Protein 3MPR (pdb70)

InterPro domains:
  IPR005135 Endonuclease/exonuclease/phosphatase [PF03372] (31-300)
  IPR036691 Endonuclease/exonuclease/phosphatase superfamily [G3DSA:3.60.10.10] (21-315)
  IPR036691 Endonuclease/exonuclease/phosphatase superfamily [SSF56219] (25-305)
  IPR050410 CCR4/nocturin mRNA turnover and transcription [PTHR12121] (25-309)

Organism: Bacteroides thetaiotaomicron (strain ATCC 29148 / DSM 2079 / JCM 5827 / CCUG 10774 / NCTC 10582 / VPI-5482 / E50) (NCBI:txid226186)

Foldseek 3Di:
DFDKDKAKEWEEAQAAADDVCVVVVLGLVVQVLVVLCVVVVVHQKYWYKHYQVVSQVCVVSHPQKDKDWAALQFRHRDHMTRIMIHGPVFKDFPDWDKFWLAPGGVGNDDHDPFDHIKMKIKTFIATPPRRQTAIEIEIEGQPDLVSLLSSLVVVLVVVVVCVPHDHKYKYKYQSNFFCVGPSVCSNPVVLQKDWLCPQEPEEADPAEWFAQFPLPDHDPGHRITIIIRQLKRWHYKHFDSDWDWDVVCVPIDTTGSHRTTMIMTMIMHDPVDRDDDD/DDWDKAKEKEEAQAAADPVCVVVVLGLVVQVLVVLCVVVVVHQKYWYWHYAQVSQVCVVSNVQKDWDWAALQFRHRDHITRIMIHGPQFKDFPDWDKFWLAPGGVGRDAHDPFDHIKMKIKTFIATPPPRATAMEIEIEGQPDLVSLQSSLVVVLVVVVVPCHKYKYWYQSNWFCVGPSVCSNPVVQQKAWLCPQEPEEADPAAWFAQFPLPDHDPGHRITMITRPQKRWHYKHFDSDWDWDVPCVDIDTTGSHRTTMIMTMIIHDD/DFDKDKAKEKEEAQAAADDVCVVVVLGLVVQVLVVLCVVVVVHQKYWYWHYALVSQVCVVSHPQKDKDWAALAFRHRDHITRIMIHGPLFKDFPDWDKFWLAPGGVGRDDHDPFDHIKMKIKTFIATPPRRQTAIEITIEGQGDLVSLLSSLVVVLVVVVVCVVDDHKYKYWYQSNFFCVGPSNCSNPVVLQKAWLCVQEPEEADPAEWFAQFPLPDHDPGHRITIIIGQLKRWHYKHFDSDWDWDVPVDIDTTGSHRTTMIMTMIMHDPVDRDDDD/DWDKAKEKEEAQAAADDVCVVVPLGLVVQVLVVLCVVVVVHQKYWYWHYQQVSQVCVVSNVQKDWDWAALQFRHRDHMTRIMMHGPLFKDFPDWDKFWLAPGGVGRDCHDPAPDIWMKIKTWIATPPPRATAMEIEIEGQPDPVSLQSSLVVVVVVVVVCVPPPHKYKYWYQSNFFCPDPSNCSNPVVQQKAWLCVQEPEEADPAEWFAQFPLPDHDPTHRITMIIHPQKRWHYKHFDSDWDWDADPCGDIDTTGSHRTTMIMIMIMRDPD

CATH classification: 3.60.10.10

Structure (mmCIF, N/CA/C/O backbone):
data_3MPR
#
_entry.id   3MPR
#
_cell.length_a   76.643
_cell.length_b   103.143
_cell.length_c   79.811
_cell.angle_alpha   90.00
_cell.angle_beta   103.39
_cell.angle_gamma   90.00
#
_symmetry.space_group_name_H-M   'P 1 21 1'
#
loop_
_entity.id
_entity.type
_entity.pdbx_description
1 polymer 'Putative endonuclease/exonuclease/phosphatase family protein'
2 non-polymer 'ACETIC ACID'
3 non-polymer 'BROMIDE ION'
4 non-polymer 'UNKNOWN LIGAND'
5 non-polymer DI(HYDROXYETHYL)ETHER
6 water water
#
loop_
_atom_site.group_PDB
_atom_site.id
_atom_site.type_symbol
_atom_site.label_atom_id
_atom_site.label_alt_id
_atom_site.label_comp_id
_atom_site.label_asym_id
_atom_site.label_entity_id
_atom_site.label_seq_id
_atom_site.pdbx_PDB_ins_code
_atom_site.Cartn_x
_atom_site.Cartn_y
_atom_site.Cartn_z
_atom_site.occupancy
_atom_site.B_iso_or_equiv
_atom_site.auth_seq_id
_atom_site.auth_comp_id
_atom_site.auth_asym_id
_atom_site.auth_atom_id
_atom_site.pdbx_PDB_model_num
ATOM 1 N N . SER A 1 1 ? 63.207 72.535 23.491 1.00 28.65 1 SER A N 1
ATOM 2 C CA . SER A 1 1 ? 62.515 71.398 24.089 1.00 32.86 1 SER A CA 1
ATOM 3 C C . SER A 1 1 ? 62.662 70.157 23.213 1.00 33.86 1 SER A C 1
ATOM 4 O O . SER A 1 1 ? 62.976 70.262 22.026 1.00 31.25 1 SER A O 1
ATOM 7 N N . TYR A 1 2 ? 62.426 68.987 23.804 1.00 32.31 2 TYR A N 1
ATOM 8 C CA . TYR A 1 2 ? 62.551 67.717 23.091 1.00 28.99 2 TYR A CA 1
ATOM 9 C C . TYR A 1 2 ? 61.192 67.040 22.900 1.00 35.03 2 TYR A C 1
ATOM 10 O O . TYR A 1 2 ? 60.595 66.530 23.854 1.00 31.97 2 TYR A O 1
ATOM 19 N N . GLN A 1 3 ? 60.711 67.040 21.660 1.00 36.54 3 GLN A N 1
ATOM 20 C CA . GLN A 1 3 ? 59.393 66.501 21.338 1.00 38.06 3 GLN A CA 1
ATOM 21 C C . GLN A 1 3 ? 59.404 64.980 21.226 1.00 32.42 3 GLN A C 1
ATOM 22 O O . GLN A 1 3 ? 60.379 64.402 20.731 1.00 27.05 3 GLN A O 1
ATOM 28 N N . PRO A 1 4 ? 58.307 64.329 21.659 1.00 27.61 4 PRO A N 1
ATOM 29 C CA . PRO A 1 4 ? 58.226 62.879 21.457 1.00 26.07 4 PRO A CA 1
ATOM 30 C C . PRO A 1 4 ? 58.113 62.598 19.965 1.00 19.29 4 PRO A C 1
ATOM 31 O O . PRO A 1 4 ? 57.665 63.457 19.203 1.00 21.23 4 PRO A O 1
ATOM 35 N N . THR A 1 5 ? 58.516 61.408 19.546 1.00 12.29 5 THR A N 1
ATOM 36 C CA . THR A 1 5 ? 58.523 61.099 18.125 1.00 12.19 5 THR A CA 1
ATOM 37 C C . THR A 1 5 ? 57.613 59.910 17.869 1.00 12.63 5 THR A C 1
ATOM 38 O O . THR A 1 5 ? 57.668 58.923 18.594 1.00 12.08 5 THR A O 1
ATOM 42 N N . SER A 1 6 ? 56.754 60.022 16.861 1.00 9.29 6 SER A N 1
ATOM 43 C CA . SER A 1 6 ? 55.953 58.874 16.418 1.00 11.71 6 SER A CA 1
ATOM 44 C C . SER A 1 6 ? 56.447 58.352 15.078 1.00 12.49 6 SER A C 1
ATOM 45 O O . SER A 1 6 ? 56.687 59.133 14.153 1.00 13.07 6 SER A O 1
ATOM 48 N N . LEU A 1 7 ? 56.613 57.034 14.980 1.00 11.91 7 LEU A N 1
ATOM 49 C CA . LEU A 1 7 ? 57.096 56.400 13.756 1.00 13.17 7 LEU A CA 1
ATOM 50 C C . LEU A 1 7 ? 56.196 55.235 13.346 1.00 9.95 7 LEU A C 1
ATOM 51 O O . LEU A 1 7 ? 55.796 54.437 14.185 1.00 11.89 7 LEU A O 1
ATOM 56 N N . THR A 1 8 ? 55.931 55.100 12.051 1.00 8.85 8 THR A N 1
ATOM 57 C CA . THR A 1 8 ? 55.313 53.876 11.558 1.00 7.71 8 THR A CA 1
ATOM 58 C C . THR A 1 8 ? 56.355 53.104 10.772 1.00 10.51 8 THR A C 1
ATOM 59 O O . THR A 1 8 ? 56.887 53.613 9.789 1.00 9.72 8 THR A O 1
ATOM 63 N N . VAL A 1 9 ? 56.652 51.888 11.209 1.00 7.90 9 VAL A N 1
ATOM 64 C CA . VAL A 1 9 ? 57.668 51.085 10.541 1.00 6.95 9 VAL A CA 1
ATOM 65 C C . VAL A 1 9 ? 57.043 49.780 10.073 1.00 7.74 9 VAL A C 1
ATOM 66 O O . VAL A 1 9 ? 55.948 49.424 10.509 1.00 8.36 9 VAL A O 1
ATOM 70 N N . ALA A 1 10 ? 57.719 49.107 9.149 1.00 4.35 10 ALA A N 1
ATOM 71 C CA . ALA A 1 10 ? 57.246 47.835 8.613 1.00 3.53 10 ALA A CA 1
ATOM 72 C C . ALA A 1 10 ? 58.408 46.939 8.211 1.00 10.63 10 ALA A C 1
ATOM 73 O O . ALA A 1 10 ? 59.539 47.399 8.013 1.00 8.24 10 ALA A O 1
ATOM 75 N N . SER A 1 11 ? 58.106 45.651 8.113 1.00 10.07 11 SER A N 1
ATOM 76 C CA . SER A 1 11 ? 59.013 44.664 7.558 1.00 9.50 11 SER A CA 1
ATOM 77 C C . SER A 1 11 ? 58.206 43.930 6.493 1.00 12.47 11 SER A C 1
ATOM 78 O O . SER A 1 11 ? 57.084 43.493 6.744 1.00 10.76 11 SER A O 1
ATOM 81 N N . TYR A 1 12 ? 58.751 43.812 5.294 1.00 6.30 12 TYR A N 1
ATOM 82 C CA . TYR A 1 12 ? 57.976 43.215 4.200 1.00 9.60 12 TYR A CA 1
ATOM 83 C C . TYR A 1 12 ? 58.900 42.491 3.247 1.00 8.64 12 TYR A C 1
ATOM 84 O O . TYR A 1 12 ? 59.709 43.124 2.563 1.00 11.52 12 TYR A O 1
ATOM 93 N N . ASN A 1 13 ? 58.778 41.168 3.196 1.00 7.72 13 ASN A N 1
ATOM 94 C CA . ASN A 1 13 ? 59.506 40.380 2.209 1.00 10.56 13 ASN A CA 1
ATOM 95 C C . ASN A 1 13 ? 58.758 40.448 0.877 1.00 10.98 13 ASN A C 1
ATOM 96 O O . ASN A 1 13 ? 57.649 39.935 0.758 1.00 8.57 13 ASN A O 1
ATOM 101 N N . LEU A 1 14 ? 59.368 41.086 -0.119 1.00 9.58 14 LEU A N 1
ATOM 102 C CA . LEU A 1 14 ? 58.674 41.416 -1.365 1.00 7.81 14 LEU A CA 1
ATOM 103 C C . LEU A 1 14 ? 58.737 40.285 -2.396 1.00 9.55 14 LEU A C 1
ATOM 104 O O . LEU A 1 14 ? 58.117 40.371 -3.461 1.00 11.32 14 LEU A O 1
ATOM 109 N N . ARG A 1 15 ? 59.490 39.237 -2.070 1.00 10.48 15 ARG A N 1
ATOM 110 C CA . ARG A 1 15 ? 59.637 38.060 -2.933 1.00 10.32 15 ARG A CA 1
ATOM 111 C C . ARG A 1 15 ? 60.461 38.339 -4.199 1.00 12.70 15 ARG A C 1
ATOM 112 O O . ARG A 1 15 ? 60.101 39.169 -5.039 1.00 10.66 15 ARG A O 1
ATOM 120 N N . ASN A 1 16 ? 61.583 37.645 -4.329 1.00 14.04 16 ASN A N 1
ATOM 121 C CA . ASN A 1 16 ? 62.450 37.873 -5.476 1.00 13.39 16 ASN A CA 1
ATOM 122 C C . ASN A 1 16 ? 61.705 37.610 -6.786 1.00 15.55 16 ASN A C 1
ATOM 123 O O . ASN A 1 16 ? 60.874 36.704 -6.875 1.00 15.20 16 ASN A O 1
ATOM 128 N N . ALA A 1 17 ? 62.003 38.413 -7.796 1.00 12.02 17 ALA A N 1
ATOM 129 C CA . ALA A 1 17 ? 61.375 38.245 -9.100 1.00 15.44 17 ALA A CA 1
ATOM 130 C C . ALA A 1 17 ? 61.951 37.025 -9.811 1.00 20.56 17 ALA A C 1
ATOM 131 O O . ALA A 1 17 ? 63.156 36.943 -10.032 1.00 22.60 17 ALA A O 1
ATOM 133 N N . ASN A 1 18 ? 61.084 36.074 -10.147 1.00 18.35 18 ASN A N 1
ATOM 134 C CA . ASN A 1 18 ? 61.496 34.849 -10.842 1.00 24.81 18 ASN A CA 1
ATOM 135 C C . ASN A 1 18 ? 60.407 34.310 -11.767 1.00 27.81 18 ASN A C 1
ATOM 136 O O . ASN A 1 18 ? 59.231 34.660 -11.630 1.00 16.47 18 ASN A O 1
ATOM 141 N N . GLY A 1 19 ? 60.806 33.435 -12.689 1.00 29.81 19 GLY A N 1
ATOM 142 C CA . GLY A 1 19 ? 59.905 32.892 -13.693 1.00 24.19 19 GLY A CA 1
ATOM 143 C C . GLY A 1 19 ? 58.840 31.931 -13.194 1.00 22.86 19 GLY A C 1
ATOM 144 O O . GLY A 1 19 ? 57.761 31.849 -13.781 1.00 27.06 19 GLY A O 1
ATOM 145 N N . SER A 1 20 ? 59.133 31.195 -12.126 1.00 23.21 20 SER A N 1
ATOM 146 C CA . SER A 1 20 ? 58.166 30.267 -11.540 1.00 25.50 20 SER A CA 1
ATOM 147 C C . SER A 1 20 ? 56.949 30.983 -10.959 1.00 23.98 20 SER A C 1
ATOM 148 O O . SER A 1 20 ? 55.814 30.545 -11.140 1.00 19.30 20 SER A O 1
ATOM 151 N N . ASP A 1 21 ? 57.184 32.071 -10.235 1.00 22.04 21 ASP A N 1
ATOM 152 C CA . ASP A 1 21 ? 56.071 32.851 -9.709 1.00 17.86 21 ASP A CA 1
ATOM 153 C C . ASP A 1 21 ? 55.263 33.459 -10.856 1.00 16.34 21 ASP A C 1
ATOM 154 O O . ASP A 1 21 ? 54.023 33.418 -10.852 1.00 18.87 21 ASP A O 1
ATOM 159 N N . SER A 1 22 ? 55.956 34.020 -11.840 1.00 16.99 22 SER A N 1
ATOM 160 C CA . SER A 1 22 ? 55.269 34.634 -12.977 1.00 21.46 22 SER A CA 1
ATOM 161 C C . SER A 1 22 ? 54.349 33.635 -13.675 1.00 24.15 22 SER A C 1
ATOM 162 O O . SER A 1 22 ? 53.215 33.964 -14.036 1.00 22.52 22 SER A O 1
ATOM 165 N N . ALA A 1 23 ? 54.833 32.412 -13.859 1.00 26.63 23 ALA A N 1
ATOM 166 C CA . ALA A 1 23 ? 54.031 31.386 -14.523 1.00 29.50 23 ALA A CA 1
ATOM 167 C C . ALA A 1 23 ? 52.801 31.029 -13.696 1.00 27.38 23 ALA A C 1
ATOM 168 O O . ALA A 1 23 ? 51.758 30.683 -14.252 1.00 27.89 23 ALA A O 1
ATOM 170 N N . ARG A 1 24 ? 52.924 31.119 -12.371 1.00 21.02 24 ARG A N 1
ATOM 171 C CA . ARG A 1 24 ? 51.808 30.818 -11.471 1.00 20.10 24 ARG A CA 1
ATOM 172 C C . ARG A 1 24 ? 50.795 31.959 -11.344 1.00 20.64 24 ARG A C 1
ATOM 173 O O . ARG A 1 24 ? 49.766 31.812 -10.683 1.00 19.62 24 ARG A O 1
ATOM 181 N N . GLY A 1 25 ? 51.089 33.091 -11.967 1.00 17.48 25 GLY A N 1
ATOM 182 C CA . GLY A 1 25 ? 50.212 34.246 -11.891 1.00 15.91 25 GLY A CA 1
ATOM 183 C C . GLY A 1 25 ? 50.552 35.155 -10.719 1.00 12.71 25 GLY A C 1
ATOM 184 O O . GLY A 1 25 ? 49.793 36.078 -10.406 1.00 15.01 25 GLY A O 1
ATOM 185 N N . ASP A 1 26 ? 51.693 34.899 -10.080 1.00 12.29 26 ASP A N 1
ATOM 186 C CA . ASP A 1 26 ? 52.182 35.737 -8.986 1.00 10.06 26 ASP A CA 1
ATOM 187 C C . ASP A 1 26 ? 53.416 36.507 -9.411 1.00 10.45 26 ASP A C 1
ATOM 188 O O . ASP A 1 26 ? 54.357 36.685 -8.621 1.00 12.48 26 ASP A O 1
ATOM 193 N N . GLY A 1 27 ? 53.421 36.967 -10.656 1.00 12.31 27 GLY A N 1
ATOM 194 C CA . GLY A 1 27 ? 54.586 37.645 -11.203 1.00 17.08 27 GLY A CA 1
ATOM 195 C C . GLY A 1 27 ? 54.858 39.002 -10.585 1.00 18.89 27 GLY A C 1
ATOM 196 O O . GLY A 1 27 ? 53.932 39.737 -10.243 1.00 13.14 27 GLY A O 1
ATOM 197 N N . TRP A 1 28 ? 56.139 39.332 -10.449 1.00 16.48 28 TRP A N 1
ATOM 198 C CA . TRP A 1 28 ? 56.558 40.620 -9.910 1.00 14.16 28 TRP A CA 1
ATOM 199 C C . TRP A 1 28 ? 55.835 41.789 -10.561 1.00 17.34 28 TRP A C 1
ATOM 200 O O . TRP A 1 28 ? 55.338 42.673 -9.867 1.00 12.28 28 TRP A O 1
ATOM 211 N N . GLY A 1 29 ? 55.765 41.797 -11.892 1.00 15.47 29 GLY A N 1
ATOM 212 C CA . GLY A 1 29 ? 55.216 42.939 -12.598 1.00 11.37 29 GLY A CA 1
ATOM 213 C C . GLY A 1 29 ? 53.763 43.219 -12.265 1.00 11.42 29 GLY A C 1
ATOM 214 O O . GLY A 1 29 ? 53.325 44.366 -12.254 1.00 16.27 29 GLY A O 1
ATOM 215 N N . GLN A 1 30 ? 53.020 42.160 -11.976 1.00 10.90 30 GLN A N 1
ATOM 216 C CA . GLN A 1 30 ? 51.625 42.269 -11.576 1.00 13.51 30 GLN A CA 1
ATOM 217 C C . GLN A 1 30 ? 51.484 42.656 -10.093 1.00 16.87 30 GLN A C 1
ATOM 218 O O . GLN A 1 30 ? 50.571 43.393 -9.718 1.00 16.94 30 GLN A O 1
ATOM 224 N N . ARG A 1 31 ? 52.411 42.179 -9.266 1.00 11.48 31 ARG A N 1
ATOM 225 C CA . ARG A 1 31 ? 52.305 42.292 -7.802 1.00 13.66 31 ARG A CA 1
ATOM 226 C C . ARG A 1 31 ? 52.760 43.628 -7.261 1.00 12.49 31 ARG A C 1
ATOM 227 O O . ARG A 1 31 ? 52.137 44.187 -6.362 1.00 10.68 31 ARG A O 1
ATOM 235 N N . TYR A 1 32 ? 53.887 44.120 -7.768 1.00 10.75 32 TYR A N 1
ATOM 236 C CA . TYR A 1 32 ? 54.547 45.245 -7.117 1.00 8.05 32 TYR A CA 1
ATOM 237 C C . TYR A 1 32 ? 53.761 46.559 -7.099 1.00 11.06 32 TYR A C 1
ATOM 238 O O . TYR A 1 32 ? 53.875 47.327 -6.149 1.00 11.75 32 TYR A O 1
ATOM 247 N N . PRO A 1 33 ? 52.940 46.816 -8.131 1.00 11.07 33 PRO A N 1
ATOM 248 C CA . PRO A 1 33 ? 52.145 48.039 -8.029 1.00 10.16 33 PRO A CA 1
ATOM 249 C C . PRO A 1 33 ? 51.201 47.988 -6.822 1.00 9.63 33 PRO A C 1
ATOM 250 O O . PRO A 1 33 ? 50.959 49.020 -6.204 1.00 9.14 33 PRO A O 1
ATOM 254 N N . VAL A 1 34 ? 50.700 46.804 -6.480 1.00 8.76 34 VAL A N 1
ATOM 255 C CA . VAL A 1 34 ? 49.854 46.638 -5.283 1.00 9.26 34 VAL A CA 1
ATOM 256 C C . VAL A 1 34 ? 50.672 46.806 -3.995 1.00 10.47 34 VAL A C 1
ATOM 257 O O . VAL A 1 34 ? 50.252 47.495 -3.057 1.00 12.02 34 VAL A O 1
ATOM 261 N N . ILE A 1 35 ? 51.841 46.172 -3.946 1.00 6.27 35 ILE A N 1
ATOM 262 C CA . ILE A 1 35 ? 52.775 46.385 -2.840 1.00 11.05 35 ILE A CA 1
ATOM 263 C C . ILE A 1 35 ? 53.006 47.883 -2.598 1.00 10.33 35 ILE A C 1
ATOM 264 O O . ILE A 1 35 ? 52.922 48.351 -1.465 1.00 11.51 35 ILE A O 1
ATOM 269 N N . ALA A 1 36 ? 53.283 48.638 -3.661 1.00 9.41 36 ALA A N 1
ATOM 270 C CA . ALA A 1 36 ? 53.539 50.074 -3.519 1.00 9.99 36 ALA A CA 1
ATOM 271 C C . ALA A 1 36 ? 52.314 50.804 -2.984 1.00 10.37 36 ALA A C 1
ATOM 272 O O . ALA A 1 36 ? 52.432 51.642 -2.095 1.00 8.44 36 ALA A O 1
ATOM 274 N N . GLN A 1 37 ? 51.137 50.486 -3.516 1.00 7.65 37 GLN A N 1
ATOM 275 C CA . GLN A 1 37 ? 49.903 51.040 -2.953 1.00 12.55 37 GLN A CA 1
ATOM 276 C C . GLN A 1 37 ? 49.743 50.759 -1.454 1.00 12.66 37 GLN A C 1
ATOM 277 O O . GLN A 1 37 ? 49.303 51.630 -0.707 1.00 8.12 37 GLN A O 1
ATOM 291 N N . VAL A 1 39 ? 52.131 50.271 0.825 1.00 9.14 39 VAL A N 1
ATOM 292 C CA . VAL A 1 39 ? 53.107 51.130 1.496 1.00 6.45 39 VAL A CA 1
ATOM 293 C C . VAL A 1 39 ? 52.568 52.552 1.645 1.00 7.81 39 VAL A C 1
ATOM 294 O O . VAL A 1 39 ? 52.699 53.187 2.697 1.00 10.43 39 VAL A O 1
ATOM 298 N N . GLN A 1 40 ? 51.954 53.053 0.585 1.00 5.75 40 GLN A N 1
ATOM 299 C CA . GLN A 1 40 ? 51.431 54.404 0.596 1.00 6.84 40 GLN A CA 1
ATOM 300 C C . GLN A 1 40 ? 50.192 54.501 1.464 1.00 9.38 40 GLN A C 1
ATOM 301 O O . GLN A 1 40 ? 50.106 55.364 2.339 1.00 10.65 40 GLN A O 1
ATOM 307 N N . TYR A 1 41 ? 49.241 53.597 1.239 1.00 7.06 41 TYR A N 1
ATOM 308 C CA . TYR A 1 41 ? 47.979 53.652 1.979 1.00 8.26 41 TYR A CA 1
ATOM 309 C C . TYR A 1 41 ? 48.167 53.436 3.475 1.00 7.97 41 TYR A C 1
ATOM 310 O O . TYR A 1 41 ? 47.494 54.068 4.298 1.00 9.00 41 TYR A O 1
ATOM 319 N N . HIS A 1 42 ? 49.079 52.536 3.826 1.00 6.18 42 HIS A N 1
ATOM 320 C CA . HIS A 1 42 ? 49.308 52.193 5.228 1.00 7.35 42 HIS A CA 1
ATOM 321 C C . HIS A 1 42 ? 50.406 53.033 5.880 1.00 9.67 42 HIS A C 1
ATOM 322 O O . HIS A 1 42 ? 50.827 52.754 6.996 1.00 12.28 42 HIS A O 1
ATOM 329 N N . ASP A 1 43 ? 50.839 54.074 5.180 1.00 9.67 43 ASP A N 1
ATOM 330 C CA . ASP A 1 43 ? 51.713 55.096 5.740 1.00 11.59 43 ASP A CA 1
ATOM 331 C C . ASP A 1 43 ? 53.014 54.557 6.348 1.00 11.99 43 ASP A C 1
ATOM 332 O O . ASP A 1 43 ? 53.347 54.896 7.489 1.00 12.30 43 ASP A O 1
ATOM 337 N N . PHE A 1 44 ? 53.752 53.728 5.616 1.00 8.14 44 PHE A N 1
ATOM 338 C CA . PHE A 1 44 ? 55.047 53.277 6.145 1.00 11.51 44 PHE A CA 1
ATOM 339 C C . PHE A 1 44 ? 56.048 54.456 6.091 1.00 13.72 44 PHE A C 1
ATOM 340 O O . PHE A 1 44 ? 56.359 54.961 5.011 1.00 12.32 44 PHE A O 1
ATOM 348 N N . ASP A 1 45 ? 56.550 54.901 7.239 1.00 8.82 45 ASP A N 1
ATOM 349 C CA . ASP A 1 45 ? 57.567 55.948 7.243 1.00 6.73 45 ASP A CA 1
ATOM 350 C C . ASP A 1 45 ? 58.908 55.387 6.793 1.00 8.08 45 ASP A C 1
ATOM 351 O O . ASP A 1 45 ? 59.660 56.022 6.061 1.00 7.87 45 ASP A O 1
ATOM 356 N N . ILE A 1 46 ? 59.205 54.193 7.281 1.00 8.69 46 ILE A N 1
ATOM 357 C CA . ILE A 1 46 ? 60.446 53.517 6.982 1.00 10.54 46 ILE A CA 1
ATOM 358 C C . ILE A 1 46 ? 60.214 52.023 7.100 1.00 8.72 46 ILE A C 1
ATOM 359 O O . ILE A 1 46 ? 59.562 51.564 8.029 1.00 8.02 46 ILE A O 1
ATOM 364 N N . PHE A 1 47 ? 60.715 51.256 6.142 1.00 11.35 47 PHE A N 1
ATOM 365 C CA . PHE A 1 47 ? 60.481 49.819 6.186 1.00 8.46 47 PHE A CA 1
ATOM 366 C C . PHE A 1 47 ? 61.641 49.016 5.618 1.00 8.27 47 PHE A C 1
ATOM 367 O O . PHE A 1 47 ? 62.309 49.468 4.704 1.00 10.88 47 PHE A O 1
ATOM 375 N N . GLY A 1 48 ? 61.867 47.840 6.199 1.00 7.74 48 GLY A N 1
ATOM 376 C CA . GLY A 1 48 ? 62.852 46.900 5.723 1.00 10.62 48 GLY A CA 1
ATOM 377 C C . GLY A 1 48 ? 62.187 45.980 4.725 1.00 11.56 48 GLY A C 1
ATOM 378 O O . GLY A 1 48 ? 61.044 45.551 4.917 1.00 9.77 48 GLY A O 1
ATOM 379 N N . THR A 1 49 ? 62.886 45.712 3.634 1.00 9.46 49 THR A N 1
ATOM 380 C CA . THR A 1 49 ? 62.415 44.761 2.637 1.00 8.49 49 THR A CA 1
ATOM 381 C C . THR A 1 49 ? 63.401 43.606 2.509 1.00 9.80 49 THR A C 1
ATOM 382 O O . THR A 1 49 ? 64.575 43.748 2.838 1.00 11.28 49 THR A O 1
ATOM 386 N N . GLN A 1 50 ? 62.934 42.467 2.015 1.00 6.89 50 GLN A N 1
ATOM 387 C CA . GLN A 1 50 ? 63.840 41.368 1.727 1.00 9.84 50 GLN A CA 1
ATOM 388 C C . GLN A 1 50 ? 63.582 40.813 0.324 1.00 12.87 50 GLN A C 1
ATOM 389 O O . GLN A 1 50 ? 62.489 40.975 -0.232 1.00 8.81 50 GLN A O 1
ATOM 395 N N . GLU A 1 51 ? 64.619 40.197 -0.236 1.00 9.51 51 GLU A N 1
ATOM 396 C CA . GLU A 1 51 ? 64.570 39.452 -1.500 1.00 14.02 51 GLU A CA 1
ATOM 397 C C . GLU A 1 51 ? 64.635 40.240 -2.802 1.00 14.39 51 GLU A C 1
ATOM 398 O O . GLU A 1 51 ? 64.621 39.643 -3.874 1.00 14.95 51 GLU A O 1
ATOM 404 N N . CYS A 1 52 ? 64.700 41.561 -2.740 1.00 11.06 52 CYS A N 1
ATOM 405 C CA . CYS A 1 52 ? 64.692 42.327 -3.985 1.00 11.70 52 CYS A CA 1
ATOM 406 C C . CYS A 1 52 ? 66.025 42.289 -4.727 1.00 12.33 52 CYS A C 1
ATOM 407 O O . CYS A 1 52 ? 67.068 42.561 -4.153 1.00 12.34 52 CYS A O 1
ATOM 410 N N . PHE A 1 53 ? 65.971 42.000 -6.018 1.00 10.97 53 PHE A N 1
ATOM 411 C CA . PHE A 1 53 ? 67.114 42.249 -6.872 1.00 11.89 53 PHE A CA 1
ATOM 412 C C . PHE A 1 53 ? 67.110 43.738 -7.181 1.00 12.20 53 PHE A C 1
ATOM 413 O O . PHE A 1 53 ? 66.116 44.419 -6.954 1.00 13.80 53 PHE A O 1
ATOM 421 N N . LEU A 1 54 ? 68.217 44.263 -7.689 1.00 9.55 54 LEU A N 1
ATOM 422 C CA . LEU A 1 54 ? 68.291 45.697 -7.916 1.00 10.48 54 LEU A CA 1
ATOM 423 C C . LEU A 1 54 ? 67.169 46.203 -8.825 1.00 11.97 54 LEU A C 1
ATOM 424 O O . LEU A 1 54 ? 66.637 47.284 -8.606 1.00 12.17 54 LEU A O 1
ATOM 429 N N . HIS A 1 55 ? 66.808 45.441 -9.853 1.00 12.77 55 HIS A N 1
ATOM 430 C CA . HIS A 1 55 ? 65.766 45.921 -10.751 1.00 13.67 55 HIS A CA 1
ATOM 431 C C . HIS A 1 55 ? 64.432 46.110 -10.025 1.00 13.61 55 HIS A C 1
ATOM 432 O O . HIS A 1 55 ? 63.697 47.055 -10.308 1.00 10.75 55 HIS A O 1
ATOM 439 N N . GLN A 1 56 ? 64.146 45.228 -9.071 1.00 12.54 56 GLN A N 1
ATOM 440 C CA . GLN A 1 56 ? 62.944 45.347 -8.250 1.00 9.15 56 GLN A CA 1
ATOM 441 C C . GLN A 1 56 ? 62.987 46.582 -7.343 1.00 6.98 56 GLN A C 1
ATOM 442 O O . GLN A 1 56 ? 61.961 47.221 -7.095 1.00 11.58 56 GLN A O 1
ATOM 448 N N . LEU A 1 57 ? 64.169 46.905 -6.823 1.00 10.47 57 LEU A N 1
ATOM 449 C CA . LEU A 1 57 ? 64.319 48.103 -5.996 1.00 6.85 57 LEU A CA 1
ATOM 450 C C . LEU A 1 57 ? 64.024 49.350 -6.817 1.00 13.04 57 LEU A C 1
ATOM 451 O O . LEU A 1 57 ? 63.375 50.283 -6.337 1.00 10.18 57 LEU A O 1
ATOM 456 N N . LYS A 1 58 ? 64.503 49.370 -8.063 1.00 12.41 58 LYS A N 1
ATOM 457 C CA . LYS A 1 58 ? 64.281 50.527 -8.932 1.00 9.56 58 LYS A CA 1
ATOM 458 C C . LYS A 1 58 ? 62.798 50.692 -9.272 1.00 8.60 58 LYS A C 1
ATOM 459 O O . LYS A 1 58 ? 62.280 51.803 -9.321 1.00 13.77 58 LYS A O 1
ATOM 465 N N . ASP A 1 59 ? 62.124 49.574 -9.506 1.00 10.35 59 ASP A N 1
ATOM 466 C CA . ASP A 1 59 ? 60.681 49.580 -9.735 1.00 10.80 59 ASP A CA 1
ATOM 467 C C . ASP A 1 59 ? 59.949 50.152 -8.531 1.00 14.17 59 ASP A C 1
ATOM 468 O O . ASP A 1 59 ? 59.016 50.951 -8.667 1.00 11.34 59 ASP A O 1
ATOM 481 N N . LYS A 1 61 ? 61.093 52.123 -6.064 1.00 9.54 61 LYS A N 1
ATOM 482 C CA . LYS A 1 61 ? 61.333 53.553 -5.914 1.00 7.43 61 LYS A CA 1
ATOM 483 C C . LYS A 1 61 ? 60.520 54.351 -6.949 1.00 10.79 61 LYS A C 1
ATOM 484 O O . LYS A 1 61 ? 59.924 55.375 -6.628 1.00 12.00 61 LYS A O 1
ATOM 490 N N . GLU A 1 62 ? 60.474 53.876 -8.187 1.00 11.23 62 GLU A N 1
ATOM 491 C CA . GLU A 1 62 ? 59.670 54.569 -9.189 1.00 10.38 62 GLU A CA 1
ATOM 492 C C . GLU A 1 62 ? 58.207 54.618 -8.745 1.00 9.68 62 GLU A C 1
ATOM 493 O O . GLU A 1 62 ? 57.530 55.626 -8.932 1.00 12.13 62 GLU A O 1
ATOM 499 N N . ALA A 1 63 ? 57.733 53.534 -8.136 1.00 13.16 63 ALA A N 1
ATOM 500 C CA . ALA A 1 63 ? 56.341 53.459 -7.694 1.00 12.82 63 ALA A CA 1
ATOM 501 C C . ALA A 1 63 ? 56.105 54.212 -6.396 1.00 14.78 63 ALA A C 1
ATOM 502 O O . ALA A 1 63 ? 54.959 54.353 -5.967 1.00 14.75 63 ALA A O 1
ATOM 504 N N . LEU A 1 64 ? 57.182 54.684 -5.766 1.00 11.65 64 LEU A N 1
ATOM 505 C CA . LEU A 1 64 ? 57.082 55.332 -4.457 1.00 11.80 64 LEU A CA 1
ATOM 506 C C . LEU A 1 64 ? 57.711 56.722 -4.433 1.00 16.93 64 LEU A C 1
ATOM 507 O O . LEU A 1 64 ? 58.760 56.916 -3.836 1.00 13.36 64 LEU A O 1
ATOM 512 N N . PRO A 1 65 ? 57.058 57.697 -5.086 1.00 18.97 65 PRO A N 1
ATOM 513 C CA . PRO A 1 65 ? 57.559 59.071 -5.073 1.00 21.38 65 PRO A CA 1
ATOM 514 C C . PRO A 1 65 ? 57.752 59.496 -3.642 1.00 17.45 65 PRO A C 1
ATOM 515 O O . PRO A 1 65 ? 56.860 59.266 -2.819 1.00 18.67 65 PRO A O 1
ATOM 519 N N . GLY A 1 66 ? 58.902 60.084 -3.339 1.00 15.01 66 GLY A N 1
ATOM 520 C CA . GLY A 1 66 ? 59.166 60.556 -1.995 1.00 18.01 66 GLY A CA 1
ATOM 521 C C . GLY A 1 66 ? 59.927 59.573 -1.122 1.00 14.68 66 GLY A C 1
ATOM 522 O O . GLY A 1 66 ? 60.289 59.913 -0.001 1.00 15.47 66 GLY A O 1
ATOM 523 N N . TYR A 1 67 ? 60.155 58.357 -1.622 1.00 10.56 67 TYR A N 1
ATOM 524 C CA . TYR A 1 67 ? 60.961 57.368 -0.905 1.00 10.98 67 TYR A CA 1
ATOM 525 C C . TYR A 1 67 ? 62.337 57.202 -1.539 1.00 14.31 67 TYR A C 1
ATOM 526 O O . TYR A 1 67 ? 62.478 57.311 -2.754 1.00 11.88 67 TYR A O 1
ATOM 535 N N . ASP A 1 68 ? 63.352 56.940 -0.719 1.00 9.21 68 ASP A N 1
ATOM 536 C CA . ASP A 1 68 ? 64.604 56.412 -1.256 1.00 11.21 68 ASP A CA 1
ATOM 537 C C . ASP A 1 68 ? 64.886 55.083 -0.574 1.00 14.11 68 ASP A C 1
ATOM 538 O O . ASP A 1 68 ? 64.153 54.684 0.332 1.00 10.92 68 ASP A O 1
ATOM 543 N N . TYR A 1 69 ? 65.940 54.397 -0.993 1.00 10.17 69 TYR A N 1
ATOM 544 C CA . TYR A 1 69 ? 66.349 53.186 -0.290 1.00 10.45 69 TYR A CA 1
ATOM 545 C C . TYR A 1 69 ? 67.858 53.149 -0.082 1.00 14.61 69 TYR A C 1
ATOM 546 O O . TYR A 1 69 ? 68.609 53.833 -0.776 1.00 14.56 69 TYR A O 1
ATOM 555 N N . ILE A 1 70 ? 68.289 52.342 0.879 1.00 13.16 70 ILE A N 1
ATOM 556 C CA . ILE A 1 70 ? 69.703 52.077 1.091 1.00 13.76 70 ILE A CA 1
ATOM 557 C C . ILE A 1 70 ? 69.870 50.576 1.206 1.00 14.70 70 ILE A C 1
ATOM 558 O O . ILE A 1 70 ? 68.905 49.867 1.492 1.00 9.55 70 ILE A O 1
ATOM 563 N N . GLY A 1 71 ? 71.085 50.088 0.967 1.00 10.16 71 GLY A N 1
ATOM 564 C CA . GLY A 1 71 ? 71.371 48.673 1.125 1.00 7.90 71 GLY A CA 1
ATOM 565 C C . GLY A 1 71 ? 71.949 48.088 -0.147 1.00 11.59 71 GLY A C 1
ATOM 566 O O . GLY A 1 71 ? 71.428 48.342 -1.231 1.00 16.09 71 GLY A O 1
ATOM 567 N N . VAL A 1 72 ? 73.014 47.301 -0.020 1.00 11.54 72 VAL A N 1
ATOM 568 C CA . VAL A 1 72 ? 73.699 46.754 -1.191 1.00 12.60 72 VAL A CA 1
ATOM 569 C C . VAL A 1 72 ? 73.372 45.288 -1.450 1.00 12.79 72 VAL A C 1
ATOM 570 O O . VAL A 1 72 ? 72.797 44.610 -0.604 1.00 12.80 72 VAL A O 1
ATOM 574 N N . GLY A 1 73 ? 73.746 44.805 -2.633 1.00 11.84 73 GLY A N 1
ATOM 575 C CA . GLY A 1 73 ? 73.511 43.423 -3.020 1.00 8.47 73 GLY A CA 1
ATOM 576 C C . GLY A 1 73 ? 74.318 42.454 -2.188 1.00 11.94 73 GLY A C 1
ATOM 577 O O . GLY A 1 73 ? 75.507 42.682 -1.941 1.00 15.69 73 GLY A O 1
ATOM 578 N N . ARG A 1 74 ? 73.689 41.363 -1.758 1.00 10.30 74 ARG A N 1
ATOM 579 C CA . ARG A 1 74 ? 74.355 40.431 -0.846 1.00 12.16 74 ARG A CA 1
ATOM 580 C C . ARG A 1 74 ? 75.410 39.544 -1.503 1.00 14.75 74 ARG A C 1
ATOM 581 O O . ARG A 1 74 ? 76.212 38.942 -0.804 1.00 15.25 74 ARG A O 1
ATOM 589 N N . ASP A 1 75 ? 75.399 39.445 -2.834 1.00 13.34 75 ASP A N 1
ATOM 590 C CA . ASP A 1 75 ? 76.350 38.573 -3.537 1.00 20.13 75 ASP A CA 1
ATOM 591 C C . ASP A 1 75 ? 77.750 39.175 -3.620 1.00 16.27 75 ASP A C 1
ATOM 592 O O . ASP A 1 75 ? 78.757 38.488 -3.406 1.00 17.82 75 ASP A O 1
ATOM 597 N N . ASP A 1 76 ? 77.822 40.456 -3.952 1.00 13.55 76 ASP A N 1
ATOM 598 C CA . ASP A 1 76 ? 79.122 41.087 -4.176 1.00 15.93 76 ASP A CA 1
ATOM 599 C C . ASP A 1 76 ? 79.249 42.443 -3.494 1.00 18.85 76 ASP A C 1
ATOM 600 O O . ASP A 1 76 ? 80.245 43.153 -3.672 1.00 17.01 76 ASP A O 1
ATOM 605 N N . GLY A 1 77 ? 78.235 42.811 -2.718 1.00 14.17 77 GLY A N 1
ATOM 606 C CA . GLY A 1 77 ? 78.270 44.070 -2.000 1.00 8.22 77 GLY A CA 1
ATOM 607 C C . GLY A 1 77 ? 78.069 45.269 -2.900 1.00 11.56 77 GLY A C 1
ATOM 608 O O . GLY A 1 77 ? 78.282 46.410 -2.490 1.00 16.92 77 GLY A O 1
ATOM 609 N N . LYS A 1 78 ? 77.638 45.010 -4.125 1.00 15.05 78 LYS A N 1
ATOM 610 C CA . LYS A 1 78 ? 77.369 46.076 -5.079 1.00 15.07 78 LYS A CA 1
ATOM 611 C C . LYS A 1 78 ? 75.955 45.925 -5.644 1.00 17.09 78 LYS A C 1
ATOM 612 O O . LYS A 1 78 ? 74.985 46.143 -4.926 1.00 16.78 78 LYS A O 1
ATOM 618 N N . ASP A 1 79 ? 75.842 45.529 -6.910 1.00 15.41 79 ASP A N 1
ATOM 619 C CA . ASP A 1 79 ? 74.533 45.387 -7.562 1.00 18.84 79 ASP A CA 1
ATOM 620 C C . ASP A 1 79 ? 74.016 43.951 -7.700 1.00 19.45 79 ASP A C 1
ATOM 621 O O . ASP A 1 79 ? 72.916 43.738 -8.217 1.00 20.63 79 ASP A O 1
ATOM 626 N N . LYS A 1 80 ? 74.795 42.964 -7.266 1.00 14.10 80 LYS A N 1
ATOM 627 C CA . LYS A 1 80 ? 74.418 41.573 -7.502 1.00 12.32 80 LYS A CA 1
ATOM 628 C C . LYS A 1 80 ? 73.742 40.892 -6.321 1.00 12.45 80 LYS A C 1
ATOM 629 O O . LYS A 1 80 ? 74.190 41.014 -5.188 1.00 16.35 80 LYS A O 1
ATOM 635 N N . GLY A 1 81 ? 72.674 40.155 -6.605 1.00 13.47 81 GLY A N 1
ATOM 636 C CA . GLY A 1 81 ? 72.007 39.345 -5.602 1.00 11.71 81 GLY A CA 1
ATOM 637 C C . GLY A 1 81 ? 70.829 40.036 -4.929 1.00 15.64 81 GLY A C 1
ATOM 638 O O . GLY A 1 81 ? 70.486 41.174 -5.252 1.00 15.79 81 GLY A O 1
ATOM 639 N N . GLU A 1 82 ? 70.209 39.339 -3.984 1.00 13.50 82 GLU A N 1
ATOM 640 C CA . GLU A 1 82 ? 69.094 39.910 -3.231 1.00 11.93 82 GLU A CA 1
ATOM 641 C C . GLU A 1 82 ? 69.604 40.959 -2.255 1.00 9.13 82 GLU A C 1
ATOM 642 O O . GLU A 1 82 ? 70.762 40.918 -1.850 1.00 11.51 82 GLU A O 1
ATOM 648 N N . HIS A 1 83 ? 68.733 41.897 -1.894 1.00 10.70 83 HIS A N 1
ATOM 649 C CA . HIS A 1 83 ? 69.070 42.954 -0.946 1.00 11.95 83 HIS A CA 1
ATOM 650 C C . HIS A 1 83 ? 68.245 42.807 0.325 1.00 14.55 83 HIS A C 1
ATOM 651 O O . HIS A 1 83 ? 67.177 42.169 0.330 1.00 11.22 83 HIS A O 1
ATOM 658 N N . SER A 1 84 ? 68.755 43.411 1.395 1.00 9.75 84 SER A N 1
ATOM 659 C CA . SER A 1 84 ? 67.969 43.714 2.583 1.00 8.72 84 SER A CA 1
ATOM 660 C C . SER A 1 84 ? 67.728 45.221 2.589 1.00 7.38 84 SER A C 1
ATOM 661 O O . SER A 1 84 ? 68.059 45.919 3.551 1.00 8.27 84 SER A O 1
ATOM 664 N N . ALA A 1 85 ? 67.161 45.733 1.502 1.00 8.50 85 ALA A N 1
ATOM 665 C CA . ALA A 1 85 ? 67.074 47.177 1.332 1.00 10.22 85 ALA A CA 1
ATOM 666 C C . ALA A 1 85 ? 66.091 47.828 2.301 1.00 10.76 85 ALA A C 1
ATOM 667 O O . ALA A 1 85 ? 65.023 47.281 2.561 1.00 12.03 85 ALA A O 1
ATOM 669 N N . ILE A 1 86 ? 66.458 49.001 2.813 1.00 8.01 86 ILE A N 1
ATOM 670 C CA . ILE A 1 86 ? 65.579 49.795 3.691 1.00 9.76 86 ILE A CA 1
ATOM 671 C C . ILE A 1 86 ? 65.048 51.000 2.916 1.00 10.22 86 ILE A C 1
ATOM 672 O O . ILE A 1 86 ? 65.831 51.753 2.332 1.00 12.59 86 ILE A O 1
ATOM 677 N N . PHE A 1 87 ? 63.722 51.154 2.874 1.00 5.39 87 PHE A N 1
ATOM 678 C CA . PHE A 1 87 ? 63.084 52.289 2.218 1.00 6.41 87 PHE A CA 1
ATOM 679 C C . PHE A 1 87 ? 62.643 53.287 3.276 1.00 10.75 87 PHE A C 1
ATOM 680 O O . PHE A 1 87 ? 62.234 52.893 4.367 1.00 9.48 87 PHE A O 1
ATOM 688 N N . TYR A 1 88 ? 62.707 54.580 2.961 1.00 7.44 88 TYR A N 1
ATOM 689 C CA . TYR A 1 88 ? 62.292 55.594 3.924 1.00 7.50 88 TYR A CA 1
ATOM 690 C C . TYR A 1 88 ? 61.792 56.836 3.204 1.00 9.67 88 TYR A C 1
ATOM 691 O O . TYR A 1 88 ? 62.141 57.069 2.047 1.00 10.32 88 TYR A O 1
ATOM 700 N N . ARG A 1 89 ? 60.950 57.619 3.878 1.00 9.58 89 ARG A N 1
ATOM 701 C CA . ARG A 1 89 ? 60.436 58.867 3.307 1.00 9.02 89 ARG A CA 1
ATOM 702 C C . ARG A 1 89 ? 61.501 59.938 3.407 1.00 12.71 89 ARG A C 1
ATOM 703 O O . ARG A 1 89 ? 61.938 60.268 4.504 1.00 9.68 89 ARG A O 1
ATOM 711 N N . THR A 1 90 ? 61.914 60.497 2.275 1.00 8.61 90 THR A N 1
ATOM 712 C CA . THR A 1 90 ? 63.019 61.450 2.318 1.00 12.91 90 THR A CA 1
ATOM 713 C C . THR A 1 90 ? 62.593 62.763 2.981 1.00 15.52 90 THR A C 1
ATOM 714 O O . THR A 1 90 ? 63.425 63.499 3.519 1.00 16.47 90 THR A O 1
ATOM 718 N N . ASP A 1 91 ? 61.300 63.062 2.946 1.00 14.42 91 ASP A N 1
ATOM 719 C CA . ASP A 1 91 ? 60.826 64.287 3.591 1.00 17.80 91 ASP A CA 1
ATOM 720 C C . ASP A 1 91 ? 60.768 64.166 5.111 1.00 18.81 91 ASP A C 1
ATOM 721 O O . ASP A 1 91 ? 60.586 65.171 5.801 1.00 16.92 91 ASP A O 1
ATOM 726 N N . LYS A 1 92 ? 60.947 62.949 5.635 1.00 14.27 92 LYS A N 1
ATOM 727 C CA . LYS A 1 92 ? 60.898 62.736 7.089 1.00 15.11 92 LYS A CA 1
ATOM 728 C C . LYS A 1 92 ? 62.238 62.478 7.791 1.00 13.63 92 LYS A C 1
ATOM 729 O O . LYS A 1 92 ? 62.393 62.819 8.959 1.00 11.31 92 LYS A O 1
ATOM 735 N N . PHE A 1 93 ? 63.202 61.885 7.087 1.00 10.37 93 PHE A N 1
ATOM 736 C CA . PHE A 1 93 ? 64.453 61.486 7.730 1.00 9.00 93 PHE A CA 1
ATOM 737 C C . PHE A 1 93 ? 65.655 61.932 6.928 1.00 11.37 93 PHE A C 1
ATOM 738 O O . PHE A 1 93 ? 65.620 61.923 5.693 1.00 13.16 93 PHE A O 1
ATOM 746 N N . ASP A 1 94 ? 66.720 62.302 7.633 1.00 9.93 94 ASP A N 1
ATOM 747 C CA . ASP A 1 94 ? 68.043 62.391 7.015 1.00 13.45 94 ASP A CA 1
ATOM 748 C C . ASP A 1 94 ? 68.834 61.151 7.397 1.00 15.09 94 ASP A C 1
ATOM 749 O O . ASP A 1 94 ? 68.605 60.567 8.459 1.00 11.22 94 ASP A O 1
ATOM 754 N N . ILE A 1 95 ? 69.774 60.753 6.543 1.00 9.80 95 ILE A N 1
ATOM 755 C CA . ILE A 1 95 ? 70.684 59.672 6.891 1.00 10.61 95 ILE A CA 1
ATOM 756 C C . ILE A 1 95 ? 71.947 60.260 7.474 1.00 14.52 95 ILE A C 1
ATOM 757 O O . ILE A 1 95 ? 72.597 61.091 6.845 1.00 16.62 95 ILE A O 1
ATOM 762 N N . VAL A 1 96 ? 72.277 59.854 8.691 1.00 14.72 96 VAL A N 1
ATOM 763 C CA . VAL A 1 96 ? 73.507 60.304 9.329 1.00 12.53 96 VAL A CA 1
ATOM 764 C C . VAL A 1 96 ? 74.630 59.414 8.838 1.00 17.37 96 VAL A C 1
ATOM 765 O O . VAL A 1 96 ? 75.709 59.887 8.492 1.00 13.79 96 VAL A O 1
ATOM 769 N N . GLU A 1 97 ? 74.347 58.117 8.784 1.00 13.67 97 GLU A N 1
ATOM 770 C CA . GLU A 1 97 ? 75.332 57.104 8.439 1.00 17.52 97 GLU A CA 1
ATOM 771 C C . GLU A 1 97 ? 74.558 55.895 7.930 1.00 14.87 97 GLU A C 1
ATOM 772 O O . GLU A 1 97 ? 73.428 55.662 8.354 1.00 11.20 97 GLU A O 1
ATOM 778 N N . LYS A 1 98 ? 75.154 55.125 7.027 1.00 11.06 98 LYS A N 1
ATOM 779 C CA . LYS A 1 98 ? 74.529 53.889 6.558 1.00 10.30 98 LYS A CA 1
ATOM 780 C C . LYS A 1 98 ? 75.602 52.852 6.249 1.00 14.30 98 LYS A C 1
ATOM 781 O O . LYS A 1 98 ? 76.747 53.202 5.968 1.00 13.32 98 LYS A O 1
ATOM 787 N N . GLY A 1 99 ? 75.233 51.579 6.277 1.00 11.27 99 GLY A N 1
ATOM 788 C CA . GLY A 1 99 ? 76.200 50.527 5.998 1.00 11.57 99 GLY A CA 1
ATOM 789 C C . GLY A 1 99 ? 75.565 49.166 5.801 1.00 13.16 99 GLY A C 1
ATOM 790 O O . GLY A 1 99 ? 74.338 49.029 5.779 1.00 9.76 99 GLY A O 1
ATOM 791 N N . ASP A 1 100 ? 76.411 48.154 5.657 1.00 10.92 100 ASP A N 1
ATOM 792 C CA . ASP A 1 100 ? 75.956 46.772 5.493 1.00 10.50 100 ASP A CA 1
ATOM 793 C C . ASP A 1 100 ? 77.035 45.884 6.078 1.00 12.04 100 ASP A C 1
ATOM 794 O O . ASP A 1 100 ? 78.221 46.215 6.005 1.00 11.51 100 ASP A O 1
ATOM 799 N N . PHE A 1 101 ? 76.631 44.762 6.649 1.00 10.54 101 PHE A N 1
ATOM 800 C CA . PHE A 1 101 ? 77.571 43.735 7.071 1.00 12.89 101 PHE A CA 1
ATOM 801 C C . PHE A 1 101 ? 76.983 42.358 6.771 1.00 16.03 101 PHE A C 1
ATOM 802 O O . PHE A 1 101 ? 75.760 42.174 6.827 1.00 16.32 101 PHE A O 1
ATOM 810 N N . TRP A 1 102 ? 77.842 41.399 6.433 1.00 9.48 102 TRP A N 1
ATOM 811 C CA . TRP A 1 102 ? 77.386 40.031 6.194 1.00 8.97 102 TRP A CA 1
ATOM 812 C C . TRP A 1 102 ? 77.280 39.273 7.505 1.00 12.89 102 TRP A C 1
ATOM 813 O O . TRP A 1 102 ? 78.014 39.547 8.445 1.00 14.80 102 TRP A O 1
ATOM 824 N N . LEU A 1 103 ? 76.332 38.347 7.573 1.00 10.58 103 LEU A N 1
ATOM 825 C CA . LEU A 1 103 ? 76.109 37.584 8.792 1.00 8.43 103 LEU A CA 1
ATOM 826 C C . LEU A 1 103 ? 77.059 36.391 8.775 1.00 13.28 103 LEU A C 1
ATOM 827 O O . LEU A 1 103 ? 76.688 35.284 8.389 1.00 13.60 103 LEU A O 1
ATOM 832 N N . SER A 1 104 ? 78.303 36.643 9.172 1.00 15.42 104 SER A N 1
ATOM 833 C CA . SER A 1 104 ? 79.343 35.625 9.126 1.00 11.89 104 SER A CA 1
ATOM 834 C C . SER A 1 104 ? 80.489 35.972 10.066 1.00 17.13 104 SER A C 1
ATOM 835 O O . SER A 1 104 ? 80.467 37.005 10.742 1.00 14.72 104 SER A O 1
ATOM 838 N N . GLU A 1 105 ? 81.492 35.095 10.103 1.00 15.18 105 GLU A N 1
ATOM 839 C CA . GLU A 1 105 ? 82.695 35.326 10.888 1.00 21.83 105 GLU A CA 1
ATOM 840 C C . GLU A 1 105 ? 83.513 36.475 10.312 1.00 19.26 105 GLU A C 1
ATOM 841 O O . GLU A 1 105 ? 84.390 37.015 10.984 1.00 16.41 105 GLU A O 1
ATOM 847 N N . THR A 1 106 ? 83.234 36.834 9.061 1.00 14.85 106 THR A N 1
ATOM 848 C CA . THR A 1 106 ? 83.922 37.937 8.391 1.00 16.61 106 THR A CA 1
ATOM 849 C C . THR A 1 106 ? 82.909 38.922 7.807 1.00 13.90 106 THR A C 1
ATOM 850 O O . THR A 1 106 ? 82.675 38.929 6.595 1.00 12.74 106 THR A O 1
ATOM 854 N N . PRO A 1 107 ? 82.300 39.760 8.672 1.00 14.43 107 PRO A N 1
ATOM 855 C CA . PRO A 1 107 ? 81.143 40.571 8.262 1.00 14.14 107 PRO A CA 1
ATOM 856 C C . PRO A 1 107 ? 81.437 41.632 7.207 1.00 15.59 107 PRO A C 1
ATOM 857 O O . PRO A 1 107 ? 80.491 42.117 6.594 1.00 17.82 107 PRO A O 1
ATOM 861 N N . ASP A 1 108 ? 82.706 41.977 6.980 1.00 14.68 108 ASP A N 1
ATOM 862 C CA . ASP A 1 108 ? 83.036 43.007 6.000 1.00 12.62 108 ASP A CA 1
ATOM 863 C C . ASP A 1 108 ? 83.141 42.497 4.566 1.00 13.20 108 ASP A C 1
ATOM 864 O O . ASP A 1 108 ? 83.293 43.287 3.636 1.00 18.28 108 ASP A O 1
ATOM 869 N N . VAL A 1 109 ? 83.068 41.188 4.371 1.00 18.40 109 VAL A N 1
ATOM 870 C CA . VAL A 1 109 ? 83.177 40.654 3.016 1.00 14.67 109 VAL A CA 1
ATOM 871 C C . VAL A 1 109 ? 82.004 39.738 2.691 1.00 12.78 109 VAL A C 1
ATOM 872 O O . VAL A 1 109 ? 81.488 39.058 3.569 1.00 13.23 109 VAL A O 1
ATOM 876 N N . PRO A 1 110 ? 81.567 39.736 1.424 1.00 14.13 110 PRO A N 1
ATOM 877 C CA . PRO A 1 110 ? 80.480 38.844 1.011 1.00 15.85 110 PRO A CA 1
ATOM 878 C C . PRO A 1 110 ? 80.916 37.414 1.277 1.00 21.40 110 PRO A C 1
ATOM 879 O O . PRO A 1 110 ? 81.870 36.937 0.664 1.00 25.89 110 PRO A O 1
ATOM 883 N N . SER A 1 111 ? 80.234 36.746 2.194 1.00 17.11 111 SER A N 1
ATOM 884 C CA . SER A 1 111 ? 80.663 35.439 2.666 1.00 20.09 111 SER A CA 1
ATOM 885 C C . SER A 1 111 ? 79.515 34.713 3.335 1.00 23.17 111 SER A C 1
ATOM 886 O O . SER A 1 111 ? 78.607 35.345 3.875 1.00 23.00 111 SER A O 1
ATOM 889 N N . LYS A 1 112 ? 79.564 33.383 3.302 1.00 22.43 112 LYS A N 1
ATOM 890 C CA . LYS A 1 112 ? 78.627 32.566 4.064 1.00 23.78 112 LYS A CA 1
ATOM 891 C C . LYS A 1 112 ? 79.114 32.513 5.498 1.00 23.16 112 LYS A C 1
ATOM 892 O O . LYS A 1 112 ? 80.317 32.546 5.755 1.00 22.77 112 LYS A O 1
ATOM 898 N N . GLY A 1 113 ? 78.189 32.415 6.439 1.00 13.47 113 GLY A N 1
ATOM 899 C CA . GLY A 1 113 ? 78.583 32.365 7.836 1.00 13.94 113 GLY A CA 1
ATOM 900 C C . GLY A 1 113 ? 78.319 31.015 8.468 1.00 19.32 113 GLY A C 1
ATOM 901 O O . GLY A 1 113 ? 77.296 30.382 8.193 1.00 19.78 113 GLY A O 1
ATOM 902 N N . TRP A 1 114 ? 79.244 30.576 9.318 1.00 16.93 114 TRP A N 1
ATOM 903 C CA . TRP A 1 114 ? 79.083 29.331 10.058 1.00 20.65 114 TRP A CA 1
ATOM 904 C C . TRP A 1 114 ? 78.514 28.221 9.165 1.00 20.23 114 TRP A C 1
ATOM 905 O O . TRP A 1 114 ? 79.140 27.853 8.177 1.00 21.95 114 TRP A O 1
ATOM 916 N N . ASP A 1 115 ? 77.328 27.715 9.487 1.00 22.71 115 ASP A N 1
ATOM 917 C CA . ASP A 1 115 ? 76.749 26.584 8.750 1.00 21.15 115 ASP A CA 1
ATOM 918 C C . ASP A 1 115 ? 75.686 26.971 7.705 1.00 21.90 115 ASP A C 1
ATOM 919 O O . ASP A 1 115 ? 74.897 26.128 7.254 1.00 20.68 115 ASP A O 1
ATOM 924 N N . ALA A 1 116 ? 75.676 28.236 7.303 1.00 19.61 116 ALA A N 1
ATOM 925 C CA . ALA A 1 116 ? 74.680 28.716 6.343 1.00 19.17 116 ALA A CA 1
ATOM 926 C C . ALA A 1 116 ? 75.010 28.259 4.916 1.00 21.67 116 ALA A C 1
ATOM 927 O O . ALA A 1 116 ? 76.163 27.958 4.615 1.00 20.51 116 ALA A O 1
ATOM 929 N N . VAL A 1 117 ? 74.005 28.208 4.043 1.00 20.84 117 VAL A N 1
ATOM 930 C CA . VAL A 1 117 ? 74.228 27.799 2.652 1.00 23.00 117 VAL A CA 1
ATOM 931 C C . VAL A 1 117 ? 74.367 28.975 1.684 1.00 26.59 117 VAL A C 1
ATOM 932 O O . VAL A 1 117 ? 74.991 28.847 0.627 1.00 29.80 117 VAL A O 1
ATOM 936 N N . LEU A 1 118 ? 73.787 30.120 2.036 1.00 19.70 118 LEU A N 1
ATOM 937 C CA . LEU A 1 118 ? 73.912 31.315 1.207 1.00 16.96 118 LEU A CA 1
ATOM 938 C C . LEU A 1 118 ? 74.487 32.486 2.003 1.00 16.10 118 LEU A C 1
ATOM 939 O O . LEU A 1 118 ? 74.308 32.556 3.217 1.00 15.65 118 LEU A O 1
ATOM 944 N N . PRO A 1 119 ? 75.185 33.410 1.325 1.00 17.13 119 PRO A N 1
ATOM 945 C CA . PRO A 1 119 ? 75.574 34.635 2.036 1.00 15.17 119 PRO A CA 1
ATOM 946 C C . PRO A 1 119 ? 74.324 35.409 2.412 1.00 13.89 119 PRO A C 1
ATOM 947 O O . PRO A 1 119 ? 73.330 35.368 1.690 1.00 15.18 119 PRO A O 1
ATOM 951 N N . ARG A 1 120 ? 74.370 36.093 3.543 1.00 11.88 120 ARG A N 1
ATOM 952 C CA . ARG A 1 120 ? 73.200 36.797 4.067 1.00 12.15 120 ARG A CA 1
ATOM 953 C C . ARG A 1 120 ? 73.678 38.150 4.553 1.00 11.37 120 ARG A C 1
ATOM 954 O O . ARG A 1 120 ? 74.717 38.249 5.202 1.00 15.01 120 ARG A O 1
ATOM 962 N N . ILE A 1 121 ? 72.931 39.195 4.235 1.00 13.84 121 ILE A N 1
ATOM 963 C CA . ILE A 1 121 ? 73.392 40.543 4.503 1.00 13.90 121 ILE A CA 1
ATOM 964 C C . ILE A 1 121 ? 72.423 41.270 5.427 1.00 15.91 121 ILE A C 1
ATOM 965 O O . ILE A 1 121 ? 71.208 41.069 5.355 1.00 14.03 121 ILE A O 1
ATOM 970 N N . CYS A 1 122 ? 72.979 42.077 6.324 1.00 12.55 122 CYS A N 1
ATOM 971 C CA . CYS A 1 122 ? 72.202 42.989 7.141 1.00 7.92 122 CYS A CA 1
ATOM 972 C C . CYS A 1 122 ? 72.578 44.400 6.714 1.00 10.97 122 CYS A C 1
ATOM 973 O O . CYS A 1 122 ? 73.761 44.755 6.701 1.00 9.67 122 CYS A O 1
ATOM 976 N N . SER A 1 123 ? 71.579 45.186 6.317 1.00 9.29 123 SER A N 1
ATOM 977 C CA . SER A 1 123 ? 71.794 46.577 5.957 1.00 7.13 123 SER A CA 1
ATOM 978 C C . SER A 1 123 ? 71.195 47.462 7.042 1.00 13.42 123 SER A C 1
ATOM 979 O O . SER A 1 123 ? 70.198 47.108 7.670 1.00 12.47 123 SER A O 1
ATOM 982 N N . TRP A 1 124 ? 71.795 48.624 7.258 1.00 11.07 124 TRP A N 1
ATOM 983 C CA . TRP A 1 124 ? 71.355 49.470 8.345 1.00 8.63 124 TRP A CA 1
ATOM 984 C C . TRP A 1 124 ? 71.535 50.927 7.987 1.00 10.55 124 TRP A C 1
ATOM 985 O O . TRP A 1 124 ? 72.297 51.281 7.073 1.00 11.12 124 TRP A O 1
ATOM 996 N N . GLY A 1 125 ? 70.812 51.772 8.704 1.00 9.99 125 GLY A N 1
ATOM 997 C CA . GLY A 1 125 ? 70.995 53.199 8.608 1.00 7.51 125 GLY A CA 1
ATOM 998 C C . GLY A 1 125 ? 70.851 53.801 9.989 1.00 10.13 125 GLY A C 1
ATOM 999 O O . GLY A 1 125 ? 70.040 53.344 10.790 1.00 12.24 125 GLY A O 1
ATOM 1000 N N . HIS A 1 126 ? 71.669 54.805 10.266 1.00 8.67 126 HIS A N 1
ATOM 1001 C CA . HIS A 1 126 ? 71.503 55.678 11.423 1.00 9.45 126 HIS A CA 1
ATOM 1002 C C . HIS A 1 126 ? 70.700 56.872 10.919 1.00 12.08 126 HIS A C 1
ATOM 1003 O O . HIS A 1 126 ? 71.205 57.675 10.132 1.00 13.07 126 HIS A O 1
ATOM 1010 N N . PHE A 1 127 ? 69.440 56.968 11.337 1.00 7.43 127 PHE A N 1
ATOM 1011 C CA . PHE A 1 127 ? 68.545 58.017 10.848 1.00 6.85 127 PHE A CA 1
ATOM 1012 C C . PHE A 1 127 ? 68.336 59.145 11.845 1.00 9.07 127 PHE A C 1
ATOM 1013 O O . PHE A 1 127 ? 68.471 58.946 13.048 1.00 12.94 127 PHE A O 1
ATOM 1021 N N . LYS A 1 128 ? 67.980 60.322 11.328 1.00 10.78 128 LYS A N 1
ATOM 1022 C CA . LYS A 1 128 ? 67.617 61.459 12.155 1.00 9.97 128 LYS A CA 1
ATOM 1023 C C . LYS A 1 128 ? 66.288 62.041 11.657 1.00 13.19 128 LYS A C 1
ATOM 1024 O O . LYS A 1 128 ? 66.161 62.403 10.489 1.00 13.35 128 LYS A O 1
ATOM 1030 N N . CYS A 1 129 ? 65.310 62.140 12.550 1.00 12.64 129 CYS A N 1
ATOM 1031 C CA . CYS A 1 129 ? 64.013 62.678 12.188 1.00 12.23 129 CYS A CA 1
ATOM 1032 C C . CYS A 1 129 ? 64.132 64.175 11.932 1.00 14.36 129 CYS A C 1
ATOM 1033 O O . CYS A 1 129 ? 64.664 64.921 12.762 1.00 12.93 129 CYS A O 1
ATOM 1036 N N . LYS A 1 130 ? 63.649 64.608 10.779 1.00 16.62 130 LYS A N 1
ATOM 1037 C CA . LYS A 1 130 ? 63.737 66.016 10.405 1.00 21.16 130 LYS A CA 1
ATOM 1038 C C . LYS A 1 130 ? 62.907 66.917 11.322 1.00 25.01 130 LYS A C 1
ATOM 1039 O O . LYS A 1 130 ? 63.287 68.060 11.577 1.00 26.38 130 LYS A O 1
ATOM 1045 N N . ASP A 1 131 ? 61.785 66.414 11.829 1.00 19.98 131 ASP A N 1
ATOM 1046 C CA . ASP A 1 131 ? 60.971 67.251 12.702 1.00 22.28 131 ASP A CA 1
ATOM 1047 C C . ASP A 1 131 ? 61.517 67.336 14.129 1.00 24.60 131 ASP A C 1
ATOM 1048 O O . ASP A 1 131 ? 61.764 68.429 14.632 1.00 31.29 131 ASP A O 1
ATOM 1053 N N . THR A 1 132 ? 61.745 66.197 14.771 1.00 14.61 132 THR A N 1
ATOM 1054 C CA . THR A 1 132 ? 62.084 66.214 16.192 1.00 17.20 132 THR A CA 1
ATOM 1055 C C . THR A 1 132 ? 63.576 66.116 16.462 1.00 15.75 132 THR A C 1
ATOM 1056 O O . THR A 1 132 ? 64.026 66.369 17.584 1.00 12.36 132 THR A O 1
ATOM 1060 N N . GLY A 1 133 ? 64.342 65.719 15.453 1.00 16.30 133 GLY A N 1
ATOM 1061 C CA . GLY A 1 133 ? 65.765 65.500 15.644 1.00 14.04 133 GLY A CA 1
ATOM 1062 C C . GLY A 1 133 ? 66.106 64.148 16.254 1.00 14.69 133 GLY A C 1
ATOM 1063 O O . GLY A 1 133 ? 67.286 63.825 16.447 1.00 10.73 133 GLY A O 1
ATOM 1064 N N . PHE A 1 134 ? 65.085 63.348 16.555 1.00 13.39 134 PHE A N 1
ATOM 1065 C CA . PHE A 1 134 ? 65.299 62.024 17.151 1.00 14.27 134 PHE A CA 1
ATOM 1066 C C . PHE A 1 134 ? 66.215 61.176 16.269 1.00 11.69 134 PHE A C 1
ATOM 1067 O O . PHE A 1 134 ? 65.963 61.028 15.071 1.00 9.91 134 PHE A O 1
ATOM 1075 N N . GLU A 1 135 ? 67.267 60.619 16.861 1.00 10.83 135 GLU A N 1
ATOM 1076 C CA . GLU A 1 135 ? 68.176 59.730 16.136 1.00 12.64 135 GLU A CA 1
ATOM 1077 C C . GLU A 1 135 ? 68.026 58.272 16.578 1.00 13.99 135 GLU A C 1
ATOM 1078 O O . GLU A 1 135 ? 67.864 57.991 17.759 1.00 12.59 135 GLU A O 1
ATOM 1084 N N . PHE A 1 136 ? 68.096 57.350 15.622 1.00 11.44 136 PHE A N 1
ATOM 1085 C CA . PHE A 1 136 ? 67.915 55.923 15.909 1.00 12.29 136 PHE A CA 1
ATOM 1086 C C . PHE A 1 136 ? 68.608 55.079 14.842 1.00 11.95 136 PHE A C 1
ATOM 1087 O O . PHE A 1 136 ? 68.917 55.571 13.756 1.00 11.03 136 PHE A O 1
ATOM 1095 N N . LEU A 1 137 ? 68.871 53.818 15.169 1.00 10.11 137 LEU A N 1
ATOM 1096 C CA . LEU A 1 137 ? 69.403 52.864 14.206 1.00 9.56 137 LEU A CA 1
ATOM 1097 C C . LEU A 1 137 ? 68.266 51.994 13.697 1.00 10.90 137 LEU A C 1
ATOM 1098 O O . LEU A 1 137 ? 67.382 51.610 14.457 1.00 8.62 137 LEU A O 1
ATOM 1103 N N . PHE A 1 138 ? 68.296 51.686 12.406 1.00 7.58 138 PHE A N 1
ATOM 1104 C CA . PHE A 1 138 ? 67.321 50.770 11.807 1.00 10.19 138 PHE A CA 1
ATOM 1105 C C . PHE A 1 138 ? 68.103 49.683 11.073 1.00 12.35 138 PHE A C 1
ATOM 1106 O O . PHE A 1 138 ? 68.853 49.989 10.150 1.00 12.40 138 PHE A O 1
ATOM 1114 N N . PHE A 1 139 ? 67.933 48.425 11.488 1.00 7.24 139 PHE A N 1
ATOM 1115 C CA . PHE A 1 139 ? 68.621 47.289 10.877 1.00 6.33 139 PHE A CA 1
ATOM 1116 C C . PHE A 1 139 ? 67.614 46.424 10.149 1.00 8.41 139 PHE A C 1
ATOM 1117 O O . PHE A 1 139 ? 66.482 46.306 10.601 1.00 10.35 139 PHE A O 1
ATOM 1125 N N . ASN A 1 140 ? 68.041 45.770 9.069 1.00 8.62 140 ASN A N 1
ATOM 1126 C CA . ASN A 1 140 ? 67.155 44.901 8.306 1.00 9.69 140 ASN A CA 1
ATOM 1127 C C . ASN A 1 140 ? 67.951 43.725 7.745 1.00 11.99 140 ASN A C 1
ATOM 1128 O O . ASN A 1 140 ? 69.067 43.909 7.275 1.00 11.59 140 ASN A O 1
ATOM 1133 N N . LEU A 1 141 ? 67.393 42.518 7.808 1.00 6.61 141 LEU A N 1
ATOM 1134 C CA . LEU A 1 141 ? 68.138 41.340 7.368 1.00 12.41 141 LEU A CA 1
ATOM 1135 C C . LEU A 1 141 ? 67.219 40.226 6.880 1.00 14.66 141 LEU A C 1
ATOM 1136 O O . LEU A 1 141 ? 65.997 40.312 6.984 1.00 11.62 141 LEU A O 1
ATOM 1141 N N . HIS A 1 142 ? 67.839 39.180 6.353 1.00 11.02 142 HIS A N 1
ATOM 1142 C CA . HIS A 1 142 ? 67.145 37.982 5.917 1.00 8.40 142 HIS A CA 1
ATOM 1143 C C . HIS A 1 142 ? 68.053 36.819 6.286 1.00 12.44 142 HIS A C 1
ATOM 1144 O O . HIS A 1 142 ? 69.142 36.681 5.732 1.00 13.45 142 HIS A O 1
ATOM 1159 N N . ASP A 1 144 ? 69.505 32.849 7.144 1.00 16.72 144 ASP A N 1
ATOM 1160 C CA . ASP A 1 144 ? 69.681 31.653 6.327 1.00 12.85 144 ASP A CA 1
ATOM 1161 C C . ASP A 1 144 ? 68.664 30.594 6.752 1.00 18.52 144 ASP A C 1
ATOM 1162 O O . ASP A 1 144 ? 68.326 30.495 7.929 1.00 16.34 144 ASP A O 1
ATOM 1167 N N . HIS A 1 145 ? 68.179 29.797 5.803 1.00 16.65 145 HIS A N 1
ATOM 1168 C CA . HIS A 1 145 ? 67.136 28.821 6.126 1.00 18.86 145 HIS A CA 1
ATOM 1169 C C . HIS A 1 145 ? 67.689 27.489 6.628 1.00 23.36 145 HIS A C 1
ATOM 1170 O O . HIS A 1 145 ? 66.986 26.744 7.303 1.00 23.94 145 HIS A O 1
ATOM 1177 N N . ILE A 1 146 ? 68.948 27.206 6.305 1.00 20.15 146 ILE A N 1
ATOM 1178 C CA . ILE A 1 146 ? 69.585 25.938 6.665 1.00 24.51 146 ILE A CA 1
ATOM 1179 C C . ILE A 1 146 ? 70.455 26.031 7.918 1.00 24.83 146 ILE A C 1
ATOM 1180 O O . ILE A 1 146 ? 70.401 25.156 8.782 1.00 19.34 146 ILE A O 1
ATOM 1185 N N . GLY A 1 147 ? 71.257 27.090 8.013 1.00 18.42 147 GLY A N 1
ATOM 1186 C CA . GLY A 1 147 ? 72.234 27.205 9.082 1.00 15.17 147 GLY A CA 1
ATOM 1187 C C . GLY A 1 147 ? 71.685 27.644 10.425 1.00 16.30 147 GLY A C 1
ATOM 1188 O O . GLY A 1 147 ? 71.518 28.835 10.677 1.00 18.27 147 GLY A O 1
ATOM 1189 N N . LYS A 1 148 ? 71.398 26.678 11.294 1.00 18.63 148 LYS A N 1
ATOM 1190 C CA . LYS A 1 148 ? 70.889 26.983 12.623 1.00 19.54 148 LYS A CA 1
ATOM 1191 C C . LYS A 1 148 ? 71.941 27.725 13.446 1.00 16.44 148 LYS A C 1
ATOM 1192 O O . LYS A 1 148 ? 71.655 28.736 14.090 1.00 15.92 148 LYS A O 1
ATOM 1198 N N . LYS A 1 149 ? 73.166 27.221 13.439 1.00 16.21 149 LYS A N 1
ATOM 1199 C CA . LYS A 1 149 ? 74.221 27.898 14.175 1.00 15.56 149 LYS A CA 1
ATOM 1200 C C . LYS A 1 149 ? 74.379 29.317 13.638 1.00 13.04 149 LYS A C 1
ATOM 1201 O O . LYS A 1 149 ? 74.551 30.267 14.402 1.00 18.76 149 LYS A O 1
ATOM 1207 N N . ALA A 1 150 ? 74.306 29.457 12.319 1.00 9.39 150 ALA A N 1
ATOM 1208 C CA . ALA A 1 150 ? 74.442 30.776 11.695 1.00 16.39 150 ALA A CA 1
ATOM 1209 C C . ALA A 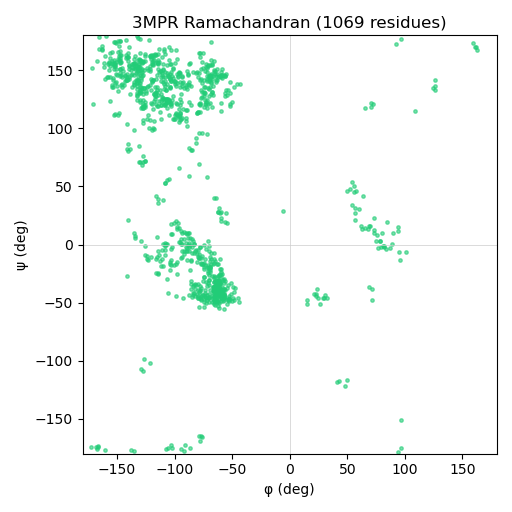1 150 ? 73.362 31.752 12.168 1.00 14.53 150 ALA A C 1
ATOM 1210 O O . ALA A 1 150 ? 73.651 32.910 12.438 1.00 14.67 150 ALA A O 1
ATOM 1212 N N . ARG A 1 151 ? 72.118 31.287 12.274 1.00 16.16 151 ARG A N 1
ATOM 1213 C CA . ARG A 1 151 ? 71.039 32.144 12.770 1.00 13.09 151 ARG A CA 1
ATOM 1214 C C . ARG A 1 151 ? 71.279 32.630 14.203 1.00 13.22 151 ARG A C 1
ATOM 1215 O O . ARG A 1 151 ? 71.074 33.807 14.514 1.00 15.74 151 ARG A O 1
ATOM 1223 N N . VAL A 1 152 ? 71.716 31.727 15.074 1.00 9.95 152 VAL A N 1
ATOM 1224 C CA . VAL A 1 152 ? 71.991 32.090 16.456 1.00 9.90 152 VAL A CA 1
ATOM 1225 C C . VAL A 1 152 ? 73.172 33.066 16.523 1.00 12.67 152 VAL A C 1
ATOM 1226 O O . VAL A 1 152 ? 73.093 34.123 17.159 1.00 16.25 152 VAL A O 1
ATOM 1230 N N . GLU A 1 153 ? 74.266 32.715 15.853 1.00 16.49 153 GLU A N 1
ATOM 1231 C CA . GLU A 1 153 ? 75.434 33.592 15.823 1.00 16.74 153 GLU A CA 1
ATOM 1232 C C . GLU A 1 153 ? 75.065 34.945 15.229 1.00 17.47 153 GLU A C 1
ATOM 1233 O O . GLU A 1 153 ? 75.525 35.993 15.697 1.00 17.10 153 GLU A O 1
ATOM 1239 N N . SER A 1 154 ? 74.238 34.924 14.192 1.00 14.62 154 SER A N 1
ATOM 1240 C CA . SER A 1 154 ? 73.807 36.166 13.560 1.00 9.29 154 SER A CA 1
ATOM 1241 C C . SER A 1 154 ? 73.117 37.080 14.567 1.00 9.58 154 SER A C 1
ATOM 1242 O O . SER A 1 154 ? 73.360 38.288 14.601 1.00 12.51 154 SER A O 1
ATOM 1245 N N . ALA A 1 155 ? 72.249 36.499 15.388 1.00 10.07 155 ALA A N 1
ATOM 1246 C CA . ALA A 1 155 ? 71.498 37.293 16.348 1.00 13.98 155 ALA A CA 1
ATOM 1247 C C . ALA A 1 155 ? 72.439 38.067 17.257 1.00 15.90 155 ALA A C 1
ATOM 1248 O O . ALA A 1 155 ? 72.231 39.260 17.521 1.00 13.17 155 ALA A O 1
ATOM 1250 N N . PHE A 1 156 ? 73.495 37.404 17.719 1.00 14.91 156 PHE A N 1
ATOM 1251 C CA . PHE A 1 156 ? 74.442 38.067 18.616 1.00 15.10 156 PHE A CA 1
ATOM 1252 C C . PHE A 1 156 ? 75.369 39.060 17.916 1.00 11.61 156 PHE A C 1
ATOM 1253 O O . PHE A 1 156 ? 75.747 40.070 18.494 1.00 11.31 156 PHE A O 1
ATOM 1261 N N . LEU A 1 157 ? 75.705 38.789 16.660 1.00 12.08 157 LEU A N 1
ATOM 1262 C CA . LEU A 1 157 ? 76.487 39.738 15.868 1.00 13.96 157 LEU A CA 1
ATOM 1263 C C . LEU A 1 157 ? 75.685 41.019 15.646 1.00 11.18 157 LEU A C 1
ATOM 1264 O O . LEU A 1 157 ? 76.208 42.129 15.730 1.00 9.15 157 LEU A O 1
ATOM 1269 N N . VAL A 1 158 ? 74.397 40.867 15.368 1.00 9.74 158 VAL A N 1
ATOM 1270 C CA . VAL A 1 158 ? 73.565 42.046 15.197 1.00 9.16 158 VAL A CA 1
ATOM 1271 C C . VAL A 1 158 ? 73.535 42.873 16.478 1.00 11.60 158 VAL A C 1
ATOM 1272 O O . VAL A 1 158 ? 73.678 44.095 16.441 1.00 11.34 158 VAL A O 1
ATOM 1276 N N . GLN A 1 159 ? 73.388 42.209 17.619 1.00 8.96 159 GLN A N 1
ATOM 1277 C CA . GLN A 1 159 ? 73.386 42.925 18.884 1.00 9.16 159 GLN A CA 1
ATOM 1278 C C . GLN A 1 159 ? 74.750 43.606 19.151 1.00 11.13 159 GLN A C 1
ATOM 1279 O O . GLN A 1 159 ? 74.805 44.688 19.703 1.00 10.78 159 GLN A O 1
ATOM 1285 N N . GLU A 1 160 ? 75.848 42.988 18.740 1.00 13.82 160 GLU A N 1
ATOM 1286 C CA . GLU A 1 160 ? 77.142 43.672 18.861 1.00 11.72 160 GLU A CA 1
ATOM 1287 C C . GLU A 1 160 ? 77.211 44.927 17.979 1.00 11.74 160 GLU A C 1
ATOM 1288 O O . GLU A 1 160 ? 77.696 45.972 18.411 1.00 14.00 160 GLU A O 1
ATOM 1294 N N . LYS A 1 161 ? 76.710 44.831 16.749 1.00 11.49 161 LYS A N 1
ATOM 1295 C CA . LYS A 1 161 ? 76.681 45.980 15.849 1.00 7.19 161 LYS A CA 1
ATOM 1296 C C . LYS A 1 161 ? 75.762 47.092 16.348 1.00 10.92 161 LYS A C 1
ATOM 1297 O O . LYS A 1 161 ? 76.021 48.268 16.109 1.00 10.47 161 LYS A O 1
ATOM 1316 N N . LYS A 1 163 ? 75.433 48.049 19.340 1.00 13.97 163 LYS A N 1
ATOM 1317 C CA . LYS A 1 163 ? 76.251 48.826 20.262 1.00 12.34 163 LYS A CA 1
ATOM 1318 C C . LYS A 1 163 ? 77.359 49.566 19.502 1.00 10.93 163 LYS A C 1
ATOM 1319 O O . LYS A 1 163 ? 77.558 50.763 19.694 1.00 14.73 163 LYS A O 1
ATOM 1325 N N . GLU A 1 164 ? 78.057 48.859 18.623 1.00 14.16 164 GLU A N 1
ATOM 1326 C CA . GLU A 1 164 ? 79.196 49.447 17.911 1.00 11.34 164 GLU A CA 1
ATOM 1327 C C . GLU A 1 164 ? 78.757 50.683 17.134 1.00 14.59 164 GLU A C 1
ATOM 1328 O O . GLU A 1 164 ? 79.423 51.724 17.171 1.00 11.56 164 GLU A O 1
ATOM 1334 N N . LEU A 1 165 ? 77.622 50.574 16.447 1.00 10.53 165 LEU A N 1
ATOM 1335 C CA . LEU A 1 165 ? 77.165 51.635 15.542 1.00 9.69 165 LEU A CA 1
ATOM 1336 C C . LEU A 1 165 ? 76.526 52.828 16.264 1.00 10.33 165 LEU A C 1
ATOM 1337 O O . LEU A 1 165 ? 76.141 53.808 15.639 1.00 15.40 165 LEU A O 1
ATOM 1342 N N . GLY A 1 166 ? 76.428 52.752 17.581 1.00 13.99 166 GLY A N 1
ATOM 1343 C CA . GLY A 1 166 ? 76.067 53.917 18.364 1.00 10.66 166 GLY A CA 1
ATOM 1344 C C . GLY A 1 166 ? 77.206 54.929 18.385 1.00 17.85 166 GLY A C 1
ATOM 1345 O O . GLY A 1 166 ? 76.999 56.098 18.697 1.00 17.86 166 GLY A O 1
ATOM 1346 N N . ARG A 1 167 ? 78.410 54.480 18.035 1.00 19.04 167 ARG A N 1
ATOM 1347 C CA . ARG A 1 167 ? 79.602 55.332 18.058 1.00 18.90 167 ARG A CA 1
ATOM 1348 C C . ARG A 1 167 ? 79.774 56.033 19.408 1.00 21.35 167 ARG A C 1
ATOM 1349 O O . ARG A 1 167 ? 80.004 57.237 19.470 1.00 25.69 167 ARG A O 1
ATOM 1357 N N . GLY A 1 168 ? 79.653 55.273 20.486 1.00 19.17 168 GLY A N 1
ATOM 1358 C CA . GLY A 1 168 ? 79.875 55.820 21.809 1.00 29.80 168 GLY A CA 1
ATOM 1359 C C . GLY A 1 168 ? 78.588 56.253 22.483 1.00 35.72 168 GLY A C 1
ATOM 1360 O O . GLY A 1 168 ? 78.570 56.503 23.687 1.00 41.07 168 GLY A O 1
ATOM 1361 N N . LYS A 1 169 ? 77.511 56.340 21.705 1.00 30.00 169 LYS A N 1
ATOM 1362 C CA . LYS A 1 169 ? 76.210 56.721 22.248 1.00 23.46 169 LYS A CA 1
ATOM 1363 C C . LYS A 1 169 ? 75.264 55.536 22.289 1.00 24.46 169 LYS A C 1
ATOM 1364 O O . LYS A 1 169 ? 75.471 54.524 21.621 1.00 25.43 169 LYS A O 1
ATOM 1370 N N . ASN A 1 170 ? 74.207 55.706 23.066 1.00 21.13 170 ASN A N 1
ATOM 1371 C CA . ASN A 1 170 ? 73.230 54.675 23.344 1.00 21.35 170 ASN A CA 1
ATOM 1372 C C . ASN A 1 170 ? 72.026 54.822 22.404 1.00 19.94 170 ASN A C 1
ATOM 1373 O O . ASN A 1 170 ? 70.923 55.129 22.848 1.00 22.91 170 ASN A O 1
ATOM 1378 N N . LEU A 1 171 ? 72.234 54.611 21.108 1.00 15.63 171 LEU A N 1
ATOM 1379 C CA . LEU A 1 171 ? 71.177 54.836 20.124 1.00 12.43 171 LEU A CA 1
ATOM 1380 C C . LEU A 1 171 ? 70.137 53.728 20.182 1.00 10.05 171 LEU A C 1
ATOM 1381 O O . LEU A 1 171 ? 70.491 52.552 20.169 1.00 15.43 171 LEU A O 1
ATOM 1386 N N . PRO A 1 172 ? 68.851 54.099 20.243 1.00 9.92 172 PRO A N 1
ATOM 1387 C CA . PRO A 1 172 ? 67.789 53.086 20.192 1.00 10.20 172 PRO A CA 1
ATOM 1388 C C . PRO A 1 172 ? 67.795 52.427 18.827 1.00 8.83 172 PRO A C 1
ATOM 1389 O O . PRO A 1 172 ? 68.167 53.073 17.851 1.00 12.08 172 PRO A O 1
ATOM 1393 N N . ALA A 1 173 ? 67.389 51.165 18.758 1.00 8.35 173 ALA A N 1
ATOM 1394 C CA . ALA A 1 173 ? 67.434 50.431 17.507 1.00 8.54 173 ALA A CA 1
ATOM 1395 C C . ALA A 1 173 ? 66.103 49.774 17.178 1.00 10.78 173 ALA A C 1
ATOM 1396 O O . ALA A 1 173 ? 65.327 49.417 18.066 1.00 8.90 173 ALA A O 1
ATOM 1398 N N . ILE A 1 174 ? 65.864 49.633 15.881 1.00 6.22 174 ILE A N 1
ATOM 1399 C CA . ILE A 1 174 ? 64.740 48.901 15.343 1.00 7.13 174 ILE A CA 1
ATOM 1400 C C . ILE A 1 174 ? 65.354 47.884 14.403 1.00 9.63 174 ILE A C 1
ATOM 1401 O O . ILE A 1 174 ? 66.204 48.238 13.594 1.00 11.79 174 ILE A O 1
ATOM 1406 N N . LEU A 1 175 ? 64.929 46.630 14.518 1.00 8.78 175 LEU A N 1
ATOM 1407 C CA . LEU A 1 175 ? 65.430 45.529 13.679 1.00 11.96 175 LEU A CA 1
ATOM 1408 C C . LEU A 1 175 ? 64.271 44.815 12.991 1.00 12.60 175 LEU A C 1
ATOM 1409 O O . LEU A 1 175 ? 63.393 44.281 13.675 1.00 11.32 175 LEU A O 1
ATOM 1414 N N . THR A 1 176 ? 64.251 44.830 11.651 1.00 7.82 176 THR A N 1
ATOM 1415 C CA . THR A 1 176 ? 63.220 44.132 10.874 1.00 10.99 176 THR A CA 1
ATOM 1416 C C . THR A 1 176 ? 63.863 43.002 10.098 1.00 12.34 176 THR A C 1
ATOM 1417 O O . THR A 1 176 ? 65.083 42.939 9.986 1.00 8.75 176 THR A O 1
ATOM 1421 N N . GLY A 1 177 ? 63.061 42.112 9.530 1.00 9.13 177 GLY A N 1
ATOM 1422 C CA . GLY A 1 177 ? 63.647 41.116 8.655 1.00 9.78 177 GLY A CA 1
ATOM 1423 C C . GLY A 1 177 ? 62.791 39.894 8.462 1.00 10.50 177 GLY A C 1
ATOM 1424 O O . GLY A 1 177 ? 61.745 39.749 9.092 1.00 8.34 177 GLY A O 1
ATOM 1425 N N . ASP A 1 178 ? 63.241 39.031 7.560 1.00 10.77 178 ASP A N 1
ATOM 1426 C CA . ASP A 1 178 ? 62.700 37.686 7.414 1.00 8.24 178 ASP A CA 1
ATOM 1427 C C . ASP A 1 178 ? 63.675 36.779 8.154 1.00 10.44 178 ASP A C 1
ATOM 1428 O O . ASP A 1 178 ? 64.825 36.612 7.738 1.00 12.54 178 ASP A O 1
ATOM 1433 N N . PHE A 1 179 ? 63.222 36.218 9.267 1.00 9.82 179 PHE A N 1
ATOM 1434 C CA . PHE A 1 179 ? 64.090 35.419 10.130 1.00 12.78 179 PHE A CA 1
ATOM 1435 C C . PHE A 1 179 ? 63.998 33.921 9.840 1.00 13.99 179 PHE A C 1
ATOM 1436 O O . PHE A 1 179 ? 64.659 33.114 10.495 1.00 11.99 179 PHE A O 1
ATOM 1444 N N . ASN A 1 180 ? 63.194 33.584 8.830 1.00 10.98 180 ASN A N 1
ATOM 1445 C CA . ASN A 1 180 ? 63.107 32.235 8.253 1.00 13.45 180 ASN A CA 1
ATOM 1446 C C . ASN A 1 180 ? 62.481 31.176 9.152 1.00 13.90 180 ASN A C 1
ATOM 1447 O O . ASN A 1 180 ? 61.757 30.317 8.663 1.00 16.49 180 ASN A O 1
ATOM 1452 N N . VAL A 1 181 ? 62.733 31.243 10.459 1.00 13.08 181 VAL A N 1
ATOM 1453 C CA . VAL A 1 181 ? 62.075 30.321 11.384 1.00 12.07 181 VAL A CA 1
ATOM 1454 C C . VAL A 1 181 ? 61.257 31.075 12.421 1.00 13.90 181 VAL A C 1
ATOM 1455 O O . VAL A 1 181 ? 61.498 32.250 12.673 1.00 13.07 181 VAL A O 1
ATOM 1459 N N . ASP A 1 182 ? 60.306 30.383 13.038 1.00 13.07 182 ASP A N 1
ATOM 1460 C CA . ASP A 1 182 ? 59.323 31.052 13.885 1.00 10.70 182 ASP A CA 1
ATOM 1461 C C . ASP A 1 182 ? 59.749 31.256 15.338 1.00 12.38 182 ASP A C 1
ATOM 1462 O O . ASP A 1 182 ? 60.890 30.961 15.726 1.00 12.70 182 ASP A O 1
ATOM 1467 N N . GLN A 1 183 ? 58.819 31.769 16.132 1.00 9.60 183 GLN A N 1
ATOM 1468 C CA . GLN A 1 183 ? 59.116 32.227 17.485 1.00 9.92 183 GLN A CA 1
ATOM 1469 C C . GLN A 1 183 ? 59.429 31.120 18.500 1.00 6.50 183 GLN A C 1
ATOM 1470 O O . GLN A 1 183 ? 59.815 31.425 19.620 1.00 11.92 183 GLN A O 1
ATOM 1476 N N . THR A 1 184 ? 59.292 29.856 18.116 1.00 10.09 184 THR A N 1
ATOM 1477 C CA . THR A 1 184 ? 59.695 28.768 19.022 1.00 9.77 184 THR A CA 1
ATOM 1478 C C . THR A 1 184 ? 61.210 28.532 19.033 1.00 14.71 184 THR A C 1
ATOM 1479 O O . THR A 1 184 ? 61.726 27.813 19.900 1.00 12.69 184 THR A O 1
ATOM 1483 N N . HIS A 1 185 ? 61.911 29.137 18.078 1.00 12.30 185 HIS A N 1
ATOM 1484 C CA . HIS A 1 185 ? 63.314 28.791 17.796 1.00 12.41 185 HIS A CA 1
ATOM 1485 C C . HIS A 1 185 ? 64.367 29.530 18.616 1.00 15.12 185 HIS A C 1
ATOM 1486 O O . HIS A 1 185 ? 64.143 30.632 19.095 1.00 12.36 185 HIS A O 1
ATOM 1493 N N . GLN A 1 186 ? 65.534 28.904 18.744 1.00 13.41 186 GLN A N 1
ATOM 1494 C CA . GLN A 1 186 ? 66.626 29.463 19.521 1.00 15.24 186 GLN A CA 1
ATOM 1495 C C . GLN A 1 186 ? 67.037 30.857 19.053 1.00 9.86 186 GLN A C 1
ATOM 1496 O O . GLN A 1 186 ? 67.340 31.712 19.874 1.00 11.64 186 GLN A O 1
ATOM 1502 N N . SER A 1 187 ? 67.043 31.090 17.741 1.00 11.86 187 SER A N 1
ATOM 1503 C CA . SER A 1 187 ? 67.470 32.387 17.216 1.00 11.10 187 SER A CA 1
ATOM 1504 C C . SER A 1 187 ? 66.466 33.505 17.498 1.00 15.14 187 SER A C 1
ATOM 1505 O O . SER A 1 187 ? 66.831 34.672 17.523 1.00 21.19 187 SER A O 1
ATOM 1508 N N . TYR A 1 188 ? 65.204 33.151 17.733 1.00 13.08 188 TYR A N 1
ATOM 1509 C CA . TYR A 1 188 ? 64.243 34.136 18.223 1.00 9.40 188 TYR A CA 1
ATOM 1510 C C . TYR A 1 188 ? 64.590 34.499 19.676 1.00 13.20 188 TYR A C 1
ATOM 1511 O O . TYR A 1 188 ? 64.700 35.685 20.042 1.00 13.26 188 TYR A O 1
ATOM 1520 N N . ASP A 1 189 ? 64.787 33.472 20.499 1.00 10.86 189 ASP A N 1
ATOM 1521 C CA . ASP A 1 189 ? 65.150 33.666 21.896 1.00 14.40 189 ASP A CA 1
ATOM 1522 C C . ASP A 1 189 ? 66.423 34.486 21.997 1.00 10.90 189 ASP A C 1
ATOM 1523 O O . ASP A 1 189 ? 66.604 35.243 22.943 1.00 12.83 189 ASP A O 1
ATOM 1528 N N . ALA A 1 190 ? 67.317 34.319 21.030 1.00 12.15 190 ALA A N 1
ATOM 1529 C CA . ALA A 1 190 ? 68.604 35.011 21.090 1.00 16.26 190 ALA A CA 1
ATOM 1530 C C . ALA A 1 190 ? 68.442 36.536 21.114 1.00 15.43 190 ALA A C 1
ATOM 1531 O O . ALA A 1 190 ? 69.224 37.243 21.762 1.00 10.42 190 ALA A O 1
ATOM 1533 N N . PHE A 1 191 ? 67.410 37.047 20.442 1.00 11.31 191 PHE A N 1
ATOM 1534 C CA . PHE A 1 191 ? 67.165 38.488 20.440 1.00 9.11 191 PHE A CA 1
ATOM 1535 C C . PHE A 1 191 ? 66.517 39.011 21.717 1.00 14.57 191 PHE A C 1
ATOM 1536 O O . PHE A 1 191 ? 66.809 40.131 22.150 1.00 12.78 191 PHE A O 1
ATOM 1544 N N . VAL A 1 192 ? 65.625 38.223 22.313 1.00 12.51 192 VAL A N 1
ATOM 1545 C CA . VAL A 1 192 ? 64.741 38.759 23.344 1.00 12.42 192 VAL A CA 1
ATOM 1546 C C . VAL A 1 192 ? 64.951 38.266 24.771 1.00 16.18 192 VAL A C 1
ATOM 1547 O O . VAL A 1 192 ? 64.462 38.897 25.709 1.00 16.45 192 VAL A O 1
ATOM 1551 N N . SER A 1 193 ? 65.632 37.136 24.939 1.00 18.13 193 SER A N 1
ATOM 1552 C CA . SER A 1 193 ? 65.681 36.475 26.246 1.00 18.95 193 SER A CA 1
ATOM 1553 C C . SER A 1 193 ? 66.335 37.304 27.342 1.00 19.06 193 SER A C 1
ATOM 1554 O O . SER A 1 193 ? 66.032 37.110 28.514 1.00 18.32 193 SER A O 1
ATOM 1557 N N . LYS A 1 194 ? 67.241 38.208 26.978 1.00 16.97 194 LYS A N 1
ATOM 1558 C CA . LYS A 1 194 ? 67.884 39.080 27.967 1.00 16.88 194 LYS A CA 1
ATOM 1559 C C . LYS A 1 194 ? 67.334 40.511 27.968 1.00 21.86 194 LYS A C 1
ATOM 1560 O O . LYS A 1 194 ? 67.888 41.398 28.614 1.00 19.91 194 LYS A O 1
ATOM 1566 N N . GLY A 1 195 ? 66.251 40.746 27.236 1.00 20.92 195 GLY A N 1
ATOM 1567 C CA . GLY A 1 195 ? 65.651 42.069 27.199 1.00 18.53 195 GLY A CA 1
ATOM 1568 C C . GLY A 1 195 ? 66.444 43.158 26.483 1.00 17.38 195 GLY A C 1
ATOM 1569 O O . GLY A 1 195 ? 66.150 44.346 26.656 1.00 16.34 195 GLY A O 1
ATOM 1570 N N . VAL A 1 196 ? 67.439 42.770 25.684 1.00 10.69 196 VAL A N 1
ATOM 1571 C CA . VAL A 1 196 ? 68.161 43.728 24.842 1.00 16.07 196 VAL A CA 1
ATOM 1572 C C . VAL A 1 196 ? 67.220 44.307 23.788 1.00 14.91 196 VAL A C 1
ATOM 1573 O O . VAL A 1 196 ? 67.276 45.503 23.487 1.00 13.05 196 VAL A O 1
ATOM 1577 N N . LEU A 1 197 ? 66.363 43.445 23.236 1.00 7.47 197 LEU A N 1
ATOM 1578 C CA . LEU A 1 197 ? 65.323 43.840 22.272 1.00 8.70 197 LEU A CA 1
ATOM 1579 C C . LEU A 1 197 ? 63.988 43.261 22.707 1.00 15.38 197 LEU A C 1
ATOM 1580 O O . LEU A 1 197 ? 63.950 42.273 23.437 1.00 11.75 197 LEU A O 1
ATOM 1585 N N . CYS A 1 198 ? 62.904 43.861 22.217 1.00 13.61 198 CYS A N 1
ATOM 1586 C CA . CYS A 1 198 ? 61.546 43.391 22.466 1.00 10.02 198 CYS A CA 1
ATOM 1587 C C . CYS A 1 198 ? 60.865 43.027 21.162 1.00 10.55 198 CYS A C 1
ATOM 1588 O O . CYS A 1 198 ? 61.029 43.724 20.167 1.00 10.34 198 CYS A O 1
ATOM 1591 N N . ASP A 1 199 ? 60.075 41.959 21.178 1.00 9.08 199 ASP A N 1
ATOM 1592 C CA . ASP A 1 199 ? 59.234 41.609 20.036 1.00 10.55 199 ASP A CA 1
ATOM 1593 C C . ASP A 1 199 ? 58.002 42.518 20.036 1.00 10.97 199 ASP A C 1
ATOM 1594 O O . ASP A 1 199 ? 57.240 42.516 20.999 1.00 9.12 199 ASP A O 1
ATOM 1599 N N . SER A 1 200 ? 57.801 43.297 18.976 1.00 6.31 200 SER A N 1
ATOM 1600 C CA A SER A 1 200 ? 56.636 44.181 18.861 0.50 7.35 200 SER A CA 1
ATOM 1601 C CA B SER A 1 200 ? 56.643 44.183 18.922 0.50 6.99 200 SER A CA 1
ATOM 1602 C C . SER A 1 200 ? 55.326 43.410 19.000 1.00 6.15 200 SER A C 1
ATOM 1603 O O . SER A 1 200 ? 54.329 43.943 19.466 1.00 9.20 200 SER A O 1
ATOM 1608 N N . TYR A 1 201 ? 55.320 42.163 18.539 1.00 6.63 201 TYR A N 1
ATOM 1609 C CA . TYR A 1 201 ? 54.119 41.331 18.678 1.00 10.62 201 TYR A CA 1
ATOM 1610 C C . TYR A 1 201 ? 53.741 41.186 20.144 1.00 14.07 201 TYR A C 1
ATOM 1611 O O . TYR A 1 201 ? 52.560 41.244 20.512 1.00 10.86 201 TYR A O 1
ATOM 1620 N N . GLU A 1 202 ? 54.754 41.002 20.986 1.00 9.47 202 GLU A N 1
ATOM 1621 C CA . GLU A 1 202 ? 54.512 40.762 22.405 1.00 10.05 202 GLU A CA 1
ATOM 1622 C C . GLU A 1 202 ? 54.296 42.054 23.180 1.00 13.57 202 GLU A C 1
ATOM 1623 O O . GLU A 1 202 ? 53.506 42.090 24.123 1.00 15.01 202 GLU A O 1
ATOM 1629 N N . LYS A 1 203 ? 54.992 43.118 22.797 1.00 10.12 203 LYS A N 1
ATOM 1630 C CA . LYS A 1 203 ? 54.976 44.324 23.625 1.00 15.20 203 LYS A CA 1
ATOM 1631 C C . LYS A 1 203 ? 53.938 45.385 23.232 1.00 17.22 203 LYS A C 1
ATOM 1632 O O . LYS A 1 203 ? 53.711 46.333 23.982 1.00 15.08 203 LYS A O 1
ATOM 1638 N N . CYS A 1 204 ? 53.323 45.239 22.062 1.00 11.33 204 CYS A N 1
ATOM 1639 C CA . CYS A 1 204 ? 52.361 46.229 21.594 1.00 8.86 204 CYS A CA 1
ATOM 1640 C C . CYS A 1 204 ? 51.214 46.418 22.599 1.00 13.55 204 CYS A C 1
ATOM 1641 O O . CYS A 1 204 ? 50.814 45.471 23.264 1.00 12.77 204 CYS A O 1
ATOM 1644 N N . ASP A 1 205 ? 50.698 47.642 22.700 1.00 6.39 205 ASP A N 1
ATOM 1645 C CA . ASP A 1 205 ? 49.431 47.882 23.398 1.00 11.56 205 ASP A CA 1
ATOM 1646 C C . ASP A 1 205 ? 48.273 47.218 22.673 1.00 12.47 205 ASP A C 1
ATOM 1647 O O . ASP A 1 205 ? 47.416 46.583 23.299 1.00 11.48 205 ASP A O 1
ATOM 1652 N N . TYR A 1 206 ? 48.247 47.389 21.355 1.00 6.60 206 TYR A N 1
ATOM 1653 C CA . TYR A 1 206 ? 47.162 46.888 20.523 1.00 8.39 206 TYR A CA 1
ATOM 1654 C C . TYR A 1 206 ? 47.672 45.908 19.453 1.00 9.24 206 TYR A C 1
ATOM 1655 O O . TYR A 1 206 ? 48.530 46.254 18.639 1.00 6.52 206 TYR A O 1
ATOM 1664 N N . ARG A 1 207 ? 47.140 44.688 19.466 1.00 6.31 207 ARG A N 1
ATOM 1665 C CA . ARG A 1 207 ? 47.552 43.658 18.519 1.00 8.19 207 ARG A CA 1
ATOM 1666 C C . ARG A 1 207 ? 46.436 43.312 17.531 1.00 8.11 207 ARG A C 1
ATOM 1667 O O . ARG A 1 207 ? 45.324 42.946 17.932 1.00 11.36 207 ARG A O 1
ATOM 1675 N N . TYR A 1 208 ? 46.747 43.446 16.243 1.00 4.46 208 TYR A N 1
ATOM 1676 C CA . TYR A 1 208 ? 45.849 43.092 15.146 1.00 6.81 208 TYR A CA 1
ATOM 1677 C C . TYR A 1 208 ? 46.546 42.014 14.320 1.00 7.36 208 TYR A C 1
ATOM 1678 O O . TYR A 1 208 ? 47.404 42.307 13.497 1.00 8.69 208 TYR A O 1
ATOM 1687 N N . ALA A 1 209 ? 46.186 40.759 14.553 1.00 4.71 209 ALA A N 1
ATOM 1688 C CA . ALA A 1 209 ? 46.948 39.653 13.985 1.00 12.72 209 ALA A CA 1
ATOM 1689 C C . ALA A 1 209 ? 46.024 38.535 13.533 1.00 8.88 209 ALA A C 1
ATOM 1690 O O . ALA A 1 209 ? 45.821 37.574 14.257 1.00 10.36 209 ALA A O 1
ATOM 1692 N N . LEU A 1 210 ? 45.468 38.683 12.334 1.00 7.10 210 LEU A N 1
ATOM 1693 C CA . LEU A 1 210 ? 44.505 37.727 11.804 1.00 7.81 210 LEU A CA 1
ATOM 1694 C C . LEU A 1 210 ? 45.217 36.579 11.138 1.00 9.09 210 LEU A C 1
ATOM 1695 O O . LEU A 1 210 ? 44.581 35.643 10.666 1.00 10.48 210 LEU A O 1
ATOM 1700 N N . ASN A 1 211 ? 46.545 36.658 11.106 1.00 7.71 211 ASN A N 1
ATOM 1701 C CA . ASN A 1 211 ? 47.355 35.611 10.512 1.00 10.80 211 ASN A CA 1
ATOM 1702 C C . ASN A 1 211 ? 48.798 35.755 10.989 1.00 10.85 211 ASN A C 1
ATOM 1703 O O . ASN A 1 211 ? 49.170 36.782 11.577 1.00 10.35 211 ASN A O 1
ATOM 1708 N N . GLY A 1 212 ? 49.594 34.721 10.742 1.00 10.65 212 GLY A N 1
ATOM 1709 C CA . GLY A 1 212 ? 51.039 34.807 10.872 1.00 7.33 212 GLY A CA 1
ATOM 1710 C C . GLY A 1 212 ? 51.594 35.505 9.645 1.00 10.05 212 GLY A C 1
ATOM 1711 O O . GLY A 1 212 ? 50.842 36.119 8.887 1.00 9.94 212 GLY A O 1
ATOM 1712 N N . THR A 1 213 ? 52.901 35.404 9.416 1.00 9.12 213 THR A N 1
ATOM 1713 C CA . THR A 1 213 ? 53.505 36.277 8.421 1.00 10.00 213 THR A CA 1
ATOM 1714 C C . THR A 1 213 ? 53.843 35.636 7.075 1.00 10.38 213 THR A C 1
ATOM 1715 O O . THR A 1 213 ? 53.955 36.343 6.079 1.00 12.09 213 THR A O 1
ATOM 1719 N N . PHE A 1 214 ? 53.996 34.316 7.027 1.00 9.91 214 PHE A N 1
ATOM 1720 C CA . PHE A 1 214 ? 54.204 33.646 5.736 1.00 7.72 214 PHE A CA 1
ATOM 1721 C C . PHE A 1 214 ? 52.885 33.122 5.166 1.00 11.79 214 PHE A C 1
ATOM 1722 O O . PHE A 1 214 ? 52.081 32.540 5.896 1.00 10.76 214 PHE A O 1
ATOM 1730 N N . ASN A 1 215 ? 52.653 33.327 3.867 1.00 10.16 215 ASN A N 1
ATOM 1731 C CA . ASN A 1 215 ? 51.450 32.792 3.240 1.00 8.70 215 ASN A CA 1
ATOM 1732 C C . ASN A 1 215 ? 51.701 31.871 2.027 1.00 10.64 215 ASN A C 1
ATOM 1733 O O . ASN A 1 215 ? 50.785 31.182 1.588 1.00 12.36 215 ASN A O 1
ATOM 1738 N N . ASN A 1 216 ? 52.924 31.863 1.488 1.00 8.98 216 ASN A N 1
ATOM 1739 C CA . ASN A 1 216 ? 53.242 30.988 0.361 1.00 9.71 216 ASN A CA 1
ATOM 1740 C C . ASN A 1 216 ? 52.371 31.268 -0.880 1.00 15.96 216 ASN A C 1
ATOM 1741 O O . ASN A 1 216 ? 52.081 30.369 -1.673 1.00 14.86 216 ASN A O 1
ATOM 1746 N N . PHE A 1 217 ? 51.959 32.520 -1.033 1.00 12.57 217 PHE A N 1
ATOM 1747 C CA . PHE A 1 217 ? 51.067 32.952 -2.109 1.00 10.90 217 PHE A CA 1
ATOM 1748 C C . PHE A 1 217 ? 49.699 32.281 -2.052 1.00 15.26 217 PHE A C 1
ATOM 1749 O O . PHE A 1 217 ? 48.934 32.353 -3.012 1.00 15.02 217 PHE A O 1
ATOM 1757 N N . ASP A 1 218 ? 49.402 31.634 -0.928 1.00 11.36 218 ASP A N 1
ATOM 1758 C CA . ASP A 1 218 ? 48.113 30.976 -0.744 1.00 13.78 218 ASP A CA 1
ATOM 1759 C C . ASP A 1 218 ? 47.153 31.890 0.019 1.00 13.18 218 ASP A C 1
ATOM 1760 O O . ASP A 1 218 ? 47.326 32.129 1.212 1.00 14.74 218 ASP A O 1
ATOM 1765 N N . PRO A 1 219 ? 46.120 32.397 -0.664 1.00 12.57 219 PRO A N 1
ATOM 1766 C CA . PRO A 1 219 ? 45.254 33.365 0.015 1.00 13.77 219 PRO A CA 1
ATOM 1767 C C . PRO A 1 219 ? 44.331 32.716 1.045 1.00 12.79 219 PRO A C 1
ATOM 1768 O O . PRO A 1 219 ? 43.592 33.426 1.714 1.00 14.01 219 PRO A O 1
ATOM 1772 N N . ASN A 1 220 ? 44.405 31.395 1.204 1.00 10.86 220 ASN A N 1
ATOM 1773 C CA . ASN A 1 220 ? 43.607 30.700 2.217 1.00 12.13 220 ASN A CA 1
ATOM 1774 C C . ASN A 1 220 ? 44.411 30.170 3.416 1.00 11.23 220 ASN A C 1
ATOM 1775 O O . ASN A 1 220 ? 43.841 29.543 4.303 1.00 13.68 220 ASN A O 1
ATOM 1780 N N . SER A 1 221 ? 45.721 30.414 3.436 1.00 11.15 221 SER A N 1
ATOM 1781 C CA . SER A 1 221 ? 46.582 29.818 4.448 1.00 10.43 221 SER A CA 1
ATOM 1782 C C . SER A 1 221 ? 46.353 30.418 5.824 1.00 12.48 221 SER A C 1
ATOM 1783 O O . SER A 1 221 ? 45.933 31.567 5.960 1.00 11.53 221 SER A O 1
ATOM 1786 N N . PHE A 1 222 ? 46.653 29.632 6.851 1.00 9.59 222 PHE A N 1
ATOM 1787 C CA . PHE A 1 222 ? 46.695 30.157 8.199 1.00 9.76 222 PHE A CA 1
ATOM 1788 C C . PHE A 1 222 ? 47.825 29.515 8.987 1.00 11.51 222 PHE A C 1
ATOM 1789 O O . PHE A 1 222 ? 48.084 28.319 8.851 1.00 11.19 222 PHE A O 1
ATOM 1797 N N . THR A 1 223 ? 48.480 30.317 9.817 1.00 12.10 223 THR A N 1
ATOM 1798 C CA . THR A 1 223 ? 49.464 29.806 10.773 1.00 12.23 223 THR A CA 1
ATOM 1799 C C . THR A 1 223 ? 49.606 30.772 11.931 1.00 9.51 223 THR A C 1
ATOM 1800 O O . THR A 1 223 ? 49.330 31.974 11.786 1.00 10.84 223 THR A O 1
ATOM 1804 N N . GLU A 1 224 ? 50.007 30.252 13.093 1.00 7.26 224 GLU A N 1
ATOM 1805 C CA . GLU A 1 224 ? 50.400 31.111 14.201 1.00 9.48 224 GLU A CA 1
ATOM 1806 C C . GLU A 1 224 ? 51.910 31.351 14.207 1.00 9.53 224 GLU A C 1
ATOM 1807 O O . GLU A 1 224 ? 52.429 32.042 15.084 1.00 12.94 224 GLU A O 1
ATOM 1813 N N . SER A 1 225 ? 52.621 30.772 13.247 1.00 11.26 225 SER A N 1
ATOM 1814 C CA . SER A 1 225 ? 54.061 31.033 13.138 1.00 11.69 225 SER A CA 1
ATOM 1815 C C . SER A 1 225 ? 54.293 32.455 12.639 1.00 12.12 225 SER A C 1
ATOM 1816 O O . SER A 1 225 ? 53.650 32.893 11.696 1.00 12.95 225 SER A O 1
ATOM 1819 N N . ARG A 1 226 ? 55.218 33.165 13.272 1.00 11.73 226 ARG A N 1
ATOM 1820 C CA . ARG A 1 226 ? 55.671 34.459 12.785 1.00 9.50 226 ARG A CA 1
ATOM 1821 C C . ARG A 1 226 ? 57.153 34.296 12.437 1.00 9.78 226 ARG A C 1
ATOM 1822 O O . ARG A 1 226 ? 57.962 33.895 13.286 1.00 9.99 226 ARG A O 1
ATOM 1830 N N . ILE A 1 227 ? 57.513 34.548 11.180 1.00 6.26 227 ILE A N 1
ATOM 1831 C CA . ILE A 1 227 ? 58.916 34.460 10.794 1.00 7.88 227 ILE A CA 1
ATOM 1832 C C . ILE A 1 227 ? 59.475 35.824 10.377 1.00 14.17 227 ILE A C 1
ATOM 1833 O O . ILE A 1 227 ? 60.692 35.999 10.215 1.00 12.42 227 ILE A O 1
ATOM 1838 N N . ASP A 1 228 ? 58.578 36.792 10.223 1.00 7.66 228 ASP A N 1
ATOM 1839 C CA . ASP A 1 228 ? 58.975 38.165 9.968 1.00 8.63 228 ASP A CA 1
ATOM 1840 C C . ASP A 1 228 ? 58.689 38.927 11.246 1.00 11.66 228 ASP A C 1
ATOM 1841 O O . ASP A 1 228 ? 57.566 38.893 11.740 1.00 12.61 228 ASP A O 1
ATOM 1846 N N . HIS A 1 229 ? 59.703 39.603 11.789 1.00 7.69 229 HIS A N 1
ATOM 1847 C CA . HIS A 1 229 ? 59.560 40.265 13.073 1.00 9.27 229 HIS A CA 1
ATOM 1848 C C . HIS A 1 229 ? 60.022 41.701 12.979 1.00 10.28 229 HIS A C 1
ATOM 1849 O O . HIS A 1 229 ? 60.816 42.062 12.100 1.00 9.54 229 HIS A O 1
ATOM 1856 N N . ILE A 1 230 ? 59.534 42.506 13.911 1.00 7.29 230 ILE A N 1
ATOM 1857 C CA . ILE A 1 230 ? 60.125 43.810 14.171 1.00 9.94 230 ILE A CA 1
ATOM 1858 C C . ILE A 1 230 ? 60.516 43.841 15.643 1.00 10.21 230 ILE A C 1
ATOM 1859 O O . ILE A 1 230 ? 59.655 43.815 16.515 1.00 9.22 230 ILE A O 1
ATOM 1864 N N . PHE A 1 231 ? 61.822 43.851 15.908 1.00 8.15 231 PHE A N 1
ATOM 1865 C CA . PHE A 1 231 ? 62.344 43.907 17.268 1.00 6.36 231 PHE A CA 1
ATOM 1866 C C . PHE A 1 231 ? 62.770 45.341 17.531 1.00 9.74 231 PHE A C 1
ATOM 1867 O O . PHE A 1 231 ? 63.295 46.008 16.627 1.00 11.77 231 PHE A O 1
ATOM 1875 N N . VAL A 1 232 ? 62.560 45.824 18.753 1.00 5.33 232 VAL A N 1
ATOM 1876 C CA . VAL A 1 232 ? 62.927 47.197 19.077 1.00 9.21 232 VAL A CA 1
ATOM 1877 C C . VAL A 1 232 ? 63.592 47.290 20.439 1.00 8.47 232 VAL A C 1
ATOM 1878 O O . VAL A 1 232 ? 63.361 46.458 21.307 1.00 9.67 232 VAL A O 1
ATOM 1882 N N . SER A 1 233 ? 64.406 48.316 20.636 1.00 11.32 233 SER A N 1
ATOM 1883 C CA . SER A 1 233 ? 64.956 48.555 21.969 1.00 9.87 233 SER A CA 1
ATOM 1884 C C . SER A 1 233 ? 63.803 48.786 22.951 1.00 11.47 233 SER A C 1
ATOM 1885 O O . SER A 1 233 ? 62.763 49.315 22.581 1.00 9.72 233 SER A O 1
ATOM 1888 N N . PRO A 1 234 ? 63.979 48.384 24.220 1.00 11.37 234 PRO A N 1
ATOM 1889 C CA . PRO A 1 234 ? 62.874 48.536 25.176 1.00 12.43 234 PRO A CA 1
ATOM 1890 C C . PRO A 1 234 ? 62.542 50.004 25.442 1.00 12.31 234 PRO A C 1
ATOM 1891 O O . PRO A 1 234 ? 61.495 50.291 26.015 1.00 13.15 234 PRO A O 1
ATOM 1895 N N . SER A 1 235 ? 63.408 50.920 25.017 1.00 10.15 235 SER A N 1
ATOM 1896 C CA . SER A 1 235 ? 63.145 52.348 25.189 1.00 11.86 235 SER A CA 1
ATOM 1897 C C . SER A 1 235 ? 62.016 52.856 24.288 1.00 11.02 235 SER A C 1
ATOM 1898 O O . SER A 1 235 ? 61.414 53.902 24.564 1.00 11.17 235 SER A O 1
ATOM 1901 N N . PHE A 1 236 ? 61.715 52.118 23.216 1.00 9.88 236 PHE A N 1
ATOM 1902 C CA . PHE A 1 236 ? 60.540 52.442 22.411 1.00 10.00 236 PHE A CA 1
ATOM 1903 C C . PHE A 1 236 ? 59.269 51.980 23.098 1.00 11.86 236 PHE A C 1
ATOM 1904 O O . PHE A 1 236 ? 59.230 50.912 23.702 1.00 15.21 236 PHE A O 1
ATOM 1912 N N . HIS A 1 237 ? 58.215 52.767 22.979 1.00 10.06 237 HIS A N 1
ATOM 1913 C CA . HIS A 1 237 ? 56.903 52.269 23.365 1.00 10.47 237 HIS A CA 1
ATOM 1914 C C . HIS A 1 237 ? 56.204 51.736 22.115 1.00 9.96 237 HIS A C 1
ATOM 1915 O O . HIS A 1 237 ? 56.079 52.449 21.120 1.00 9.68 237 HIS A O 1
ATOM 1922 N N . VAL A 1 238 ? 55.765 50.484 22.161 1.00 7.10 238 VAL A N 1
ATOM 1923 C CA . VAL A 1 238 ? 55.149 49.871 20.991 1.00 7.88 238 VAL A CA 1
ATOM 1924 C C . VAL A 1 238 ? 53.632 50.054 21.118 1.00 8.91 238 VAL A C 1
ATOM 1925 O O . VAL A 1 238 ? 52.998 49.433 21.967 1.00 10.59 238 VAL A O 1
ATOM 1929 N N . LYS A 1 239 ? 53.075 50.927 20.288 1.00 8.20 239 LYS A N 1
ATOM 1930 C CA . LYS A 1 239 ? 51.658 51.255 20.350 1.00 6.33 239 LYS A CA 1
ATOM 1931 C C . LYS A 1 239 ? 50.807 50.168 19.695 1.00 12.04 239 LYS A C 1
ATOM 1932 O O . LYS A 1 239 ? 49.794 49.736 20.252 1.00 8.98 239 LYS A O 1
ATOM 1938 N N . ARG A 1 240 ? 51.212 49.710 18.516 1.00 10.29 240 ARG A N 1
ATOM 1939 C CA . ARG A 1 240 ? 50.309 48.843 17.756 1.00 11.03 240 ARG A CA 1
ATOM 1940 C C . ARG A 1 240 ? 51.062 47.965 16.775 1.00 10.96 240 ARG A C 1
ATOM 1941 O O . ARG A 1 240 ? 52.065 48.377 16.207 1.00 8.08 240 ARG A O 1
ATOM 1949 N N . TYR A 1 241 ? 50.566 46.744 16.610 1.00 7.24 241 TYR A N 1
ATOM 1950 C CA . TYR A 1 241 ? 51.140 45.767 15.705 1.00 6.79 241 TYR A CA 1
ATOM 1951 C C . TYR A 1 241 ? 50.000 45.301 14.810 1.00 4.42 241 TYR A C 1
ATOM 1952 O O . TYR A 1 241 ? 48.891 45.027 15.287 1.00 6.25 241 TYR A O 1
ATOM 1961 N N . GLY A 1 242 ? 50.261 45.224 13.514 1.00 6.62 242 GLY A N 1
ATOM 1962 C CA . GLY A 1 242 ? 49.282 44.694 12.585 1.00 9.21 242 GLY A CA 1
ATOM 1963 C C . GLY A 1 242 ? 49.931 43.842 11.510 1.00 9.09 242 GLY A C 1
ATOM 1964 O O . GLY A 1 242 ? 51.025 44.136 11.041 1.00 7.61 242 GLY A O 1
ATOM 1965 N N . VAL A 1 243 ? 49.262 42.756 11.148 1.00 6.60 243 VAL A N 1
ATOM 1966 C CA . VAL A 1 243 ? 49.586 42.022 9.935 1.00 5.69 243 VAL A CA 1
ATOM 1967 C C . VAL A 1 243 ? 48.549 42.400 8.884 1.00 6.34 243 VAL A C 1
ATOM 1968 O O . VAL A 1 243 ? 47.340 42.256 9.104 1.00 11.67 243 VAL A O 1
ATOM 1972 N N . LEU A 1 244 ? 49.012 42.889 7.739 1.00 7.71 244 LEU A N 1
ATOM 1973 C CA . LEU A 1 244 ? 48.101 43.396 6.718 1.00 6.13 244 LEU A CA 1
ATOM 1974 C C . LEU A 1 244 ? 47.817 42.303 5.684 1.00 8.54 244 LEU A C 1
ATOM 1975 O O . LEU A 1 244 ? 48.700 41.887 4.936 1.00 9.90 244 LEU A O 1
ATOM 1980 N N . THR A 1 245 ? 46.570 41.850 5.656 1.00 6.40 245 THR A N 1
ATOM 1981 C CA . THR A 1 245 ? 46.160 40.709 4.840 1.00 5.95 245 THR A CA 1
ATOM 1982 C C . THR A 1 245 ? 45.554 41.120 3.494 1.00 11.68 245 THR A C 1
ATOM 1983 O O . THR A 1 245 ? 44.946 40.293 2.802 1.00 9.74 245 THR A O 1
ATOM 1987 N N . ASP A 1 246 ? 45.744 42.386 3.119 1.00 6.64 246 ASP A N 1
ATOM 1988 C CA . ASP A 1 246 ? 45.102 42.948 1.931 1.00 8.80 246 ASP A CA 1
ATOM 1989 C C . ASP A 1 246 ? 45.379 42.030 0.748 1.00 8.23 246 ASP A C 1
ATOM 1990 O O . ASP A 1 246 ? 46.493 41.519 0.611 1.00 7.97 246 ASP A O 1
ATOM 1995 N N . THR A 1 247 ? 44.378 41.817 -0.104 1.00 10.04 247 THR A N 1
ATOM 1996 C CA . THR A 1 247 ? 44.586 41.037 -1.327 1.00 7.28 247 THR A CA 1
ATOM 1997 C C . THR A 1 247 ? 44.034 41.743 -2.558 1.00 6.99 247 THR A C 1
ATOM 1998 O O . THR A 1 247 ? 43.049 42.491 -2.479 1.00 9.11 247 THR A O 1
ATOM 2002 N N . TYR A 1 248 ? 44.660 41.487 -3.700 1.00 7.44 248 TYR A N 1
ATOM 2003 C CA . TYR A 1 248 ? 44.137 41.963 -4.970 1.00 7.30 248 TYR A CA 1
ATOM 2004 C C . TYR A 1 248 ? 43.477 40.794 -5.709 1.00 6.85 248 TYR A C 1
ATOM 2005 O O . TYR A 1 248 ? 43.312 39.712 -5.137 1.00 11.43 248 TYR A O 1
ATOM 2014 N N . ARG A 1 249 ? 43.070 41.009 -6.956 1.00 8.41 249 ARG A N 1
ATOM 2015 C CA . ARG A 1 249 ? 42.373 39.956 -7.693 1.00 10.44 249 ARG A CA 1
ATOM 2016 C C . ARG A 1 249 ? 42.950 39.839 -9.083 1.00 11.31 249 ARG A C 1
ATOM 2017 O O . ARG A 1 249 ? 43.364 40.838 -9.669 1.00 10.40 249 ARG A O 1
ATOM 2025 N N . SER A 1 250 ? 42.942 38.623 -9.620 1.00 12.07 250 SER A N 1
ATOM 2026 C CA . SER A 1 250 ? 43.334 38.412 -11.007 1.00 14.56 250 SER A CA 1
ATOM 2027 C C . SER A 1 250 ? 42.288 37.554 -11.697 1.00 13.61 250 SER A C 1
ATOM 2028 O O . SER A 1 250 ? 41.504 36.867 -11.044 1.00 11.87 250 SER A O 1
ATOM 2031 N N . VAL A 1 251 ? 42.261 37.613 -13.022 1.00 14.62 251 VAL A N 1
ATOM 2032 C CA . VAL A 1 251 ? 41.350 36.772 -13.785 1.00 19.25 251 VAL A CA 1
ATOM 2033 C C . VAL A 1 251 ? 41.859 35.339 -13.793 1.00 20.38 251 VAL A C 1
ATOM 2034 O O . VAL A 1 251 ? 43.032 35.089 -14.070 1.00 20.03 251 VAL A O 1
ATOM 2038 N N . ARG A 1 252 ? 40.970 34.410 -13.460 1.00 19.98 252 ARG A N 1
ATOM 2039 C CA . ARG A 1 252 ? 41.273 32.983 -13.476 1.00 30.80 252 ARG A CA 1
ATOM 2040 C C . ARG A 1 252 ? 41.415 32.496 -14.911 1.00 36.21 252 ARG A C 1
ATOM 2041 O O . ARG A 1 252 ? 40.479 32.611 -15.702 1.00 31.28 252 ARG A O 1
ATOM 2049 N N . GLU A 1 253 ? 42.584 31.954 -15.239 1.00 48.95 253 GLU A N 1
ATOM 2050 C CA . GLU A 1 253 ? 42.829 31.405 -16.566 1.00 61.11 253 GLU A CA 1
ATOM 2051 C C . GLU A 1 253 ? 42.213 30.018 -16.696 1.00 62.79 253 GLU A C 1
ATOM 2052 O O . GLU A 1 253 ? 41.102 29.869 -17.204 1.00 64.81 253 GLU A O 1
ATOM 2058 N N . LYS A 1 270 ? 33.247 36.405 -16.245 1.00 49.71 270 LYS A N 1
ATOM 2059 C CA . LYS A 1 270 ? 34.630 36.430 -15.772 1.00 48.68 270 LYS A CA 1
ATOM 2060 C C . LYS A 1 270 ? 34.741 35.886 -14.353 1.00 39.55 270 LYS A C 1
ATOM 2061 O O . LYS A 1 270 ? 34.005 36.308 -13.461 1.00 43.17 270 LYS A O 1
ATOM 2067 N N . ALA A 1 271 ? 35.657 34.944 -14.147 1.00 27.17 271 ALA A N 1
ATOM 2068 C CA . ALA A 1 271 ? 35.917 34.428 -12.809 1.00 25.60 271 ALA A CA 1
ATOM 2069 C C . ALA A 1 271 ? 37.256 34.970 -12.324 1.00 23.26 271 ALA A C 1
ATOM 2070 O O . ALA A 1 271 ? 38.165 35.191 -13.126 1.00 20.55 271 ALA A O 1
ATOM 2072 N N . TYR A 1 272 ? 37.367 35.191 -11.015 1.00 20.80 272 TYR A N 1
ATOM 2073 C CA . TYR A 1 272 ? 38.551 35.814 -10.434 1.00 15.43 272 TYR A CA 1
ATOM 2074 C C . TYR A 1 272 ? 39.044 34.988 -9.267 1.00 16.88 272 TYR A C 1
ATOM 2075 O O . TYR A 1 272 ? 38.322 34.129 -8.770 1.00 15.07 272 TYR A O 1
ATOM 2084 N N . GLU A 1 273 ? 40.280 35.247 -8.837 1.00 11.74 273 GLU A N 1
ATOM 2085 C CA . GLU A 1 273 ? 40.809 34.620 -7.640 1.00 14.25 273 GLU A CA 1
ATOM 2086 C C . GLU A 1 273 ? 41.611 35.627 -6.827 1.00 10.16 273 GLU A C 1
ATOM 2087 O O . GLU A 1 273 ? 42.191 36.563 -7.375 1.00 11.12 273 GLU A O 1
ATOM 2093 N N . ALA A 1 274 ? 41.637 35.428 -5.519 1.00 10.98 274 ALA A N 1
ATOM 2094 C CA . ALA A 1 274 ? 42.431 36.285 -4.655 1.00 10.52 274 ALA A CA 1
ATOM 2095 C C . ALA A 1 274 ? 43.904 36.010 -4.890 1.00 12.84 274 ALA A C 1
ATOM 2096 O O . ALA A 1 274 ? 44.293 34.873 -5.153 1.00 14.36 274 ALA A O 1
ATOM 2098 N N . ARG A 1 275 ? 44.716 37.061 -4.798 1.00 9.60 275 ARG A N 1
ATOM 2099 C CA . ARG A 1 275 ? 46.167 36.958 -4.932 1.00 8.55 275 ARG A CA 1
ATOM 2100 C C . ARG A 1 275 ? 46.777 37.754 -3.793 1.00 10.10 275 ARG A C 1
ATOM 2101 O O . ARG A 1 275 ? 46.271 38.824 -3.459 1.00 8.66 275 ARG A O 1
ATOM 2109 N N . THR A 1 276 ? 47.864 37.260 -3.208 1.00 7.45 276 THR A N 1
ATOM 2110 C CA . THR A 1 276 ? 48.544 38.028 -2.172 1.00 8.63 276 THR A CA 1
ATOM 2111 C C . THR A 1 276 ? 49.644 38.855 -2.848 1.00 9.85 276 THR A C 1
ATOM 2112 O O . THR A 1 276 ? 50.294 38.377 -3.774 1.00 10.73 276 THR A O 1
ATOM 2116 N N . PRO A 1 277 ? 49.827 40.109 -2.412 1.00 10.78 277 PRO A N 1
ATOM 2117 C CA . PRO A 1 277 ? 50.814 40.994 -3.046 1.00 8.74 277 PRO A CA 1
ATOM 2118 C C . PRO A 1 277 ? 52.238 40.440 -2.928 1.00 10.31 277 PRO A C 1
ATOM 2119 O O . PRO A 1 277 ? 53.047 40.684 -3.811 1.00 11.13 277 PRO A O 1
ATOM 2123 N N . SER A 1 278 ? 52.531 39.710 -1.857 1.00 7.16 278 SER A N 1
ATOM 2124 C CA . SER A 1 278 ? 53.774 38.945 -1.788 1.00 12.17 278 SER A CA 1
ATOM 2125 C C . SER A 1 278 ? 53.495 37.627 -1.092 1.00 10.23 278 SER A C 1
ATOM 2126 O O . SER A 1 278 ? 52.384 37.398 -0.640 1.00 8.89 278 SER A O 1
ATOM 2129 N N . ASP A 1 279 ? 54.488 36.750 -1.008 1.00 13.41 279 ASP A N 1
ATOM 2130 C CA . ASP A 1 279 ? 54.255 35.492 -0.306 1.00 11.80 279 ASP A CA 1
ATOM 2131 C C . ASP A 1 279 ? 54.454 35.610 1.208 1.00 8.80 279 ASP A C 1
ATOM 2132 O O . ASP A 1 279 ? 54.324 34.626 1.945 1.00 8.91 279 ASP A O 1
ATOM 2137 N N . HIS A 1 280 ? 54.739 36.825 1.674 1.00 8.80 280 HIS A N 1
ATOM 2138 C CA . HIS A 1 280 ? 54.560 37.144 3.092 1.00 8.77 280 HIS A CA 1
ATOM 2139 C C . HIS A 1 280 ? 53.503 38.243 3.216 1.00 9.70 280 HIS A C 1
ATOM 2140 O O . HIS A 1 280 ? 53.187 38.933 2.239 1.00 7.85 280 HIS A O 1
ATOM 2147 N N . PHE A 1 281 ? 52.979 38.420 4.423 1.00 6.06 281 PHE A N 1
ATOM 2148 C CA . PHE A 1 281 ? 52.216 39.624 4.738 1.00 9.33 281 PHE A CA 1
ATOM 2149 C C . PHE A 1 281 ? 53.155 40.648 5.355 1.00 9.73 281 PHE A C 1
ATOM 2150 O O . PHE A 1 281 ? 54.042 40.275 6.104 1.00 8.81 281 PHE A O 1
ATOM 2158 N N . PRO A 1 282 ? 52.941 41.946 5.066 1.00 7.81 282 PRO A N 1
ATOM 2159 C CA . PRO A 1 282 ? 53.734 42.963 5.769 1.00 7.01 282 PRO A CA 1
ATOM 2160 C C . PRO A 1 282 ? 53.391 43.009 7.252 1.00 8.44 282 PRO A C 1
ATOM 2161 O O . PRO A 1 282 ? 52.249 42.792 7.641 1.00 7.54 282 PRO A O 1
ATOM 2165 N N . VAL A 1 283 ? 54.394 43.283 8.076 1.00 11.45 283 VAL A N 1
ATOM 2166 C CA . VAL A 1 283 ? 54.162 43.530 9.481 1.00 7.70 283 VAL A CA 1
ATOM 2167 C C . VAL A 1 283 ? 54.312 45.035 9.691 1.00 7.95 283 VAL A C 1
ATOM 2168 O O . VAL A 1 283 ? 55.339 45.607 9.343 1.00 7.41 283 VAL A O 1
ATOM 2172 N N . LYS A 1 284 ? 53.284 45.674 10.238 1.00 7.38 284 LYS A N 1
ATOM 2173 C CA . LYS A 1 284 ? 53.313 47.121 10.429 1.00 6.91 284 LYS A CA 1
ATOM 2174 C C . LYS A 1 284 ? 53.269 47.435 11.920 1.00 5.79 284 LYS A C 1
ATOM 2175 O O . LYS A 1 284 ? 52.384 46.959 12.634 1.00 7.02 284 LYS A O 1
ATOM 2181 N N . VAL A 1 285 ? 54.213 48.244 12.387 1.00 4.81 285 VAL A N 1
ATOM 2182 C CA . VAL A 1 285 ? 54.287 48.582 13.813 1.00 7.78 285 VAL A CA 1
ATOM 2183 C C . VAL A 1 285 ? 54.362 50.098 14.017 1.00 12.19 285 VAL A C 1
ATOM 2184 O O . VAL A 1 285 ? 55.097 50.792 13.313 1.00 9.42 285 VAL A O 1
ATOM 2188 N N . GLU A 1 286 ? 53.575 50.604 14.960 1.00 8.14 286 GLU A N 1
ATOM 2189 C CA . GLU A 1 286 ? 53.546 52.023 15.253 1.00 10.24 286 GLU A CA 1
ATOM 2190 C C . GLU A 1 286 ? 54.248 52.221 16.583 1.00 9.52 286 GLU A C 1
ATOM 2191 O O . GLU A 1 286 ? 53.907 51.579 17.575 1.00 8.72 286 GLU A O 1
ATOM 2197 N N . LEU A 1 287 ? 55.257 53.087 16.577 1.00 9.67 287 LEU A N 1
ATOM 2198 C CA . LEU A 1 287 ? 56.110 53.274 17.741 1.00 7.80 287 LEU A CA 1
ATOM 2199 C C . LEU A 1 287 ? 56.036 54.707 18.232 1.00 7.44 287 LEU A C 1
ATOM 2200 O O . LEU A 1 287 ? 55.742 55.617 17.460 1.00 9.59 287 LEU A O 1
ATOM 2205 N N . VAL A 1 288 ? 56.324 54.906 19.516 1.00 6.81 288 VAL A N 1
ATOM 2206 C CA . VAL A 1 288 ? 56.543 56.246 20.028 1.00 6.86 288 VAL A CA 1
ATOM 2207 C C . VAL A 1 288 ? 57.817 56.253 20.850 1.00 12.00 288 VAL A C 1
ATOM 2208 O O . VAL A 1 288 ? 58.104 55.293 21.583 1.00 11.15 288 VAL A O 1
ATOM 2212 N N . PHE A 1 289 ? 58.583 57.332 20.728 1.00 13.31 289 PHE A N 1
ATOM 2213 C CA . PHE A 1 289 ? 59.783 57.498 21.542 1.00 7.07 289 PHE A CA 1
ATOM 2214 C C . PHE A 1 289 ? 59.738 58.840 22.283 1.00 8.23 289 PHE A C 1
ATOM 2215 O O . PHE A 1 289 ? 59.614 59.900 21.670 1.00 13.81 289 PHE A O 1
ATOM 2223 N N . ASP A 1 290 ? 59.828 58.774 23.606 1.00 10.69 290 ASP A N 1
ATOM 2224 C CA . ASP A 1 290 ? 59.829 59.958 24.463 1.00 11.88 290 ASP A CA 1
ATOM 2225 C C . ASP A 1 290 ? 61.291 60.310 24.753 1.00 8.03 290 ASP A C 1
ATOM 2226 O O . ASP A 1 290 ? 61.963 59.604 25.491 1.00 11.81 290 ASP A O 1
ATOM 2231 N N . LEU A 1 291 ? 61.797 61.381 24.152 1.00 10.01 291 LEU A N 1
ATOM 2232 C CA . LEU A 1 291 ? 63.201 61.759 24.360 1.00 12.35 291 LEU A CA 1
ATOM 2233 C C . LEU A 1 291 ? 63.517 61.968 25.856 1.00 13.68 291 LEU A C 1
ATOM 2234 O O . LEU A 1 291 ? 64.531 61.478 26.367 1.00 14.81 291 LEU A O 1
ATOM 2239 N N . GLU A 1 292 ? 62.650 62.683 26.562 1.00 12.41 292 GLU A N 1
ATOM 2240 C CA . GLU A 1 292 ? 62.901 62.944 27.993 1.00 15.25 292 GLU A CA 1
ATOM 2241 C C . GLU A 1 292 ? 62.965 61.682 28.859 1.00 14.15 292 GLU A C 1
ATOM 2242 O O . GLU A 1 292 ? 63.936 61.476 29.588 1.00 15.66 292 GLU A O 1
ATOM 2248 N N . HIS A 1 293 ? 61.917 60.858 28.803 1.00 12.53 293 HIS A N 1
ATOM 2249 C CA . HIS A 1 293 ? 61.833 59.679 29.667 1.00 15.92 293 HIS A CA 1
ATOM 2250 C C . HIS A 1 293 ? 61.564 58.405 28.872 1.00 16.96 293 HIS A C 1
ATOM 2251 O O . HIS A 1 293 ? 60.440 58.174 28.433 1.00 14.34 293 HIS A O 1
ATOM 2258 N N . HIS A 1 294 ? 62.589 57.581 28.695 1.00 12.89 294 HIS A N 1
ATOM 2259 C CA . HIS A 1 294 ? 62.433 56.361 27.926 1.00 14.79 294 HIS A CA 1
ATOM 2260 C C . HIS A 1 294 ? 63.185 55.203 28.553 1.00 18.46 294 HIS A C 1
ATOM 2261 O O . HIS A 1 294 ? 63.488 54.229 27.886 1.00 22.17 294 HIS A O 1
ATOM 2268 N N . HIS A 1 295 ? 63.492 55.306 29.838 1.00 22.06 295 HIS A N 1
ATOM 2269 C CA . HIS A 1 295 ? 64.219 54.232 30.496 1.00 24.06 295 HIS A CA 1
ATOM 2270 C C . HIS A 1 295 ? 63.305 53.261 31.226 1.00 24.77 295 HIS A C 1
ATOM 2271 O O . HIS A 1 295 ? 62.238 53.626 31.724 1.00 23.80 295 HIS A O 1
ATOM 2278 N N . HIS A 1 296 ? 63.726 52.004 31.259 1.00 24.88 296 HIS A N 1
ATOM 2279 C CA . HIS A 1 296 ? 63.003 50.972 31.973 1.00 24.26 296 HIS A CA 1
ATOM 2280 C C . HIS A 1 296 ? 63.874 50.471 33.102 1.00 26.46 296 HIS A C 1
ATOM 2281 O O . HIS A 1 296 ? 65.072 50.250 32.920 1.00 29.52 296 HIS A O 1
ATOM 2288 N N . HIS A 1 297 ? 63.274 50.303 34.273 1.00 21.34 297 HIS A N 1
ATOM 2289 C CA . HIS A 1 297 ? 63.998 49.774 35.409 1.00 19.90 297 HIS A CA 1
ATOM 2290 C C . HIS A 1 297 ? 63.027 49.134 36.393 1.00 22.83 297 HIS A C 1
ATOM 2291 O O . HIS A 1 297 ? 62.089 49.779 36.842 1.00 21.93 297 HIS A O 1
ATOM 2298 N N . HIS A 1 298 ? 63.244 47.860 36.707 1.00 22.27 298 HIS A N 1
ATOM 2299 C CA . HIS A 1 298 ? 62.483 47.182 37.759 1.00 27.23 298 HIS A CA 1
ATOM 2300 C C . HIS A 1 298 ? 63.404 46.530 38.783 1.00 34.00 298 HIS A C 1
ATOM 2301 O O . HIS A 1 298 ? 64.578 46.283 38.499 1.00 38.32 298 HIS A O 1
ATOM 2308 N N . TYR B 1 2 ? 43.916 79.198 14.795 1.00 61.39 2 TYR B N 1
ATOM 2309 C CA . TYR B 1 2 ? 42.997 78.253 14.171 1.00 58.95 2 TYR B CA 1
ATOM 2310 C C . TYR B 1 2 ? 43.633 76.881 13.985 1.00 54.82 2 TYR B C 1
ATOM 2311 O O . TYR B 1 2 ? 44.847 76.766 13.808 1.00 50.54 2 TYR B O 1
ATOM 2320 N N . GLN B 1 3 ? 42.805 75.844 14.032 1.00 52.48 3 GLN B N 1
ATOM 2321 C CA . GLN B 1 3 ? 43.241 74.506 13.653 1.00 52.61 3 GLN B CA 1
ATOM 2322 C C . GLN B 1 3 ? 42.157 73.813 12.835 1.00 44.33 3 GLN B C 1
ATOM 2323 O O . GLN B 1 3 ? 40.992 73.787 13.232 1.00 41.59 3 GLN B O 1
ATOM 2329 N N . PRO B 1 4 ? 42.539 73.262 11.675 1.00 36.60 4 PRO B N 1
ATOM 2330 C CA . PRO B 1 4 ? 41.573 72.566 10.822 1.00 31.28 4 PRO B CA 1
ATOM 2331 C C . PRO B 1 4 ? 41.115 71.281 11.494 1.00 25.35 4 PRO B C 1
ATOM 2332 O O . PRO B 1 4 ? 41.649 70.913 12.547 1.00 28.17 4 PRO B O 1
ATOM 2336 N N . THR B 1 5 ? 40.144 70.598 10.899 1.00 20.46 5 THR B N 1
ATOM 2337 C CA . THR B 1 5 ? 39.632 69.377 11.503 1.00 12.59 5 THR B CA 1
ATOM 2338 C C . THR B 1 5 ? 39.888 68.178 10.604 1.00 16.23 5 THR B C 1
ATOM 2339 O O . THR B 1 5 ? 39.579 68.221 9.417 1.00 16.95 5 THR B O 1
ATOM 2343 N N . SER B 1 6 ? 40.454 67.112 11.172 1.00 16.06 6 SER B N 1
ATOM 2344 C CA . SER B 1 6 ? 40.624 65.866 10.427 1.00 16.95 6 SER B CA 1
ATOM 2345 C C . SER B 1 6 ? 39.681 64.809 10.966 1.00 15.41 6 SER B C 1
ATOM 2346 O O . SER B 1 6 ? 39.587 64.637 12.183 1.00 16.93 6 SER B O 1
ATOM 2349 N N . LEU B 1 7 ? 38.998 64.103 10.059 1.00 12.56 7 LEU B N 1
ATOM 2350 C CA . LEU B 1 7 ? 38.127 62.987 10.419 1.00 14.80 7 LEU B CA 1
ATOM 2351 C C . LEU B 1 7 ? 38.382 61.766 9.536 1.00 12.87 7 LEU B C 1
ATOM 2352 O O . LEU B 1 7 ? 38.540 61.879 8.324 1.00 15.48 7 LEU B O 1
ATOM 2357 N N . THR B 1 8 ? 38.384 60.590 10.146 1.00 12.10 8 THR B N 1
ATOM 2358 C CA . THR B 1 8 ? 38.313 59.357 9.378 1.00 9.15 8 THR B CA 1
ATOM 2359 C C . THR B 1 8 ? 36.910 58.815 9.511 1.00 10.81 8 THR B C 1
ATOM 2360 O O . THR B 1 8 ? 36.452 58.555 10.621 1.00 9.41 8 THR B O 1
ATOM 2364 N N . VAL B 1 9 ? 36.226 58.651 8.386 1.00 9.26 9 VAL B N 1
ATOM 2365 C CA . VAL B 1 9 ? 34.879 58.109 8.406 1.00 10.70 9 VAL B CA 1
ATOM 2366 C C . VAL B 1 9 ? 34.830 56.820 7.611 1.00 11.15 9 VAL B C 1
ATOM 2367 O O . VAL B 1 9 ? 35.732 56.517 6.826 1.00 9.37 9 VAL B O 1
ATOM 2371 N N . ALA B 1 10 ? 33.781 56.036 7.824 1.00 7.05 10 ALA B N 1
ATOM 2372 C CA . ALA B 1 10 ? 33.655 54.805 7.069 1.00 4.48 10 ALA B CA 1
ATOM 2373 C C . ALA B 1 10 ? 32.198 54.463 6.862 1.00 6.50 10 ALA B C 1
ATOM 2374 O O . ALA B 1 10 ? 31.321 55.023 7.520 1.00 10.35 10 ALA B O 1
ATOM 2376 N N . SER B 1 11 ? 31.954 53.539 5.941 1.00 5.65 11 SER B N 1
ATOM 2377 C CA . SER B 1 11 ? 30.625 52.961 5.742 1.00 8.30 11 SER B CA 1
ATOM 2378 C C . SER B 1 11 ? 30.833 51.464 5.673 1.00 11.26 11 SER B C 1
ATOM 2379 O O . SER B 1 11 ? 31.754 50.991 4.988 1.00 12.01 11 SER B O 1
ATOM 2382 N N . TYR B 1 12 ? 30.009 50.708 6.392 1.00 9.53 12 TYR B N 1
ATOM 2383 C CA . TYR B 1 12 ? 30.259 49.285 6.504 1.00 8.41 12 TYR B CA 1
ATOM 2384 C C . TYR B 1 12 ? 28.946 48.552 6.734 1.00 11.04 12 TYR B C 1
ATOM 2385 O O . TYR B 1 12 ? 28.316 48.702 7.780 1.00 9.57 12 TYR B O 1
ATOM 2394 N N . ASN B 1 13 ? 28.520 47.787 5.738 1.00 6.21 13 ASN B N 1
ATOM 2395 C CA . ASN B 1 13 ? 27.365 46.914 5.909 1.00 10.29 13 ASN B CA 1
ATOM 2396 C C . ASN B 1 13 ? 27.798 45.653 6.658 1.00 10.43 13 ASN B C 1
ATOM 2397 O O . ASN B 1 13 ? 28.563 44.856 6.139 1.00 8.63 13 ASN B O 1
ATOM 2402 N N . LEU B 1 14 ? 27.293 45.466 7.872 1.00 5.53 14 LEU B N 1
ATOM 2403 C CA . LEU B 1 14 ? 27.797 44.418 8.762 1.00 8.71 14 LEU B CA 1
ATOM 2404 C C . LEU B 1 14 ? 27.071 43.084 8.602 1.00 10.96 14 LEU B C 1
ATOM 2405 O O . LEU B 1 14 ? 27.453 42.081 9.216 1.00 11.83 14 LEU B O 1
ATOM 2410 N N . ARG B 1 15 ? 26.029 43.104 7.779 1.00 10.53 15 ARG B N 1
ATOM 2411 C CA . ARG B 1 15 ? 25.265 41.913 7.399 1.00 13.62 15 ARG B CA 1
ATOM 2412 C C . ARG B 1 15 ? 24.397 41.393 8.545 1.00 13.41 15 ARG B C 1
ATOM 2413 O O . ARG B 1 15 ? 24.896 41.048 9.609 1.00 9.37 15 ARG B O 1
ATOM 2421 N N . ASN B 1 16 ? 23.088 41.339 8.318 1.00 12.75 16 ASN B N 1
ATOM 2422 C CA . ASN B 1 16 ? 22.164 40.954 9.380 1.00 12.87 16 ASN B CA 1
ATOM 2423 C C . ASN B 1 16 ? 22.487 39.556 9.895 1.00 11.28 16 ASN B C 1
ATOM 2424 O O . ASN B 1 16 ? 22.904 38.689 9.133 1.00 14.59 16 ASN B O 1
ATOM 2429 N N . ALA B 1 17 ? 22.323 39.345 11.194 1.00 11.47 17 ALA B N 1
ATOM 2430 C CA . ALA B 1 17 ? 22.570 38.029 11.774 1.00 18.67 17 ALA B CA 1
ATOM 2431 C C . ALA B 1 17 ? 21.473 37.060 11.352 1.00 19.16 17 ALA B C 1
ATOM 2432 O O . ALA B 1 17 ? 20.291 37.316 11.581 1.00 20.42 17 ALA B O 1
ATOM 2434 N N . ASN B 1 18 ? 21.864 35.947 10.746 1.00 17.39 18 ASN B N 1
ATOM 2435 C CA . ASN B 1 18 ? 20.886 34.950 10.323 1.00 22.30 18 ASN B CA 1
ATOM 2436 C C . ASN B 1 18 ? 21.454 33.534 10.326 1.00 24.38 18 ASN B C 1
ATOM 2437 O O . ASN B 1 18 ? 22.673 33.329 10.239 1.00 18.77 18 ASN B O 1
ATOM 2442 N N . GLY B 1 19 ? 20.564 32.551 10.422 1.00 21.69 19 GLY B N 1
ATOM 2443 C CA . GLY B 1 19 ? 20.980 31.162 10.516 1.00 19.19 19 GLY B CA 1
ATOM 2444 C C . GLY B 1 19 ? 21.576 30.588 9.246 1.00 18.24 19 GLY B C 1
ATOM 2445 O O . GLY B 1 19 ? 22.366 29.648 9.314 1.00 21.91 19 GLY B O 1
ATOM 2446 N N . SER B 1 20 ? 21.209 31.135 8.089 1.00 14.61 20 SER B N 1
ATOM 2447 C CA . SER B 1 20 ? 21.812 30.691 6.834 1.00 21.01 20 SER B CA 1
ATOM 2448 C C . SER B 1 20 ? 23.311 31.010 6.790 1.00 22.30 20 SER B C 1
ATOM 2449 O O . SER B 1 20 ? 24.125 30.135 6.510 1.00 16.37 20 SER B O 1
ATOM 2452 N N . ASP B 1 21 ? 23.674 32.262 7.060 1.00 21.93 21 ASP B N 1
ATOM 2453 C CA . ASP B 1 21 ? 25.091 32.625 7.098 1.00 17.09 21 ASP B CA 1
ATOM 2454 C C . ASP B 1 21 ? 25.827 31.752 8.115 1.00 15.77 21 ASP B C 1
ATOM 2455 O O . ASP B 1 21 ? 26.911 31.233 7.838 1.00 18.61 21 ASP B O 1
ATOM 2460 N N . SER B 1 22 ? 25.242 31.598 9.300 1.00 15.50 22 SER B N 1
ATOM 2461 C CA . SER B 1 22 ? 25.886 30.816 10.348 1.00 15.60 22 SER B CA 1
ATOM 2462 C C . SER B 1 22 ? 26.182 29.387 9.883 1.00 21.30 22 SER B C 1
ATOM 2463 O O . SER B 1 22 ? 27.265 28.859 10.123 1.00 23.88 22 SER B O 1
ATOM 2466 N N . ALA B 1 23 ? 25.230 28.769 9.197 1.00 21.22 23 ALA B N 1
ATOM 2467 C CA . ALA B 1 23 ? 25.423 27.402 8.719 1.00 24.47 23 ALA B CA 1
ATOM 2468 C C . ALA B 1 23 ? 26.532 27.332 7.673 1.00 23.64 23 ALA B C 1
ATOM 2469 O O . ALA B 1 23 ? 27.244 26.332 7.585 1.00 19.91 23 ALA B O 1
ATOM 2471 N N . ARG B 1 24 ? 26.679 28.402 6.891 1.00 16.87 24 ARG B N 1
ATOM 2472 C CA . ARG B 1 24 ? 27.714 28.464 5.856 1.00 18.83 24 ARG B CA 1
ATOM 2473 C C . ARG B 1 24 ? 29.097 28.840 6.392 1.00 18.34 24 ARG B C 1
ATOM 2474 O O . ARG B 1 24 ? 30.073 28.850 5.646 1.00 18.86 24 ARG B O 1
ATOM 2482 N N . GLY B 1 25 ? 29.182 29.151 7.679 1.00 16.91 25 GLY B N 1
ATOM 2483 C CA . GLY B 1 25 ? 30.461 29.482 8.286 1.00 15.87 25 GLY B CA 1
ATOM 2484 C C . GLY B 1 25 ? 30.761 30.975 8.324 1.00 14.36 25 GLY B C 1
ATOM 2485 O O . GLY B 1 25 ? 31.890 31.384 8.617 1.00 14.99 25 GLY B O 1
ATOM 2486 N N . ASP B 1 26 ? 29.747 31.783 8.038 1.00 12.12 26 ASP B N 1
ATOM 2487 C CA . ASP B 1 26 ? 29.861 33.241 8.083 1.00 11.90 26 ASP B CA 1
ATOM 2488 C C . ASP B 1 26 ? 28.982 33.811 9.189 1.00 12.98 26 ASP B C 1
ATOM 2489 O O . ASP B 1 26 ? 28.374 34.876 9.039 1.00 13.06 26 ASP B O 1
ATOM 2494 N N . GLY B 1 27 ? 28.933 33.113 10.319 1.00 11.18 27 GLY B N 1
ATOM 2495 C CA . GLY B 1 27 ? 28.010 33.498 11.373 1.00 11.97 27 GLY B CA 1
ATOM 2496 C C . GLY B 1 27 ? 28.436 34.777 12.067 1.00 16.40 27 GLY B C 1
ATOM 2497 O O . GLY B 1 27 ? 29.628 35.009 12.269 1.00 14.04 27 GLY B O 1
ATOM 2498 N N . TRP B 1 28 ? 27.460 35.604 12.429 1.00 11.49 28 TRP B N 1
ATOM 2499 C CA . TRP B 1 28 ? 27.717 36.825 13.193 1.00 14.71 28 TRP B CA 1
ATOM 2500 C C . TRP B 1 28 ? 28.703 36.650 14.362 1.00 16.31 28 TRP B C 1
ATOM 2501 O O . TRP B 1 28 ? 29.647 37.422 14.502 1.00 17.05 28 TRP B O 1
ATOM 2512 N N . GLY B 1 29 ? 28.488 35.642 15.202 1.00 17.24 29 GLY B N 1
ATOM 2513 C CA . GLY B 1 29 ? 29.335 35.456 16.372 1.00 15.32 29 GLY B CA 1
ATOM 2514 C C . GLY B 1 29 ? 30.803 35.287 16.017 1.00 15.75 29 GLY B C 1
ATOM 2515 O O . GLY B 1 29 ? 31.694 35.666 16.777 1.00 15.35 29 GLY B O 1
ATOM 2516 N N . GLN B 1 30 ? 31.063 34.714 14.850 1.00 12.26 30 GLN B N 1
ATOM 2517 C CA . GLN B 1 30 ? 32.438 34.533 14.397 1.00 13.26 30 GLN B CA 1
ATOM 2518 C C . GLN B 1 30 ? 33.003 35.803 13.745 1.00 12.51 30 GLN B C 1
ATOM 2519 O O . GLN B 1 30 ? 34.197 36.097 13.868 1.00 14.14 30 GLN B O 1
ATOM 2525 N N . ARG B 1 31 ? 32.134 36.546 13.061 1.00 15.57 31 ARG B N 1
ATOM 2526 C CA . ARG B 1 31 ? 32.524 37.741 12.304 1.00 13.98 31 ARG B CA 1
ATOM 2527 C C . ARG B 1 31 ? 32.731 39.010 13.132 1.00 9.57 31 ARG B C 1
ATOM 2528 O O . ARG B 1 31 ? 33.697 39.748 12.914 1.00 10.25 31 ARG B O 1
ATOM 2536 N N . TYR B 1 32 ? 31.831 39.293 14.067 1.00 7.09 32 TYR B N 1
ATOM 2537 C CA . TYR B 1 32 ? 31.848 40.620 14.670 1.00 10.12 32 TYR B CA 1
ATOM 2538 C C . TYR B 1 32 ? 33.124 40.957 15.463 1.00 8.33 32 TYR B C 1
ATOM 2539 O O . TYR B 1 32 ? 33.520 42.113 15.497 1.00 12.53 32 TYR B O 1
ATOM 2548 N N . PRO B 1 33 ? 33.757 39.959 16.108 1.00 12.91 33 PRO B N 1
ATOM 2549 C CA . PRO B 1 33 ? 35.003 40.316 16.793 1.00 13.50 33 PRO B CA 1
ATOM 2550 C C . PRO B 1 33 ? 36.041 40.815 15.799 1.00 11.86 33 PRO B C 1
ATOM 2551 O O . PRO B 1 33 ? 36.854 41.667 16.150 1.00 9.95 33 PRO B O 1
ATOM 2555 N N . VAL B 1 34 ? 36.006 40.300 14.573 1.00 9.46 34 VAL B N 1
ATOM 2556 C CA . VAL B 1 34 ? 36.961 40.723 13.551 1.00 11.75 34 VAL B CA 1
ATOM 2557 C C . VAL B 1 34 ? 36.610 42.110 13.016 1.00 10.16 34 VAL B C 1
ATOM 2558 O O . VAL B 1 34 ? 37.481 42.958 12.850 1.00 8.02 34 VAL B O 1
ATOM 2562 N N . ILE B 1 35 ? 35.326 42.329 12.759 1.00 6.01 35 ILE B N 1
ATOM 2563 C CA . ILE B 1 35 ? 34.815 43.639 12.372 1.00 8.66 35 ILE B CA 1
ATOM 2564 C C . ILE B 1 35 ? 35.223 44.704 13.392 1.00 8.29 35 ILE B C 1
ATOM 2565 O O . ILE B 1 35 ? 35.701 45.772 13.031 1.00 10.96 35 ILE B O 1
ATOM 2570 N N . ALA B 1 36 ? 35.023 44.407 14.672 1.00 7.04 36 ALA B N 1
ATOM 2571 C CA . ALA B 1 36 ? 35.399 45.341 15.731 1.00 8.30 36 ALA B CA 1
ATOM 2572 C C . ALA B 1 36 ? 36.896 45.650 15.713 1.00 9.08 36 ALA B C 1
ATOM 2573 O O . ALA B 1 36 ? 37.307 46.793 15.928 1.00 9.43 36 ALA B O 1
ATOM 2575 N N . GLN B 1 37 ? 37.712 44.630 15.496 1.00 9.04 37 GLN B N 1
ATOM 2576 C CA . GLN B 1 37 ? 39.148 44.860 15.386 1.00 11.94 37 GLN B CA 1
ATOM 2577 C C . GLN B 1 37 ? 39.492 45.769 14.198 1.00 11.61 37 GLN B C 1
ATOM 2578 O O . GLN B 1 37 ? 40.356 46.634 14.305 1.00 8.81 37 GLN B O 1
ATOM 2592 N N . VAL B 1 39 ? 37.547 48.105 12.871 1.00 7.87 39 VAL B N 1
ATOM 2593 C CA . VAL B 1 39 ? 37.147 49.436 13.304 1.00 9.00 39 VAL B CA 1
ATOM 2594 C C . VAL B 1 39 ? 38.260 50.104 14.118 1.00 9.68 39 VAL B C 1
ATOM 2595 O O . VAL B 1 39 ? 38.612 51.273 13.897 1.00 8.89 39 VAL B O 1
ATOM 2599 N N . GLN B 1 40 ? 38.831 49.351 15.049 1.00 8.74 40 GLN B N 1
ATOM 2600 C CA . GLN B 1 40 ? 39.853 49.910 15.932 1.00 6.81 40 GLN B CA 1
ATOM 2601 C C . GLN B 1 40 ? 41.188 50.083 15.199 1.00 7.77 40 GLN B C 1
ATOM 2602 O O . GLN B 1 40 ? 41.818 51.127 15.299 1.00 9.51 40 GLN B O 1
ATOM 2608 N N . TYR B 1 41 ? 41.617 49.054 14.474 1.00 7.93 41 TYR B N 1
ATOM 2609 C CA . TYR B 1 41 ? 42.935 49.089 13.824 1.00 8.38 41 TYR B CA 1
ATOM 2610 C C . TYR B 1 41 ? 42.986 50.150 12.732 1.00 10.23 41 TYR B C 1
ATOM 2611 O O . TYR B 1 41 ? 44.021 50.805 12.501 1.00 7.74 41 TYR B O 1
ATOM 2620 N N . HIS B 1 42 ? 41.867 50.302 12.038 1.00 8.00 42 HIS B N 1
ATOM 2621 C CA . HIS B 1 42 ? 41.801 51.229 10.918 1.00 7.33 42 HIS B CA 1
ATOM 2622 C C . HIS B 1 42 ? 41.327 52.617 11.341 1.00 10.13 42 HIS B C 1
ATOM 2623 O O . HIS B 1 42 ? 41.151 53.492 10.508 1.00 8.66 42 HIS B O 1
ATOM 2630 N N . ASP B 1 43 ? 41.140 52.813 12.645 1.00 8.37 43 ASP B N 1
ATOM 2631 C CA . ASP B 1 43 ? 40.958 54.157 13.204 1.00 6.19 43 ASP B CA 1
ATOM 2632 C C . ASP B 1 43 ? 39.707 54.895 12.730 1.00 10.26 43 ASP B C 1
ATOM 2633 O O . ASP B 1 43 ? 39.763 56.100 12.467 1.00 11.70 43 ASP B O 1
ATOM 2638 N N . PHE B 1 44 ? 38.580 54.196 12.647 1.00 12.63 44 PHE B N 1
ATOM 2639 C CA . PHE B 1 44 ? 37.323 54.846 12.283 1.00 7.15 44 PHE B CA 1
ATOM 2640 C C . PHE B 1 44 ? 36.912 55.800 13.403 1.00 12.18 44 PHE B C 1
ATOM 2641 O O . PHE B 1 44 ? 36.664 55.360 14.524 1.00 12.47 44 PHE B O 1
ATOM 2649 N N . ASP B 1 45 ? 36.818 57.093 13.114 1.00 12.02 45 ASP B N 1
ATOM 2650 C CA . ASP B 1 45 ? 36.320 58.030 14.117 1.00 10.82 45 ASP B CA 1
ATOM 2651 C C . ASP B 1 45 ? 34.799 57.966 14.222 1.00 8.98 45 ASP B C 1
ATOM 2652 O O . ASP B 1 45 ? 34.225 58.048 15.304 1.00 9.08 45 ASP B O 1
ATOM 2657 N N . ILE B 1 46 ? 34.161 57.831 13.078 1.00 7.89 46 ILE B N 1
ATOM 2658 C CA . ILE B 1 46 ? 32.704 57.782 13.030 1.00 9.75 46 ILE B CA 1
ATOM 2659 C C . ILE B 1 46 ? 32.359 57.012 11.779 1.00 12.42 46 ILE B C 1
ATOM 2660 O O . ILE B 1 46 ? 32.974 57.220 10.732 1.00 13.26 46 ILE B O 1
ATOM 2665 N N . PHE B 1 47 ? 31.416 56.086 11.883 1.00 12.06 47 PHE B N 1
ATOM 2666 C CA . PHE B 1 47 ? 31.091 55.270 10.727 1.00 8.91 47 PHE B CA 1
ATOM 2667 C C . PHE B 1 47 ? 29.630 54.862 10.681 1.00 12.41 47 PHE B C 1
ATOM 2668 O O . PHE B 1 47 ? 29.019 54.624 11.717 1.00 11.30 47 PHE B O 1
ATOM 2676 N N . GLY B 1 48 ? 29.086 54.793 9.467 1.00 10.15 48 GLY B N 1
ATOM 2677 C CA . GLY B 1 48 ? 27.718 54.347 9.265 1.00 11.33 48 GLY B CA 1
ATOM 2678 C C . GLY B 1 48 ? 27.683 52.843 9.080 1.00 11.85 48 GLY B C 1
ATOM 2679 O O . GLY B 1 48 ? 28.507 52.287 8.343 1.00 10.50 48 GLY B O 1
ATOM 2680 N N . THR B 1 49 ? 26.758 52.174 9.762 1.00 9.62 49 THR B N 1
ATOM 2681 C CA . THR B 1 49 ? 26.570 50.739 9.568 1.00 6.76 49 THR B CA 1
ATOM 2682 C C . THR B 1 49 ? 25.207 50.435 8.947 1.00 11.27 49 THR B C 1
ATOM 2683 O O . THR B 1 49 ? 24.267 51.238 9.043 1.00 8.44 49 THR B O 1
ATOM 2687 N N . GLN B 1 50 ? 25.107 49.275 8.307 1.00 8.60 50 GLN B N 1
ATOM 2688 C CA . GLN B 1 50 ? 23.810 48.808 7.806 1.00 9.18 50 GLN B CA 1
ATOM 2689 C C . GLN B 1 50 ? 23.536 47.370 8.220 1.00 9.69 50 GLN B C 1
ATOM 2690 O O . GLN B 1 50 ? 24.471 46.596 8.473 1.00 11.88 50 GLN B O 1
ATOM 2696 N N . GLU B 1 51 ? 22.246 47.044 8.320 1.00 9.18 51 GLU B N 1
ATOM 2697 C CA . GLU B 1 51 ? 21.740 45.677 8.529 1.00 10.03 51 GLU B CA 1
ATOM 2698 C C . GLU B 1 51 ? 21.724 45.120 9.965 1.00 12.89 51 GLU B C 1
ATOM 2699 O O . GLU B 1 51 ? 21.270 43.995 10.182 1.00 15.79 51 GLU B O 1
ATOM 2705 N N . CYS B 1 52 ? 22.210 45.874 10.944 1.00 9.82 52 CYS B N 1
ATOM 2706 C CA . CYS B 1 52 ? 22.285 45.325 12.294 1.00 9.00 52 CYS B CA 1
ATOM 2707 C C . CYS B 1 52 ? 20.935 45.311 12.996 1.00 12.20 52 CYS B C 1
ATOM 2708 O O . CYS B 1 52 ? 20.226 46.323 13.002 1.00 12.17 52 CYS B O 1
ATOM 2711 N N . PHE B 1 53 ? 20.604 44.176 13.608 1.00 10.10 53 PHE B N 1
ATOM 2712 C CA . PHE B 1 53 ? 19.541 44.141 14.604 1.00 10.71 53 PHE B CA 1
ATOM 2713 C C . PHE B 1 53 ? 20.092 44.690 15.914 1.00 12.78 53 PHE B C 1
ATOM 2714 O O . PHE B 1 53 ? 21.308 44.818 16.088 1.00 10.81 53 PHE B O 1
ATOM 2722 N N . LEU B 1 54 ? 19.199 45.026 16.837 1.00 9.45 54 LEU B N 1
ATOM 2723 C CA . LEU B 1 54 ? 19.617 45.546 18.133 1.00 14.25 54 LEU B CA 1
ATOM 2724 C C . LEU B 1 54 ? 20.693 44.674 18.776 1.00 14.34 54 LEU B C 1
ATOM 2725 O O . LEU B 1 54 ? 21.695 45.185 19.278 1.00 16.50 54 LEU B O 1
ATOM 2730 N N . HIS B 1 55 ? 20.496 43.358 18.771 1.00 12.72 55 HIS B N 1
ATOM 2731 C CA . HIS B 1 55 ? 21.443 42.495 19.482 1.00 15.70 55 HIS B CA 1
ATOM 2732 C C . HIS B 1 55 ? 22.851 42.574 18.899 1.00 14.88 55 HIS B C 1
ATOM 2733 O O . HIS B 1 55 ? 23.846 42.513 19.637 1.00 13.64 55 HIS B O 1
ATOM 2740 N N . GLN B 1 56 ? 22.943 42.730 17.582 1.00 13.04 56 GLN B N 1
ATOM 2741 C CA . GLN B 1 56 ? 24.250 42.920 16.944 1.00 8.98 56 GLN B CA 1
ATOM 2742 C C . GLN B 1 56 ? 24.889 44.245 17.357 1.00 12.45 56 GLN B C 1
ATOM 2743 O O . GLN B 1 56 ? 26.109 44.341 17.490 1.00 12.06 56 GLN B O 1
ATOM 2749 N N . LEU B 1 57 ? 24.070 45.279 17.523 1.00 9.84 57 LEU B N 1
ATOM 2750 C CA . LEU B 1 57 ? 24.579 46.575 17.967 1.00 9.09 57 LEU B CA 1
ATOM 2751 C C . LEU B 1 57 ? 25.105 46.468 19.383 1.00 11.17 57 LEU B C 1
ATOM 2752 O O . LEU B 1 57 ? 26.125 47.063 19.713 1.00 10.61 57 LEU B O 1
ATOM 2757 N N . LYS B 1 58 ? 24.398 45.728 20.233 1.00 14.84 58 LYS B N 1
ATOM 2758 C CA . LYS B 1 58 ? 24.878 45.507 21.593 1.00 14.62 58 LYS B CA 1
ATOM 2759 C C . LYS B 1 58 ? 26.239 44.811 21.562 1.00 14.99 58 LYS B C 1
ATOM 2760 O O . LYS B 1 58 ? 27.168 45.217 22.270 1.00 17.30 58 LYS B O 1
ATOM 2766 N N . ASP B 1 59 ? 26.359 43.766 20.741 1.00 14.00 59 ASP B N 1
ATOM 2767 C CA . ASP B 1 59 ? 27.627 43.048 20.588 1.00 10.78 59 ASP B CA 1
ATOM 2768 C C . ASP B 1 59 ? 28.751 43.997 20.174 1.00 14.05 59 ASP B C 1
ATOM 2769 O O . ASP B 1 59 ? 29.877 43.912 20.684 1.00 11.29 59 ASP B O 1
ATOM 2782 N N . LYS B 1 61 ? 28.885 47.367 20.484 1.00 13.67 61 LYS B N 1
ATOM 2783 C CA . LYS B 1 61 ? 29.183 48.337 21.543 1.00 16.68 61 LYS B CA 1
ATOM 2784 C C . LYS B 1 61 ? 30.064 47.714 22.626 1.00 17.21 61 LYS B C 1
ATOM 2785 O O . LYS B 1 61 ? 30.959 48.364 23.162 1.00 17.02 61 LYS B O 1
ATOM 2791 N N . GLU B 1 62 ? 29.809 46.452 22.947 1.00 14.24 62 GLU B N 1
ATOM 2792 C CA . GLU B 1 62 ? 30.621 45.742 23.939 1.00 17.34 62 GLU B CA 1
ATOM 2793 C C . GLU B 1 62 ? 32.059 45.550 23.455 1.00 15.35 62 GLU B C 1
ATOM 2794 O O . GLU B 1 62 ? 33.011 45.647 24.236 1.00 12.32 62 GLU B O 1
ATOM 2800 N N . ALA B 1 63 ? 32.216 45.272 22.165 1.00 12.50 63 ALA B N 1
ATOM 2801 C CA . ALA B 1 63 ? 33.541 45.072 21.590 1.00 13.26 63 ALA B CA 1
ATOM 2802 C C . ALA B 1 63 ? 34.261 46.401 21.302 1.00 13.33 63 ALA B C 1
ATOM 2803 O O . ALA B 1 63 ? 35.454 46.414 20.976 1.00 12.71 63 ALA B O 1
ATOM 2805 N N . LEU B 1 64 ? 33.533 47.512 21.401 1.00 9.71 64 LEU B N 1
ATOM 2806 C CA . LEU B 1 64 ? 34.084 48.824 21.051 1.00 10.94 64 LEU B CA 1
ATOM 2807 C C . LEU B 1 64 ? 33.853 49.809 22.194 1.00 17.81 64 LEU B C 1
ATOM 2808 O O . LEU B 1 64 ? 33.074 50.754 22.068 1.00 14.67 64 LEU B O 1
ATOM 2813 N N . PRO B 1 65 ? 34.541 49.595 23.323 1.00 20.91 65 PRO B N 1
ATOM 2814 C CA . PRO B 1 65 ? 34.197 50.334 24.543 1.00 21.72 65 PRO B CA 1
ATOM 2815 C C . PRO B 1 65 ? 34.307 51.862 24.431 1.00 23.09 65 PRO B C 1
ATOM 2816 O O . PRO B 1 65 ? 33.643 52.565 25.196 1.00 30.05 65 PRO B O 1
ATOM 2820 N N . GLY B 1 66 ? 35.111 52.375 23.507 1.00 17.36 66 GLY B N 1
ATOM 2821 C CA . GLY B 1 66 ? 35.197 53.822 23.346 1.00 18.33 66 GLY B CA 1
ATOM 2822 C C . GLY B 1 66 ? 34.166 54.420 22.393 1.00 14.66 66 GLY B C 1
ATOM 2823 O O . GLY B 1 66 ? 34.245 55.605 22.040 1.00 15.78 66 GLY B O 1
ATOM 2824 N N . TYR B 1 67 ? 33.191 53.610 21.987 1.00 10.02 67 TYR B N 1
ATOM 2825 C CA . TYR B 1 67 ? 32.204 54.033 20.992 1.00 10.43 67 TYR B CA 1
ATOM 2826 C C . TYR B 1 67 ? 30.776 53.963 21.538 1.00 9.49 67 TYR B C 1
ATOM 2827 O O . TYR B 1 67 ? 30.467 53.178 22.427 1.00 12.71 67 TYR B O 1
ATOM 2836 N N . ASP B 1 68 ? 29.902 54.786 20.988 1.00 5.16 68 ASP B N 1
ATOM 2837 C CA . ASP B 1 68 ? 28.475 54.617 21.219 1.00 11.07 68 ASP B CA 1
ATOM 2838 C C . ASP B 1 68 ? 27.856 54.700 19.833 1.00 14.49 68 ASP B C 1
ATOM 2839 O O . ASP B 1 68 ? 28.571 54.910 18.851 1.00 10.33 68 ASP B O 1
ATOM 2844 N N . TYR B 1 69 ? 26.544 54.526 19.739 1.00 14.41 69 TYR B N 1
ATOM 2845 C CA . TYR B 1 69 ? 25.872 54.651 18.450 1.00 12.67 69 TYR B CA 1
ATOM 2846 C C . TYR B 1 69 ? 24.532 55.355 18.593 1.00 12.23 69 TYR B C 1
ATOM 2847 O O . TYR B 1 69 ? 23.970 55.441 19.693 1.00 10.22 69 TYR B O 1
ATOM 2856 N N . ILE B 1 70 ? 24.035 55.857 17.471 1.00 8.89 70 ILE B N 1
ATOM 2857 C CA . ILE B 1 70 ? 22.705 56.439 17.394 1.00 13.29 70 ILE B CA 1
ATOM 2858 C C . ILE B 1 70 ? 21.976 55.762 16.238 1.00 11.06 70 ILE B C 1
ATOM 2859 O O . ILE B 1 70 ? 22.616 55.240 15.332 1.00 13.14 70 ILE B O 1
ATOM 2864 N N . GLY B 1 71 ? 20.645 55.779 16.270 1.00 9.04 71 GLY B N 1
ATOM 2865 C CA . GLY B 1 71 ? 19.841 55.221 15.193 1.00 6.95 71 GLY B CA 1
ATOM 2866 C C . GLY B 1 71 ? 18.837 54.206 15.706 1.00 12.27 71 GLY B C 1
ATOM 2867 O O . GLY B 1 71 ? 19.170 53.358 16.531 1.00 15.53 71 GLY B O 1
ATOM 2868 N N . VAL B 1 72 ? 17.605 54.274 15.216 1.00 13.49 72 VAL B N 1
ATOM 2869 C CA . VAL B 1 72 ? 16.568 53.361 15.698 1.00 10.09 72 VAL B CA 1
ATOM 2870 C C . VAL B 1 72 ? 16.270 52.255 14.679 1.00 14.05 72 VAL B C 1
ATOM 2871 O O . VAL B 1 72 ? 16.722 52.319 13.538 1.00 11.26 72 VAL B O 1
ATOM 2875 N N . GLY B 1 73 ? 15.494 51.256 15.099 1.00 14.82 73 GLY B N 1
ATOM 2876 C CA . GLY B 1 73 ? 15.111 50.159 14.229 1.00 14.89 73 GLY B CA 1
ATOM 2877 C C . GLY B 1 73 ? 14.112 50.612 13.187 1.00 10.66 73 GLY B C 1
ATOM 2878 O O . GLY B 1 73 ? 13.208 51.410 13.482 1.00 13.70 73 GLY B O 1
ATOM 2879 N N . ARG B 1 74 ? 14.259 50.101 11.966 1.00 9.95 74 ARG B N 1
ATOM 2880 C CA . ARG B 1 74 ? 13.421 50.555 10.856 1.00 11.11 74 ARG B CA 1
ATOM 2881 C C . ARG B 1 74 ? 12.000 49.987 10.873 1.00 14.72 74 ARG B C 1
ATOM 2882 O O . ARG B 1 74 ? 11.132 50.511 10.182 1.00 16.74 74 ARG B O 1
ATOM 2890 N N . ASP B 1 75 ? 11.764 48.928 11.649 1.00 10.15 75 ASP B N 1
ATOM 2891 C CA . ASP B 1 75 ? 10.431 48.300 11.698 1.00 14.01 75 ASP B CA 1
ATOM 2892 C C . ASP B 1 75 ? 9.429 49.140 12.483 1.00 13.50 75 ASP B C 1
ATOM 2893 O O . ASP B 1 75 ? 8.315 49.385 12.021 1.00 15.17 75 ASP B O 1
ATOM 2898 N N . ASP B 1 76 ? 9.820 49.567 13.680 1.00 13.99 76 ASP B N 1
ATOM 2899 C CA . ASP B 1 76 ? 8.887 50.259 14.570 1.00 13.77 76 ASP B CA 1
ATOM 2900 C C . ASP B 1 76 ? 9.382 51.623 15.058 1.00 15.68 76 ASP B C 1
ATOM 2901 O O . ASP B 1 76 ? 8.679 52.327 15.775 1.00 14.58 76 ASP B O 1
ATOM 2906 N N . GLY B 1 77 ? 10.588 52.005 14.656 1.00 14.88 77 GLY B N 1
ATOM 2907 C CA . GLY B 1 77 ? 11.136 53.290 15.058 1.00 8.11 77 GLY B CA 1
ATOM 2908 C C . GLY B 1 77 ? 11.707 53.247 16.466 1.00 11.21 77 GLY B C 1
ATOM 2909 O O . GLY B 1 77 ? 12.051 54.273 17.040 1.00 13.38 77 GLY B O 1
ATOM 2910 N N . LYS B 1 78 ? 11.809 52.045 17.014 1.00 8.64 78 LYS B N 1
ATOM 2911 C CA . LYS B 1 78 ? 12.341 51.854 18.355 1.00 12.42 78 LYS B CA 1
ATOM 2912 C C . LYS B 1 78 ? 13.432 50.790 18.311 1.00 15.09 78 LYS B C 1
ATOM 2913 O O . LYS B 1 78 ? 14.516 51.046 17.785 1.00 14.64 78 LYS B O 1
ATOM 2919 N N . ASP B 1 79 ? 13.149 49.599 18.830 1.00 12.58 79 ASP B N 1
ATOM 2920 C CA . ASP B 1 79 ? 14.168 48.551 18.896 1.00 16.45 79 ASP B CA 1
ATOM 2921 C C . ASP B 1 79 ? 14.046 47.446 17.850 1.00 14.74 79 ASP B C 1
ATOM 2922 O O . ASP B 1 79 ? 14.900 46.576 17.802 1.00 16.41 79 ASP B O 1
ATOM 2927 N N . LYS B 1 80 ? 12.998 47.470 17.019 1.00 11.93 80 LYS B N 1
ATOM 2928 C CA . LYS B 1 80 ? 12.734 46.359 16.098 1.00 13.07 80 LYS B CA 1
ATOM 2929 C C . LYS B 1 80 ? 13.207 46.595 14.663 1.00 11.20 80 LYS B C 1
ATOM 2930 O O . LYS B 1 80 ? 13.037 47.688 14.112 1.00 14.29 80 LYS B O 1
ATOM 2936 N N . GLY B 1 81 ? 13.795 45.563 14.061 1.00 8.68 81 GLY B N 1
ATOM 2937 C CA . GLY B 1 81 ? 14.221 45.624 12.672 1.00 11.82 81 GLY B CA 1
ATOM 2938 C C . GLY B 1 81 ? 15.696 45.965 12.501 1.00 11.89 81 GLY B C 1
ATOM 2939 O O . GLY B 1 81 ? 16.410 46.211 13.476 1.00 11.55 81 GLY B O 1
ATOM 2940 N N . GLU B 1 82 ? 16.161 45.969 11.258 1.00 10.79 82 GLU B N 1
ATOM 2941 C CA . GLU B 1 82 ? 17.543 46.355 10.976 1.00 10.08 82 GLU B CA 1
ATOM 2942 C C . GLU B 1 82 ? 17.714 47.848 11.229 1.00 12.30 82 GLU B C 1
ATOM 2943 O O . GLU B 1 82 ? 16.750 48.607 11.144 1.00 10.48 82 GLU B O 1
ATOM 2949 N N . HIS B 1 83 ? 18.942 48.267 11.535 1.00 10.56 83 HIS B N 1
ATOM 2950 C CA . HIS B 1 83 ? 19.238 49.679 11.785 1.00 11.37 83 HIS B CA 1
ATOM 2951 C C . HIS B 1 83 ? 20.191 50.246 10.741 1.00 11.81 83 HIS B C 1
ATOM 2952 O O . HIS B 1 83 ? 20.959 49.507 10.135 1.00 12.87 83 HIS B O 1
ATOM 2959 N N . SER B 1 84 ? 20.157 51.567 10.581 1.00 12.70 84 SER B N 1
ATOM 2960 C CA . SER B 1 84 ? 21.234 52.306 9.922 1.00 9.92 84 SER B CA 1
ATOM 2961 C C . SER B 1 84 ? 22.036 53.039 11.009 1.00 8.46 84 SER B C 1
ATOM 2962 O O . SER B 1 84 ? 22.196 54.263 10.978 1.00 9.82 84 SER B O 1
ATOM 2965 N N . ALA B 1 85 ? 22.535 52.276 11.980 1.00 9.81 85 ALA B N 1
ATOM 2966 C CA . ALA B 1 85 ? 23.171 52.861 13.154 1.00 9.70 85 ALA B CA 1
ATOM 2967 C C . ALA B 1 85 ? 24.495 53.544 12.806 1.00 10.23 85 ALA B C 1
ATOM 2968 O O . ALA B 1 85 ? 25.269 53.043 11.995 1.00 11.64 85 ALA B O 1
ATOM 2970 N N . ILE B 1 86 ? 24.739 54.695 13.419 1.00 9.85 86 ILE B N 1
ATOM 2971 C CA . ILE B 1 86 ? 26.002 55.400 13.251 1.00 7.42 86 ILE B CA 1
ATOM 2972 C C . ILE B 1 86 ? 26.789 55.255 14.547 1.00 9.99 86 ILE B C 1
ATOM 2973 O O . ILE B 1 86 ? 26.295 55.620 15.618 1.00 11.22 86 ILE B O 1
ATOM 2978 N N . PHE B 1 87 ? 27.989 54.690 14.446 1.00 10.28 87 PHE B N 1
ATOM 2979 C CA . PHE B 1 87 ? 28.895 54.542 15.589 1.00 10.17 87 PHE B CA 1
ATOM 2980 C C . PHE B 1 87 ? 29.913 55.681 15.601 1.00 8.54 87 PHE B C 1
ATOM 2981 O O . PHE B 1 87 ? 30.370 56.114 14.550 1.00 8.77 87 PHE B O 1
ATOM 2989 N N . TYR B 1 88 ? 30.286 56.151 16.791 1.00 7.94 88 TYR B N 1
ATOM 2990 C CA . TYR B 1 88 ? 31.220 57.265 16.887 1.00 10.68 88 TYR B CA 1
ATOM 2991 C C . TYR B 1 88 ? 32.031 57.177 18.168 1.00 11.60 88 TYR B C 1
ATOM 2992 O O . TYR B 1 88 ? 31.551 56.644 19.178 1.00 11.68 88 TYR B O 1
ATOM 3001 N N . ARG B 1 89 ? 33.256 57.702 18.125 1.00 9.33 89 ARG B N 1
ATOM 3002 C CA . ARG B 1 89 ? 34.119 57.751 19.301 1.00 6.66 89 ARG B CA 1
ATOM 3003 C C . ARG B 1 89 ? 33.629 58.802 20.280 1.00 11.85 89 ARG B C 1
ATOM 3004 O O . ARG B 1 89 ? 33.576 59.993 19.950 1.00 13.19 89 ARG B O 1
ATOM 3012 N N . THR B 1 90 ? 33.317 58.367 21.495 1.00 13.66 90 THR B N 1
ATOM 3013 C CA . THR B 1 90 ? 32.713 59.248 22.488 1.00 14.72 90 THR B CA 1
ATOM 3014 C C . THR B 1 90 ? 33.721 60.273 23.005 1.00 16.21 90 THR B C 1
ATOM 3015 O O . THR B 1 90 ? 33.340 61.317 23.527 1.00 14.96 90 THR B O 1
ATOM 3019 N N . ASP B 1 91 ? 35.008 59.988 22.836 1.00 15.68 91 ASP B N 1
ATOM 3020 C CA . ASP B 1 91 ? 36.038 60.938 23.264 1.00 15.95 91 ASP B CA 1
ATOM 3021 C C . ASP B 1 91 ? 36.374 61.965 22.188 1.00 15.92 91 ASP B C 1
ATOM 3022 O O . ASP B 1 91 ? 37.189 62.858 22.402 1.00 18.25 91 ASP B O 1
ATOM 3027 N N . LYS B 1 92 ? 35.741 61.852 21.027 1.00 13.12 92 LYS B N 1
ATOM 3028 C CA . LYS B 1 92 ? 35.990 62.816 19.956 1.00 15.68 92 LYS B CA 1
ATOM 3029 C C . LYS B 1 92 ? 34.786 63.678 19.592 1.00 17.79 92 LYS B C 1
ATOM 3030 O O . LYS B 1 92 ? 34.949 64.761 19.041 1.00 23.38 92 LYS B O 1
ATOM 3036 N N . PHE B 1 93 ? 33.579 63.196 19.868 1.00 15.32 93 PHE B N 1
ATOM 3037 C CA . PHE B 1 93 ? 32.389 63.940 19.457 1.00 14.04 93 PHE B CA 1
ATOM 3038 C C . PHE B 1 93 ? 31.335 64.028 20.534 1.00 9.94 93 PHE B C 1
ATOM 3039 O O . PHE B 1 93 ? 31.140 63.091 21.316 1.00 18.37 93 PHE B O 1
ATOM 3047 N N . ASP B 1 94 ? 30.642 65.159 20.554 1.00 13.82 94 ASP B N 1
ATOM 3048 C CA . ASP B 1 94 ? 29.386 65.296 21.281 1.00 16.83 94 ASP B CA 1
ATOM 3049 C C . ASP B 1 94 ? 28.235 65.269 20.279 1.00 20.22 94 ASP B C 1
ATOM 3050 O O . ASP B 1 94 ? 28.374 65.745 19.156 1.00 16.31 94 ASP B O 1
ATOM 3055 N N . ILE B 1 95 ? 27.096 64.719 20.684 1.00 21.85 95 ILE B N 1
ATOM 3056 C CA . ILE B 1 95 ? 25.901 64.775 19.840 1.00 24.25 95 ILE B CA 1
ATOM 3057 C C . ILE B 1 95 ? 25.095 66.022 20.166 1.00 25.77 95 ILE B C 1
ATOM 3058 O O . ILE B 1 95 ? 24.600 66.176 21.289 1.00 23.71 95 ILE B O 1
ATOM 3063 N N . VAL B 1 96 ? 24.972 66.920 19.195 1.00 21.69 96 VAL B N 1
ATOM 3064 C CA . VAL B 1 96 ? 24.186 68.130 19.388 1.00 21.51 96 VAL B CA 1
ATOM 3065 C C . VAL B 1 96 ? 22.696 67.802 19.216 1.00 24.24 96 VAL B C 1
ATOM 3066 O O . VAL B 1 96 ? 21.851 68.210 20.024 1.00 20.79 96 VAL B O 1
ATOM 3070 N N . GLU B 1 97 ? 22.389 67.057 18.158 1.00 19.83 97 GLU B N 1
ATOM 3071 C CA . GLU B 1 97 ? 21.025 66.610 17.891 1.00 20.15 97 GLU B CA 1
ATOM 3072 C C . GLU B 1 97 ? 21.087 65.326 17.058 1.00 25.18 97 GLU B C 1
ATOM 3073 O O . GLU B 1 97 ? 22.098 65.054 16.413 1.00 23.44 97 GLU B O 1
ATOM 3079 N N . LYS B 1 98 ? 20.029 64.520 17.089 1.00 20.01 98 LYS B N 1
ATOM 3080 C CA . LYS B 1 98 ? 19.994 63.305 16.274 1.00 12.93 98 LYS B CA 1
ATOM 3081 C C . LYS B 1 98 ? 18.574 63.016 15.825 1.00 16.39 98 LYS B C 1
ATOM 3082 O O . LYS B 1 98 ? 17.618 63.557 16.383 1.00 15.26 98 LYS B O 1
ATOM 3088 N N . GLY B 1 99 ? 18.431 62.163 14.817 1.00 13.85 99 GLY B N 1
ATOM 3089 C CA . GLY B 1 99 ? 17.108 61.784 14.349 1.00 14.60 99 GLY B CA 1
ATOM 3090 C C . GLY B 1 99 ? 17.161 60.676 13.317 1.00 16.66 99 GLY B C 1
ATOM 3091 O O . GLY B 1 99 ? 18.227 60.107 13.039 1.00 14.66 99 GLY B O 1
ATOM 3092 N N . ASP B 1 100 ? 15.995 60.366 12.761 1.00 13.28 100 ASP B N 1
ATOM 3093 C CA . ASP B 1 100 ? 15.853 59.311 11.767 1.00 12.61 100 ASP B CA 1
ATOM 3094 C C . ASP B 1 100 ? 14.662 59.678 10.900 1.00 14.04 100 ASP B C 1
ATOM 3095 O O . ASP B 1 100 ? 13.733 60.332 11.353 1.00 13.75 100 ASP B O 1
ATOM 3100 N N . PHE B 1 101 ? 14.679 59.254 9.652 1.00 14.54 101 PHE B N 1
ATOM 3101 C CA . PHE B 1 101 ? 13.482 59.360 8.838 1.00 15.51 101 PHE B CA 1
ATOM 3102 C C . PHE B 1 101 ? 13.434 58.172 7.890 1.00 13.11 101 PHE B C 1
ATOM 3103 O O . PHE B 1 101 ? 14.473 57.618 7.533 1.00 14.55 101 PHE B O 1
ATOM 3111 N N . TRP B 1 102 ? 12.229 57.772 7.502 1.00 13.30 102 TRP B N 1
ATOM 3112 C CA . TRP B 1 102 ? 12.067 56.667 6.569 1.00 14.78 102 TRP B CA 1
ATOM 3113 C C . TRP B 1 102 ? 12.104 57.170 5.138 1.00 14.05 102 TRP B C 1
ATOM 3114 O O . TRP B 1 102 ? 11.685 58.285 4.853 1.00 17.07 102 TRP B O 1
ATOM 3125 N N . LEU B 1 103 ? 12.635 56.351 4.241 1.00 8.22 103 LEU B N 1
ATOM 3126 C CA . LEU B 1 103 ? 12.789 56.771 2.857 1.00 8.43 103 LEU B CA 1
ATOM 3127 C C . LEU B 1 103 ? 11.489 56.516 2.110 1.00 13.13 103 LEU B C 1
ATOM 3128 O O . LEU B 1 103 ? 11.334 55.501 1.434 1.00 12.99 103 LEU B O 1
ATOM 3133 N N . SER B 1 104 ? 10.543 57.437 2.257 1.00 16.44 104 SER B N 1
ATOM 3134 C CA . SER B 1 104 ? 9.211 57.234 1.707 1.00 15.16 104 SER B CA 1
ATOM 3135 C C . SER B 1 104 ? 8.462 58.551 1.557 1.00 16.01 104 SER B C 1
ATOM 3136 O O . SER B 1 104 ? 8.989 59.625 1.836 1.00 12.54 104 SER B O 1
ATOM 3139 N N . GLU B 1 105 ? 7.212 58.454 1.124 1.00 14.61 105 GLU B N 1
ATOM 3140 C CA . GLU B 1 105 ? 6.361 59.625 1.010 1.00 19.91 105 GLU B CA 1
ATOM 3141 C C . GLU B 1 105 ? 5.916 60.099 2.385 1.00 17.97 105 GLU B C 1
ATOM 3142 O O . GLU B 1 105 ? 5.366 61.196 2.521 1.00 15.96 105 GLU B O 1
ATOM 3148 N N . THR B 1 106 ? 6.132 59.259 3.397 1.00 13.48 106 THR B N 1
ATOM 3149 C CA . THR B 1 106 ? 5.784 59.603 4.779 1.00 16.62 106 THR B CA 1
ATOM 3150 C C . THR B 1 106 ? 6.970 59.401 5.718 1.00 17.09 106 THR B C 1
ATOM 3151 O O . THR B 1 106 ? 6.968 58.477 6.527 1.00 15.73 106 THR B O 1
ATOM 3155 N N . PRO B 1 107 ? 7.990 60.274 5.618 1.00 20.53 107 PRO B N 1
ATOM 3156 C CA . PRO B 1 107 ? 9.293 60.063 6.283 1.00 14.06 107 PRO B CA 1
ATOM 3157 C C . PRO B 1 107 ? 9.227 60.041 7.805 1.00 19.89 107 PRO B C 1
ATOM 3158 O O . PRO B 1 107 ? 10.167 59.562 8.441 1.00 16.74 107 PRO B O 1
ATOM 3162 N N . ASP B 1 108 ? 8.135 60.540 8.377 1.00 17.57 108 ASP B N 1
ATOM 3163 C CA . ASP B 1 108 ? 8.010 60.665 9.822 1.00 19.95 108 ASP B CA 1
ATOM 3164 C C . ASP B 1 108 ? 7.715 59.333 10.518 1.00 16.04 108 ASP B C 1
ATOM 3165 O O . ASP B 1 108 ? 7.869 59.220 11.731 1.00 16.43 108 ASP B O 1
ATOM 3170 N N . VAL B 1 109 ? 7.272 58.336 9.757 1.00 15.13 109 VAL B N 1
ATOM 3171 C CA . VAL B 1 109 ? 6.829 57.069 10.346 1.00 13.99 109 VAL B CA 1
ATOM 3172 C C . VAL B 1 109 ? 7.386 55.866 9.604 1.00 10.35 109 VAL B C 1
ATOM 3173 O O . VAL B 1 109 ? 7.620 55.924 8.390 1.00 15.46 109 VAL B O 1
ATOM 3177 N N . PRO B 1 110 ? 7.567 54.749 10.321 1.00 14.10 110 PRO B N 1
ATOM 3178 C CA . PRO B 1 110 ? 7.983 53.495 9.683 1.00 12.99 110 PRO B CA 1
ATOM 3179 C C . PRO B 1 110 ? 7.064 53.180 8.507 1.00 19.39 110 PRO B C 1
ATOM 3180 O O . PRO B 1 110 ? 5.862 53.044 8.685 1.00 18.26 110 PRO B O 1
ATOM 3184 N N . SER B 1 111 ? 7.628 53.070 7.312 1.00 14.15 111 SER B N 1
ATOM 3185 C CA . SER B 1 111 ? 6.815 52.962 6.116 1.00 14.54 111 SER B CA 1
ATOM 3186 C C . SER B 1 111 ? 7.684 52.535 4.950 1.00 18.30 111 SER B C 1
ATOM 3187 O O . SER B 1 111 ? 8.899 52.743 4.972 1.00 16.21 111 SER B O 1
ATOM 3190 N N . LYS B 1 112 ? 7.052 51.958 3.933 1.00 19.59 112 LYS B N 1
ATOM 3191 C CA . LYS B 1 112 ? 7.714 51.635 2.674 1.00 17.07 112 LYS B CA 1
ATOM 3192 C C . LYS B 1 112 ? 7.493 52.792 1.728 1.00 19.12 112 LYS B C 1
ATOM 3193 O O . LYS B 1 112 ? 6.438 53.412 1.759 1.00 16.91 112 LYS B O 1
ATOM 3199 N N . GLY B 1 113 ? 8.478 53.086 0.881 1.00 16.01 113 GLY B N 1
ATOM 3200 C CA . GLY B 1 113 ? 8.339 54.191 -0.048 1.00 17.72 113 GLY B CA 1
ATOM 3201 C C . GLY B 1 113 ? 8.168 53.756 -1.490 1.00 17.39 113 GLY B C 1
ATOM 3202 O O . GLY B 1 113 ? 8.818 52.820 -1.939 1.00 15.12 113 GLY B O 1
ATOM 3203 N N . TRP B 1 114 ? 7.270 54.424 -2.207 1.00 17.53 114 TRP B N 1
ATOM 3204 C CA . TRP B 1 114 ? 7.130 54.218 -3.646 1.00 17.19 114 TRP B CA 1
ATOM 3205 C C . TRP B 1 114 ? 7.071 52.741 -4.036 1.00 17.48 114 TRP B C 1
ATOM 3206 O O . TRP B 1 114 ? 6.209 51.999 -3.564 1.00 20.30 114 TRP B O 1
ATOM 3217 N N . ASP B 1 115 ? 7.991 52.301 -4.883 1.00 14.77 115 ASP B N 1
ATOM 3218 C CA . ASP B 1 115 ? 7.983 50.912 -5.336 1.00 16.79 115 ASP B CA 1
ATOM 3219 C C . ASP B 1 115 ? 8.934 50.012 -4.541 1.00 16.14 115 ASP B C 1
ATOM 3220 O O . ASP B 1 115 ? 9.289 48.921 -4.998 1.00 14.61 115 ASP B O 1
ATOM 3225 N N . ALA B 1 116 ? 9.330 50.459 -3.349 1.00 15.88 116 ALA B N 1
ATOM 3226 C CA . ALA B 1 116 ? 10.250 49.687 -2.504 1.00 16.17 116 ALA B CA 1
ATOM 3227 C C . ALA B 1 116 ? 9.531 48.512 -1.857 1.00 16.20 116 ALA B C 1
ATOM 3228 O O . ALA B 1 116 ? 8.332 48.580 -1.617 1.00 16.43 116 ALA B O 1
ATOM 3230 N N . VAL B 1 117 ? 10.259 47.437 -1.561 1.00 12.90 117 VAL B N 1
ATOM 3231 C CA . VAL B 1 117 ? 9.628 46.245 -1.008 1.00 15.65 117 VAL B CA 1
ATOM 3232 C C . VAL B 1 117 ? 9.761 46.141 0.507 1.00 16.42 117 VAL B C 1
ATOM 3233 O O . VAL B 1 117 ? 9.039 45.376 1.145 1.00 16.80 117 VAL B O 1
ATOM 3237 N N . LEU B 1 118 ? 10.684 46.905 1.079 1.00 16.74 118 LEU B N 1
ATOM 3238 C CA . LEU B 1 118 ? 10.898 46.902 2.525 1.00 11.66 118 LEU B CA 1
ATOM 3239 C C . LEU B 1 118 ? 11.054 48.327 3.023 1.00 16.12 118 LEU B C 1
ATOM 3240 O O . LEU B 1 118 ? 11.507 49.198 2.281 1.00 13.27 118 LEU B O 1
ATOM 3245 N N . PRO B 1 119 ? 10.689 48.575 4.287 1.00 15.67 119 PRO B N 1
ATOM 3246 C CA . PRO B 1 119 ? 10.899 49.912 4.848 1.00 11.24 119 PRO B CA 1
ATOM 3247 C C . PRO B 1 119 ? 12.399 50.177 4.900 1.00 13.78 119 PRO B C 1
ATOM 3248 O O . PRO B 1 119 ? 13.153 49.255 5.175 1.00 13.71 119 PRO B O 1
ATOM 3252 N N . ARG B 1 120 ? 12.816 51.400 4.607 1.00 11.85 120 ARG B N 1
ATOM 3253 C CA . ARG B 1 120 ? 14.232 51.758 4.612 1.00 9.86 120 ARG B CA 1
ATOM 3254 C C . ARG B 1 120 ? 14.381 53.015 5.434 1.00 12.38 120 ARG B C 1
ATOM 3255 O O . ARG B 1 120 ? 13.589 53.939 5.295 1.00 13.21 120 ARG B O 1
ATOM 3263 N N . ILE B 1 121 ? 15.392 53.044 6.295 1.00 11.68 121 ILE B N 1
ATOM 3264 C CA . ILE B 1 121 ? 15.573 54.146 7.220 1.00 10.70 121 ILE B CA 1
ATOM 3265 C C . ILE B 1 121 ? 16.910 54.847 7.017 1.00 15.04 121 ILE B C 1
ATOM 3266 O O . ILE B 1 121 ? 17.936 54.213 6.735 1.00 14.07 121 ILE B O 1
ATOM 3271 N N . CYS B 1 122 ? 16.873 56.167 7.130 1.00 10.78 122 CYS B N 1
ATOM 3272 C CA . CYS B 1 122 ? 18.076 56.972 7.195 1.00 12.24 122 CYS B CA 1
ATOM 3273 C C . CYS B 1 122 ? 18.195 57.559 8.605 1.00 16.25 122 CYS B C 1
ATOM 3274 O O . CYS B 1 122 ? 17.253 58.190 9.116 1.00 12.08 122 CYS B O 1
ATOM 3277 N N . SER B 1 123 ? 19.346 57.341 9.237 1.00 14.83 123 SER B N 1
ATOM 3278 C CA . SER B 1 123 ? 19.601 57.865 10.578 1.00 14.32 123 SER B CA 1
ATOM 3279 C C . SER B 1 123 ? 20.664 58.943 10.483 1.00 13.64 123 SER B C 1
ATOM 3280 O O . SER B 1 123 ? 21.547 58.863 9.632 1.00 15.87 123 SER B O 1
ATOM 3283 N N . TRP B 1 124 ? 20.590 59.955 11.341 1.00 10.21 124 TRP B N 1
ATOM 3284 C CA . TRP B 1 124 ? 21.515 61.078 11.220 1.00 11.08 124 TRP B CA 1
ATOM 3285 C C . TRP B 1 124 ? 21.860 61.681 12.569 1.00 14.44 124 TRP B C 1
ATOM 3286 O O . TRP B 1 124 ? 21.108 61.543 13.536 1.00 16.45 124 TRP B O 1
ATOM 3297 N N . GLY B 1 125 ? 23.003 62.359 12.616 1.00 13.76 125 GLY B N 1
ATOM 3298 C CA . GLY B 1 125 ? 23.436 63.066 13.801 1.00 9.84 125 GLY B CA 1
ATOM 3299 C C . GLY B 1 125 ? 24.062 64.400 13.439 1.00 15.36 125 GLY B C 1
ATOM 3300 O O . GLY B 1 125 ? 24.701 64.544 12.392 1.00 15.10 125 GLY B O 1
ATOM 3301 N N . HIS B 1 126 ? 23.826 65.387 14.297 1.00 13.24 126 HIS B N 1
ATOM 3302 C CA . HIS B 1 126 ? 24.503 66.676 14.246 1.00 14.05 126 HIS B CA 1
ATOM 3303 C C . HIS B 1 126 ? 25.585 66.558 15.309 1.00 13.07 126 HIS B C 1
ATOM 3304 O O . HIS B 1 126 ? 25.282 66.497 16.506 1.00 17.38 126 HIS B O 1
ATOM 3311 N N . PHE B 1 127 ? 26.837 66.448 14.861 1.00 15.80 127 PHE B N 1
ATOM 3312 C CA . PHE B 1 127 ? 27.966 66.160 15.751 1.00 15.34 127 PHE B CA 1
ATOM 3313 C C . PHE B 1 127 ? 28.826 67.399 15.956 1.00 13.91 127 PHE B C 1
ATOM 3314 O O . PHE B 1 127 ? 28.866 68.275 15.099 1.00 14.49 127 PHE B O 1
ATOM 3322 N N . LYS B 1 128 ? 29.523 67.454 17.090 1.00 13.51 128 LYS B N 1
ATOM 3323 C CA . LYS B 1 128 ? 30.451 68.544 17.367 1.00 16.03 128 LYS B CA 1
ATOM 3324 C C . LYS B 1 128 ? 31.778 67.949 17.802 1.00 14.01 128 LYS B C 1
ATOM 3325 O O . LYS B 1 128 ? 31.830 67.181 18.765 1.00 15.73 128 LYS B O 1
ATOM 3331 N N . CYS B 1 129 ? 32.843 68.285 17.084 1.00 13.25 129 CYS B N 1
ATOM 3332 C CA . CYS B 1 129 ? 34.171 67.749 17.401 1.00 13.09 129 CYS B CA 1
ATOM 3333 C C . CYS B 1 129 ? 34.692 68.339 18.705 1.00 16.97 129 CYS B C 1
ATOM 3334 O O . CYS B 1 129 ? 34.616 69.546 18.909 1.00 19.53 129 CYS B O 1
ATOM 3337 N N . LYS B 1 130 ? 35.232 67.496 19.580 1.00 20.78 130 LYS B N 1
ATOM 3338 C CA . LYS B 1 130 ? 35.720 67.966 20.874 1.00 22.80 130 LYS B CA 1
ATOM 3339 C C . LYS B 1 130 ? 37.028 68.764 20.777 1.00 25.70 130 LYS B C 1
ATOM 3340 O O . LYS B 1 130 ? 37.245 69.689 21.558 1.00 32.23 130 LYS B O 1
ATOM 3346 N N . ASP B 1 131 ? 37.885 68.429 19.818 1.00 19.83 131 ASP B N 1
ATOM 3347 C CA . ASP B 1 131 ? 39.156 69.144 19.677 1.00 28.37 131 ASP B CA 1
ATOM 3348 C C . ASP B 1 131 ? 39.007 70.566 19.115 1.00 30.59 131 ASP B C 1
ATOM 3349 O O . ASP B 1 131 ? 39.594 71.506 19.654 1.00 30.44 131 ASP B O 1
ATOM 3354 N N . THR B 1 132 ? 38.219 70.722 18.052 1.00 23.29 132 THR B N 1
ATOM 3355 C CA . THR B 1 132 ? 38.145 71.990 17.327 1.00 19.93 132 THR B CA 1
ATOM 3356 C C . THR B 1 132 ? 36.797 72.684 17.444 1.00 22.68 132 THR B C 1
ATOM 3357 O O . THR B 1 132 ? 36.667 73.844 17.069 1.00 22.58 132 THR B O 1
ATOM 3361 N N . GLY B 1 133 ? 35.786 71.966 17.914 1.00 21.44 133 GLY B N 1
ATOM 3362 C CA . GLY B 1 133 ? 34.438 72.504 17.946 1.00 21.06 133 GLY B CA 1
ATOM 3363 C C . GLY B 1 133 ? 33.719 72.474 16.608 1.00 20.33 133 GLY B C 1
ATOM 3364 O O . GLY B 1 133 ? 32.587 72.950 16.498 1.00 21.84 133 GLY B O 1
ATOM 3365 N N . PHE B 1 134 ? 34.364 71.915 15.588 1.00 15.72 134 PHE B N 1
ATOM 3366 C CA . PHE B 1 134 ? 33.750 71.761 14.268 1.00 16.24 134 PHE B CA 1
ATOM 3367 C C . PHE B 1 134 ? 32.431 70.990 14.374 1.00 17.90 134 PHE B C 1
ATOM 3368 O O . PHE B 1 134 ? 32.355 69.960 15.047 1.00 20.09 134 PHE B O 1
ATOM 3376 N N . GLU B 1 135 ? 31.390 71.501 13.727 1.00 15.79 135 GLU B N 1
ATOM 3377 C CA . GLU B 1 135 ? 30.092 70.825 13.725 1.00 15.27 135 GLU B CA 1
ATOM 3378 C C . GLU B 1 135 ? 29.734 70.393 12.312 1.00 15.20 135 GLU B C 1
ATOM 3379 O O . GLU B 1 135 ? 30.010 71.101 11.346 1.00 17.52 135 GLU B O 1
ATOM 3385 N N . PHE B 1 136 ? 29.119 69.222 12.196 1.00 15.05 136 PHE B N 1
ATOM 3386 C CA . PHE B 1 136 ? 28.776 68.683 10.893 1.00 10.75 136 PHE B CA 1
ATOM 3387 C C . PHE B 1 136 ? 27.625 67.703 11.034 1.00 12.18 136 PHE B C 1
ATOM 3388 O O . PHE B 1 136 ? 27.307 67.262 12.139 1.00 13.83 136 PHE B O 1
ATOM 3396 N N . LEU B 1 137 ? 27.002 67.373 9.909 1.00 16.13 137 LEU B N 1
ATOM 3397 C CA . LEU B 1 137 ? 25.952 66.371 9.891 1.00 16.95 137 LEU B CA 1
ATOM 3398 C C . LEU B 1 137 ? 26.486 65.067 9.324 1.00 17.21 137 LEU B C 1
ATOM 3399 O O . LEU B 1 137 ? 27.258 65.066 8.361 1.00 15.87 137 LEU B O 1
ATOM 3404 N N . PHE B 1 138 ? 26.057 63.959 9.915 1.00 14.61 138 PHE B N 1
ATOM 3405 C CA . PHE B 1 138 ? 26.409 62.636 9.419 1.00 16.16 138 PHE B CA 1
ATOM 3406 C C . PHE B 1 138 ? 25.108 61.877 9.197 1.00 15.33 138 PHE B C 1
ATOM 3407 O O . PHE B 1 138 ? 24.336 61.698 10.135 1.00 13.31 138 PHE B O 1
ATOM 3415 N N . PHE B 1 139 ? 24.875 61.464 7.954 1.00 11.77 139 PHE B N 1
ATOM 3416 C CA . PHE B 1 139 ? 23.683 60.715 7.547 1.00 8.72 139 PHE B CA 1
ATOM 3417 C C . PHE B 1 139 ? 24.089 59.313 7.138 1.00 10.80 139 PHE B C 1
ATOM 3418 O O . PHE B 1 139 ? 25.173 59.115 6.596 1.00 11.73 139 PHE B O 1
ATOM 3426 N N . ASN B 1 140 ? 23.217 58.339 7.350 1.00 11.38 140 ASN B N 1
ATOM 3427 C CA . ASN B 1 140 ? 23.568 56.967 7.006 1.00 8.44 140 ASN B CA 1
ATOM 3428 C C . ASN B 1 140 ? 22.317 56.198 6.622 1.00 9.96 140 ASN B C 1
ATOM 3429 O O . ASN B 1 140 ? 21.284 56.337 7.279 1.00 10.06 140 ASN B O 1
ATOM 3434 N N . LEU B 1 141 ? 22.380 55.409 5.555 1.00 8.40 141 LEU B N 1
ATOM 3435 C CA . LEU B 1 141 ? 21.165 54.726 5.105 1.00 12.82 141 LEU B CA 1
ATOM 3436 C C . LEU B 1 141 ? 21.427 53.413 4.393 1.00 11.46 141 LEU B C 1
ATOM 3437 O O . LEU B 1 141 ? 22.566 53.031 4.144 1.00 11.47 141 LEU B O 1
ATOM 3442 N N . HIS B 1 142 ? 20.343 52.721 4.076 1.00 9.02 142 HIS B N 1
ATOM 3443 C CA . HIS B 1 142 ? 20.412 51.504 3.292 1.00 11.43 142 HIS B CA 1
ATOM 3444 C C . HIS B 1 142 ? 19.215 51.534 2.344 1.00 13.82 142 HIS B C 1
ATOM 3445 O O . HIS B 1 142 ? 18.054 51.482 2.792 1.00 12.40 142 HIS B O 1
ATOM 3460 N N . ASP B 1 144 ? 16.615 50.578 -0.957 1.00 9.93 144 ASP B N 1
ATOM 3461 C CA . ASP B 1 144 ? 15.885 49.384 -1.358 1.00 11.11 144 ASP B CA 1
ATOM 3462 C C . ASP B 1 144 ? 16.519 48.705 -2.569 1.00 15.92 144 ASP B C 1
ATOM 3463 O O . ASP B 1 144 ? 17.052 49.368 -3.458 1.00 17.66 144 ASP B O 1
ATOM 3468 N N A HIS B 1 145 ? 16.460 47.376 -2.596 0.50 17.22 145 HIS B N 1
ATOM 3469 N N B HIS B 1 145 ? 16.454 47.379 -2.590 0.50 17.21 145 HIS B N 1
ATOM 3470 C CA A HIS B 1 145 ? 17.058 46.601 -3.682 0.50 19.93 145 HIS B CA 1
ATOM 3471 C CA B HIS B 1 145 ? 17.036 46.585 -3.663 0.50 19.99 145 HIS B CA 1
ATOM 3472 C C A HIS B 1 145 ? 16.140 46.474 -4.897 0.50 20.12 145 HIS B C 1
ATOM 3473 C C B HIS B 1 145 ? 16.144 46.586 -4.899 0.50 20.13 145 HIS B C 1
ATOM 3474 O O A HIS B 1 145 ? 16.611 46.279 -6.021 0.50 18.22 145 HIS B O 1
ATOM 3475 O O B HIS B 1 145 ? 16.633 46.581 -6.032 0.50 18.29 145 HIS B O 1
ATOM 3488 N N . ILE B 1 146 ? 14.834 46.596 -4.668 1.00 18.79 146 ILE B N 1
ATOM 3489 C CA . ILE B 1 146 ? 13.851 46.465 -5.745 1.00 19.48 146 ILE B CA 1
ATOM 3490 C C . ILE B 1 146 ? 13.346 47.791 -6.313 1.00 20.47 146 ILE B C 1
ATOM 3491 O O . ILE B 1 146 ? 13.233 47.941 -7.527 1.00 19.15 146 ILE B O 1
ATOM 3496 N N . GLY B 1 147 ? 13.024 48.743 -5.441 1.00 17.64 147 GLY B N 1
ATOM 3497 C CA . GLY B 1 147 ? 12.378 49.975 -5.866 1.00 15.56 147 GLY B CA 1
ATOM 3498 C C . GLY B 1 147 ? 13.263 51.005 -6.552 1.00 20.45 147 GLY B C 1
ATOM 3499 O O . GLY B 1 147 ? 13.912 51.816 -5.888 1.00 17.94 147 GLY B O 1
ATOM 3500 N N . LYS B 1 148 ? 13.281 50.997 -7.884 1.00 23.02 148 LYS B N 1
ATOM 3501 C CA . LYS B 1 148 ? 14.067 51.988 -8.622 1.00 21.27 148 LYS B CA 1
ATOM 3502 C C . LYS B 1 148 ? 13.565 53.399 -8.341 1.00 14.99 148 LYS B C 1
ATOM 3503 O O . LYS B 1 148 ? 14.340 54.285 -8.016 1.00 17.36 148 LYS B O 1
ATOM 3509 N N . LYS B 1 149 ? 12.259 53.616 -8.454 1.00 15.06 149 LYS B N 1
ATOM 3510 C CA . LYS B 1 149 ? 11.721 54.941 -8.182 1.00 13.02 149 LYS B CA 1
ATOM 3511 C C . LYS B 1 149 ? 11.989 55.344 -6.732 1.00 14.51 149 LYS B C 1
ATOM 3512 O O . LYS B 1 149 ? 12.320 56.492 -6.445 1.00 16.31 149 LYS B O 1
ATOM 3518 N N . ALA B 1 150 ? 11.843 54.386 -5.822 1.00 13.76 150 ALA B N 1
ATOM 3519 C CA . ALA B 1 150 ? 12.194 54.596 -4.418 1.00 15.86 150 ALA B CA 1
ATOM 3520 C C . ALA B 1 150 ? 13.644 55.102 -4.256 1.00 12.53 150 ALA B C 1
ATOM 3521 O O . ALA B 1 150 ? 13.903 56.067 -3.537 1.00 15.46 150 ALA B O 1
ATOM 3523 N N . ARG B 1 151 ? 14.590 54.460 -4.928 1.00 14.81 151 ARG B N 1
ATOM 3524 C CA . ARG B 1 151 ? 15.975 54.897 -4.804 1.00 13.27 151 ARG B CA 1
ATOM 3525 C C . ARG B 1 151 ? 16.166 56.336 -5.291 1.00 15.88 151 ARG B C 1
ATOM 3526 O O . ARG B 1 151 ? 16.806 57.155 -4.616 1.00 15.81 151 ARG B O 1
ATOM 3534 N N . VAL B 1 152 ? 15.618 56.643 -6.464 1.00 14.46 152 VAL B N 1
ATOM 3535 C CA . VAL B 1 152 ? 15.756 57.979 -7.018 1.00 15.57 152 VAL B CA 1
ATOM 3536 C C . VAL B 1 152 ? 15.077 59.006 -6.116 1.00 14.89 152 VAL B C 1
ATOM 3537 O O . VAL B 1 152 ? 15.691 60.007 -5.738 1.00 16.04 152 VAL B O 1
ATOM 3541 N N . GLU B 1 153 ? 13.826 58.744 -5.734 1.00 18.45 153 GLU B N 1
ATOM 3542 C CA . GLU B 1 153 ? 13.109 59.668 -4.860 1.00 16.05 153 GLU B CA 1
ATOM 3543 C C . GLU B 1 153 ? 13.830 59.819 -3.523 1.00 14.81 153 GLU B C 1
ATOM 3544 O O . GLU B 1 153 ? 13.866 60.906 -2.950 1.00 15.82 153 GLU B O 1
ATOM 3550 N N . SER B 1 154 ? 14.386 58.722 -3.017 1.00 15.93 154 SER B N 1
ATOM 3551 C CA . SER B 1 154 ? 15.052 58.756 -1.717 1.00 14.92 154 SER B CA 1
ATOM 3552 C C . SER B 1 154 ? 16.255 59.682 -1.768 1.00 15.76 154 SER B C 1
ATOM 3553 O O . SER B 1 154 ? 16.551 60.382 -0.798 1.00 14.40 154 SER B O 1
ATOM 3556 N N . ALA B 1 155 ? 16.943 59.686 -2.906 1.00 17.76 155 ALA B N 1
ATOM 3557 C CA . ALA B 1 155 ? 18.118 60.527 -3.074 1.00 17.96 155 ALA B CA 1
ATOM 3558 C C . ALA B 1 155 ? 17.744 61.982 -2.893 1.00 17.89 155 ALA B C 1
ATOM 3559 O O . ALA B 1 155 ? 18.468 62.752 -2.262 1.00 15.54 155 ALA B O 1
ATOM 3561 N N . PHE B 1 156 ? 16.601 62.367 -3.449 1.00 17.77 156 PHE B N 1
ATOM 3562 C CA . PHE B 1 156 ? 16.195 63.759 -3.361 1.00 19.24 156 PHE B CA 1
ATOM 3563 C C . PHE B 1 156 ? 15.647 64.084 -1.980 1.00 17.99 156 PHE B C 1
ATOM 3564 O O . PHE B 1 156 ? 15.910 65.156 -1.440 1.00 20.65 156 PHE B O 1
ATOM 3572 N N . LEU B 1 157 ? 14.914 63.143 -1.394 1.00 17.22 157 LEU B N 1
ATOM 3573 C CA . LEU B 1 157 ? 14.418 63.308 -0.031 1.00 13.98 157 LEU B CA 1
ATOM 3574 C C . LEU B 1 157 ? 15.587 63.518 0.934 1.00 16.27 157 LEU B C 1
ATOM 3575 O O . LEU B 1 157 ? 15.578 64.424 1.772 1.00 17.42 157 LEU B O 1
ATOM 3580 N N . VAL B 1 158 ? 16.605 62.674 0.807 1.00 16.29 158 VAL B N 1
ATOM 3581 C CA . VAL B 1 158 ? 17.790 62.817 1.636 1.00 17.90 158 VAL B CA 1
ATOM 3582 C C . VAL B 1 158 ? 18.400 64.208 1.474 1.00 16.56 158 VAL B C 1
ATOM 3583 O O . VAL B 1 158 ? 18.762 64.857 2.447 1.00 18.29 158 VAL B O 1
ATOM 3587 N N . GLN B 1 159 ? 18.509 64.674 0.239 1.00 19.39 159 GLN B N 1
ATOM 3588 C CA . GLN B 1 159 ? 19.083 65.991 0.005 1.00 17.71 159 GLN B CA 1
ATOM 3589 C C . GLN B 1 159 ? 18.205 67.077 0.591 1.00 23.68 159 GLN B C 1
ATOM 3590 O O . GLN B 1 159 ? 18.702 68.071 1.118 1.00 25.21 159 GLN B O 1
ATOM 3596 N N . GLU B 1 160 ? 16.895 66.873 0.517 1.00 22.91 160 GLU B N 1
ATOM 3597 C CA . GLU B 1 160 ? 15.963 67.801 1.138 1.00 22.12 160 GLU B CA 1
ATOM 3598 C C . GLU B 1 160 ? 16.214 67.886 2.639 1.00 17.25 160 GLU B C 1
ATOM 3599 O O . GLU B 1 160 ? 16.294 68.978 3.192 1.00 21.73 160 GLU B O 1
ATOM 3605 N N . LYS B 1 161 ? 16.332 66.732 3.299 1.00 16.23 161 LYS B N 1
ATOM 3606 C CA . LYS B 1 161 ? 16.559 66.693 4.738 1.00 18.78 161 LYS B CA 1
ATOM 3607 C C . LYS B 1 161 ? 17.878 67.372 5.120 1.00 21.73 161 LYS B C 1
ATOM 3608 O O . LYS B 1 161 ? 17.949 68.088 6.115 1.00 23.16 161 LYS B O 1
ATOM 3622 N N . LYS B 1 163 ? 19.252 69.864 3.600 1.00 30.66 163 LYS B N 1
ATOM 3623 C CA . LYS B 1 163 ? 18.999 71.301 3.521 1.00 32.28 163 LYS B CA 1
ATOM 3624 C C . LYS B 1 163 ? 18.279 71.778 4.769 1.00 33.20 163 LYS B C 1
ATOM 3625 O O . LYS B 1 163 ? 18.690 72.750 5.398 1.00 36.38 163 LYS B O 1
ATOM 3631 N N . GLU B 1 164 ? 17.190 71.095 5.113 1.00 26.27 164 GLU B N 1
ATOM 3632 C CA . GLU B 1 164 ? 16.400 71.453 6.284 1.00 30.27 164 GLU B CA 1
ATOM 3633 C C . GLU B 1 164 ? 17.261 71.452 7.545 1.00 34.14 164 GLU B C 1
ATOM 3634 O O . GLU B 1 164 ? 17.329 72.455 8.250 1.00 38.69 164 GLU B O 1
ATOM 3640 N N . LEU B 1 165 ? 17.917 70.327 7.823 1.00 35.53 165 LEU B N 1
ATOM 3641 C CA . LEU B 1 165 ? 18.743 70.187 9.026 1.00 37.21 165 LEU B CA 1
ATOM 3642 C C . LEU B 1 165 ? 20.009 71.032 8.955 1.00 42.25 165 LEU B C 1
ATOM 3643 O O . LEU B 1 165 ? 20.405 71.666 9.934 1.00 45.25 165 LEU B O 1
ATOM 3648 N N . GLY B 1 166 ? 20.645 71.034 7.791 1.00 46.08 166 GLY B N 1
ATOM 3649 C CA . GLY B 1 166 ? 21.891 71.756 7.605 1.00 48.60 166 GLY B CA 1
ATOM 3650 C C . GLY B 1 166 ? 21.716 73.261 7.635 1.00 46.05 166 GLY B C 1
ATOM 3651 O O . GLY B 1 166 ? 22.691 73.999 7.756 1.00 44.70 166 GLY B O 1
ATOM 3652 N N . ARG B 1 167 ? 20.470 73.713 7.528 1.00 45.52 167 ARG B N 1
ATOM 3653 C CA . ARG B 1 167 ? 20.162 75.140 7.519 1.00 48.76 167 ARG B CA 1
ATOM 3654 C C . ARG B 1 167 ? 20.359 75.757 8.901 1.00 50.00 167 ARG B C 1
ATOM 3655 O O . ARG B 1 167 ? 20.899 76.857 9.029 1.00 50.29 167 ARG B O 1
ATOM 3663 N N . LEU B 1 171 ? 26.172 73.654 8.348 1.00 26.46 171 LEU B N 1
ATOM 3664 C CA . LEU B 1 171 ? 26.770 72.364 8.672 1.00 30.09 171 LEU B CA 1
ATOM 3665 C C . LEU B 1 171 ? 27.131 71.580 7.412 1.00 27.60 171 LEU B C 1
ATOM 3666 O O . LEU B 1 171 ? 26.254 71.200 6.645 1.00 27.63 171 LEU B O 1
ATOM 3671 N N . PRO B 1 172 ? 28.432 71.347 7.194 1.00 22.87 172 PRO B N 1
ATOM 3672 C CA . PRO B 1 172 ? 28.887 70.424 6.148 1.00 16.34 172 PRO B CA 1
ATOM 3673 C C . PRO B 1 172 ? 28.303 69.040 6.410 1.00 15.90 172 PRO B C 1
ATOM 3674 O O . PRO B 1 172 ? 28.044 68.699 7.566 1.00 20.37 172 PRO B O 1
ATOM 3678 N N . ALA B 1 173 ? 28.092 68.248 5.366 1.00 14.51 173 ALA B N 1
ATOM 3679 C CA . ALA B 1 173 ? 27.459 66.950 5.553 1.00 13.32 173 ALA B CA 1
ATOM 3680 C C . ALA B 1 173 ? 28.265 65.807 4.971 1.00 15.45 173 ALA B C 1
ATOM 3681 O O . ALA B 1 173 ? 28.985 65.974 3.990 1.00 19.17 173 ALA B O 1
ATOM 3683 N N . ILE B 1 174 ? 28.119 64.646 5.597 1.00 13.41 174 ILE B N 1
ATOM 3684 C CA . ILE B 1 174 ? 28.709 63.401 5.136 1.00 11.75 174 ILE B CA 1
ATOM 3685 C C . ILE B 1 174 ? 27.573 62.411 5.047 1.00 12.07 174 ILE B C 1
ATOM 3686 O O . ILE B 1 174 ? 26.747 62.333 5.956 1.00 11.15 174 ILE B O 1
ATOM 3691 N N . LEU B 1 175 ? 27.513 61.661 3.958 1.00 10.48 175 LEU B N 1
ATOM 3692 C CA . LEU B 1 175 ? 26.450 60.673 3.807 1.00 12.23 175 LEU B CA 1
ATOM 3693 C C . LEU B 1 175 ? 27.064 59.327 3.463 1.00 12.77 175 LEU B C 1
ATOM 3694 O O . LEU B 1 175 ? 27.732 59.187 2.439 1.00 16.23 175 LEU B O 1
ATOM 3699 N N . THR B 1 176 ? 26.851 58.344 4.329 1.00 9.93 176 THR B N 1
ATOM 3700 C CA . THR B 1 176 ? 27.309 56.985 4.069 1.00 6.48 176 THR B CA 1
ATOM 3701 C C . THR B 1 176 ? 26.115 56.084 3.791 1.00 10.59 176 THR B C 1
ATOM 3702 O O . THR B 1 176 ? 24.957 56.461 4.032 1.00 12.06 176 THR B O 1
ATOM 3706 N N . GLY B 1 177 ? 26.374 54.897 3.267 1.00 8.23 177 GLY B N 1
ATOM 3707 C CA . GLY B 1 177 ? 25.303 53.929 3.148 1.00 9.60 177 GLY B CA 1
ATOM 3708 C C . GLY B 1 177 ? 25.576 52.820 2.166 1.00 10.22 177 GLY B C 1
ATOM 3709 O O . GLY B 1 177 ? 26.567 52.848 1.445 1.00 10.23 177 GLY B O 1
ATOM 3710 N N . ASP B 1 178 ? 24.701 51.821 2.192 1.00 9.43 178 ASP B N 1
ATOM 3711 C CA . ASP B 1 178 ? 24.625 50.796 1.166 1.00 10.17 178 ASP B CA 1
ATOM 3712 C C . ASP B 1 178 ? 23.498 51.246 0.251 1.00 11.05 178 ASP B C 1
ATOM 3713 O O . ASP B 1 178 ? 22.329 51.269 0.651 1.00 13.66 178 ASP B O 1
ATOM 3718 N N . PHE B 1 179 ? 23.849 51.631 -0.966 1.00 11.74 179 PHE B N 1
ATOM 3719 C CA . PHE B 1 179 ? 22.886 52.208 -1.898 1.00 15.20 179 PHE B CA 1
ATOM 3720 C C . PHE B 1 179 ? 22.335 51.156 -2.844 1.00 13.11 179 PHE B C 1
ATOM 3721 O O . PHE B 1 179 ? 21.539 51.458 -3.734 1.00 15.20 179 PHE B O 1
ATOM 3729 N N . ASN B 1 180 ? 22.791 49.926 -2.631 1.00 8.55 180 ASN B N 1
ATOM 3730 C CA . ASN B 1 180 ? 22.274 48.729 -3.271 1.00 13.92 180 ASN B CA 1
ATOM 3731 C C . ASN B 1 180 ? 22.589 48.547 -4.757 1.00 21.92 180 ASN B C 1
ATOM 3732 O O . ASN B 1 180 ? 22.852 47.427 -5.199 1.00 27.72 180 ASN B O 1
ATOM 3737 N N . VAL B 1 181 ? 22.560 49.635 -5.518 1.00 14.80 181 VAL B N 1
ATOM 3738 C CA . VAL B 1 181 ? 22.969 49.594 -6.921 1.00 16.93 181 VAL B CA 1
ATOM 3739 C C . VAL B 1 181 ? 24.213 50.438 -7.105 1.00 14.03 181 VAL B C 1
ATOM 3740 O O . VAL B 1 181 ? 24.540 51.248 -6.244 1.00 18.86 181 VAL B O 1
ATOM 3744 N N . ASP B 1 182 ? 24.902 50.263 -8.229 1.00 13.84 182 ASP B N 1
ATOM 3745 C CA . ASP B 1 182 ? 26.225 50.869 -8.393 1.00 12.47 182 ASP B CA 1
ATOM 3746 C C . ASP B 1 182 ? 26.225 52.214 -9.102 1.00 13.06 182 ASP B C 1
ATOM 3747 O O . ASP B 1 182 ? 25.167 52.754 -9.440 1.00 15.00 182 ASP B O 1
ATOM 3752 N N . GLN B 1 183 ? 27.427 52.735 -9.327 1.00 14.15 183 GLN B N 1
ATOM 3753 C CA . GLN B 1 183 ? 27.619 54.105 -9.796 1.00 16.32 183 GLN B CA 1
ATOM 3754 C C . GLN B 1 183 ? 27.074 54.358 -11.200 1.00 14.22 183 GLN B C 1
ATOM 3755 O O . GLN B 1 183 ? 27.058 55.499 -11.666 1.00 15.88 183 GLN B O 1
ATOM 3761 N N . THR B 1 184 ? 26.642 53.305 -11.875 1.00 11.69 184 THR B N 1
ATOM 3762 C CA . THR B 1 184 ? 26.136 53.475 -13.241 1.00 13.14 184 THR B CA 1
ATOM 3763 C C . THR B 1 184 ? 24.631 53.749 -13.268 1.00 19.52 184 THR B C 1
ATOM 3764 O O . THR B 1 184 ? 24.051 53.947 -14.334 1.00 17.95 184 THR B O 1
ATOM 3768 N N . HIS B 1 185 ? 24.004 53.757 -12.097 1.00 15.15 185 HIS B N 1
ATOM 3769 C CA . HIS B 1 185 ? 22.551 53.893 -12.014 1.00 18.41 185 HIS B CA 1
ATOM 3770 C C . HIS B 1 185 ? 22.085 55.320 -11.717 1.00 17.89 185 HIS B C 1
ATOM 3771 O O . HIS B 1 185 ? 22.836 56.138 -11.190 1.00 19.82 185 HIS B O 1
ATOM 3778 N N . GLN B 1 186 ? 20.821 55.596 -12.041 1.00 16.84 186 GLN B N 1
ATOM 3779 C CA . GLN B 1 186 ? 20.250 56.932 -11.912 1.00 16.50 186 GLN B CA 1
ATOM 3780 C C . GLN B 1 186 ? 20.239 57.493 -10.492 1.00 9.73 186 GLN B C 1
ATOM 3781 O O . GLN B 1 186 ? 20.386 58.697 -10.298 1.00 15.63 186 GLN B O 1
ATOM 3787 N N . SER B 1 187 ? 20.054 56.637 -9.495 1.00 12.70 187 SER B N 1
ATOM 3788 C CA . SER B 1 187 ? 20.016 57.117 -8.113 1.00 14.53 187 SER B CA 1
ATOM 3789 C C . SER B 1 187 ? 21.380 57.639 -7.652 1.00 17.49 187 SER B C 1
ATOM 3790 O O . SER B 1 187 ? 21.466 58.508 -6.783 1.00 20.94 187 SER B O 1
ATOM 3793 N N . TYR B 1 188 ? 22.449 57.123 -8.242 1.00 13.53 188 TYR B N 1
ATOM 3794 C CA . TYR B 1 188 ? 23.773 57.669 -7.990 1.00 14.36 188 TYR B CA 1
ATOM 3795 C C . TYR B 1 188 ? 23.861 59.081 -8.579 1.00 16.88 188 TYR B C 1
ATOM 3796 O O . TYR B 1 188 ? 24.266 60.026 -7.899 1.00 13.44 188 TYR B O 1
ATOM 3805 N N . ASP B 1 189 ? 23.463 59.222 -9.840 1.00 17.64 189 ASP B N 1
ATOM 3806 C CA . ASP B 1 189 ? 23.469 60.522 -10.509 1.00 16.84 189 ASP B CA 1
ATOM 3807 C C . ASP B 1 189 ? 22.691 61.563 -9.718 1.00 18.92 189 ASP B C 1
ATOM 3808 O O . ASP B 1 189 ? 23.068 62.734 -9.663 1.00 19.12 189 ASP B O 1
ATOM 3813 N N . ALA B 1 190 ? 21.594 61.130 -9.111 1.00 15.00 190 ALA B N 1
ATOM 3814 C CA . ALA B 1 190 ? 20.733 62.040 -8.375 1.00 16.60 190 ALA B CA 1
ATOM 3815 C C . ALA B 1 190 ? 21.473 62.687 -7.209 1.00 18.58 190 ALA B C 1
ATOM 3816 O O . ALA B 1 190 ? 21.136 63.798 -6.799 1.00 19.88 190 ALA B O 1
ATOM 3818 N N . PHE B 1 191 ? 22.489 62.003 -6.678 1.00 17.60 191 PHE B N 1
ATOM 3819 C CA . PHE B 1 191 ? 23.280 62.567 -5.583 1.00 17.46 191 PHE B CA 1
ATOM 3820 C C . PHE B 1 191 ? 24.333 63.589 -6.046 1.00 21.39 191 PHE B C 1
ATOM 3821 O O . PHE B 1 191 ? 24.552 64.606 -5.385 1.00 23.33 191 PHE B O 1
ATOM 3829 N N . VAL B 1 192 ? 24.977 63.324 -7.180 1.00 18.77 192 VAL B N 1
ATOM 3830 C CA . VAL B 1 192 ? 26.171 64.077 -7.562 1.00 20.99 192 VAL B CA 1
ATOM 3831 C C . VAL B 1 192 ? 26.034 65.030 -8.754 1.00 27.79 192 VAL B C 1
ATOM 3832 O O . VAL B 1 192 ? 26.860 65.916 -8.918 1.00 23.59 192 VAL B O 1
ATOM 3836 N N . SER B 1 193 ? 25.002 64.855 -9.579 1.00 31.04 193 SER B N 1
ATOM 3837 C CA . SER B 1 193 ? 24.912 65.592 -10.845 1.00 31.18 193 SER B CA 1
ATOM 3838 C C . SER B 1 193 ? 24.829 67.113 -10.688 1.00 35.14 193 SER B C 1
ATOM 3839 O O . SER B 1 193 ? 25.053 67.848 -11.647 1.00 37.82 193 SER B O 1
ATOM 3842 N N . LYS B 1 194 ? 24.514 67.588 -9.490 1.00 37.26 194 LYS B N 1
ATOM 3843 C CA . LYS B 1 194 ? 24.356 69.026 -9.288 1.00 42.25 194 LYS B CA 1
ATOM 3844 C C . LYS B 1 194 ? 25.383 69.632 -8.334 1.00 40.61 194 LYS B C 1
ATOM 3845 O O . LYS B 1 194 ? 25.290 70.805 -7.978 1.00 43.73 194 LYS B O 1
ATOM 3851 N N . GLY B 1 195 ? 26.357 68.833 -7.915 1.00 34.73 195 GLY B N 1
ATOM 3852 C CA . GLY B 1 195 ? 27.415 69.326 -7.052 1.00 30.25 195 GLY B CA 1
ATOM 3853 C C . GLY B 1 195 ? 27.071 69.485 -5.580 1.00 26.63 195 GLY B C 1
ATOM 3854 O O . GLY B 1 195 ? 27.901 69.958 -4.805 1.00 29.20 195 GLY B O 1
ATOM 3855 N N . VAL B 1 196 ? 25.859 69.097 -5.190 1.00 24.03 196 VAL B N 1
ATOM 3856 C CA . VAL B 1 196 ? 25.444 69.154 -3.790 1.00 23.86 196 VAL B CA 1
ATOM 3857 C C . VAL B 1 196 ? 26.311 68.236 -2.923 1.00 18.09 196 VAL B C 1
ATOM 3858 O O . VAL B 1 196 ? 26.683 68.574 -1.791 1.00 18.41 196 VAL B O 1
ATOM 3862 N N . LEU B 1 197 ? 26.617 67.064 -3.465 1.00 17.96 197 LEU B N 1
ATOM 3863 C CA . LEU B 1 197 ? 27.473 66.093 -2.792 1.00 19.33 197 LEU B CA 1
ATOM 3864 C C . LEU B 1 197 ? 28.520 65.576 -3.769 1.00 21.36 197 LEU B C 1
ATOM 3865 O O . LEU B 1 197 ? 28.294 65.566 -4.979 1.00 23.91 197 LEU B O 1
ATOM 3870 N N . CYS B 1 198 ? 29.661 65.142 -3.240 1.00 15.23 198 CYS B N 1
ATOM 3871 C CA . CYS B 1 198 ? 30.715 64.570 -4.062 1.00 14.09 198 CYS B CA 1
ATOM 3872 C C . CYS B 1 198 ? 31.008 63.132 -3.652 1.00 13.64 198 CYS B C 1
ATOM 3873 O O . CYS B 1 198 ? 31.034 62.811 -2.464 1.00 14.65 198 CYS B O 1
ATOM 3876 N N . ASP B 1 199 ? 31.241 62.272 -4.635 1.00 9.66 199 ASP B N 1
ATOM 3877 C CA . ASP B 1 199 ? 31.641 60.896 -4.355 1.00 13.55 199 ASP B CA 1
ATOM 3878 C C . ASP B 1 199 ? 33.113 60.854 -3.901 1.00 13.56 199 ASP B C 1
ATOM 3879 O O . ASP B 1 199 ? 33.996 61.239 -4.655 1.00 13.85 199 ASP B O 1
ATOM 3884 N N . SER B 1 200 ? 33.369 60.399 -2.671 1.00 12.89 200 SER B N 1
ATOM 3885 C CA . SER B 1 200 ? 34.742 60.274 -2.150 1.00 10.45 200 SER B CA 1
ATOM 3886 C C . SER B 1 200 ? 35.679 59.510 -3.086 1.00 11.38 200 SER B C 1
ATOM 3887 O O . SER B 1 200 ? 36.880 59.785 -3.136 1.00 12.88 200 SER B O 1
ATOM 3890 N N . TYR B 1 201 ? 35.135 58.529 -3.797 1.00 12.10 201 TYR B N 1
ATOM 3891 C CA . TYR B 1 201 ? 35.924 57.740 -4.746 1.00 11.51 201 TYR B CA 1
ATOM 3892 C C . TYR B 1 201 ? 36.542 58.604 -5.842 1.00 15.51 201 TYR B C 1
ATOM 3893 O O . TYR B 1 201 ? 37.687 58.377 -6.252 1.00 11.68 201 TYR B O 1
ATOM 3902 N N . GLU B 1 202 ? 35.778 59.591 -6.311 1.00 18.28 202 GLU B N 1
ATOM 3903 C CA . GLU B 1 202 ? 36.227 60.480 -7.386 1.00 17.56 202 GLU B CA 1
ATOM 3904 C C . GLU B 1 202 ? 37.047 61.653 -6.876 1.00 18.45 202 GLU B C 1
ATOM 3905 O O . GLU B 1 202 ? 38.022 62.053 -7.510 1.00 23.82 202 GLU B O 1
ATOM 3911 N N . LYS B 1 203 ? 36.658 62.196 -5.729 1.00 16.86 203 LYS B N 1
ATOM 3912 C CA . LYS B 1 203 ? 37.264 63.427 -5.226 1.00 19.34 203 LYS B CA 1
ATOM 3913 C C . LYS B 1 203 ? 38.548 63.219 -4.412 1.00 18.22 203 LYS B C 1
ATOM 3914 O O . LYS B 1 203 ? 39.276 64.163 -4.161 1.00 15.00 203 LYS B O 1
ATOM 3920 N N . CYS B 1 204 ? 38.844 61.988 -4.014 1.00 13.24 204 CYS B N 1
ATOM 3921 C CA . CYS B 1 204 ? 39.993 61.761 -3.133 1.00 9.41 204 CYS B CA 1
ATOM 3922 C C . CYS B 1 204 ? 41.334 62.127 -3.793 1.00 12.06 204 CYS B C 1
ATOM 3923 O O . CYS B 1 204 ? 41.509 61.940 -4.998 1.00 15.83 204 CYS B O 1
ATOM 3926 N N . ASP B 1 205 ? 42.271 62.647 -3.001 1.00 11.93 205 ASP B N 1
ATOM 3927 C CA . ASP B 1 205 ? 43.641 62.872 -3.474 1.00 11.79 205 ASP B CA 1
ATOM 3928 C C . ASP B 1 205 ? 44.310 61.535 -3.787 1.00 16.52 205 ASP B C 1
ATOM 3929 O O . ASP B 1 205 ? 45.058 61.408 -4.755 1.00 16.68 205 ASP B O 1
ATOM 3934 N N . TYR B 1 206 ? 44.061 60.541 -2.940 1.00 14.02 206 TYR B N 1
ATOM 3935 C CA . TYR B 1 206 ? 44.668 59.225 -3.119 1.00 8.69 206 TYR B CA 1
ATOM 3936 C C . TYR B 1 206 ? 43.608 58.127 -3.048 1.00 6.82 206 TYR B C 1
ATOM 3937 O O . TYR B 1 206 ? 42.801 58.099 -2.121 1.00 8.48 206 TYR B O 1
ATOM 3946 N N . ARG B 1 207 ? 43.628 57.218 -4.018 1.00 9.92 207 ARG B N 1
ATOM 3947 C CA . ARG B 1 207 ? 42.619 56.163 -4.112 1.00 11.39 207 ARG B CA 1
ATOM 3948 C C . ARG B 1 207 ? 43.266 54.791 -3.970 1.00 13.88 207 ARG B C 1
ATOM 3949 O O . ARG B 1 207 ? 44.179 54.453 -4.720 1.00 10.98 207 ARG B O 1
ATOM 3957 N N . TYR B 1 208 ? 42.794 54.016 -3.000 1.00 13.00 208 TYR B N 1
ATOM 3958 C CA . TYR B 1 208 ? 43.244 52.643 -2.804 1.00 10.16 208 TYR B CA 1
ATOM 3959 C C . TYR B 1 208 ? 42.026 51.750 -2.989 1.00 10.70 208 TYR B C 1
ATOM 3960 O O . TYR B 1 208 ? 41.194 51.620 -2.089 1.00 11.36 208 TYR B O 1
ATOM 3969 N N . ALA B 1 209 ? 41.896 51.158 -4.168 1.00 10.57 209 ALA B N 1
ATOM 3970 C CA . ALA B 1 209 ? 40.674 50.422 -4.487 1.00 10.05 209 ALA B CA 1
ATOM 3971 C C . ALA B 1 209 ? 40.979 49.123 -5.217 1.00 9.55 209 ALA B C 1
ATOM 3972 O O . ALA B 1 209 ? 40.925 49.064 -6.451 1.00 12.54 209 ALA B O 1
ATOM 3974 N N . LEU B 1 210 ? 41.323 48.087 -4.454 1.00 8.06 210 LEU B N 1
ATOM 3975 C CA . LEU B 1 210 ? 41.661 46.787 -5.036 1.00 9.06 210 LEU B CA 1
ATOM 3976 C C . LEU B 1 210 ? 40.421 45.944 -5.344 1.00 13.82 210 LEU B C 1
ATOM 3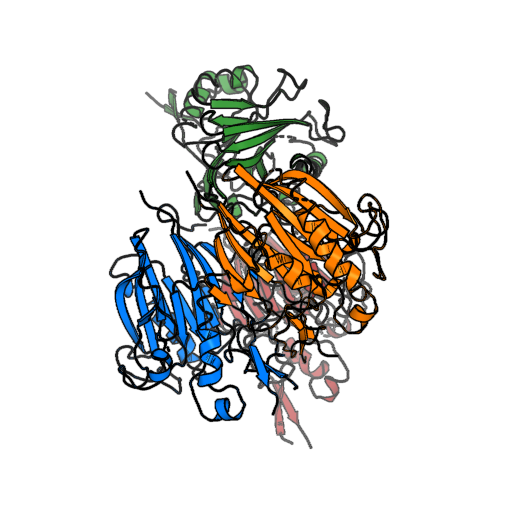977 O O . LEU B 1 210 ? 40.529 44.802 -5.803 1.00 11.46 210 LEU B O 1
ATOM 3982 N N . ASN B 1 211 ? 39.250 46.502 -5.061 1.00 10.75 211 ASN B N 1
ATOM 3983 C CA . ASN B 1 211 ? 37.995 45.821 -5.328 1.00 7.58 211 ASN B CA 1
ATOM 3984 C C . ASN B 1 211 ? 36.845 46.817 -5.231 1.00 8.80 211 ASN B C 1
ATOM 3985 O O . ASN B 1 211 ? 37.031 47.950 -4.762 1.00 11.87 211 ASN B O 1
ATOM 3990 N N . GLY B 1 212 ? 35.667 46.387 -5.683 1.00 10.16 212 GLY B N 1
ATOM 3991 C CA . GLY B 1 212 ? 34.426 47.103 -5.449 1.00 10.01 212 GLY B CA 1
ATOM 3992 C C . GLY B 1 212 ? 33.998 46.828 -4.017 1.00 11.56 212 GLY B C 1
ATOM 3993 O O . GLY B 1 212 ? 34.790 46.323 -3.224 1.00 11.51 212 GLY B O 1
ATOM 3994 N N . THR B 1 213 ? 32.752 47.122 -3.672 1.00 9.28 213 THR B N 1
ATOM 3995 C CA . THR B 1 213 ? 32.393 47.084 -2.260 1.00 10.88 213 THR B CA 1
ATOM 3996 C C . THR B 1 213 ? 31.605 45.852 -1.807 1.00 13.34 213 THR B C 1
ATOM 3997 O O . THR B 1 213 ? 31.550 45.563 -0.613 1.00 12.74 213 THR B O 1
ATOM 4001 N N . PHE B 1 214 ? 31.010 45.122 -2.744 1.00 10.15 214 PHE B N 1
ATOM 4002 C CA . PHE B 1 214 ? 30.205 43.954 -2.372 1.00 11.48 214 PHE B CA 1
ATOM 4003 C C . PHE B 1 214 ? 31.013 42.707 -2.685 1.00 11.59 214 PHE B C 1
ATOM 4004 O O . PHE B 1 214 ? 31.627 42.632 -3.749 1.00 11.04 214 PHE B O 1
ATOM 4012 N N . ASN B 1 215 ? 31.025 41.738 -1.768 1.00 8.23 215 ASN B N 1
ATOM 4013 C CA . ASN B 1 215 ? 31.785 40.502 -2.002 1.00 10.16 215 ASN B CA 1
ATOM 4014 C C . ASN B 1 215 ? 30.969 39.197 -1.896 1.00 10.94 215 ASN B C 1
ATOM 4015 O O . ASN B 1 215 ? 31.453 38.131 -2.255 1.00 12.54 215 ASN B O 1
ATOM 4020 N N . ASN B 1 216 ? 29.734 39.286 -1.408 1.00 13.38 216 ASN B N 1
ATOM 4021 C CA . ASN B 1 216 ? 28.872 38.103 -1.286 1.00 11.05 216 ASN B CA 1
ATOM 4022 C C . ASN B 1 216 ? 29.494 36.977 -0.453 1.00 16.38 216 ASN B C 1
ATOM 4023 O O . ASN B 1 216 ? 29.181 35.811 -0.664 1.00 17.21 216 ASN B O 1
ATOM 4028 N N . PHE B 1 217 ? 30.383 37.338 0.472 1.00 9.59 217 PHE B N 1
ATOM 4029 C CA . PHE B 1 217 ? 31.106 36.387 1.335 1.00 10.96 217 PHE B CA 1
ATOM 4030 C C . PHE B 1 217 ? 32.100 35.523 0.567 1.00 14.19 217 PHE B C 1
ATOM 4031 O O . PHE B 1 217 ? 32.609 34.532 1.094 1.00 14.68 217 PHE B O 1
ATOM 4039 N N . ASP B 1 218 ? 32.375 35.911 -0.676 1.00 13.48 218 ASP B N 1
ATOM 4040 C CA . ASP B 1 218 ? 33.338 35.216 -1.527 1.00 14.00 218 ASP B CA 1
ATOM 4041 C C . ASP B 1 218 ? 34.682 35.956 -1.500 1.00 13.40 218 ASP B C 1
ATOM 4042 O O . ASP B 1 218 ? 34.780 37.072 -2.002 1.00 12.80 218 ASP B O 1
ATOM 4047 N N . PRO B 1 219 ? 35.722 35.332 -0.916 1.00 13.18 219 PRO B N 1
ATOM 4048 C CA . PRO B 1 219 ? 37.058 35.943 -0.808 1.00 13.94 219 PRO B CA 1
ATOM 4049 C C . PRO B 1 219 ? 37.765 36.082 -2.156 1.00 10.52 219 PRO B C 1
ATOM 4050 O O . PRO B 1 219 ? 38.834 36.689 -2.210 1.00 11.40 219 PRO B O 1
ATOM 4054 N N . ASN B 1 220 ? 37.182 35.525 -3.212 1.00 11.20 220 ASN B N 1
ATOM 4055 C CA . ASN B 1 220 ? 37.793 35.576 -4.549 1.00 9.49 220 ASN B CA 1
ATOM 4056 C C . ASN B 1 220 ? 37.078 36.510 -5.523 1.00 10.41 220 ASN B C 1
ATOM 4057 O O . ASN B 1 220 ? 37.513 36.667 -6.664 1.00 15.15 220 ASN B O 1
ATOM 4062 N N . SER B 1 221 ? 35.991 37.134 -5.084 1.00 10.24 221 SER B N 1
ATOM 4063 C CA . SER B 1 221 ? 35.167 37.923 -5.993 1.00 8.33 221 SER B CA 1
ATOM 4064 C C . SER B 1 221 ? 35.870 39.196 -6.408 1.00 9.32 221 SER B C 1
ATOM 4065 O O . SER B 1 221 ? 36.724 39.707 -5.692 1.00 13.61 221 SER B O 1
ATOM 4068 N N . PHE B 1 222 ? 35.491 39.712 -7.572 1.00 10.61 222 PHE B N 1
ATOM 4069 C CA . PHE B 1 222 ? 35.940 41.024 -8.012 1.00 13.18 222 PHE B CA 1
ATOM 4070 C C . PHE B 1 222 ? 34.819 41.726 -8.757 1.00 17.31 222 PHE B C 1
ATOM 4071 O O . PHE B 1 222 ? 34.078 41.103 -9.514 1.00 12.98 222 PHE B O 1
ATOM 4079 N N . THR B 1 223 ? 34.687 43.023 -8.534 1.00 13.95 223 THR B N 1
ATOM 4080 C CA . THR B 1 223 ? 33.794 43.826 -9.357 1.00 14.66 223 THR B CA 1
ATOM 4081 C C . THR B 1 223 ? 34.277 45.262 -9.381 1.00 15.41 223 THR B C 1
ATOM 4082 O O . THR B 1 223 ? 34.981 45.707 -8.473 1.00 11.42 223 THR B O 1
ATOM 4086 N N . GLU B 1 224 ? 33.904 45.980 -10.433 1.00 15.47 224 GLU B N 1
ATOM 4087 C CA . GLU B 1 224 ? 34.147 47.411 -10.518 1.00 16.52 224 GLU B CA 1
ATOM 4088 C C . GLU B 1 224 ? 32.927 48.172 -10.013 1.00 12.21 224 GLU B C 1
ATOM 4089 O O . GLU B 1 224 ? 32.946 49.401 -9.913 1.00 13.30 224 GLU B O 1
ATOM 4095 N N . SER B 1 225 ? 31.858 47.441 -9.700 1.00 11.56 225 SER B N 1
ATOM 4096 C CA . SER B 1 225 ? 30.681 48.067 -9.102 1.00 11.78 225 SER B CA 1
ATOM 4097 C C . SER B 1 225 ? 30.986 48.526 -7.677 1.00 11.70 225 SER B C 1
ATOM 4098 O O . SER B 1 225 ? 31.585 47.793 -6.900 1.00 12.44 225 SER B O 1
ATOM 4101 N N . ARG B 1 226 ? 30.565 49.737 -7.344 1.00 7.21 226 ARG B N 1
ATOM 4102 C CA . ARG B 1 226 ? 30.604 50.205 -5.960 1.00 10.13 226 ARG B CA 1
ATOM 4103 C C . ARG B 1 226 ? 29.184 50.492 -5.540 1.00 11.83 226 ARG B C 1
ATOM 4104 O O . ARG B 1 226 ? 28.546 51.372 -6.112 1.00 13.36 226 ARG B O 1
ATOM 4112 N N . ILE B 1 227 ? 28.672 49.755 -4.557 1.00 10.14 227 ILE B N 1
ATOM 4113 C CA . ILE B 1 227 ? 27.303 49.985 -4.102 1.00 9.23 227 ILE B CA 1
ATOM 4114 C C . ILE B 1 227 ? 27.255 50.626 -2.724 1.00 12.60 227 ILE B C 1
ATOM 4115 O O . ILE B 1 227 ? 26.193 51.028 -2.261 1.00 11.64 227 ILE B O 1
ATOM 4120 N N . ASP B 1 228 ? 28.418 50.707 -2.080 1.00 7.41 228 ASP B N 1
ATOM 4121 C CA . ASP B 1 228 ? 28.575 51.414 -0.823 1.00 8.58 228 ASP B CA 1
ATOM 4122 C C . ASP B 1 228 ? 29.392 52.674 -1.071 1.00 11.49 228 ASP B C 1
ATOM 4123 O O . ASP B 1 228 ? 30.479 52.607 -1.630 1.00 12.09 228 ASP B O 1
ATOM 4128 N N . HIS B 1 229 ? 28.845 53.820 -0.675 1.00 9.29 229 HIS B N 1
ATOM 4129 C CA . HIS B 1 229 ? 29.460 55.108 -0.981 1.00 11.79 229 HIS B CA 1
ATOM 4130 C C . HIS B 1 229 ? 29.574 55.970 0.255 1.00 11.55 229 HIS B C 1
ATOM 4131 O O . HIS B 1 229 ? 28.845 55.806 1.227 1.00 7.31 229 HIS B O 1
ATOM 4138 N N . ILE B 1 230 ? 30.481 56.924 0.178 1.00 10.31 230 ILE B N 1
ATOM 4139 C CA . ILE B 1 230 ? 30.576 57.989 1.154 1.00 9.92 230 ILE B CA 1
ATOM 4140 C C . ILE B 1 230 ? 30.553 59.272 0.337 1.00 12.89 230 ILE B C 1
ATOM 4141 O O . ILE B 1 230 ? 31.509 59.589 -0.372 1.00 11.59 230 ILE B O 1
ATOM 4146 N N . PHE B 1 231 ? 29.430 59.977 0.407 1.00 9.34 231 PHE B N 1
ATOM 4147 C CA . PHE B 1 231 ? 29.254 61.239 -0.305 1.00 12.79 231 PHE B CA 1
ATOM 4148 C C . PHE B 1 231 ? 29.495 62.365 0.685 1.00 15.19 231 PHE B C 1
ATOM 4149 O O . PHE B 1 231 ? 29.071 62.273 1.842 1.00 12.81 231 PHE B O 1
ATOM 4157 N N . VAL B 1 232 ? 30.175 63.420 0.249 1.00 11.12 232 VAL B N 1
ATOM 4158 C CA . VAL B 1 232 ? 30.481 64.535 1.148 1.00 14.72 232 VAL B CA 1
ATOM 4159 C C . VAL B 1 232 ? 30.203 65.903 0.523 1.00 15.63 232 VAL B C 1
ATOM 4160 O O . VAL B 1 232 ? 30.286 66.059 -0.693 1.00 11.76 232 VAL B O 1
ATOM 4164 N N . SER B 1 233 ? 29.896 66.890 1.367 1.00 15.08 233 SER B N 1
ATOM 4165 C CA . SER B 1 233 ? 29.746 68.275 0.903 1.00 21.84 233 SER B CA 1
ATOM 4166 C C . SER B 1 233 ? 31.023 68.688 0.178 1.00 19.87 233 SER B C 1
ATOM 4167 O O . SER B 1 233 ? 32.109 68.263 0.560 1.00 18.17 233 SER B O 1
ATOM 4170 N N . PRO B 1 234 ? 30.901 69.534 -0.857 1.00 19.69 234 PRO B N 1
ATOM 4171 C CA . PRO B 1 234 ? 32.084 69.940 -1.624 1.00 19.24 234 PRO B CA 1
ATOM 4172 C C . PRO B 1 234 ? 33.099 70.665 -0.745 1.00 18.76 234 PRO B C 1
ATOM 4173 O O . PRO B 1 234 ? 34.282 70.731 -1.095 1.00 23.97 234 PRO B O 1
ATOM 4177 N N . SER B 1 235 ? 32.656 71.198 0.388 1.00 15.97 235 SER B N 1
ATOM 4178 C CA . SER B 1 235 ? 33.571 71.956 1.245 1.00 22.63 235 SER B CA 1
ATOM 4179 C C . SER B 1 235 ? 34.644 71.084 1.923 1.00 24.61 235 SER B C 1
ATOM 4180 O O . SER B 1 235 ? 35.689 71.587 2.366 1.00 19.11 235 SER B O 1
ATOM 4183 N N . PHE B 1 236 ? 34.394 69.779 1.992 1.00 16.12 236 PHE B N 1
ATOM 4184 C CA . PHE B 1 236 ? 35.377 68.851 2.534 1.00 17.36 236 PHE B CA 1
ATOM 4185 C C . PHE B 1 236 ? 36.531 68.610 1.567 1.00 19.77 236 PHE B C 1
ATOM 4186 O O . PHE B 1 236 ? 36.349 68.510 0.360 1.00 24.22 236 PHE B O 1
ATOM 4194 N N . HIS B 1 237 ? 37.726 68.507 2.120 1.00 18.89 237 HIS B N 1
ATOM 4195 C CA . HIS B 1 237 ? 38.887 68.074 1.364 1.00 17.50 237 HIS B CA 1
ATOM 4196 C C . HIS B 1 237 ? 38.966 66.563 1.573 1.00 15.27 237 HIS B C 1
ATOM 4197 O O . HIS B 1 237 ? 39.133 66.105 2.701 1.00 15.92 237 HIS B O 1
ATOM 4204 N N . VAL B 1 238 ? 38.817 65.792 0.501 1.00 14.04 238 VAL B N 1
ATOM 4205 C CA . VAL B 1 238 ? 38.931 64.331 0.588 1.00 9.45 238 VAL B CA 1
ATOM 4206 C C . VAL B 1 238 ? 40.386 63.876 0.384 1.00 8.26 238 VAL B C 1
ATOM 4207 O O . VAL B 1 238 ? 40.867 63.820 -0.740 1.00 14.29 238 VAL B O 1
ATOM 4211 N N . LYS B 1 239 ? 41.070 63.545 1.471 1.00 12.12 239 LYS B N 1
ATOM 4212 C CA . LYS B 1 239 ? 42.470 63.130 1.396 1.00 11.54 239 LYS B CA 1
ATOM 4213 C C . LYS B 1 239 ? 42.685 61.749 0.773 1.00 12.14 239 LYS B C 1
ATOM 4214 O O . LYS B 1 239 ? 43.564 61.569 -0.073 1.00 12.83 239 LYS B O 1
ATOM 4220 N N . ARG B 1 240 ? 41.900 60.766 1.194 1.00 9.19 240 ARG B N 1
ATOM 4221 C CA . ARG B 1 240 ? 42.206 59.398 0.793 1.00 8.91 240 ARG B CA 1
ATOM 4222 C C . ARG B 1 240 ? 40.971 58.529 0.917 1.00 10.82 240 ARG B C 1
ATOM 4223 O O . ARG B 1 240 ? 40.152 58.734 1.815 1.00 12.67 240 ARG B O 1
ATOM 4231 N N . TYR B 1 241 ? 40.843 57.590 -0.018 1.00 9.72 241 TYR B N 1
ATOM 4232 C CA . TYR B 1 241 ? 39.747 56.629 -0.073 1.00 6.34 241 TYR B CA 1
ATOM 4233 C C . TYR B 1 241 ? 40.373 55.244 -0.087 1.00 6.87 241 TYR B C 1
ATOM 4234 O O . TYR B 1 241 ? 41.332 55.005 -0.820 1.00 10.13 241 TYR B O 1
ATOM 4243 N N . GLY B 1 242 ? 39.826 54.329 0.703 1.00 8.21 242 GLY B N 1
ATOM 4244 C CA . GLY B 1 242 ? 40.272 52.957 0.665 1.00 6.61 242 GLY B CA 1
ATOM 4245 C C . GLY B 1 242 ? 39.127 51.961 0.815 1.00 8.33 242 GLY B C 1
ATOM 4246 O O . GLY B 1 242 ? 38.171 52.196 1.549 1.00 9.08 242 GLY B O 1
ATOM 4247 N N . VAL B 1 243 ? 39.233 50.844 0.105 1.00 9.57 243 VAL B N 1
ATOM 4248 C CA . VAL B 1 243 ? 38.370 49.698 0.340 1.00 6.02 243 VAL B CA 1
ATOM 4249 C C . VAL B 1 243 ? 39.235 48.674 1.082 1.00 7.72 243 VAL B C 1
ATOM 4250 O O . VAL B 1 243 ? 40.298 48.294 0.595 1.00 8.75 243 VAL B O 1
ATOM 4254 N N . LEU B 1 244 ? 38.800 48.245 2.264 1.00 7.38 244 LEU B N 1
ATOM 4255 C CA . LEU B 1 244 ? 39.653 47.408 3.114 1.00 7.79 244 LEU B CA 1
ATOM 4256 C C . LEU B 1 244 ? 39.315 45.935 2.881 1.00 9.73 244 LEU B C 1
ATOM 4257 O O . LEU B 1 244 ? 38.233 45.485 3.247 1.00 8.07 244 LEU B O 1
ATOM 4262 N N . THR B 1 245 ? 40.238 45.195 2.267 1.00 7.18 245 THR B N 1
ATOM 4263 C CA . THR B 1 245 ? 39.966 43.817 1.859 1.00 4.70 245 THR B CA 1
ATOM 4264 C C . THR B 1 245 ? 40.416 42.789 2.906 1.00 8.44 245 THR B C 1
ATOM 4265 O O . THR B 1 245 ? 40.449 41.587 2.615 1.00 8.00 245 THR B O 1
ATOM 4269 N N . ASP B 1 246 ? 40.763 43.249 4.111 1.00 8.58 246 ASP B N 1
ATOM 4270 C CA . ASP B 1 246 ? 41.221 42.344 5.168 1.00 10.58 246 ASP B CA 1
ATOM 4271 C C . ASP B 1 246 ? 40.358 41.088 5.243 1.00 8.51 246 ASP B C 1
ATOM 4272 O O . ASP B 1 246 ? 39.136 41.176 5.169 1.00 10.81 246 ASP B O 1
ATOM 4277 N N . THR B 1 247 ? 40.990 39.931 5.431 1.00 8.19 247 THR B N 1
ATOM 4278 C CA . THR B 1 247 ? 40.265 38.685 5.665 1.00 7.40 247 THR B CA 1
ATOM 4279 C C . THR B 1 247 ? 40.821 37.912 6.867 1.00 11.16 247 THR B C 1
ATOM 4280 O O . THR B 1 247 ? 42.020 37.983 7.173 1.00 9.78 247 THR B O 1
ATOM 4284 N N . TYR B 1 248 ? 39.941 37.183 7.546 1.00 9.82 248 TYR B N 1
ATOM 4285 C CA . TYR B 1 248 ? 40.352 36.244 8.596 1.00 9.12 248 TYR B CA 1
ATOM 4286 C C . TYR B 1 248 ? 40.309 34.803 8.060 1.00 7.14 248 TYR B C 1
ATOM 4287 O O . TYR B 1 248 ? 40.074 34.587 6.865 1.00 8.56 248 TYR B O 1
ATOM 4296 N N . ARG B 1 249 ? 40.558 33.818 8.914 1.00 9.98 249 ARG B N 1
ATOM 4297 C CA . ARG B 1 249 ? 40.579 32.430 8.448 1.00 9.23 249 ARG B CA 1
ATOM 4298 C C . ARG B 1 249 ? 39.712 31.568 9.342 1.00 10.41 249 ARG B C 1
ATOM 4299 O O . ARG B 1 249 ? 39.613 31.817 10.547 1.00 12.77 249 ARG B O 1
ATOM 4307 N N . SER B 1 250 ? 39.066 30.566 8.754 1.00 9.50 250 SER B N 1
ATOM 4308 C CA . SER B 1 250 ? 38.338 29.577 9.553 1.00 10.23 250 SER B CA 1
ATOM 4309 C C . SER B 1 250 ? 38.834 28.191 9.187 1.00 13.98 250 SER B C 1
ATOM 4310 O O . SER B 1 250 ? 39.402 27.985 8.112 1.00 16.21 250 SER B O 1
ATOM 4313 N N . VAL B 1 251 ? 38.638 27.245 10.097 1.00 14.35 251 VAL B N 1
ATOM 4314 C CA . VAL B 1 251 ? 38.983 25.864 9.830 1.00 18.21 251 VAL B CA 1
ATOM 4315 C C . VAL B 1 251 ? 38.054 25.319 8.766 1.00 22.90 251 VAL B C 1
ATOM 4316 O O . VAL B 1 251 ? 36.837 25.484 8.835 1.00 18.52 251 VAL B O 1
ATOM 4320 N N . ARG B 1 252 ? 38.633 24.681 7.763 1.00 27.16 252 ARG B N 1
ATOM 4321 C CA . ARG B 1 252 ? 37.842 24.133 6.679 1.00 34.77 252 ARG B CA 1
ATOM 4322 C C . ARG B 1 252 ? 37.207 22.802 7.087 1.00 41.94 252 ARG B C 1
ATOM 4323 O O . ARG B 1 252 ? 37.906 21.821 7.366 1.00 36.20 252 ARG B O 1
ATOM 4331 N N . GLU B 1 253 ? 35.879 22.816 7.163 1.00 53.46 253 GLU B N 1
ATOM 4332 C CA . GLU B 1 253 ? 35.038 21.622 7.225 1.00 66.76 253 GLU B CA 1
ATOM 4333 C C . GLU B 1 253 ? 35.803 20.317 7.055 1.00 66.85 253 GLU B C 1
ATOM 4334 O O . GLU B 1 253 ? 35.880 19.511 7.980 1.00 66.83 253 GLU B O 1
ATOM 4340 N N . LYS B 1 270 ? 45.544 21.485 10.454 1.00 38.89 270 LYS B N 1
ATOM 4341 C CA . LYS B 1 270 ? 44.211 21.606 9.875 1.00 33.24 270 LYS B CA 1
ATOM 4342 C C . LYS B 1 270 ? 44.290 22.340 8.547 1.00 28.81 270 LYS B C 1
ATOM 4343 O O . LYS B 1 270 ? 45.339 22.876 8.192 1.00 27.90 270 LYS B O 1
ATOM 4349 N N . ALA B 1 271 ? 43.185 22.351 7.807 1.00 27.34 271 ALA B N 1
ATOM 4350 C CA . ALA B 1 271 ? 43.114 23.081 6.544 1.00 26.31 271 ALA B CA 1
ATOM 4351 C C . ALA B 1 271 ? 42.225 24.302 6.735 1.00 22.04 271 ALA B C 1
ATOM 4352 O O . ALA B 1 271 ? 41.234 24.233 7.455 1.00 21.39 271 ALA B O 1
ATOM 4354 N N . TYR B 1 272 ? 42.565 25.413 6.087 1.00 16.07 272 TYR B N 1
ATOM 4355 C CA . TYR B 1 272 ? 41.863 26.662 6.357 1.00 16.28 272 TYR B CA 1
ATOM 4356 C C . TYR B 1 272 ? 41.315 27.293 5.098 1.00 13.75 272 TYR B C 1
ATOM 4357 O O . TYR B 1 272 ? 41.717 26.938 3.989 1.00 17.47 272 TYR B O 1
ATOM 4366 N N . GLU B 1 273 ? 40.400 28.241 5.278 1.00 13.12 273 GLU B N 1
ATOM 4367 C CA . GLU B 1 273 ? 39.937 29.062 4.168 1.00 15.20 273 GLU B CA 1
ATOM 4368 C C . GLU B 1 273 ? 39.764 30.514 4.588 1.00 12.48 273 GLU B C 1
ATOM 4369 O O . GLU B 1 273 ? 39.522 30.818 5.761 1.00 11.92 273 GLU B O 1
ATOM 4375 N N . ALA B 1 274 ? 39.895 31.401 3.614 1.00 10.32 274 ALA B N 1
ATOM 4376 C CA . ALA B 1 274 ? 39.689 32.825 3.827 1.00 13.50 274 ALA B CA 1
ATOM 4377 C C . ALA B 1 274 ? 38.216 33.109 4.071 1.00 14.43 274 ALA B C 1
ATOM 4378 O O . ALA B 1 274 ? 37.338 32.489 3.466 1.00 12.10 274 ALA B O 1
ATOM 4380 N N . ARG B 1 275 ? 37.957 34.051 4.967 1.00 9.61 275 ARG B N 1
ATOM 4381 C CA . ARG B 1 275 ? 36.602 34.502 5.252 1.00 10.40 275 ARG B CA 1
ATOM 4382 C C . ARG B 1 275 ? 36.585 36.023 5.236 1.00 11.87 275 ARG B C 1
ATOM 4383 O O . ARG B 1 275 ? 37.525 36.655 5.701 1.00 11.69 275 ARG B O 1
ATOM 4391 N N . THR B 1 276 ? 35.519 36.618 4.712 1.00 12.14 276 THR B N 1
ATOM 4392 C CA . THR B 1 276 ? 35.406 38.067 4.760 1.00 12.35 276 THR B CA 1
ATOM 4393 C C . THR B 1 276 ? 34.613 38.443 6.008 1.00 10.39 276 THR B C 1
ATOM 4394 O O . THR B 1 276 ? 33.653 37.765 6.364 1.00 9.98 276 THR B O 1
ATOM 4398 N N . PRO B 1 277 ? 35.046 39.494 6.704 1.00 7.54 277 PRO B N 1
ATOM 4399 C CA . PRO B 1 277 ? 34.363 39.853 7.954 1.00 10.04 277 PRO B CA 1
ATOM 4400 C C . PRO B 1 277 ? 32.898 40.207 7.733 1.00 8.34 277 PRO B C 1
ATOM 4401 O O . PRO B 1 277 ? 32.097 40.063 8.642 1.00 6.80 277 PRO B O 1
ATOM 4405 N N . SER B 1 278 ? 32.561 40.665 6.535 1.00 8.67 278 SER B N 1
ATOM 4406 C CA . SER B 1 278 ? 31.162 40.824 6.152 1.00 8.87 278 SER B CA 1
ATOM 4407 C C . SER B 1 278 ? 31.043 40.568 4.647 1.00 9.52 278 SER B C 1
ATOM 4408 O O . SER B 1 278 ? 32.056 40.357 3.963 1.00 10.02 278 SER B O 1
ATOM 4411 N N . ASP B 1 279 ? 29.822 40.566 4.121 1.00 7.34 279 ASP B N 1
ATOM 4412 C CA . ASP B 1 279 ? 29.668 40.371 2.680 1.00 9.88 279 ASP B CA 1
ATOM 4413 C C . ASP B 1 279 ? 29.802 41.666 1.886 1.00 10.35 279 ASP B C 1
ATOM 4414 O O . ASP B 1 279 ? 29.632 41.670 0.671 1.00 12.63 279 ASP B O 1
ATOM 4419 N N . HIS B 1 280 ? 30.130 42.755 2.582 1.00 13.11 280 HIS B N 1
ATOM 4420 C CA . HIS B 1 280 ? 30.654 43.955 1.933 1.00 12.40 280 HIS B CA 1
ATOM 4421 C C . HIS B 1 280 ? 32.050 44.225 2.486 1.00 12.16 280 HIS B C 1
ATOM 4422 O O . HIS B 1 280 ? 32.417 43.701 3.536 1.00 10.55 280 HIS B O 1
ATOM 4429 N N . PHE B 1 281 ? 32.834 45.033 1.779 1.00 8.92 281 PHE B N 1
ATOM 4430 C CA . PHE B 1 281 ? 34.077 45.554 2.356 1.00 4.46 281 PHE B CA 1
ATOM 4431 C C . PHE B 1 281 ? 33.768 46.936 2.910 1.00 10.63 281 PHE B C 1
ATOM 4432 O 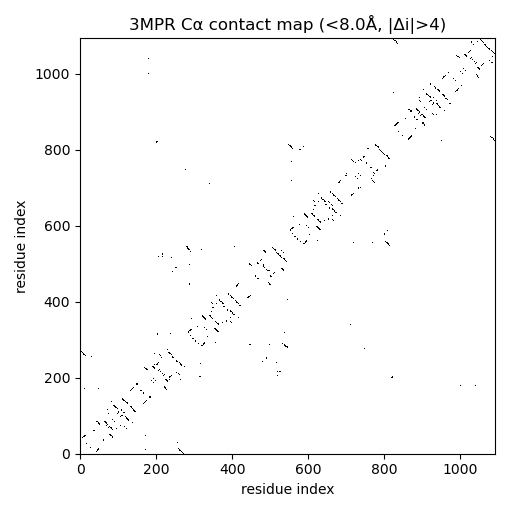O . PHE B 1 281 ? 32.903 47.644 2.364 1.00 12.14 281 PHE B O 1
ATOM 4440 N N . PRO B 1 282 ? 34.455 47.334 3.999 1.00 7.06 282 PRO B N 1
ATOM 4441 C CA . PRO B 1 282 ? 34.308 48.717 4.464 1.00 11.22 282 PRO B CA 1
ATOM 4442 C C . PRO B 1 282 ? 34.927 49.716 3.483 1.00 11.16 282 PRO B C 1
ATOM 4443 O O . PRO B 1 282 ? 35.946 49.433 2.839 1.00 11.74 282 PRO B O 1
ATOM 4447 N N . VAL B 1 283 ? 34.312 50.884 3.393 1.00 9.36 283 VAL B N 1
ATOM 4448 C CA . VAL B 1 283 ? 34.894 52.011 2.682 1.00 5.83 283 VAL B CA 1
ATOM 4449 C C . VAL B 1 283 ? 35.348 53.000 3.742 1.00 8.93 283 VAL B C 1
ATOM 4450 O O . VAL B 1 283 ? 34.549 53.426 4.583 1.00 7.99 283 VAL B O 1
ATOM 4454 N N . LYS B 1 284 ? 36.635 53.341 3.718 1.00 5.46 284 LYS B N 1
ATOM 4455 C CA . LYS B 1 284 ? 37.204 54.266 4.695 1.00 7.25 284 LYS B CA 1
ATOM 4456 C C . LYS B 1 284 ? 37.694 55.518 3.984 1.00 12.63 284 LYS B C 1
ATOM 4457 O O . LYS B 1 284 ? 38.401 55.441 2.976 1.00 7.00 284 LYS B O 1
ATOM 4463 N N . VAL B 1 285 ? 37.314 56.673 4.513 1.00 7.62 285 VAL B N 1
ATOM 4464 C CA . VAL B 1 285 ? 37.619 57.934 3.857 1.00 7.55 285 VAL B CA 1
ATOM 4465 C C . VAL B 1 285 ? 38.186 58.899 4.880 1.00 8.59 285 VAL B C 1
ATOM 4466 O O . VAL B 1 285 ? 37.621 59.070 5.959 1.00 13.56 285 VAL B O 1
ATOM 4470 N N . GLU B 1 286 ? 39.318 59.506 4.541 1.00 10.73 286 GLU B N 1
ATOM 4471 C CA . GLU B 1 286 ? 39.945 60.476 5.415 1.00 8.38 286 GLU B CA 1
ATOM 4472 C C . GLU B 1 286 ? 39.671 61.879 4.899 1.00 12.99 286 GLU B C 1
ATOM 4473 O O . GLU B 1 286 ? 39.990 62.213 3.746 1.00 16.71 286 GLU B O 1
ATOM 4479 N N . LEU B 1 287 ? 39.050 62.683 5.758 1.00 11.60 287 LEU B N 1
ATOM 4480 C CA . LEU B 1 287 ? 38.574 64.006 5.392 1.00 11.26 287 LEU B CA 1
ATOM 4481 C C . LEU B 1 287 ? 39.348 65.070 6.159 1.00 12.95 287 LEU B C 1
ATOM 4482 O O . LEU B 1 287 ? 39.816 64.830 7.279 1.00 10.03 287 LEU B O 1
ATOM 4487 N N . VAL B 1 288 ? 39.461 66.242 5.547 1.00 11.96 288 VAL B N 1
ATOM 4488 C CA . VAL B 1 288 ? 39.941 67.425 6.236 1.00 16.98 288 VAL B CA 1
ATOM 4489 C C . VAL B 1 288 ? 39.000 68.580 5.929 1.00 15.03 288 VAL B C 1
ATOM 4490 O O . VAL B 1 288 ? 38.574 68.753 4.791 1.00 18.59 288 VAL B O 1
ATOM 4494 N N . PHE B 1 289 ? 38.655 69.354 6.948 1.00 16.93 289 PHE B N 1
ATOM 4495 C CA . PHE B 1 289 ? 37.925 70.593 6.716 1.00 19.96 289 PHE B CA 1
ATOM 4496 C C . PHE B 1 289 ? 38.834 71.737 7.141 1.00 21.20 289 PHE B C 1
ATOM 4497 O O . PHE B 1 289 ? 39.255 71.804 8.292 1.00 23.02 289 PHE B O 1
ATOM 4505 N N . ASP B 1 290 ? 39.165 72.617 6.210 1.00 26.43 290 ASP B N 1
ATOM 4506 C CA . ASP B 1 290 ? 40.152 73.650 6.505 1.00 37.48 290 ASP B CA 1
ATOM 4507 C C . ASP B 1 290 ? 39.618 75.045 6.173 1.00 45.58 290 ASP B C 1
ATOM 4508 O O . ASP B 1 290 ? 39.186 75.303 5.049 1.00 45.52 290 ASP B O 1
ATOM 4513 N N . LEU B 1 291 ? 39.647 75.923 7.174 1.00 49.94 291 LEU B N 1
ATOM 4514 C CA . LEU B 1 291 ? 39.144 77.296 7.079 1.00 54.33 291 LEU B CA 1
ATOM 4515 C C . LEU B 1 291 ? 37.672 77.386 7.466 1.00 59.18 291 LEU B C 1
ATOM 4516 O O . LEU B 1 291 ? 37.304 78.148 8.361 1.00 61.27 291 LEU B O 1
ATOM 4521 N N . SER C 1 1 ? 43.446 68.901 16.369 1.00 26.29 1 SER C N 1
ATOM 4522 C CA . SER C 1 1 ? 44.084 67.630 16.707 1.00 30.04 1 SER C CA 1
ATOM 4523 C C . SER C 1 1 ? 43.985 67.343 18.209 1.00 28.60 1 SER C C 1
ATOM 4524 O O . SER C 1 1 ? 43.591 68.213 18.988 1.00 25.23 1 SER C O 1
ATOM 4527 N N . TYR C 1 2 ? 44.341 66.123 18.607 1.00 25.65 2 TYR C N 1
ATOM 4528 C CA . TYR C 1 2 ? 44.222 65.705 20.001 1.00 28.31 2 TYR C CA 1
ATOM 4529 C C . TYR C 1 2 ? 45.580 65.358 20.603 1.00 32.79 2 TYR C C 1
ATOM 4530 O O . TYR C 1 2 ? 46.138 64.301 20.313 1.00 27.89 2 TYR C O 1
ATOM 4539 N N . GLN C 1 3 ? 46.092 66.234 21.463 1.00 35.15 3 GLN C N 1
ATOM 4540 C CA . GLN C 1 3 ? 47.428 66.051 22.031 1.00 38.43 3 GLN C CA 1
ATOM 4541 C C . GLN C 1 3 ? 47.484 65.036 23.181 1.00 33.09 3 GLN C C 1
ATOM 4542 O O . GLN C 1 3 ? 46.526 64.906 23.945 1.00 30.89 3 GLN C O 1
ATOM 4548 N N . PRO C 1 4 ? 48.617 64.317 23.304 1.00 28.72 4 PRO C N 1
ATOM 4549 C CA . PRO C 1 4 ? 48.836 63.402 24.431 1.00 23.90 4 PRO C CA 1
ATOM 4550 C C . PRO C 1 4 ? 48.907 64.215 25.712 1.00 22.38 4 PRO C C 1
ATOM 4551 O O . PRO C 1 4 ? 49.343 65.362 25.671 1.00 20.06 4 PRO C O 1
ATOM 4555 N N . THR C 1 5 ? 48.486 63.635 26.828 1.00 18.20 5 THR C N 1
ATOM 4556 C CA . THR C 1 5 ? 48.464 64.364 28.083 1.00 16.71 5 THR C CA 1
ATOM 4557 C C . THR C 1 5 ? 49.417 63.706 29.064 1.00 14.42 5 THR C C 1
ATOM 4558 O O . THR C 1 5 ? 49.461 62.482 29.160 1.00 16.05 5 THR C O 1
ATOM 4562 N N . SER C 1 6 ? 50.202 64.518 29.767 1.00 16.01 6 SER C N 1
ATOM 4563 C CA . SER C 1 6 ? 51.099 64.001 30.804 1.00 17.42 6 SER C CA 1
ATOM 4564 C C . SER C 1 6 ? 50.608 64.484 32.150 1.00 16.12 6 SER C C 1
ATOM 4565 O O . SER C 1 6 ? 50.295 65.660 32.302 1.00 15.17 6 SER C O 1
ATOM 4568 N N . LEU C 1 7 ? 50.531 63.576 33.120 1.00 13.08 7 LEU C N 1
ATOM 4569 C CA . LEU C 1 7 ? 50.050 63.924 34.451 1.00 14.16 7 LEU C CA 1
ATOM 4570 C C . LEU C 1 7 ? 51.018 63.386 35.480 1.00 13.92 7 LEU C C 1
ATOM 4571 O O . LEU C 1 7 ? 51.507 62.266 35.342 1.00 14.04 7 LEU C O 1
ATOM 4576 N N . THR C 1 8 ? 51.279 64.188 36.507 1.00 13.00 8 THR C N 1
ATOM 4577 C CA . THR C 1 8 ? 51.953 63.704 37.704 1.00 10.06 8 THR C CA 1
ATOM 4578 C C . THR C 1 8 ? 50.917 63.620 38.810 1.00 12.18 8 THR C C 1
ATOM 4579 O O . THR C 1 8 ? 50.322 64.633 39.198 1.00 13.45 8 THR C O 1
ATOM 4583 N N . VAL C 1 9 ? 50.683 62.412 39.304 1.00 10.43 9 VAL C N 1
ATOM 4584 C CA . VAL C 1 9 ? 49.704 62.214 40.364 1.00 12.35 9 VAL C CA 1
ATOM 4585 C C . VAL C 1 9 ? 50.376 61.589 41.598 1.00 11.55 9 VAL C C 1
ATOM 4586 O O . VAL C 1 9 ? 51.474 61.028 41.516 1.00 13.00 9 VAL C O 1
ATOM 4590 N N . ALA C 1 10 ? 49.726 61.689 42.744 1.00 9.79 10 ALA C N 1
ATOM 4591 C CA . ALA C 1 10 ? 50.299 61.121 43.959 1.00 9.20 10 ALA C CA 1
ATOM 4592 C C . ALA C 1 10 ? 49.222 60.626 44.905 1.00 10.54 10 ALA C C 1
ATOM 4593 O O . ALA C 1 10 ? 48.053 60.990 44.776 1.00 10.41 10 ALA C O 1
ATOM 4595 N N . SER C 1 11 ? 49.637 59.795 45.860 1.00 10.44 11 SER C N 1
ATOM 4596 C CA . SER C 1 11 ? 48.775 59.389 46.963 1.00 10.01 11 SER C CA 1
ATOM 4597 C C . SER C 1 11 ? 49.574 59.613 48.229 1.00 8.69 11 SER C C 1
ATOM 4598 O O . SER C 1 11 ? 50.740 59.215 48.312 1.00 10.32 11 SER C O 1
ATOM 4601 N N . TYR C 1 12 ? 48.963 60.233 49.227 1.00 12.42 12 TYR C N 1
ATOM 4602 C CA . TYR C 1 12 ? 49.714 60.575 50.430 1.00 11.89 12 TYR C CA 1
ATOM 4603 C C . TYR C 1 12 ? 48.798 60.625 51.645 1.00 9.39 12 TYR C C 1
ATOM 4604 O O . TYR C 1 12 ? 47.925 61.495 51.737 1.00 10.54 12 TYR C O 1
ATOM 4613 N N . ASN C 1 13 ? 48.994 59.681 52.563 1.00 11.03 13 ASN C N 1
ATOM 4614 C CA . ASN C 1 13 ? 48.337 59.723 53.862 1.00 10.32 13 ASN C CA 1
ATOM 4615 C C . ASN C 1 13 ? 49.086 60.735 54.717 1.00 12.05 13 ASN C C 1
ATOM 4616 O O . ASN C 1 13 ? 50.254 60.527 55.045 1.00 10.54 13 ASN C O 1
ATOM 4621 N N . LEU C 1 14 ? 48.416 61.835 55.051 1.00 11.91 14 LEU C N 1
ATOM 4622 C CA . LEU C 1 14 ? 49.043 62.959 55.747 1.00 8.10 14 LEU C CA 1
ATOM 4623 C C . LEU C 1 14 ? 48.991 62.823 57.273 1.00 9.74 14 LEU C C 1
ATOM 4624 O O . LEU C 1 14 ? 49.490 63.694 58.001 1.00 13.86 14 LEU C O 1
ATOM 4629 N N . ARG C 1 15 ? 48.386 61.733 57.739 1.00 11.68 15 ARG C N 1
ATOM 4630 C CA . ARG C 1 15 ? 48.261 61.432 59.166 1.00 12.50 15 ARG C CA 1
ATOM 4631 C C . ARG C 1 15 ? 47.391 62.439 59.926 1.00 17.28 15 ARG C C 1
ATOM 4632 O O . ARG C 1 15 ? 47.721 63.624 60.009 1.00 14.02 15 ARG C O 1
ATOM 4640 N N . ASN C 1 16 ? 46.282 61.959 60.485 1.00 14.97 16 ASN C N 1
ATOM 4641 C CA . ASN C 1 16 ? 45.378 62.829 61.231 1.00 17.15 16 ASN C CA 1
ATOM 4642 C C . ASN C 1 16 ? 46.112 63.544 62.361 1.00 16.85 16 ASN C C 1
ATOM 4643 O O . ASN C 1 16 ? 47.023 62.983 62.972 1.00 18.49 16 ASN C O 1
ATOM 4648 N N . ALA C 1 17 ? 45.714 64.780 62.639 1.00 15.06 17 ALA C N 1
ATOM 4649 C CA . ALA C 1 17 ? 46.353 65.559 63.696 1.00 16.78 17 ALA C CA 1
ATOM 4650 C C . ALA C 1 17 ? 45.872 65.066 65.057 1.00 19.25 17 ALA C C 1
ATOM 4651 O O . ALA C 1 17 ? 44.669 64.965 65.296 1.00 17.74 17 ALA C O 1
ATOM 4653 N N . ASN C 1 18 ? 46.809 64.733 65.936 1.00 18.45 18 ASN C N 1
ATOM 4654 C CA . ASN C 1 18 ? 46.458 64.249 67.269 1.00 20.89 18 ASN C CA 1
ATOM 4655 C C . ASN C 1 18 ? 47.535 64.539 68.303 1.00 19.21 18 ASN C C 1
ATOM 4656 O O . ASN C 1 18 ? 48.720 64.670 67.972 1.00 16.45 18 ASN C O 1
ATOM 4661 N N . GLY C 1 19 ? 47.111 64.616 69.561 1.00 16.83 19 GLY C N 1
ATOM 4662 C CA . GLY C 1 19 ? 48.011 64.896 70.666 1.00 14.54 19 GLY C CA 1
ATOM 4663 C C . GLY C 1 19 ? 49.128 63.886 70.866 1.00 16.08 19 GLY C C 1
ATOM 4664 O O . GLY C 1 19 ? 50.215 64.248 71.303 1.00 20.17 19 GLY C O 1
ATOM 4665 N N . SER C 1 20 ? 48.880 62.615 70.560 1.00 15.75 20 SER C N 1
ATOM 4666 C CA . SER C 1 20 ? 49.895 61.595 70.797 1.00 15.20 20 SER C CA 1
ATOM 4667 C C . SER C 1 20 ? 51.099 61.776 69.872 1.00 16.69 20 SER C C 1
ATOM 4668 O O . SER C 1 20 ? 52.244 61.722 70.319 1.00 14.88 20 SER C O 1
ATOM 4671 N N . ASP C 1 21 ? 50.837 62.003 68.586 1.00 16.81 21 ASP C N 1
ATOM 4672 C CA . ASP C 1 21 ? 51.905 62.294 67.639 1.00 12.14 21 ASP C CA 1
ATOM 4673 C C . ASP C 1 21 ? 52.661 63.570 68.037 1.00 14.72 21 ASP C C 1
ATOM 4674 O O . ASP C 1 21 ? 53.894 63.617 67.988 1.00 14.44 21 ASP C O 1
ATOM 4679 N N . SER C 1 22 ? 51.928 64.609 68.429 1.00 17.42 22 SER C N 1
ATOM 4680 C CA . SER C 1 22 ? 52.578 65.864 68.809 1.00 18.02 22 SER C CA 1
ATOM 4681 C C . SER C 1 22 ? 53.512 65.669 70.001 1.00 21.09 22 SER C C 1
ATOM 4682 O O . SER C 1 22 ? 54.592 66.261 70.062 1.00 17.51 22 SER C O 1
ATOM 4685 N N . ALA C 1 23 ? 53.096 64.843 70.955 1.00 20.50 23 ALA C N 1
ATOM 4686 C CA . ALA C 1 23 ? 53.926 64.589 72.137 1.00 20.65 23 ALA C CA 1
ATOM 4687 C C . ALA C 1 23 ? 55.212 63.858 71.760 1.00 23.28 23 ALA C C 1
ATOM 4688 O O . ALA C 1 23 ? 56.224 63.974 72.452 1.00 22.51 23 ALA C O 1
ATOM 4690 N N . ARG C 1 24 ? 55.166 63.096 70.669 1.00 18.27 24 ARG C N 1
ATOM 4691 C CA . ARG C 1 24 ? 56.324 62.303 70.249 1.00 15.32 24 ARG C CA 1
ATOM 4692 C C . ARG C 1 24 ? 57.228 63.082 69.296 1.00 13.71 24 ARG C C 1
ATOM 4693 O O . ARG C 1 24 ? 58.235 62.562 68.818 1.00 16.45 24 ARG C O 1
ATOM 4701 N N . GLY C 1 25 ? 56.858 64.329 69.032 1.00 12.63 25 GLY C N 1
ATOM 4702 C CA . GLY C 1 25 ? 57.609 65.181 68.132 1.00 15.80 25 GLY C CA 1
ATOM 4703 C C . GLY C 1 25 ? 57.261 65.004 66.665 1.00 14.08 25 GLY C C 1
ATOM 4704 O O . GLY C 1 25 ? 58.048 65.374 65.800 1.00 13.00 25 GLY C O 1
ATOM 4705 N N . ASP C 1 26 ? 56.097 64.424 66.378 1.00 10.85 26 ASP C N 1
ATOM 4706 C CA . ASP C 1 26 ? 55.635 64.281 65.001 1.00 13.28 26 ASP C CA 1
ATOM 4707 C C . ASP C 1 26 ? 54.359 65.095 64.817 1.00 13.65 26 ASP C C 1
ATOM 4708 O O . ASP C 1 26 ? 53.401 64.645 64.188 1.00 12.87 26 ASP C O 1
ATOM 4713 N N . GLY C 1 27 ? 54.347 66.294 65.381 1.00 12.94 27 GLY C N 1
ATOM 4714 C CA . GLY C 1 27 ? 53.137 67.105 65.415 1.00 13.08 27 GLY C CA 1
ATOM 4715 C C . GLY C 1 27 ? 52.743 67.637 64.053 1.00 17.61 27 GLY C C 1
ATOM 4716 O O . GLY C 1 27 ? 53.605 67.966 63.240 1.00 15.09 27 GLY C O 1
ATOM 4717 N N . TRP C 1 28 ? 51.439 67.731 63.809 1.00 15.34 28 TRP C N 1
ATOM 4718 C CA . TRP C 1 28 ? 50.942 68.247 62.544 1.00 14.15 28 TRP C CA 1
ATOM 4719 C C . TRP C 1 28 ? 51.554 69.608 62.206 1.00 14.27 28 TRP C C 1
ATOM 4720 O O . TRP C 1 28 ? 52.016 69.818 61.092 1.00 13.92 28 TRP C O 1
ATOM 4731 N N . GLY C 1 29 ? 51.573 70.519 63.177 1.00 12.97 29 GLY C N 1
ATOM 4732 C CA . GLY C 1 29 ? 52.108 71.855 62.962 1.00 14.23 29 GLY C CA 1
ATOM 4733 C C . GLY C 1 29 ? 53.553 71.899 62.477 1.00 16.78 29 GLY C C 1
ATOM 4734 O O . GLY C 1 29 ? 53.950 72.836 61.779 1.00 20.69 29 GLY C O 1
ATOM 4735 N N . GLN C 1 30 ? 54.342 70.896 62.852 1.00 13.13 30 GLN C N 1
ATOM 4736 C CA . GLN C 1 30 ? 55.734 70.800 62.407 1.00 14.71 30 GLN C CA 1
ATOM 4737 C C . GLN C 1 30 ? 55.839 70.094 61.048 1.00 14.89 30 GLN C C 1
ATOM 4738 O O . GLN C 1 30 ? 56.699 70.421 60.244 1.00 16.40 30 GLN C O 1
ATOM 4744 N N . ARG C 1 31 ? 54.958 69.131 60.799 1.00 16.64 31 ARG C N 1
ATOM 4745 C CA . ARG C 1 31 ? 55.055 68.280 59.611 1.00 15.10 31 ARG C CA 1
ATOM 4746 C C . ARG C 1 31 ? 54.514 68.940 58.351 1.00 11.97 31 ARG C C 1
ATOM 4747 O O . ARG C 1 31 ? 55.113 68.825 57.280 1.00 11.91 31 ARG C O 1
ATOM 4755 N N . TYR C 1 32 ? 53.373 69.611 58.467 1.00 9.44 32 TYR C N 1
ATOM 4756 C CA . TYR C 1 32 ? 52.663 70.017 57.251 1.00 9.79 32 TYR C CA 1
ATOM 4757 C C . TYR C 1 32 ? 53.413 71.005 56.370 1.00 12.03 32 TYR C C 1
ATOM 4758 O O . TYR C 1 32 ? 53.282 70.945 55.160 1.00 13.38 32 TYR C O 1
ATOM 4767 N N . PRO C 1 33 ? 54.200 71.918 56.964 1.00 13.56 33 PRO C N 1
ATOM 4768 C CA . PRO C 1 33 ? 54.952 72.791 56.057 1.00 13.60 33 PRO C CA 1
ATOM 4769 C C . PRO C 1 33 ? 55.920 72.003 55.179 1.00 13.55 33 PRO C C 1
ATOM 4770 O O . PRO C 1 33 ? 56.166 72.385 54.035 1.00 14.07 33 PRO C O 1
ATOM 4774 N N . VAL C 1 34 ? 56.476 70.923 55.721 1.00 9.92 34 VAL C N 1
ATOM 4775 C CA . VAL C 1 34 ? 57.369 70.067 54.952 1.00 9.71 34 VAL C CA 1
ATOM 4776 C C . VAL C 1 34 ? 56.584 69.296 53.895 1.00 13.52 34 VAL C C 1
ATOM 4777 O O . VAL C 1 34 ? 57.002 69.199 52.737 1.00 10.75 34 VAL C O 1
ATOM 4781 N N . ILE C 1 35 ? 55.445 68.735 54.293 1.00 11.87 35 ILE C N 1
ATOM 4782 C CA . ILE C 1 35 ? 54.581 68.054 53.332 1.00 13.64 35 ILE C CA 1
ATOM 4783 C C . ILE C 1 35 ? 54.280 68.969 52.142 1.00 12.68 35 ILE C C 1
ATOM 4784 O O . ILE C 1 35 ? 54.385 68.555 50.994 1.00 12.11 35 ILE C O 1
ATOM 4789 N N . ALA C 1 36 ? 53.921 70.219 52.423 1.00 12.63 36 ALA C N 1
ATOM 4790 C CA . ALA C 1 36 ? 53.588 71.174 51.361 1.00 10.87 36 ALA C CA 1
ATOM 4791 C C . ALA C 1 36 ? 54.763 71.418 50.424 1.00 13.91 36 ALA C C 1
ATOM 4792 O O . ALA C 1 36 ? 54.605 71.503 49.202 1.00 13.23 36 ALA C O 1
ATOM 4794 N N . GLN C 1 37 ? 55.949 71.560 51.001 1.00 12.77 37 GLN C N 1
ATOM 4795 C CA . GLN C 1 37 ? 57.145 71.745 50.195 1.00 12.42 37 GLN C CA 1
ATOM 4796 C C . GLN C 1 37 ? 57.387 70.558 49.267 1.00 15.97 37 GLN C C 1
ATOM 4797 O O . GLN C 1 37 ? 57.812 70.739 48.128 1.00 13.28 37 GLN C O 1
ATOM 4811 N N . VAL C 1 39 ? 55.036 68.481 48.052 1.00 11.44 39 VAL C N 1
ATOM 4812 C CA . VAL C 1 39 ? 54.030 68.625 47.001 1.00 13.17 39 VAL C CA 1
ATOM 4813 C C . VAL C 1 39 ? 54.486 69.581 45.894 1.00 13.01 39 VAL C C 1
ATOM 4814 O O . VAL C 1 39 ? 54.312 69.306 44.707 1.00 13.32 39 VAL C O 1
ATOM 4818 N N . GLN C 1 40 ? 55.031 70.722 46.296 1.00 12.72 40 GLN C N 1
ATOM 4819 C CA . GLN C 1 40 ? 55.447 71.732 45.341 1.00 15.03 40 GLN C CA 1
ATOM 4820 C C . GLN C 1 40 ? 56.727 71.309 44.617 1.00 13.81 40 GLN C C 1
ATOM 4821 O O . GLN C 1 40 ? 56.822 71.428 43.398 1.00 13.42 40 GLN C O 1
ATOM 4827 N N . TYR C 1 41 ? 57.705 70.803 45.362 1.00 9.24 41 TYR C N 1
ATOM 4828 C CA . TYR C 1 41 ? 58.988 70.467 44.762 1.00 10.58 41 TYR C CA 1
ATOM 4829 C C . TYR C 1 41 ? 58.837 69.302 43.796 1.00 10.93 41 TYR C C 1
ATOM 4830 O O . TYR C 1 41 ? 59.456 69.273 42.731 1.00 11.35 41 TYR C O 1
ATOM 4839 N N . HIS C 1 42 ? 58.019 68.331 44.181 1.00 10.36 42 HIS C N 1
ATOM 4840 C CA . HIS C 1 42 ? 57.852 67.128 43.373 1.00 13.12 42 HIS C CA 1
ATOM 4841 C C . HIS C 1 42 ? 56.738 67.235 42.320 1.00 12.17 42 HIS C C 1
ATOM 4842 O O . HIS C 1 42 ? 56.393 66.250 41.674 1.00 12.97 42 HIS C O 1
ATOM 4849 N N . ASP C 1 43 ? 56.202 68.440 42.147 1.00 15.20 43 ASP C N 1
ATOM 4850 C CA . ASP C 1 43 ? 55.275 68.747 41.053 1.00 16.05 43 ASP C CA 1
ATOM 4851 C C . ASP C 1 43 ? 54.010 67.881 40.993 1.00 13.54 43 ASP C C 1
ATOM 4852 O O . ASP C 1 43 ? 53.641 67.410 39.921 1.00 12.05 43 ASP C O 1
ATOM 4857 N N . PHE C 1 44 ? 53.336 67.673 42.117 1.00 10.82 44 PHE C N 1
ATOM 4858 C CA . PHE C 1 44 ? 52.080 66.919 42.070 1.00 12.46 44 PHE C CA 1
ATOM 4859 C C . PHE C 1 44 ? 51.022 67.759 41.339 1.00 15.15 44 PHE C C 1
ATOM 4860 O O . PHE C 1 44 ? 50.709 68.871 41.767 1.00 17.31 44 PHE C O 1
ATOM 4868 N N . ASP C 1 45 ? 50.451 67.237 40.254 1.00 16.18 45 ASP C N 1
ATOM 4869 C CA . ASP C 1 45 ? 49.382 67.963 39.554 1.00 10.06 45 ASP C CA 1
ATOM 4870 C C . ASP C 1 45 ? 48.056 67.796 40.286 1.00 11.19 45 ASP C C 1
ATOM 4871 O O . ASP C 1 45 ? 47.254 68.720 40.381 1.00 13.82 45 ASP C O 1
ATOM 4876 N N . ILE C 1 46 ? 47.822 66.583 40.761 1.00 9.84 46 ILE C N 1
ATOM 4877 C CA . ILE C 1 46 ? 46.636 66.266 41.533 1.00 11.78 46 ILE C CA 1
ATOM 4878 C C . ILE C 1 46 ? 46.978 65.079 42.404 1.00 14.97 46 ILE C C 1
ATOM 4879 O O . ILE C 1 46 ? 47.665 64.156 41.967 1.00 14.91 46 ILE C O 1
ATOM 4884 N N . PHE C 1 47 ? 46.547 65.115 43.657 1.00 10.80 47 PHE C N 1
ATOM 4885 C CA . PHE C 1 47 ? 46.927 64.046 44.556 1.00 13.63 47 PHE C CA 1
ATOM 4886 C C . PHE C 1 47 ? 45.829 63.739 45.539 1.00 11.25 47 PHE C C 1
ATOM 4887 O O . PHE C 1 47 ? 45.097 64.625 45.950 1.00 13.61 47 PHE C O 1
ATOM 4895 N N . GLY C 1 48 ? 45.689 62.460 45.865 1.00 11.98 48 GLY C N 1
ATOM 4896 C CA . GLY C 1 48 ? 44.713 62.049 46.850 1.00 12.70 48 GLY C CA 1
ATOM 4897 C C . GLY C 1 48 ? 45.373 62.060 48.213 1.00 14.78 48 GLY C C 1
ATOM 4898 O O . GLY C 1 48 ? 46.516 61.596 48.361 1.00 11.34 48 GLY C O 1
ATOM 4899 N N . THR C 1 49 ? 44.672 62.604 49.205 1.00 9.81 49 THR C N 1
ATOM 4900 C CA . THR C 1 49 ? 45.166 62.579 50.576 1.00 10.58 49 THR C CA 1
ATOM 4901 C C . THR C 1 49 ? 44.254 61.737 51.456 1.00 14.21 49 THR C C 1
ATOM 4902 O O . THR C 1 49 ? 43.062 61.568 51.153 1.00 14.52 49 THR C O 1
ATOM 4906 N N . GLN C 1 50 ? 44.798 61.227 52.561 1.00 9.73 50 GLN C N 1
ATOM 4907 C CA . GLN C 1 50 ? 43.978 60.527 53.544 1.00 9.33 50 GLN C CA 1
ATOM 4908 C C . GLN C 1 50 ? 44.205 61.064 54.960 1.00 12.07 50 GLN C C 1
ATOM 4909 O O . GLN C 1 50 ? 45.275 61.572 55.271 1.00 13.50 50 GLN C O 1
ATOM 4915 N N . GLU C 1 51 ? 43.162 60.983 55.779 1.00 10.97 51 GLU C N 1
ATOM 4916 C CA . GLU C 1 51 ? 43.236 61.190 57.234 1.00 14.20 51 GLU C CA 1
ATOM 4917 C C . GLU C 1 51 ? 43.107 62.626 57.733 1.00 19.26 51 GLU C C 1
ATOM 4918 O O . GLU C 1 51 ? 43.070 62.849 58.943 1.00 20.87 51 GLU C O 1
ATOM 4924 N N . CYS C 1 52 ? 43.005 63.588 56.821 1.00 15.27 52 CYS C N 1
ATOM 4925 C CA . CYS C 1 52 ? 42.918 64.996 57.210 1.00 12.60 52 CYS C CA 1
ATOM 4926 C C . CYS C 1 52 ? 41.582 65.420 57.799 1.00 16.57 52 CYS C C 1
ATOM 4927 O O . CYS C 1 52 ? 40.534 65.177 57.207 1.00 18.77 52 CYS C O 1
ATOM 4930 N N . PHE C 1 53 ? 41.630 66.088 58.948 1.00 16.30 53 PHE C N 1
ATOM 4931 C CA . PHE C 1 53 ? 40.461 66.809 59.446 1.00 16.78 53 PHE C CA 1
ATOM 4932 C C . PHE C 1 53 ? 40.333 68.125 58.689 1.00 17.44 53 PHE C C 1
ATOM 4933 O O . PHE C 1 53 ? 41.288 68.590 58.083 1.00 13.73 53 PHE C O 1
ATOM 4941 N N . LEU C 1 54 ? 39.154 68.733 58.725 1.00 18.41 54 LEU C N 1
ATOM 4942 C CA . LEU C 1 54 ? 38.968 70.016 58.058 1.00 22.12 54 LEU C CA 1
ATOM 4943 C C . LEU C 1 54 ? 40.103 70.993 58.325 1.00 20.23 54 LEU C C 1
ATOM 4944 O O . LEU C 1 54 ? 40.594 71.637 57.405 1.00 18.40 54 LEU C O 1
ATOM 4949 N N . HIS C 1 55 ? 40.518 71.123 59.581 1.00 20.47 55 HIS C N 1
ATOM 4950 C CA . HIS C 1 55 ? 41.521 72.139 59.895 1.00 22.73 55 HIS C CA 1
ATOM 4951 C C . HIS C 1 55 ? 42.859 71.823 59.225 1.00 17.15 55 HIS C C 1
ATOM 4952 O O . HIS C 1 55 ? 43.624 72.731 58.887 1.00 16.25 55 HIS C O 1
ATOM 4959 N N . GLN C 1 56 ? 43.128 70.538 59.001 1.00 16.17 56 GLN C N 1
ATOM 4960 C CA . GLN C 1 56 ? 44.360 70.146 58.308 1.00 12.65 56 GLN C CA 1
ATOM 4961 C C . GLN C 1 56 ? 44.270 70.496 56.825 1.00 15.78 56 GLN C C 1
ATOM 4962 O O . GLN C 1 56 ? 45.257 70.873 56.197 1.00 16.40 56 GLN C O 1
ATOM 4968 N N . LEU C 1 57 ? 43.079 70.355 56.262 1.00 13.06 57 LEU C N 1
ATOM 4969 C CA . LEU C 1 57 ? 42.883 70.705 54.863 1.00 15.35 57 LEU C CA 1
ATOM 4970 C C . LEU C 1 57 ? 43.114 72.194 54.673 1.00 12.41 57 LEU C C 1
ATOM 4971 O O . LEU C 1 57 ? 43.698 72.627 53.680 1.00 17.33 57 LEU C O 1
ATOM 4976 N N . LYS C 1 58 ? 42.640 72.969 55.642 1.00 17.35 58 LYS C N 1
ATOM 4977 C CA . LYS C 1 58 ? 42.768 74.419 55.638 1.00 21.05 58 LYS C CA 1
ATOM 4978 C C . LYS C 1 58 ? 44.233 74.826 55.648 1.00 18.38 58 LYS C C 1
ATOM 4979 O O . LYS C 1 58 ? 44.660 75.667 54.865 1.00 19.32 58 LYS C O 1
ATOM 4985 N N . ASP C 1 59 ? 44.991 74.244 56.570 1.00 15.25 59 ASP C N 1
ATOM 4986 C CA . ASP C 1 59 ? 46.441 74.468 56.626 1.00 14.13 59 ASP C CA 1
ATOM 4987 C C . ASP C 1 59 ? 47.129 74.155 55.292 1.00 13.21 59 ASP C C 1
ATOM 4988 O O . ASP C 1 59 ? 47.988 74.910 54.828 1.00 16.29 59 ASP C O 1
ATOM 5001 N N . LYS C 1 61 ? 45.835 73.892 52.181 1.00 13.85 61 LYS C N 1
ATOM 5002 C CA . LYS C 1 61 ? 45.437 74.802 51.116 1.00 18.24 61 LYS C CA 1
ATOM 5003 C C . LYS C 1 61 ? 46.193 76.119 51.242 1.00 21.74 61 LYS C C 1
ATOM 5004 O O . LYS C 1 61 ? 46.724 76.636 50.258 1.00 19.73 61 LYS C O 1
ATOM 5010 N N . GLU C 1 62 ? 46.259 76.651 52.461 1.00 21.02 62 GLU C N 1
ATOM 5011 C CA . GLU C 1 62 ? 47.019 77.872 52.728 1.00 20.57 62 GLU C CA 1
ATOM 5012 C C . GLU C 1 62 ? 48.490 77.729 52.327 1.00 18.77 62 GLU C C 1
ATOM 5013 O O . GLU C 1 62 ? 49.101 78.666 51.808 1.00 16.82 62 GLU C O 1
ATOM 5019 N N . ALA C 1 63 ? 49.059 76.553 52.567 1.00 15.51 63 ALA C N 1
ATOM 5020 C CA . ALA C 1 63 ? 50.467 76.316 52.247 1.00 15.75 63 ALA C CA 1
ATOM 5021 C C . ALA C 1 63 ? 50.673 76.006 50.767 1.00 20.11 63 ALA C C 1
ATOM 5022 O O . ALA C 1 63 ? 51.808 75.925 50.296 1.00 19.07 63 ALA C O 1
ATOM 5024 N N . LEU C 1 64 ? 49.578 75.836 50.032 1.00 18.07 64 LEU C N 1
ATOM 5025 C CA . LEU C 1 64 ? 49.670 75.483 48.617 1.00 15.71 64 LEU C CA 1
ATOM 5026 C C . LEU C 1 64 ? 48.886 76.456 47.750 1.00 22.56 64 LEU C C 1
ATOM 5027 O O . LEU C 1 64 ? 47.838 76.103 47.202 1.00 22.62 64 LEU C O 1
ATOM 5032 N N . PRO C 1 65 ? 49.399 77.686 47.615 1.00 26.67 65 PRO C N 1
ATOM 5033 C CA . PRO C 1 65 ? 48.776 78.633 46.689 1.00 31.58 65 PRO C CA 1
ATOM 5034 C C . PRO C 1 65 ? 48.718 78.017 45.296 1.00 27.39 65 PRO C C 1
ATOM 5035 O O . PRO C 1 65 ? 49.715 77.475 44.819 1.00 25.00 65 PRO C O 1
ATOM 5039 N N . GLY C 1 66 ? 47.553 78.065 44.664 1.00 21.90 66 GLY C N 1
ATOM 5040 C CA . GLY C 1 66 ? 47.414 77.513 43.327 1.00 24.57 66 GLY C CA 1
ATOM 5041 C C . GLY C 1 66 ? 46.766 76.145 43.346 1.00 21.65 66 GLY C C 1
ATOM 5042 O O . GLY C 1 66 ? 46.475 75.573 42.295 1.00 24.09 66 GLY C O 1
ATOM 5043 N N . TYR C 1 67 ? 46.549 75.615 44.546 1.00 15.34 67 TYR C N 1
ATOM 5044 C CA . TYR C 1 67 ? 45.829 74.362 44.706 1.00 17.19 67 TYR C CA 1
ATOM 5045 C C . TYR C 1 67 ? 44.465 74.562 45.330 1.00 18.42 67 TYR C C 1
ATOM 5046 O O . TYR C 1 67 ? 44.270 75.467 46.134 1.00 20.75 67 TYR C O 1
ATOM 5055 N N . ASP C 1 68 ? 43.532 73.687 44.983 1.00 21.70 68 ASP C N 1
ATOM 5056 C CA . ASP C 1 68 ? 42.272 73.598 45.713 1.00 23.20 68 ASP C CA 1
ATOM 5057 C C . ASP C 1 68 ? 42.056 72.133 46.054 1.00 19.30 68 ASP C C 1
ATOM 5058 O O . ASP C 1 68 ? 42.858 71.284 45.662 1.00 17.57 68 ASP C O 1
ATOM 5063 N N . TYR C 1 69 ? 40.988 71.830 46.787 1.00 14.38 69 TYR C N 1
ATOM 5064 C CA . TYR C 1 69 ? 40.655 70.440 47.075 1.00 19.92 69 TYR C CA 1
ATOM 5065 C C . TYR C 1 69 ? 39.160 70.178 47.026 1.00 21.58 69 TYR C C 1
ATOM 5066 O O . TYR C 1 69 ? 38.351 71.095 47.164 1.00 19.73 69 TYR C O 1
ATOM 5075 N N . ILE C 1 70 ? 38.811 68.912 46.824 1.00 17.94 70 ILE C N 1
ATOM 5076 C CA . ILE C 1 70 ? 37.432 68.462 46.883 1.00 24.17 70 ILE C CA 1
ATOM 5077 C C . ILE C 1 70 ? 37.345 67.283 47.843 1.00 25.65 70 ILE C C 1
ATOM 5078 O O . ILE C 1 70 ? 38.345 66.600 48.097 1.00 21.29 70 ILE C O 1
ATOM 5083 N N . GLY C 1 71 ? 36.151 67.037 48.372 1.00 17.70 71 GLY C N 1
ATOM 5084 C CA . GLY C 1 71 ? 35.930 65.920 49.271 1.00 14.26 71 GLY C CA 1
ATOM 5085 C C . GLY C 1 71 ? 35.296 66.400 50.559 1.00 18.81 71 GLY C C 1
ATOM 5086 O O . GLY C 1 71 ? 35.641 67.476 51.056 1.00 21.35 71 GLY C O 1
ATOM 5087 N N . VAL C 1 72 ? 34.369 65.608 51.095 1.00 17.37 72 VAL C N 1
ATOM 5088 C CA . VAL C 1 72 ? 33.692 65.938 52.351 1.00 18.30 72 VAL C CA 1
ATOM 5089 C C . VAL C 1 72 ? 34.122 65.018 53.487 1.00 17.30 72 VAL C C 1
ATOM 5090 O O . VAL C 1 72 ? 34.752 63.981 53.263 1.00 17.70 72 VAL C O 1
ATOM 5094 N N . GLY C 1 73 ? 33.758 65.388 54.712 1.00 18.05 73 GLY C N 1
ATOM 5095 C CA . GLY C 1 73 ? 34.060 64.572 55.873 1.00 16.01 73 GLY C CA 1
ATOM 5096 C C . GLY C 1 73 ? 33.296 63.267 55.908 1.00 15.57 73 GLY C C 1
ATOM 5097 O O . GLY C 1 73 ? 32.133 63.199 55.509 1.00 19.76 73 GLY C O 1
ATOM 5098 N N . ARG C 1 74 ? 33.945 62.226 56.416 1.00 19.04 74 ARG C N 1
ATOM 5099 C CA . ARG C 1 74 ? 33.359 60.899 56.410 1.00 22.09 74 ARG C CA 1
ATOM 5100 C C . ARG C 1 74 ? 32.256 60.713 57.448 1.00 27.20 74 ARG C C 1
ATOM 5101 O O . ARG C 1 74 ? 31.447 59.792 57.332 1.00 23.60 74 ARG C O 1
ATOM 5109 N N . ASP C 1 75 ? 32.228 61.578 58.457 1.00 24.86 75 ASP C N 1
ATOM 5110 C CA . ASP C 1 75 ? 31.302 61.390 59.572 1.00 30.44 75 ASP C CA 1
ATOM 5111 C C . ASP C 1 75 ? 29.877 61.800 59.211 1.00 28.41 75 ASP C C 1
ATOM 5112 O O . ASP C 1 75 ? 28.932 61.061 59.477 1.00 31.65 75 ASP C O 1
ATOM 5117 N N . ASP C 1 76 ? 29.729 62.972 58.601 1.00 29.42 76 ASP C N 1
ATOM 5118 C CA . ASP C 1 76 ? 28.406 63.516 58.302 1.00 29.09 76 ASP C CA 1
ATOM 5119 C C . ASP C 1 76 ? 28.219 63.958 56.850 1.00 26.65 76 ASP C C 1
ATOM 5120 O O . ASP C 1 76 ? 27.174 64.499 56.492 1.00 21.46 76 ASP C O 1
ATOM 5125 N N . GLY C 1 77 ? 29.235 63.752 56.019 1.00 19.51 77 GLY C N 1
ATOM 5126 C CA . GLY C 1 77 ? 29.145 64.150 54.627 1.00 22.10 77 GLY C CA 1
ATOM 5127 C C . GLY C 1 77 ? 29.306 65.647 54.451 1.00 25.46 77 GLY C C 1
ATOM 5128 O O . GLY C 1 77 ? 29.118 66.183 53.359 1.00 26.11 77 GLY C O 1
ATOM 5129 N N . LYS C 1 78 ? 29.661 66.334 55.530 1.00 25.02 78 LYS C N 1
ATOM 5130 C CA . LYS C 1 78 ? 29.865 67.778 55.461 1.00 25.77 78 LYS C CA 1
ATOM 5131 C C . LYS C 1 78 ? 31.284 68.141 55.890 1.00 28.50 78 LYS C C 1
ATOM 5132 O O . LYS C 1 78 ? 32.227 67.980 55.117 1.00 31.06 78 LYS C O 1
ATOM 5138 N N . ASP C 1 79 ? 31.437 68.623 57.119 1.00 26.80 79 ASP C N 1
ATOM 5139 C CA . ASP C 1 79 ? 32.757 69.015 57.611 1.00 29.23 79 ASP C CA 1
ATOM 5140 C C . ASP C 1 79 ? 33.329 68.116 58.701 1.00 31.37 79 ASP C C 1
ATOM 5141 O O . ASP C 1 79 ? 34.466 68.313 59.125 1.00 34.83 79 ASP C O 1
ATOM 5146 N N . LYS C 1 80 ? 32.558 67.138 59.158 1.00 31.14 80 LYS C N 1
ATOM 5147 C CA . LYS C 1 80 ? 32.977 66.351 60.313 1.00 33.91 80 LYS C CA 1
ATOM 5148 C C . LYS C 1 80 ? 33.759 65.098 59.943 1.00 30.28 80 LYS C C 1
ATOM 5149 O O . LYS C 1 80 ? 33.367 64.353 59.048 1.00 31.32 80 LYS C O 1
ATOM 5155 N N . GLY C 1 81 ? 34.862 64.870 60.649 1.00 23.91 81 GLY C N 1
ATOM 5156 C CA . GLY C 1 81 ? 35.600 63.628 60.527 1.00 22.76 81 GLY C CA 1
ATOM 5157 C C . GLY C 1 81 ? 36.782 63.705 59.578 1.00 16.93 81 GLY C C 1
ATOM 5158 O O . GLY C 1 81 ? 37.124 64.771 59.066 1.00 17.93 81 GLY C O 1
ATOM 5159 N N . GLU C 1 82 ? 37.420 62.566 59.355 1.00 14.02 82 GLU C N 1
ATOM 5160 C CA . GLU C 1 82 ? 38.528 62.515 58.407 1.00 15.56 82 GLU C CA 1
ATOM 5161 C C . GLU C 1 82 ? 38.000 62.640 56.986 1.00 17.48 82 GLU C C 1
ATOM 5162 O O . GLU C 1 82 ? 36.853 62.274 56.716 1.00 16.72 82 GLU C O 1
ATOM 5168 N N . HIS C 1 83 ? 38.833 63.178 56.096 1.00 16.68 83 HIS C N 1
ATOM 5169 C CA . HIS C 1 83 ? 38.485 63.357 54.687 1.00 18.05 83 HIS C CA 1
ATOM 5170 C C . HIS C 1 83 ? 39.367 62.479 53.805 1.00 20.00 83 HIS C C 1
ATOM 5171 O O . HIS C 1 83 ? 40.481 62.125 54.191 1.00 18.48 83 HIS C O 1
ATOM 5178 N N . SER C 1 84 ? 38.864 62.145 52.617 1.00 16.66 84 SER C N 1
ATOM 5179 C CA . SER C 1 84 ? 39.674 61.559 51.553 1.00 19.84 84 SER C CA 1
ATOM 5180 C C . SER C 1 84 ? 39.855 62.607 50.453 1.00 17.54 84 SER C C 1
ATOM 5181 O O . SER C 1 84 ? 39.572 62.354 49.284 1.00 17.09 84 SER C O 1
ATOM 5184 N N . ALA C 1 85 ? 40.329 63.783 50.839 1.00 16.41 85 ALA C N 1
ATOM 5185 C CA . ALA C 1 85 ? 40.335 64.948 49.959 1.00 13.69 85 ALA C CA 1
ATOM 5186 C C . ALA C 1 85 ? 41.317 64.818 48.797 1.00 15.65 85 ALA C C 1
ATOM 5187 O O . ALA C 1 85 ? 42.407 64.280 48.947 1.00 17.18 85 ALA C O 1
ATOM 5189 N N . ILE C 1 86 ? 40.911 65.321 47.642 1.00 13.34 86 ILE C N 1
ATOM 5190 C CA . ILE C 1 86 ? 41.755 65.341 46.456 1.00 14.26 86 ILE C CA 1
ATOM 5191 C C . ILE C 1 86 ? 42.193 66.776 46.186 1.00 16.50 86 ILE C C 1
ATOM 5192 O O . ILE C 1 86 ? 41.356 67.667 46.016 1.00 18.77 86 ILE C O 1
ATOM 5197 N N . PHE C 1 87 ? 43.503 67.000 46.175 1.00 15.70 87 PHE C N 1
ATOM 5198 C CA . PHE C 1 87 ? 44.070 68.310 45.875 1.00 15.21 87 PHE C CA 1
ATOM 5199 C C . PHE C 1 87 ? 44.468 68.358 44.404 1.00 16.41 87 PHE C C 1
ATOM 5200 O O . PHE C 1 87 ? 44.894 67.360 43.839 1.00 14.99 87 PHE C O 1
ATOM 5208 N N . TYR C 1 88 ? 44.322 69.520 43.788 1.00 16.65 88 TYR C N 1
ATOM 5209 C CA . TYR C 1 88 ? 44.657 69.662 42.380 1.00 10.66 88 TYR C CA 1
ATOM 5210 C C . TYR C 1 88 ? 45.046 71.085 42.086 1.00 13.70 88 TYR C C 1
ATOM 5211 O O . TYR C 1 88 ? 44.621 72.008 42.773 1.00 17.49 88 TYR C O 1
ATOM 5220 N N . ARG C 1 89 ? 45.865 71.260 41.055 1.00 18.65 89 ARG C N 1
ATOM 5221 C CA . ARG C 1 89 ? 46.250 72.587 40.618 1.00 17.74 89 ARG C CA 1
ATOM 5222 C C . ARG C 1 89 ? 45.122 73.221 39.812 1.00 18.70 89 ARG C C 1
ATOM 5223 O O . ARG C 1 89 ? 44.689 72.672 38.799 1.00 18.16 89 ARG C O 1
ATOM 5231 N N . THR C 1 90 ? 44.650 74.375 40.269 1.00 20.46 90 THR C N 1
ATOM 5232 C CA . THR C 1 90 ? 43.495 75.024 39.649 1.00 25.45 90 THR C CA 1
ATOM 5233 C C . THR C 1 90 ? 43.789 75.576 38.263 1.00 24.76 90 THR C C 1
ATOM 5234 O O . THR C 1 90 ? 42.870 75.777 37.466 1.00 24.33 90 THR C O 1
ATOM 5238 N N . ASP C 1 91 ? 45.063 75.822 37.976 1.00 21.76 91 ASP C N 1
ATOM 5239 C CA . ASP C 1 91 ? 45.456 76.339 36.672 1.00 24.89 91 ASP C CA 1
ATOM 5240 C C . ASP C 1 91 ? 45.698 75.232 35.655 1.00 26.18 91 ASP C C 1
ATOM 5241 O O . ASP C 1 91 ? 46.050 75.507 34.513 1.00 28.11 91 ASP C O 1
ATOM 5246 N N . LYS C 1 92 ? 45.504 73.981 36.065 1.00 20.10 92 LYS C N 1
ATOM 5247 C CA . LYS C 1 92 ? 45.678 72.857 35.154 1.00 20.10 92 LYS C CA 1
ATOM 5248 C C . LYS C 1 92 ? 44.385 72.110 34.866 1.00 20.36 92 LYS C C 1
ATOM 5249 O O . LYS C 1 92 ? 44.254 71.482 33.812 1.00 21.38 92 LYS C O 1
ATOM 5255 N N . PHE C 1 93 ? 43.433 72.184 35.795 1.00 20.08 93 PHE C N 1
ATOM 5256 C CA . PHE C 1 93 ? 42.205 71.407 35.688 1.00 19.36 93 PHE C CA 1
ATOM 5257 C C . PHE C 1 93 ? 40.936 72.214 35.941 1.00 22.37 93 PHE C C 1
ATOM 5258 O O . PHE C 1 93 ? 40.926 73.165 36.724 1.00 24.37 93 PHE C O 1
ATOM 5266 N N . ASP C 1 94 ? 39.866 71.811 35.267 1.00 24.58 94 ASP C N 1
ATOM 5267 C CA . ASP C 1 94 ? 38.517 72.213 35.639 1.00 23.94 94 ASP C CA 1
ATOM 5268 C C . ASP C 1 94 ? 37.832 70.983 36.169 1.00 21.41 94 ASP C C 1
ATOM 5269 O O . ASP C 1 94 ? 38.147 69.860 35.764 1.00 25.87 94 ASP C O 1
ATOM 5274 N N . ILE C 1 95 ? 36.891 71.195 37.074 1.00 21.90 95 ILE C N 1
ATOM 5275 C CA . ILE C 1 95 ? 36.093 70.113 37.605 1.00 19.03 95 ILE C CA 1
ATOM 5276 C C . ILE C 1 95 ? 34.776 70.091 36.844 1.00 20.17 95 ILE C C 1
ATOM 5277 O O . ILE C 1 95 ? 34.042 71.077 36.821 1.00 21.74 95 ILE C O 1
ATOM 5282 N N . VAL C 1 96 ? 34.504 68.965 36.199 1.00 20.95 96 VAL C N 1
ATOM 5283 C CA . VAL C 1 96 ? 33.285 68.783 35.427 1.00 21.19 96 VAL C CA 1
ATOM 5284 C C . VAL C 1 96 ? 32.159 68.335 36.353 1.00 24.71 96 VAL C C 1
ATOM 5285 O O . VAL C 1 96 ? 31.039 68.837 36.280 1.00 22.91 96 VAL C O 1
ATOM 5289 N N . GLU C 1 97 ? 32.472 67.374 37.215 1.00 22.26 97 GLU C N 1
ATOM 5290 C CA . GLU C 1 97 ? 31.531 66.843 38.187 1.00 22.17 97 GLU C CA 1
ATOM 5291 C C . GLU C 1 97 ? 32.340 66.295 39.362 1.00 25.27 97 GLU C C 1
ATOM 5292 O O . GLU C 1 97 ? 33.512 65.956 39.206 1.00 22.50 97 GLU C O 1
ATOM 5298 N N . LYS C 1 98 ? 31.723 66.205 40.533 1.00 21.21 98 LYS C N 1
ATOM 5299 C CA . LYS C 1 98 ? 32.423 65.669 41.701 1.00 18.98 98 LYS C CA 1
ATOM 5300 C C . LYS C 1 98 ? 31.422 65.052 42.653 1.00 20.06 98 LYS C C 1
ATOM 5301 O O . LYS C 1 98 ? 30.235 65.376 42.600 1.00 14.81 98 LYS C O 1
ATOM 5307 N N . GLY C 1 99 ? 31.888 64.154 43.515 1.00 17.73 99 GLY C N 1
ATOM 5308 C CA . GLY C 1 99 ? 30.991 63.511 44.455 1.00 20.62 99 GLY C CA 1
ATOM 5309 C C . GLY C 1 99 ? 31.721 62.756 45.546 1.00 23.36 99 GLY C C 1
ATOM 5310 O O . GLY C 1 99 ? 32.945 62.791 45.633 1.00 17.73 99 GLY C O 1
ATOM 5311 N N . ASP C 1 100 ? 30.954 62.077 46.390 1.00 20.38 100 ASP C N 1
ATOM 5312 C CA . ASP C 1 100 ? 31.508 61.275 47.470 1.00 22.26 100 ASP C CA 1
ATOM 5313 C C . ASP C 1 100 ? 30.539 60.143 47.718 1.00 25.10 100 ASP C C 1
ATOM 5314 O O . ASP C 1 100 ? 29.331 60.311 47.561 1.00 24.38 100 ASP C O 1
ATOM 5319 N N . PHE C 1 101 ? 31.061 58.983 48.085 1.00 21.58 101 PHE C N 1
ATOM 5320 C CA . PHE C 1 101 ? 30.201 57.881 48.474 1.00 27.09 101 PHE C CA 1
ATOM 5321 C C . PHE C 1 101 ? 30.898 57.054 49.533 1.00 25.23 101 PHE C C 1
ATOM 5322 O O . PHE C 1 101 ? 32.130 57.006 49.581 1.00 21.78 101 PHE C O 1
ATOM 5330 N N . TRP C 1 102 ? 30.104 56.420 50.387 1.00 21.74 102 TRP C N 1
ATOM 5331 C CA . TRP C 1 102 ? 30.638 55.603 51.467 1.00 18.18 102 TRP C CA 1
ATOM 5332 C C . TRP C 1 102 ? 30.855 54.167 51.008 1.00 23.88 102 TRP C C 1
ATOM 5333 O O . TRP C 1 102 ? 30.106 53.641 50.178 1.00 23.40 102 TRP C O 1
ATOM 5344 N N . LEU C 1 103 ? 31.889 53.531 51.539 1.00 17.97 103 LEU C N 1
ATOM 5345 C CA . LEU C 1 103 ? 32.170 52.152 51.171 1.00 22.16 103 LEU C CA 1
ATOM 5346 C C . LEU C 1 103 ? 31.279 51.200 51.967 1.00 24.19 103 LEU C C 1
ATOM 5347 O O . LEU C 1 103 ? 31.653 50.717 53.033 1.00 19.57 103 LEU C O 1
ATOM 5352 N N . SER C 1 104 ? 30.083 50.944 51.442 1.00 24.58 104 SER C N 1
ATOM 5353 C CA . SER C 1 104 ? 29.093 50.154 52.168 1.00 24.78 104 SER C CA 1
ATOM 5354 C C . SER C 1 104 ? 27.939 49.711 51.272 1.00 26.27 104 SER C C 1
ATOM 5355 O O . SER C 1 104 ? 27.946 49.947 50.065 1.00 24.97 104 SER C O 1
ATOM 5358 N N . GLU C 1 105 ? 26.942 49.086 51.888 1.00 28.70 105 GLU C N 1
ATOM 5359 C CA . GLU C 1 105 ? 25.752 48.615 51.186 1.00 30.30 105 GLU C CA 1
ATOM 5360 C C . GLU C 1 105 ? 24.852 49.786 50.827 1.00 31.27 105 GLU C C 1
ATOM 5361 O O . GLU C 1 105 ? 23.956 49.665 49.996 1.00 37.20 105 GLU C O 1
ATOM 5367 N N . THR C 1 106 ? 25.095 50.922 51.466 1.00 26.59 106 THR C N 1
ATOM 5368 C CA . THR C 1 106 ? 24.287 52.115 51.244 1.00 27.07 106 THR C CA 1
ATOM 5369 C C . THR C 1 106 ? 25.198 53.312 50.982 1.00 24.52 106 THR C C 1
ATOM 5370 O O . THR C 1 106 ? 25.293 54.220 51.809 1.00 27.11 106 THR C O 1
ATOM 5374 N N . PRO C 1 107 ? 25.854 53.331 49.811 1.00 24.22 107 PRO C N 1
ATOM 5375 C CA . PRO C 1 107 ? 26.942 54.285 49.555 1.00 22.85 107 PRO C CA 1
ATOM 5376 C C . PRO C 1 107 ? 26.490 55.741 49.534 1.00 26.10 107 PRO C C 1
ATOM 5377 O O . PRO C 1 107 ? 27.335 56.628 49.590 1.00 24.76 107 PRO C O 1
ATOM 5381 N N . ASP C 1 108 ? 25.186 55.988 49.450 1.00 23.48 108 ASP C N 1
ATOM 5382 C CA . ASP C 1 108 ? 24.684 57.355 49.328 1.00 26.11 108 ASP C CA 1
ATOM 5383 C C . ASP C 1 108 ? 24.648 58.121 50.652 1.00 26.19 108 ASP C C 1
ATOM 5384 O O . ASP C 1 108 ? 24.429 59.334 50.668 1.00 28.08 108 ASP C O 1
ATOM 5389 N N . VAL C 1 109 ? 24.841 57.420 51.764 1.00 24.75 109 VAL C N 1
ATOM 5390 C CA . VAL C 1 109 ? 24.749 58.074 53.069 1.00 28.13 109 VAL C CA 1
ATOM 5391 C C . VAL C 1 109 ? 25.853 57.616 54.009 1.00 25.07 109 VAL C C 1
ATOM 5392 O O . VAL C 1 109 ? 26.313 56.479 53.915 1.00 29.86 109 VAL C O 1
ATOM 5396 N N . PRO C 1 110 ? 26.275 58.503 54.925 1.00 26.64 110 PRO C N 1
ATOM 5397 C CA . PRO C 1 110 ? 27.278 58.123 55.927 1.00 30.13 110 PRO C CA 1
ATOM 5398 C C . PRO C 1 110 ? 26.858 56.821 56.600 1.00 31.81 110 PRO C C 1
ATOM 5399 O O . PRO C 1 110 ? 25.769 56.770 57.158 1.00 34.40 110 PRO C O 1
ATOM 5403 N N . SER C 1 111 ? 27.697 55.792 56.542 1.00 29.15 111 SER C N 1
ATOM 5404 C CA . SER C 1 111 ? 27.313 54.469 57.023 1.00 26.84 111 SER C CA 1
ATOM 5405 C C . SER C 1 111 ? 28.498 53.507 57.042 1.00 33.36 111 SER C C 1
ATOM 5406 O O . SER C 1 111 ? 29.435 53.648 56.256 1.00 35.36 111 SER C O 1
ATOM 5409 N N . LYS C 1 112 ? 28.449 52.529 57.940 1.00 30.63 112 LYS C N 1
ATOM 5410 C CA . LYS C 1 112 ? 29.479 51.499 57.999 1.00 34.63 112 LYS C CA 1
ATOM 5411 C C . LYS C 1 112 ? 29.181 50.444 56.952 1.00 29.88 112 LYS C C 1
ATOM 5412 O O . LYS C 1 112 ? 28.023 50.174 56.659 1.00 34.45 112 LYS C O 1
ATOM 5418 N N . GLY C 1 113 ? 30.223 49.844 56.391 1.00 24.10 113 GLY C N 1
ATOM 5419 C CA . GLY C 1 113 ? 30.037 48.819 55.384 1.00 24.63 113 GLY C CA 1
ATOM 5420 C C . GLY C 1 113 ? 30.376 47.418 55.859 1.00 22.67 113 GLY C C 1
ATOM 5421 O O . GLY C 1 113 ? 31.392 47.199 56.519 1.00 22.37 113 GLY C O 1
ATOM 5422 N N . TRP C 1 114 ? 29.522 46.464 55.509 1.00 22.82 114 TRP C N 1
ATOM 5423 C CA . TRP C 1 114 ? 29.761 45.064 55.824 1.00 26.87 114 TRP C CA 1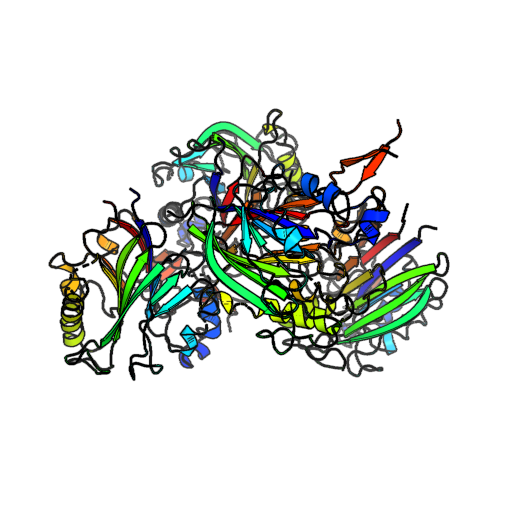
ATOM 5424 C C . TRP C 1 114 ? 30.320 44.903 57.229 1.00 25.94 114 TRP C C 1
ATOM 5425 O O . TRP C 1 114 ? 29.671 45.284 58.198 1.00 28.06 114 TRP C O 1
ATOM 5436 N N . ASP C 1 115 ? 31.529 44.367 57.342 1.00 24.40 115 ASP C N 1
ATOM 5437 C CA . ASP C 1 115 ? 32.115 44.103 58.648 1.00 24.04 115 ASP C CA 1
ATOM 5438 C C . ASP C 1 115 ? 33.099 45.187 59.110 1.00 23.93 115 ASP C C 1
ATOM 5439 O O . ASP C 1 115 ? 33.919 44.949 59.991 1.00 24.13 115 ASP C O 1
ATOM 5444 N N . ALA C 1 116 ? 33.008 46.379 58.529 1.00 22.86 116 ALA C N 1
ATOM 5445 C CA . ALA C 1 116 ? 33.938 47.458 58.874 1.00 25.43 116 ALA C CA 1
ATOM 5446 C C . ALA C 1 116 ? 33.566 48.096 60.210 1.00 27.19 116 ALA C C 1
ATOM 5447 O O . ALA C 1 116 ? 32.397 48.119 60.580 1.00 26.31 116 ALA C O 1
ATOM 5449 N N . VAL C 1 117 ? 34.549 48.626 60.931 1.00 25.35 117 VAL C N 1
ATOM 5450 C CA A VAL C 1 117 ? 34.279 49.245 62.229 0.50 24.39 117 VAL C CA 1
ATOM 5451 C CA B VAL C 1 117 ? 34.272 49.238 62.229 0.50 24.38 117 VAL C CA 1
ATOM 5452 C C . VAL C 1 117 ? 33.872 50.712 62.123 1.00 24.96 117 VAL C C 1
ATOM 5453 O O . VAL C 1 117 ? 33.141 51.217 62.963 1.00 25.27 117 VAL C O 1
ATOM 5460 N N . LEU C 1 118 ? 34.349 51.399 61.088 1.00 25.59 118 LEU C N 1
ATOM 5461 C CA . LEU C 1 118 ? 34.062 52.827 60.939 1.00 22.71 118 LEU C CA 1
ATOM 5462 C C . LEU C 1 118 ? 33.622 53.162 59.513 1.00 23.55 118 LEU C C 1
ATOM 5463 O O . LEU C 1 118 ? 33.994 52.463 58.576 1.00 19.73 118 LEU C O 1
ATOM 5468 N N . PRO C 1 119 ? 32.834 54.237 59.352 1.00 23.77 119 PRO C N 1
ATOM 5469 C CA . PRO C 1 119 ? 32.448 54.698 58.016 1.00 24.64 119 PRO C CA 1
ATOM 5470 C C . PRO C 1 119 ? 33.693 55.067 57.228 1.00 24.45 119 PRO C C 1
ATOM 5471 O O . PRO C 1 119 ? 34.648 55.576 57.815 1.00 24.79 119 PRO C O 1
ATOM 5475 N N . ARG C 1 120 ? 33.676 54.817 55.923 1.00 19.22 120 ARG C N 1
ATOM 5476 C CA . ARG C 1 120 ? 34.811 55.124 55.062 1.00 17.43 120 ARG C CA 1
ATOM 5477 C C . ARG C 1 120 ? 34.305 55.848 53.826 1.00 22.84 120 ARG C C 1
ATOM 5478 O O . ARG C 1 120 ? 33.373 55.379 53.174 1.00 16.50 120 ARG C O 1
ATOM 5486 N N . ILE C 1 121 ? 34.903 56.993 53.514 1.00 20.31 121 ILE C N 1
ATOM 5487 C CA . ILE C 1 121 ? 34.440 57.787 52.385 1.00 16.87 121 ILE C CA 1
ATOM 5488 C C . ILE C 1 121 ? 35.389 57.703 51.190 1.00 19.39 121 ILE C C 1
ATOM 5489 O O . ILE C 1 121 ? 36.612 57.708 51.344 1.00 20.57 121 ILE C O 1
ATOM 5494 N N . CYS C 1 122 ? 34.808 57.592 50.001 1.00 18.52 122 CYS C N 1
ATOM 5495 C CA . CYS C 1 122 ? 35.563 57.695 48.759 1.00 22.09 122 CYS C CA 1
ATOM 5496 C C . CYS C 1 122 ? 35.122 58.979 48.089 1.00 19.02 122 CYS C C 1
ATOM 5497 O O . CYS C 1 122 ? 33.938 59.166 47.806 1.00 17.23 122 CYS C O 1
ATOM 5500 N N . SER C 1 123 ? 36.068 59.885 47.870 1.00 16.68 123 SER C N 1
ATOM 5501 C CA . SER C 1 123 ? 35.767 61.134 47.192 1.00 19.59 123 SER C CA 1
ATOM 5502 C C . SER C 1 123 ? 36.273 61.015 45.765 1.00 19.05 123 SER C C 1
ATOM 5503 O O . SER C 1 123 ? 37.236 60.302 45.503 1.00 13.88 123 SER C O 1
ATOM 5506 N N . TRP C 1 124 ? 35.610 61.678 44.829 1.00 17.86 124 TRP C N 1
ATOM 5507 C CA . TRP C 1 124 ? 36.033 61.559 43.443 1.00 16.19 124 TRP C CA 1
ATOM 5508 C C . TRP C 1 124 ? 35.777 62.841 42.684 1.00 15.09 124 TRP C C 1
ATOM 5509 O O . TRP C 1 124 ? 34.967 63.676 43.089 1.00 16.66 124 TRP C O 1
ATOM 5520 N N . GLY C 1 125 ? 36.497 63.003 41.587 1.00 18.55 125 GLY C N 1
ATOM 5521 C CA . GLY C 1 125 ? 36.264 64.123 40.702 1.00 17.96 125 GLY C CA 1
ATOM 5522 C C . GLY C 1 125 ? 36.311 63.640 39.270 1.00 17.41 125 GLY C C 1
ATOM 5523 O O . GLY C 1 125 ? 37.038 62.699 38.938 1.00 16.73 125 GLY C O 1
ATOM 5524 N N . HIS C 1 126 ? 35.497 64.272 38.434 1.00 17.75 126 HIS C N 1
ATOM 5525 C CA . HIS C 1 126 ? 35.595 64.148 36.991 1.00 17.16 126 HIS C CA 1
ATOM 5526 C C . HIS C 1 126 ? 36.311 65.417 36.564 1.00 17.33 126 HIS C C 1
ATOM 5527 O O . HIS C 1 126 ? 35.743 66.511 36.644 1.00 16.62 126 HIS C O 1
ATOM 5534 N N . PHE C 1 127 ? 37.576 65.280 36.162 1.00 15.07 127 PHE C N 1
ATOM 5535 C CA . PHE C 1 127 ? 38.411 66.423 35.806 1.00 17.53 127 PHE C CA 1
ATOM 5536 C C . PHE C 1 127 ? 38.572 66.551 34.305 1.00 17.26 127 PHE C C 1
ATOM 5537 O O . PHE C 1 127 ? 38.459 65.566 33.576 1.00 15.78 127 PHE C O 1
ATOM 5545 N N . LYS C 1 128 ? 38.858 67.771 33.862 1.00 16.18 128 LYS C N 1
ATOM 5546 C CA . LYS C 1 128 ? 39.201 68.035 32.468 1.00 19.16 128 LYS C CA 1
ATOM 5547 C C . LYS C 1 128 ? 40.442 68.915 32.399 1.00 18.64 128 LYS C C 1
ATOM 5548 O O . LYS C 1 128 ? 40.488 70.001 32.980 1.00 17.39 128 LYS C O 1
ATOM 5554 N N . CYS C 1 129 ? 41.454 68.440 31.689 1.00 16.98 129 CYS C N 1
ATOM 5555 C CA . CYS C 1 129 ? 42.681 69.198 31.548 1.00 18.45 129 CYS C CA 1
ATOM 5556 C C . CYS C 1 129 ? 42.438 70.464 30.737 1.00 24.08 129 CYS C C 1
ATOM 5557 O O . CYS C 1 129 ? 41.870 70.409 29.643 1.00 22.87 129 CYS C O 1
ATOM 5560 N N . LYS C 1 130 ? 42.873 71.600 31.273 1.00 20.69 130 LYS C N 1
ATOM 5561 C CA . LYS C 1 130 ? 42.685 72.883 30.603 1.00 27.11 130 LYS C CA 1
ATOM 5562 C C . LYS C 1 130 ? 43.439 72.977 29.279 1.00 32.10 130 LYS C C 1
ATOM 5563 O O . LYS C 1 130 ? 42.942 73.566 28.319 1.00 37.77 130 LYS C O 1
ATOM 5569 N N . ASP C 1 131 ? 44.638 72.406 29.229 1.00 25.35 131 ASP C N 1
ATOM 5570 C CA . ASP C 1 131 ? 45.471 72.518 28.037 1.00 27.11 131 ASP C CA 1
ATOM 5571 C C . ASP C 1 131 ? 45.064 71.546 26.926 1.00 30.02 131 ASP C C 1
ATOM 5572 O O . ASP C 1 131 ? 44.934 71.950 25.775 1.00 36.74 131 ASP C O 1
ATOM 5577 N N . THR C 1 132 ? 44.832 70.278 27.259 1.00 26.19 132 THR C N 1
ATOM 5578 C CA . THR C 1 132 ? 44.539 69.284 26.222 1.00 23.54 132 THR C CA 1
ATOM 5579 C C . THR C 1 132 ? 43.068 68.889 26.113 1.00 23.75 132 THR C C 1
ATOM 5580 O O . THR C 1 132 ? 42.676 68.253 25.139 1.00 25.20 132 THR C O 1
ATOM 5584 N N . GLY C 1 133 ? 42.272 69.226 27.122 1.00 20.17 133 GLY C N 1
ATOM 5585 C CA . GLY C 1 133 ? 40.872 68.836 27.157 1.00 18.04 133 GLY C CA 1
ATOM 5586 C C . GLY C 1 133 ? 40.624 67.397 27.598 1.00 19.50 133 GLY C C 1
ATOM 5587 O O . GLY C 1 133 ? 39.480 66.974 27.707 1.00 18.28 133 GLY C O 1
ATOM 5588 N N . PHE C 1 134 ? 41.692 66.642 27.853 1.00 16.83 134 PHE C N 1
ATOM 5589 C CA . PHE C 1 134 ? 41.569 65.259 28.337 1.00 17.58 134 PHE C CA 1
ATOM 5590 C C . PHE C 1 134 ? 40.706 65.169 29.600 1.00 16.26 134 PHE C C 1
ATOM 5591 O O . PHE C 1 134 ? 40.948 65.890 30.562 1.00 17.72 134 PHE C O 1
ATOM 5599 N N . GLU C 1 135 ? 39.705 64.286 29.590 1.00 14.17 135 GLU C N 1
ATOM 5600 C CA . GLU C 1 135 ? 38.835 64.098 30.750 1.00 15.06 135 GLU C CA 1
ATOM 5601 C C . GLU C 1 135 ? 39.065 62.749 31.413 1.00 14.69 135 GLU C C 1
ATOM 5602 O O . GLU C 1 135 ? 39.235 61.732 30.744 1.00 16.92 135 GLU C O 1
ATOM 5608 N N . PHE C 1 136 ? 39.049 62.728 32.739 1.00 13.16 136 PHE C N 1
ATOM 5609 C CA . PHE C 1 136 ? 39.275 61.473 33.430 1.00 13.77 136 PHE C CA 1
ATOM 5610 C C . PHE C 1 136 ? 38.631 61.509 34.795 1.00 13.96 136 PHE C C 1
ATOM 5611 O O . PHE C 1 136 ? 38.247 62.572 35.287 1.00 16.24 136 PHE C O 1
ATOM 5619 N N . LEU C 1 137 ? 38.508 60.336 35.397 1.00 15.40 137 LEU C N 1
ATOM 5620 C CA . LEU C 1 137 ? 37.993 60.238 36.752 1.00 16.87 137 LEU C CA 1
ATOM 5621 C C . LEU C 1 137 ? 39.165 60.007 37.706 1.00 15.74 137 LEU C C 1
ATOM 5622 O O . LEU C 1 137 ? 40.113 59.271 37.382 1.00 14.27 137 LEU C O 1
ATOM 5627 N N . PHE C 1 138 ? 39.098 60.647 38.870 1.00 15.69 138 PHE C N 1
ATOM 5628 C CA . PHE C 1 138 ? 40.100 60.478 39.923 1.00 11.61 138 PHE C CA 1
ATOM 5629 C C . PHE C 1 138 ? 39.374 60.119 41.224 1.00 12.81 138 PHE C C 1
ATOM 5630 O O . PHE C 1 138 ? 38.572 60.901 41.725 1.00 14.71 138 PHE C O 1
ATOM 5638 N N . PHE C 1 139 ? 39.654 58.928 41.750 1.00 14.00 139 PHE C N 1
ATOM 5639 C CA . PHE C 1 139 ? 39.014 58.423 42.963 1.00 11.24 139 PHE C CA 1
ATOM 5640 C C . PHE C 1 139 ? 40.072 58.346 44.066 1.00 12.17 139 PHE C C 1
ATOM 5641 O O . PHE C 1 139 ? 41.251 58.088 43.783 1.00 12.77 139 PHE C O 1
ATOM 5649 N N . ASN C 1 140 ? 39.651 58.535 45.313 1.00 12.23 140 ASN C N 1
ATOM 5650 C CA . ASN C 1 140 ? 40.577 58.533 46.454 1.00 12.42 140 ASN C CA 1
ATOM 5651 C C . ASN C 1 140 ? 39.881 58.008 47.708 1.00 12.09 140 ASN C C 1
ATOM 5652 O O . ASN C 1 140 ? 38.775 58.432 48.018 1.00 13.22 140 ASN C O 1
ATOM 5657 N N . LEU C 1 141 ? 40.517 57.087 48.425 1.00 14.78 141 LEU C N 1
ATOM 5658 C CA . LEU C 1 141 ? 39.849 56.448 49.564 1.00 16.75 141 LEU C CA 1
ATOM 5659 C C . LEU C 1 141 ? 40.819 56.003 50.654 1.00 16.83 141 LEU C C 1
ATOM 5660 O O . LEU C 1 141 ? 42.041 56.102 50.499 1.00 12.53 141 LEU C O 1
ATOM 5665 N N . HIS C 1 142 ? 40.254 55.540 51.770 1.00 16.59 142 HIS C N 1
ATOM 5666 C CA . HIS C 1 142 ? 41.022 54.928 52.849 1.00 14.62 142 HIS C CA 1
ATOM 5667 C C . HIS C 1 142 ? 40.243 53.711 53.338 1.00 14.11 142 HIS C C 1
ATOM 5668 O O . HIS C 1 142 ? 39.133 53.847 53.852 1.00 20.42 142 HIS C O 1
ATOM 5688 N N . ASP C 1 144 ? 39.002 50.358 55.434 1.00 18.17 144 ASP C N 1
ATOM 5689 C CA . ASP C 1 144 ? 38.796 50.051 56.858 1.00 13.56 144 ASP C CA 1
ATOM 5690 C C . ASP C 1 144 ? 39.775 48.979 57.321 1.00 12.32 144 ASP C C 1
ATOM 5691 O O . ASP C 1 144 ? 39.946 47.955 56.659 1.00 16.67 144 ASP C O 1
ATOM 5696 N N . HIS C 1 145 ? 40.424 49.206 58.458 1.00 15.01 145 HIS C N 1
ATOM 5697 C CA . HIS C 1 145 ? 41.481 48.300 58.907 1.00 17.55 145 HIS C CA 1
ATOM 5698 C C . HIS C 1 145 ? 40.977 46.990 59.528 1.00 20.15 145 HIS C C 1
ATOM 5699 O O . HIS C 1 145 ? 41.747 46.055 59.734 1.00 21.72 145 HIS C O 1
ATOM 5706 N N . ILE C 1 146 ? 39.681 46.917 59.804 1.00 16.48 146 ILE C N 1
ATOM 5707 C CA . ILE C 1 146 ? 39.123 45.753 60.482 1.00 17.80 146 ILE C CA 1
ATOM 5708 C C . ILE C 1 146 ? 38.317 44.846 59.548 1.00 18.72 146 ILE C C 1
ATOM 5709 O O . ILE C 1 146 ? 38.418 43.623 59.617 1.00 21.42 146 ILE C O 1
ATOM 5714 N N . GLY C 1 147 ? 37.517 45.453 58.680 1.00 19.21 147 GLY C N 1
ATOM 5715 C CA . GLY C 1 147 ? 36.578 44.705 57.866 1.00 25.38 147 GLY C CA 1
ATOM 5716 C C . GLY C 1 147 ? 37.179 44.065 56.628 1.00 26.96 147 GLY C C 1
ATOM 5717 O O . GLY C 1 147 ? 37.238 44.681 55.567 1.00 21.44 147 GLY C O 1
ATOM 5718 N N . LYS C 1 148 ? 37.620 42.820 56.771 1.00 24.50 148 LYS C N 1
ATOM 5719 C CA . LYS C 1 148 ? 38.136 42.036 55.658 1.00 23.43 148 LYS C CA 1
ATOM 5720 C C . LYS C 1 148 ? 37.144 41.954 54.497 1.00 24.54 148 LYS C C 1
ATOM 5721 O O . LYS C 1 148 ? 37.493 42.221 53.347 1.00 21.38 148 LYS C O 1
ATOM 5727 N N . LYS C 1 149 ? 35.904 41.583 54.792 1.00 22.81 149 LYS C N 1
ATOM 5728 C CA . LYS C 1 149 ? 34.889 41.534 53.749 1.00 27.07 149 LYS C CA 1
ATOM 5729 C C . LYS C 1 149 ? 34.617 42.921 53.174 1.00 25.19 149 LYS C C 1
ATOM 5730 O O . LYS C 1 149 ? 34.422 43.068 51.968 1.00 23.42 149 LYS C O 1
ATOM 5736 N N . ALA C 1 150 ? 34.598 43.935 54.037 1.00 22.72 150 ALA C N 1
ATOM 5737 C CA . ALA C 1 150 ? 34.366 45.306 53.588 1.00 19.95 150 ALA C CA 1
ATOM 5738 C C . ALA C 1 150 ? 35.418 45.727 52.575 1.00 17.95 150 ALA C C 1
ATOM 5739 O O . ALA C 1 150 ? 35.110 46.406 51.602 1.00 21.18 150 ALA C O 1
ATOM 5741 N N . ARG C 1 151 ? 36.668 45.353 52.816 1.00 20.21 151 ARG C N 1
ATOM 5742 C CA . ARG C 1 151 ? 37.726 45.738 51.885 1.00 15.55 151 ARG C CA 1
ATOM 5743 C C . ARG C 1 151 ? 37.519 45.123 50.495 1.00 24.98 151 ARG C C 1
ATOM 5744 O O . ARG C 1 151 ? 37.612 45.823 49.480 1.00 25.92 151 ARG C O 1
ATOM 5752 N N . VAL C 1 152 ? 37.236 43.824 50.446 1.00 20.26 152 VAL C N 1
ATOM 5753 C CA . VAL C 1 152 ? 36.991 43.159 49.171 1.00 20.02 152 VAL C CA 1
ATOM 5754 C C . VAL C 1 152 ? 35.747 43.722 48.496 1.00 17.73 152 VAL C C 1
ATOM 5755 O O . VAL C 1 152 ? 35.772 44.060 47.315 1.00 24.38 152 VAL C O 1
ATOM 5759 N N . GLU C 1 153 ? 34.651 43.829 49.239 1.00 19.98 153 GLU C N 1
ATOM 5760 C CA . GLU C 1 153 ? 33.427 44.408 48.689 1.00 19.61 153 GLU C CA 1
ATOM 5761 C C . GLU C 1 153 ? 33.674 45.829 48.198 1.00 19.54 153 GLU C C 1
ATOM 5762 O O . GLU C 1 153 ? 33.140 46.247 47.161 1.00 20.24 153 GLU C O 1
ATOM 5768 N N . SER C 1 154 ? 34.471 46.578 48.953 1.00 18.03 154 SER C N 1
ATOM 5769 C CA . SER C 1 154 ? 34.774 47.963 48.599 1.00 20.40 154 SER C CA 1
ATOM 5770 C C . SER C 1 154 ? 35.529 48.060 47.269 1.00 17.16 154 SER C C 1
ATOM 5771 O O . SER C 1 154 ? 35.307 48.989 46.493 1.00 18.86 154 SER C O 1
ATOM 5774 N N . ALA C 1 155 ? 36.420 47.107 47.011 1.00 17.28 155 ALA C N 1
ATOM 5775 C CA . ALA C 1 155 ? 37.134 47.074 45.730 1.00 15.94 155 ALA C CA 1
ATOM 5776 C C . ALA C 1 155 ? 36.128 46.981 44.585 1.00 24.42 155 ALA C C 1
ATOM 5777 O O . ALA C 1 155 ? 36.187 47.747 43.618 1.00 18.59 155 ALA C O 1
ATOM 5779 N N . PHE C 1 156 ? 35.182 46.057 44.705 1.00 23.94 156 PHE C N 1
ATOM 5780 C CA . PHE C 1 156 ? 34.202 45.878 43.632 1.00 24.59 156 PHE C CA 1
ATOM 5781 C C . PHE C 1 156 ? 33.209 47.040 43.524 1.00 18.39 156 PHE C C 1
ATOM 5782 O O . PHE C 1 156 ? 32.756 47.386 42.431 1.00 24.10 156 PHE C O 1
ATOM 5790 N N . LEU C 1 157 ? 32.910 47.685 44.643 1.00 20.31 157 LEU C N 1
ATOM 5791 C CA . LEU C 1 157 ? 31.998 48.821 44.612 1.00 17.38 157 LEU C CA 1
ATOM 5792 C C . LEU C 1 157 ? 32.620 49.955 43.822 1.00 23.42 157 LEU C C 1
ATOM 5793 O O . LEU C 1 157 ? 31.973 50.573 42.974 1.00 25.20 157 LEU C O 1
ATOM 5798 N N . VAL C 1 158 ? 33.894 50.218 44.085 1.00 19.87 158 VAL C N 1
ATOM 5799 C CA . VAL C 1 158 ? 34.578 51.288 43.389 1.00 15.60 158 VAL C CA 1
ATOM 5800 C C . VAL C 1 158 ? 34.597 51.012 41.888 1.00 14.91 158 VAL C C 1
ATOM 5801 O O . VAL C 1 158 ? 34.379 51.910 41.086 1.00 19.56 158 VAL C O 1
ATOM 5805 N N . GLN C 1 159 ? 34.857 49.766 41.513 1.00 13.22 159 GLN C N 1
ATOM 5806 C CA . GLN C 1 159 ? 34.916 49.415 40.100 1.00 18.34 159 GLN C CA 1
ATOM 5807 C C . GLN C 1 159 ? 33.550 49.632 39.435 1.00 18.89 159 GLN C C 1
ATOM 5808 O O . GLN C 1 159 ? 33.474 50.039 38.280 1.00 20.90 159 GLN C O 1
ATOM 5814 N N . GLU C 1 160 ? 32.474 49.373 40.171 1.00 23.10 160 GLU C N 1
ATOM 5815 C CA . GLU C 1 160 ? 31.134 49.658 39.666 1.00 23.30 160 GLU C CA 1
ATOM 5816 C C . GLU C 1 160 ? 30.926 51.165 39.506 1.00 25.37 160 GLU C C 1
ATOM 5817 O O . GLU C 1 160 ? 30.375 51.618 38.510 1.00 23.61 160 GLU C O 1
ATOM 5823 N N . LYS C 1 161 ? 31.391 51.939 40.481 1.00 21.31 161 LYS C N 1
ATOM 5824 C CA . LYS C 1 161 ? 31.304 53.395 40.402 1.00 19.58 161 LYS C CA 1
ATOM 5825 C C . LYS C 1 161 ? 32.124 53.990 39.245 1.00 19.22 161 LYS C C 1
ATOM 5826 O O . LYS C 1 161 ? 31.750 55.011 38.664 1.00 21.92 161 LYS C O 1
ATOM 5840 N N . LYS C 1 163 ? 32.451 52.829 36.277 1.00 23.42 163 LYS C N 1
ATOM 5841 C CA . LYS C 1 163 ? 31.629 52.760 35.064 1.00 20.52 163 LYS C CA 1
ATOM 5842 C C . LYS C 1 163 ? 30.447 53.727 35.167 1.00 25.00 163 LYS C C 1
ATOM 5843 O O . LYS C 1 163 ? 30.207 54.552 34.275 1.00 20.76 163 LYS C O 1
ATOM 5849 N N . GLU C 1 164 ? 29.714 53.629 36.269 1.00 24.74 164 GLU C N 1
ATOM 5850 C CA . GLU C 1 164 ? 28.550 54.481 36.476 1.00 25.03 164 GLU C CA 1
ATOM 5851 C C . GLU C 1 164 ? 28.876 55.957 36.263 1.00 24.23 164 GLU C C 1
ATOM 5852 O O . GLU C 1 164 ? 28.101 56.700 35.652 1.00 23.30 164 GLU C O 1
ATOM 5858 N N . LEU C 1 165 ? 30.023 56.384 36.777 1.00 18.54 165 LEU C N 1
ATOM 5859 C CA . LEU C 1 165 ? 30.336 57.808 36.826 1.00 21.01 165 LEU C CA 1
ATOM 5860 C C . LEU C 1 165 ? 30.905 58.338 35.519 1.00 23.09 165 LEU C C 1
ATOM 5861 O O . LEU C 1 165 ? 31.089 59.546 35.358 1.00 28.11 165 LEU C O 1
ATOM 5866 N N . GLY C 1 166 ? 31.176 57.437 34.586 1.00 22.05 166 GLY C N 1
ATOM 5867 C CA . GLY C 1 166 ? 31.545 57.847 33.240 1.00 21.77 166 GLY C CA 1
ATOM 5868 C C . GLY C 1 166 ? 30.352 58.472 32.535 1.00 29.45 166 GLY C C 1
ATOM 5869 O O . GLY C 1 166 ? 30.486 59.060 31.462 1.00 32.86 166 GLY C O 1
ATOM 5870 N N . ARG C 1 167 ? 29.176 58.341 33.145 1.00 32.12 167 ARG C N 1
ATOM 5871 C CA . ARG C 1 167 ? 27.949 58.924 32.604 1.00 31.58 167 ARG C CA 1
ATOM 5872 C C . ARG C 1 167 ? 27.685 58.463 31.174 1.00 30.77 167 ARG C C 1
ATOM 5873 O O . ARG C 1 167 ? 27.349 59.270 30.308 1.00 27.13 167 ARG C O 1
ATOM 5881 N N . GLY C 1 168 ? 27.846 57.166 30.933 1.00 31.76 168 GLY C N 1
ATOM 5882 C CA . GLY C 1 168 ? 27.594 56.605 29.620 1.00 37.09 168 GLY C CA 1
ATOM 5883 C C . GLY C 1 168 ? 28.811 56.633 28.713 1.00 39.87 168 GLY C C 1
ATOM 5884 O O . GLY C 1 168 ? 28.746 56.202 27.562 1.00 42.03 168 GLY C O 1
ATOM 5885 N N . LYS C 1 169 ? 29.922 57.147 29.232 1.00 37.20 169 LYS C N 1
ATOM 5886 C CA . LYS C 1 169 ? 31.171 57.179 28.477 1.00 35.48 169 LYS C CA 1
ATOM 5887 C C . LYS C 1 169 ? 32.273 56.373 29.158 1.00 33.97 169 LYS C C 1
ATOM 5888 O O . LYS C 1 169 ? 32.215 56.088 30.360 1.00 34.22 169 LYS C O 1
ATOM 5894 N N . ASN C 1 170 ? 33.288 56.033 28.372 1.00 22.38 170 ASN C N 1
ATOM 5895 C CA . ASN C 1 170 ? 34.397 55.205 28.811 1.00 25.84 170 ASN C CA 1
ATOM 5896 C C . ASN C 1 170 ? 35.514 56.037 29.446 1.00 24.96 170 ASN C C 1
ATOM 5897 O O . ASN C 1 170 ? 36.645 56.019 28.965 1.00 20.62 170 ASN C O 1
ATOM 5902 N N . LEU C 1 171 ? 35.217 56.783 30.507 1.00 21.28 171 LEU C N 1
ATOM 5903 C CA . LEU C 1 171 ? 36.254 57.630 31.110 1.00 17.42 171 LEU C CA 1
ATOM 5904 C C . LEU C 1 171 ? 37.352 56.795 31.773 1.00 17.41 171 LEU C C 1
ATOM 5905 O O . LEU C 1 171 ? 37.063 55.903 32.564 1.00 17.73 171 LEU C O 1
ATOM 5910 N N . PRO C 1 172 ? 38.624 57.080 31.445 1.00 16.77 172 PRO C N 1
ATOM 5911 C CA . PRO C 1 172 ? 39.736 56.418 32.142 1.00 15.99 172 PRO C CA 1
ATOM 5912 C C . PRO C 1 172 ? 39.744 56.845 33.603 1.00 16.46 172 PRO C C 1
ATOM 5913 O O . PRO C 1 172 ? 39.366 57.981 33.913 1.00 13.42 172 PRO C O 1
ATOM 5917 N N . ALA C 1 173 ? 40.188 55.959 34.484 1.00 16.79 173 ALA C N 1
ATOM 5918 C CA . ALA C 1 173 ? 40.153 56.251 35.912 1.00 16.68 173 ALA C CA 1
ATOM 5919 C C . ALA C 1 173 ? 41.534 56.157 36.561 1.00 12.48 173 ALA C C 1
ATOM 5920 O O . ALA C 1 173 ? 42.407 55.404 36.111 1.00 10.97 173 ALA C O 1
ATOM 5922 N N . ILE C 1 174 ? 41.712 56.961 37.605 1.00 13.67 174 ILE C N 1
ATOM 5923 C CA . ILE C 1 174 ? 42.877 56.907 38.477 1.00 12.76 174 ILE C CA 1
ATOM 5924 C C . ILE C 1 174 ? 42.325 56.726 39.885 1.00 13.24 174 ILE C C 1
ATOM 5925 O O . ILE C 1 174 ? 41.410 57.448 40.289 1.00 13.13 174 ILE C O 1
ATOM 5930 N N . LEU C 1 175 ? 42.860 55.749 40.612 1.00 13.93 175 LEU C N 1
ATOM 5931 C CA . LEU C 1 175 ? 42.412 55.466 41.975 1.00 11.83 175 LEU C CA 1
ATOM 5932 C C . LEU C 1 175 ? 43.611 55.443 42.898 1.00 10.07 175 LEU C C 1
ATOM 5933 O O . LEU C 1 175 ? 44.517 54.631 42.717 1.00 15.32 175 LEU C O 1
ATOM 5938 N N . THR C 1 176 ? 43.604 56.342 43.880 1.00 13.53 176 THR C N 1
ATOM 5939 C CA . THR C 1 176 ? 44.671 56.461 44.862 1.00 12.07 176 THR C CA 1
ATOM 5940 C C . THR C 1 176 ? 44.082 56.137 46.229 1.00 15.13 176 THR C C 1
ATOM 5941 O O . THR C 1 176 ? 42.865 56.145 46.406 1.00 13.67 176 THR C O 1
ATOM 5945 N N . GLY C 1 177 ? 44.928 55.845 47.205 1.00 13.58 177 GLY C N 1
ATOM 5946 C CA . GLY C 1 177 ? 44.413 55.640 48.545 1.00 13.59 177 GLY C CA 1
ATOM 5947 C C . GLY C 1 177 ? 45.336 54.917 49.493 1.00 11.59 177 GLY C C 1
ATOM 5948 O O . GLY C 1 177 ? 46.372 54.397 49.094 1.00 10.23 177 GLY C O 1
ATOM 5949 N N . ASP C 1 178 ? 44.944 54.912 50.763 1.00 12.00 178 ASP C N 1
ATOM 5950 C CA . ASP C 1 178 ? 45.561 54.055 51.764 1.00 8.97 178 ASP C CA 1
ATOM 5951 C C . ASP C 1 178 ? 44.647 52.844 51.839 1.00 10.67 178 ASP C C 1
ATOM 5952 O O . ASP C 1 178 ? 43.513 52.949 52.314 1.00 13.90 178 ASP C O 1
ATOM 5957 N N . PHE C 1 179 ? 45.133 51.706 51.339 1.00 14.76 179 PHE C N 1
ATOM 5958 C CA . PHE C 1 179 ? 44.325 50.495 51.232 1.00 14.02 179 PHE C CA 1
ATOM 5959 C C . PHE C 1 179 ? 44.520 49.578 52.435 1.00 18.24 179 PHE C C 1
ATOM 5960 O O . PHE C 1 179 ? 43.997 48.465 52.478 1.00 16.25 179 PHE C O 1
ATOM 5968 N N . ASN C 1 180 ? 45.288 50.079 53.398 1.00 17.32 180 ASN C N 1
ATOM 5969 C CA . ASN C 1 180 ? 45.441 49.478 54.728 1.00 14.52 180 ASN C CA 1
ATOM 5970 C C . ASN C 1 180 ? 46.233 48.179 54.798 1.00 16.97 180 ASN C C 1
ATOM 5971 O O . ASN C 1 180 ? 47.098 48.030 55.659 1.00 12.24 180 ASN C O 1
ATOM 5976 N N . VAL C 1 181 ? 45.926 47.238 53.910 1.00 11.90 181 VAL C N 1
ATOM 5977 C CA . VAL C 1 181 ? 46.653 45.981 53.842 1.00 11.42 181 VAL C CA 1
ATOM 5978 C C . VAL C 1 181 ? 47.458 45.962 52.552 1.00 13.25 181 VAL C C 1
ATOM 5979 O O . VAL C 1 181 ? 47.186 46.735 51.632 1.00 17.77 181 VAL C O 1
ATOM 5983 N N . ASP C 1 182 ? 48.462 45.095 52.500 1.00 14.32 182 ASP C N 1
ATOM 5984 C CA . ASP C 1 182 ? 49.437 45.133 51.418 1.00 15.13 182 ASP C CA 1
ATOM 5985 C C . ASP C 1 182 ? 49.054 44.256 50.225 1.00 15.71 182 ASP C C 1
ATOM 5986 O O . ASP C 1 182 ? 47.952 43.694 50.182 1.00 14.17 182 ASP C O 1
ATOM 5991 N N . GLN C 1 183 ? 49.980 44.136 49.277 1.00 10.09 183 GLN C N 1
ATOM 5992 C CA . GLN C 1 183 ? 49.695 43.514 47.978 1.00 17.28 183 GLN C CA 1
ATOM 5993 C C . GLN C 1 183 ? 49.424 42.012 48.032 1.00 21.11 183 GLN C C 1
ATOM 5994 O O . GLN C 1 183 ? 48.970 41.437 47.050 1.00 19.11 183 GLN C O 1
ATOM 6000 N N . THR C 1 184 ? 49.713 41.377 49.163 1.00 19.21 184 THR C N 1
ATOM 6001 C CA . THR C 1 184 ? 49.527 39.936 49.265 1.00 15.64 184 THR C CA 1
ATOM 6002 C C . THR C 1 184 ? 48.112 39.592 49.719 1.00 19.13 184 THR C C 1
ATOM 6003 O O . THR C 1 184 ? 47.790 38.422 49.955 1.00 20.22 184 THR C O 1
ATOM 6007 N N . HIS C 1 185 ? 47.261 40.608 49.830 1.00 17.14 185 HIS C N 1
ATOM 6008 C CA . HIS C 1 185 ? 45.913 40.413 50.353 1.00 17.93 185 HIS C CA 1
ATOM 6009 C C . HIS C 1 185 ? 44.862 40.327 49.273 1.00 21.33 185 HIS C C 1
ATOM 6010 O O . HIS C 1 185 ? 45.036 40.856 48.180 1.00 20.79 185 HIS C O 1
ATOM 6017 N N . GLN C 1 186 ? 43.754 39.675 49.608 1.00 18.44 186 GLN C N 1
ATOM 6018 C CA . GLN C 1 186 ? 42.669 39.462 48.654 1.00 17.50 186 GLN C CA 1
ATOM 6019 C C . GLN C 1 186 ? 42.092 40.761 48.085 1.00 15.14 186 GLN C C 1
ATOM 6020 O O . GLN C 1 186 ? 41.721 40.815 46.907 1.00 18.92 186 GLN C O 1
ATOM 6026 N N . SER C 1 187 ? 42.013 41.807 48.904 1.00 16.32 187 SER C N 1
ATOM 6027 C CA A SER C 1 187 ? 41.472 43.090 48.451 0.50 17.47 187 SER C CA 1
ATOM 6028 C CA B SER C 1 187 ? 41.462 43.079 48.439 0.50 17.45 187 SER C CA 1
ATOM 6029 C C . SER C 1 187 ? 42.343 43.725 47.363 1.00 19.49 187 SER C C 1
ATOM 6030 O O . SER C 1 187 ? 41.876 44.552 46.574 1.00 23.32 187 SER C O 1
ATOM 6035 N N . TYR C 1 188 ? 43.615 43.342 47.317 1.00 15.06 188 TYR C N 1
ATOM 6036 C CA . TYR C 1 188 ? 44.494 43.813 46.245 1.00 19.13 188 TYR C CA 1
ATOM 6037 C C . TYR C 1 188 ? 44.129 43.069 44.963 1.00 20.85 188 TYR C C 1
ATOM 6038 O O . TYR C 1 188 ? 43.844 43.684 43.932 1.00 19.08 188 TYR C O 1
ATOM 6047 N N . ASP C 1 189 ? 44.125 41.740 45.039 1.00 18.02 189 ASP C N 1
ATOM 6048 C CA . ASP C 1 189 ? 43.726 40.910 43.910 1.00 19.13 189 ASP C CA 1
ATOM 6049 C C . ASP C 1 189 ? 42.413 41.402 43.299 1.00 16.56 189 ASP C C 1
ATOM 6050 O O . ASP C 1 189 ? 42.243 41.390 42.075 1.00 17.73 189 ASP C O 1
ATOM 6055 N N . ALA C 1 190 ? 41.497 41.851 44.147 1.00 20.50 190 ALA C N 1
ATOM 6056 C CA . ALA C 1 190 ? 40.188 42.314 43.691 1.00 20.30 190 ALA C CA 1
ATOM 6057 C C . ALA C 1 190 ? 40.264 43.469 42.693 1.00 21.84 190 ALA C C 1
ATOM 6058 O O . ALA C 1 190 ? 39.376 43.631 41.852 1.00 17.96 190 ALA C O 1
ATOM 6060 N N . PHE C 1 191 ? 41.303 44.292 42.795 1.00 21.98 191 PHE C N 1
ATOM 6061 C CA . PHE C 1 191 ? 41.418 45.423 41.881 1.00 15.23 191 PHE C CA 1
ATOM 6062 C C . PHE C 1 191 ? 42.065 44.991 40.567 1.00 13.60 191 PHE C C 1
ATOM 6063 O O . PHE C 1 191 ? 41.704 45.487 39.505 1.00 15.35 191 PHE C O 1
ATOM 6071 N N . VAL C 1 192 ? 43.019 44.065 40.637 1.00 16.32 192 VAL C N 1
ATOM 6072 C CA . VAL C 1 192 ? 43.908 43.842 39.493 1.00 17.35 192 VAL C CA 1
ATOM 6073 C C . VAL C 1 192 ? 43.840 42.465 38.824 1.00 23.93 192 VAL C C 1
ATOM 6074 O O . VAL C 1 192 ? 44.396 42.276 37.733 1.00 22.62 192 VAL C O 1
ATOM 6078 N N . SER C 1 193 ? 43.180 41.504 39.465 1.00 18.36 193 SER C N 1
ATOM 6079 C CA . SER C 1 193 ? 43.207 40.125 38.965 1.00 26.86 193 SER C CA 1
ATOM 6080 C C . SER C 1 193 ? 42.585 39.962 37.575 1.00 23.87 193 SER C C 1
ATOM 6081 O O . SER C 1 193 ? 42.999 39.084 36.814 1.00 23.05 193 SER C O 1
ATOM 6084 N N . LYS C 1 194 ? 41.593 40.796 37.261 1.00 24.02 194 LYS C N 1
ATOM 6085 C CA . LYS C 1 194 ? 40.868 40.717 35.988 1.00 28.40 194 LYS C CA 1
ATOM 6086 C C . LYS C 1 194 ? 41.293 41.781 34.975 1.00 29.07 194 LYS C C 1
ATOM 6087 O O . LYS C 1 194 ? 40.637 41.961 33.944 1.00 24.05 194 LYS C O 1
ATOM 6093 N N . GLY C 1 195 ? 42.366 42.505 35.281 1.00 26.72 195 GLY C N 1
ATOM 6094 C CA . GLY C 1 195 ? 42.870 43.521 34.377 1.00 24.71 195 GLY C CA 1
ATOM 6095 C C . GLY C 1 195 ? 41.981 44.743 34.228 1.00 23.62 195 GLY C C 1
ATOM 6096 O O . GLY C 1 195 ? 42.150 45.527 33.297 1.00 24.92 195 GLY C O 1
ATOM 6097 N N . VAL C 1 196 ? 41.031 44.927 35.136 1.00 15.86 196 VAL C N 1
ATOM 6098 C CA . VAL C 1 196 ? 40.189 46.117 35.074 1.00 15.82 196 VAL C CA 1
ATOM 6099 C C . VAL C 1 196 ? 40.983 47.374 35.470 1.00 16.32 196 VAL C C 1
ATOM 6100 O O . VAL C 1 196 ? 40.731 48.471 34.972 1.00 18.09 196 VAL C O 1
ATOM 6104 N N . LEU C 1 197 ? 41.926 47.191 36.382 1.00 15.19 197 LEU C N 1
ATOM 6105 C CA . LEU C 1 197 ? 42.833 48.250 36.821 1.00 18.13 197 LEU C CA 1
ATOM 6106 C C . LEU C 1 197 ? 44.234 47.676 36.860 1.00 20.04 197 LEU C C 1
ATOM 6107 O O . LEU C 1 197 ? 44.401 46.461 36.996 1.00 18.45 197 LEU C O 1
ATOM 6112 N N . CYS C 1 198 ? 45.241 48.545 36.745 1.00 15.36 198 CYS C N 1
ATOM 6113 C CA . CYS C 1 198 ? 46.635 48.130 36.852 1.00 15.29 198 CYS C CA 1
ATOM 6114 C C . CYS C 1 198 ? 47.302 48.830 38.028 1.00 14.06 198 CYS C C 1
ATOM 6115 O O . CYS C 1 198 ? 47.046 50.004 38.266 1.00 11.58 198 CYS C O 1
ATOM 6118 N N . ASP C 1 199 ? 48.167 48.106 38.732 1.00 11.64 199 ASP C N 1
ATOM 6119 C CA . ASP C 1 199 ? 48.968 48.673 39.816 1.00 11.73 199 ASP C CA 1
ATOM 6120 C C . ASP C 1 199 ? 50.145 49.431 39.194 1.00 12.71 199 ASP C C 1
ATOM 6121 O O . ASP C 1 199 ? 50.934 48.855 38.442 1.00 10.10 199 ASP C O 1
ATOM 6126 N N . SER C 1 200 ? 50.244 50.728 39.476 1.00 11.20 200 SER C N 1
ATOM 6127 C CA . SER C 1 200 ? 51.352 51.532 38.959 1.00 12.09 200 SER C CA 1
ATOM 6128 C C . SER C 1 200 ? 52.719 50.930 39.290 1.00 10.38 200 SER C C 1
ATOM 6129 O O . SER C 1 200 ? 53.655 51.035 38.499 1.00 12.27 200 SER C O 1
ATOM 6132 N N . TYR C 1 201 ? 52.836 50.300 40.454 1.00 10.06 201 TYR C N 1
ATOM 6133 C CA . TYR C 1 201 ? 54.107 49.683 40.847 1.00 13.41 201 TYR C CA 1
ATOM 6134 C C . TYR C 1 201 ? 54.533 48.621 39.841 1.00 12.16 201 TYR C C 1
ATOM 6135 O O . TYR C 1 201 ? 55.717 48.484 39.542 1.00 10.80 201 TYR C O 1
ATOM 6144 N N . GLU C 1 202 ? 53.562 47.853 39.351 1.00 15.21 202 GLU C N 1
ATOM 6145 C CA . GLU C 1 202 ? 53.839 46.755 38.417 1.00 16.31 202 GLU C CA 1
ATOM 6146 C C . GLU C 1 202 ? 53.973 47.243 36.976 1.00 14.35 202 GLU C C 1
ATOM 6147 O O . GLU C 1 202 ? 54.810 46.749 36.227 1.00 17.90 202 GLU C O 1
ATOM 6153 N N . LYS C 1 203 ? 53.148 48.215 36.600 1.00 17.03 203 LYS C N 1
ATOM 6154 C CA . LYS C 1 203 ? 53.044 48.637 35.209 1.00 17.58 203 LYS C CA 1
ATOM 6155 C C . LYS C 1 203 ? 54.060 49.678 34.780 1.00 17.18 203 LYS C C 1
ATOM 6156 O O . LYS C 1 203 ? 54.202 49.925 33.595 1.00 15.60 203 LYS C O 1
ATOM 6162 N N . CYS C 1 204 ? 54.738 50.319 35.728 1.00 11.42 204 CYS C N 1
ATOM 6163 C CA . CYS C 1 204 ? 55.612 51.436 35.369 1.00 8.16 204 CYS C CA 1
ATOM 6164 C C . CYS C 1 204 ? 56.757 50.987 34.460 1.00 11.56 204 CYS C C 1
ATOM 6165 O O . CYS C 1 204 ? 57.262 49.872 34.580 1.00 14.00 204 CYS C O 1
ATOM 6168 N N . ASP C 1 205 ? 57.165 51.866 33.554 1.00 10.31 205 ASP C N 1
ATOM 6169 C CA . ASP C 1 205 ? 58.407 51.653 32.825 1.00 10.82 205 ASP C CA 1
ATOM 6170 C C . ASP C 1 205 ? 59.563 51.732 33.808 1.00 13.66 205 ASP C C 1
ATOM 6171 O O . ASP C 1 205 ? 60.439 50.871 33.813 1.00 13.67 205 ASP C O 1
ATOM 6176 N N . TYR C 1 206 ? 59.558 52.775 34.639 1.00 11.73 206 TYR C N 1
ATOM 6177 C CA . TYR C 1 206 ? 60.672 53.034 35.558 1.00 10.39 206 TYR C CA 1
ATOM 6178 C C . TYR C 1 206 ? 60.195 53.019 37.011 1.00 6.08 206 TYR C C 1
ATOM 6179 O O . TYR C 1 206 ? 59.302 53.781 37.382 1.00 9.92 206 TYR C O 1
ATOM 6188 N N . ARG C 1 207 ? 60.780 52.129 37.812 1.00 9.87 207 ARG C N 1
ATOM 6189 C CA . ARG C 1 207 ? 60.424 51.975 39.219 1.00 10.58 207 ARG C CA 1
ATOM 6190 C C . ARG C 1 207 ? 61.536 52.481 40.137 1.00 9.55 207 ARG C C 1
ATOM 6191 O O . ARG C 1 207 ? 62.675 52.017 40.065 1.00 11.91 207 ARG C O 1
ATOM 6199 N N . TYR C 1 208 ? 61.189 53.429 41.004 1.00 10.89 208 TYR C N 1
ATOM 6200 C CA . TYR C 1 208 ? 62.116 53.946 42.012 1.00 9.13 208 TYR C CA 1
ATOM 6201 C C . TYR C 1 208 ? 61.489 53.646 43.367 1.00 10.58 208 TYR C C 1
ATOM 6202 O O . TYR C 1 208 ? 60.589 54.351 43.791 1.00 11.81 208 TYR C O 1
ATOM 6211 N N . ALA C 1 209 ? 61.941 52.583 44.030 1.00 9.97 209 ALA C N 1
ATOM 6212 C CA . ALA C 1 209 ? 61.259 52.138 45.250 1.00 12.18 209 ALA C CA 1
ATOM 6213 C C . ALA C 1 209 ? 62.239 51.685 46.317 1.00 16.41 209 ALA C C 1
ATOM 6214 O O . ALA C 1 209 ? 62.477 50.481 46.482 1.00 14.99 209 ALA C O 1
ATOM 6216 N N . LEU C 1 210 ? 62.811 52.653 47.036 1.00 10.58 210 LEU C N 1
ATOM 6217 C CA . LEU C 1 210 ? 63.787 52.350 48.086 1.00 11.61 210 LEU C CA 1
ATOM 6218 C C . LEU C 1 210 ? 63.114 51.866 49.371 1.00 12.71 210 LEU C C 1
ATOM 6219 O O . LEU C 1 210 ? 63.788 51.524 50.358 1.00 10.60 210 LEU C O 1
ATOM 6224 N N . ASN C 1 211 ? 61.783 51.835 49.360 1.00 10.96 211 ASN C N 1
ATOM 6225 C CA . ASN C 1 211 ? 61.035 51.368 50.520 1.00 10.42 211 ASN C CA 1
ATOM 6226 C C . ASN C 1 211 ? 59.604 51.028 50.135 1.00 14.55 211 ASN C C 1
ATOM 6227 O O . ASN C 1 211 ? 59.175 51.320 49.012 1.00 13.69 211 ASN C O 1
ATOM 6232 N N . GLY C 1 212 ? 58.879 50.411 51.065 1.00 10.88 212 GLY C N 1
ATOM 6233 C CA . GLY C 1 212 ? 57.431 50.287 50.974 1.00 11.02 212 GLY C CA 1
ATOM 6234 C C . GLY C 1 212 ? 56.806 51.610 51.368 1.00 12.47 212 GLY C C 1
ATOM 6235 O O . GLY C 1 212 ? 57.521 52.605 51.524 1.00 12.65 212 GLY C O 1
ATOM 6236 N N . THR C 1 213 ? 55.494 51.634 51.571 1.00 9.97 213 THR C N 1
ATOM 6237 C CA . THR C 1 213 ? 54.798 52.914 51.701 1.00 12.19 213 THR C CA 1
ATOM 6238 C C . THR C 1 213 ? 54.471 53.355 53.135 1.00 12.65 213 THR C C 1
ATOM 6239 O O . THR C 1 213 ? 54.207 54.534 53.370 1.00 11.47 213 THR C O 1
ATOM 6243 N N . PHE C 1 214 ? 54.499 52.427 54.089 1.00 9.99 214 PHE C N 1
ATOM 6244 C CA . PHE C 1 214 ? 54.245 52.792 55.489 1.00 10.31 214 PHE C CA 1
ATOM 6245 C C . PHE C 1 214 ? 55.541 52.835 56.296 1.00 10.47 214 PHE C C 1
ATOM 6246 O O . PHE C 1 214 ? 56.394 51.939 56.170 1.00 14.35 214 PHE C O 1
ATOM 6254 N N . ASN C 1 215 ? 55.706 53.875 57.120 1.00 11.95 215 ASN C N 1
ATOM 6255 C CA . ASN C 1 215 ? 56.927 53.979 57.925 1.00 11.58 215 ASN C CA 1
ATOM 6256 C C . ASN C 1 215 ? 56.713 54.090 59.437 1.00 13.94 215 ASN C C 1
ATOM 6257 O O . ASN C 1 215 ? 57.656 53.951 60.202 1.00 12.41 215 ASN C O 1
ATOM 6262 N N . ASN C 1 216 ? 55.479 54.337 59.862 1.00 11.38 216 ASN C N 1
ATOM 6263 C CA . ASN C 1 216 ? 55.164 54.434 61.294 1.00 12.33 216 ASN C CA 1
ATOM 6264 C C . ASN C 1 216 ? 55.999 55.492 62.030 1.00 16.90 216 ASN C C 1
ATOM 6265 O O . ASN C 1 216 ? 56.289 55.343 63.224 1.00 14.31 216 ASN C O 1
ATOM 6270 N N . PHE C 1 217 ? 56.365 56.556 61.308 1.00 8.59 217 PHE C N 1
ATOM 6271 C CA . PHE C 1 217 ? 57.184 57.647 61.824 1.00 11.22 217 PHE C CA 1
ATOM 6272 C C . PHE C 1 217 ? 58.602 57.223 62.188 1.00 13.24 217 PHE C C 1
ATOM 6273 O O . PHE C 1 217 ? 59.322 57.947 62.873 1.00 15.11 217 PHE C O 1
ATOM 6281 N N . ASP C 1 218 ? 58.991 56.041 61.727 1.00 11.35 218 ASP C N 1
ATOM 6282 C CA . ASP C 1 218 ? 60.319 55.506 61.990 1.00 14.33 218 ASP C CA 1
ATOM 6283 C C . ASP C 1 218 ? 61.206 55.724 60.759 1.00 12.02 218 ASP C C 1
ATOM 6284 O O . ASP C 1 218 ? 61.036 55.056 59.742 1.00 12.66 218 ASP C O 1
ATOM 6289 N N . PRO C 1 219 ? 62.165 56.661 60.848 1.00 10.42 219 PRO C N 1
ATOM 6290 C CA . PRO C 1 219 ? 63.035 56.983 59.705 1.00 11.76 219 PRO C CA 1
ATOM 6291 C C . PRO C 1 219 ? 64.034 55.866 59.366 1.00 14.53 219 PRO C C 1
ATOM 6292 O O . PRO C 1 219 ? 64.804 56.001 58.417 1.00 13.11 219 PRO C O 1
ATOM 6296 N N . ASN C 1 220 ? 64.026 54.782 60.138 1.00 13.87 220 ASN C N 1
ATOM 6297 C CA . ASN C 1 220 ? 64.895 53.638 59.867 1.00 14.29 220 ASN C CA 1
ATOM 6298 C C . ASN C 1 220 ? 64.133 52.409 59.374 1.00 12.22 220 ASN C C 1
ATOM 6299 O O . ASN C 1 220 ? 64.728 51.369 59.132 1.00 16.25 220 ASN C O 1
ATOM 6304 N N . SER C 1 221 ? 62.818 52.525 59.238 1.00 10.95 221 SER C N 1
ATOM 6305 C CA . SER C 1 221 ? 61.992 51.363 58.900 1.00 12.84 221 SER C CA 1
ATOM 6306 C C . SER C 1 221 ? 62.238 50.825 57.487 1.00 13.30 221 SER C C 1
ATOM 6307 O O . SER C 1 221 ? 62.666 51.553 56.598 1.00 12.19 221 SER C O 1
ATOM 6310 N N . PHE C 1 222 ? 61.966 49.538 57.292 1.00 9.57 222 PHE C N 1
ATOM 6311 C CA . PHE C 1 222 ? 61.928 48.971 55.952 1.00 11.07 222 PHE C CA 1
ATOM 6312 C C . PHE C 1 222 ? 60.868 47.891 55.854 1.00 16.88 222 PHE C C 1
ATOM 6313 O O . PHE C 1 222 ? 60.712 47.080 56.768 1.00 13.46 222 PHE C O 1
ATOM 6321 N N . THR C 1 223 ? 60.140 47.890 54.740 1.00 10.97 223 THR C N 1
ATOM 6322 C CA . THR C 1 223 ? 59.209 46.820 54.454 1.00 13.01 223 THR C CA 1
ATOM 6323 C C . THR C 1 223 ? 59.050 46.650 52.956 1.00 16.21 223 THR C C 1
ATOM 6324 O O . THR C 1 223 ? 59.260 47.592 52.190 1.00 15.05 223 THR C O 1
ATOM 6328 N N . GLU C 1 224 ? 58.687 45.442 52.539 1.00 14.65 224 GLU C N 1
ATOM 6329 C CA . GLU C 1 224 ? 58.330 45.207 51.144 1.00 14.44 224 GLU C CA 1
ATOM 6330 C C . GLU C 1 224 ? 56.835 45.389 50.936 1.00 15.82 224 GLU C C 1
ATOM 6331 O O . GLU C 1 224 ? 56.346 45.360 49.810 1.00 17.93 224 GLU C O 1
ATOM 6337 N N . SER C 1 225 ? 56.115 45.610 52.031 1.00 13.79 225 SER C N 1
ATOM 6338 C CA . SER C 1 225 ? 54.691 45.894 51.958 1.00 15.81 225 SER C CA 1
ATOM 6339 C C . SER C 1 225 ? 54.391 47.236 51.312 1.00 15.08 225 SER C C 1
ATOM 6340 O O . SER C 1 225 ? 54.977 48.263 51.661 1.00 14.79 225 SER C O 1
ATOM 6343 N N . ARG C 1 226 ? 53.476 47.219 50.356 1.00 8.68 226 ARG C N 1
ATOM 6344 C CA . ARG C 1 226 ? 52.906 48.442 49.838 1.00 8.83 226 ARG C CA 1
ATOM 6345 C C . ARG C 1 226 ? 51.451 48.453 50.272 1.00 11.18 226 ARG C C 1
ATOM 6346 O O . ARG C 1 226 ? 50.708 47.538 49.938 1.00 16.21 226 ARG C O 1
ATOM 6354 N N . ILE C 1 227 ? 51.042 49.459 51.041 1.00 13.36 227 ILE C N 1
ATOM 6355 C CA . ILE C 1 227 ? 49.632 49.577 51.416 1.00 11.20 227 ILE C CA 1
ATOM 6356 C C . ILE C 1 227 ? 48.997 50.813 50.796 1.00 13.02 227 ILE C C 1
ATOM 6357 O O . ILE C 1 227 ? 47.789 50.991 50.854 1.00 12.86 227 ILE C O 1
ATOM 6362 N N . ASP C 1 228 ? 49.819 51.663 50.191 1.00 11.86 228 ASP C N 1
ATOM 6363 C CA . ASP C 1 228 ? 49.308 52.827 49.474 1.00 12.30 228 ASP C CA 1
ATOM 6364 C C . ASP C 1 228 ? 49.549 52.583 47.986 1.00 6.28 228 ASP C C 1
ATOM 6365 O O . ASP C 1 228 ? 50.659 52.252 47.595 1.00 14.39 228 ASP C O 1
ATOM 6370 N N . HIS C 1 229 ? 48.501 52.692 47.180 1.00 10.27 229 HIS C N 1
ATOM 6371 C CA . HIS C 1 229 ? 48.596 52.341 45.765 1.00 13.30 229 HIS C CA 1
ATOM 6372 C C . HIS C 1 229 ? 48.033 53.435 44.901 1.00 14.05 229 HIS C C 1
ATOM 6373 O O . HIS C 1 229 ? 47.168 54.200 45.337 1.00 9.79 229 HIS C O 1
ATOM 6380 N N . ILE C 1 230 ? 48.507 53.475 43.656 1.00 9.18 230 ILE C N 1
ATOM 6381 C CA . ILE C 1 230 ? 47.845 54.229 42.605 1.00 9.67 230 ILE C CA 1
ATOM 6382 C C . ILE C 1 230 ? 47.491 53.237 41.498 1.00 10.07 230 ILE C C 1
ATOM 6383 O O . ILE C 1 230 ? 48.378 52.713 40.822 1.00 10.49 230 ILE C O 1
ATOM 6388 N N . PHE C 1 231 ? 46.199 52.930 41.384 1.00 12.97 231 PHE C N 1
ATOM 6389 C CA . PHE C 1 231 ? 45.679 51.999 40.383 1.00 14.00 231 PHE C CA 1
ATOM 6390 C C . PHE C 1 231 ? 45.155 52.827 39.215 1.00 12.80 231 PHE C C 1
ATOM 6391 O O . PHE C 1 231 ? 44.528 53.864 39.429 1.00 16.43 231 PHE C O 1
ATOM 6399 N N . VAL C 1 232 ? 45.406 52.390 37.984 1.00 11.06 232 VAL C N 1
ATOM 6400 C CA . VAL C 1 232 ? 44.932 53.155 36.838 1.00 8.59 232 VAL C CA 1
ATOM 6401 C C . VAL C 1 232 ? 44.288 52.265 35.775 1.00 7.73 232 VAL C C 1
ATOM 6402 O O . VAL C 1 232 ? 44.577 51.074 35.687 1.00 15.55 232 VAL C O 1
ATOM 6406 N N . SER C 1 233 ? 43.424 52.858 34.963 1.00 10.89 233 SER C N 1
ATOM 6407 C CA . SER C 1 233 ? 42.856 52.140 33.827 1.00 12.36 233 SER C CA 1
ATOM 6408 C C . SER C 1 233 ? 44.004 51.686 32.938 1.00 14.83 233 SER C C 1
ATOM 6409 O O . SER C 1 233 ? 45.005 52.383 32.827 1.00 15.16 233 SER C O 1
ATOM 6412 N N . PRO C 1 234 ? 43.862 50.518 32.292 1.00 18.21 234 PRO C N 1
ATOM 6413 C CA . PRO C 1 234 ? 44.913 50.003 31.410 1.00 18.00 234 PRO C CA 1
ATOM 6414 C C . PRO C 1 234 ? 45.206 50.940 30.241 1.00 19.33 234 PRO C C 1
ATOM 6415 O O . PRO C 1 234 ? 46.219 50.757 29.569 1.00 19.08 234 PRO C O 1
ATOM 6419 N N . SER C 1 235 ? 44.347 51.931 30.015 1.00 12.31 235 SER C N 1
ATOM 6420 C CA . SER C 1 235 ? 44.527 52.873 28.916 1.00 15.68 235 SER C CA 1
ATOM 6421 C C . SER C 1 235 ? 45.594 53.928 29.215 1.00 17.63 235 SER C C 1
ATOM 6422 O O . SER C 1 235 ? 46.072 54.608 28.313 1.00 15.82 235 SER C O 1
ATOM 6425 N N . PHE C 1 236 ? 45.949 54.075 30.485 1.00 14.97 236 PHE C N 1
ATOM 6426 C CA . PHE C 1 236 ? 47.057 54.941 30.859 1.00 15.91 236 PHE C CA 1
ATOM 6427 C C . PHE C 1 236 ? 48.364 54.239 30.587 1.00 15.96 236 PHE C C 1
ATOM 6428 O O . PHE C 1 236 ? 48.480 53.030 30.799 1.00 19.24 236 PHE C O 1
ATOM 6436 N N . HIS C 1 237 ? 49.352 54.995 30.117 1.00 14.08 237 HIS C N 1
ATOM 6437 C CA . HIS C 1 237 ? 50.718 54.504 30.083 1.00 13.40 237 HIS C CA 1
ATOM 6438 C C . HIS C 1 237 ? 51.417 54.994 31.359 1.00 13.49 237 HIS C C 1
ATOM 6439 O O . HIS C 1 237 ? 51.496 56.199 31.606 1.00 14.19 237 HIS C O 1
ATOM 6446 N N . VAL C 1 238 ? 51.898 54.068 32.177 1.00 11.18 238 VAL C N 1
ATOM 6447 C CA . VAL C 1 238 ? 52.560 54.451 33.427 1.00 11.49 238 VAL C CA 1
ATOM 6448 C C . VAL C 1 238 ? 54.052 54.637 33.179 1.00 10.73 238 VAL C C 1
ATOM 6449 O O . VAL C 1 238 ? 54.770 53.672 32.950 1.00 12.23 238 VAL C O 1
ATOM 6453 N N . LYS C 1 239 ? 54.518 55.878 33.203 1.00 10.25 239 LYS C N 1
ATOM 6454 C CA . LYS C 1 239 ? 55.924 56.152 32.896 1.00 7.45 239 LYS C CA 1
ATOM 6455 C C . LYS C 1 239 ? 56.850 55.813 34.051 1.00 10.24 239 LYS C C 1
ATOM 6456 O O . LYS C 1 239 ? 57.889 55.163 33.867 1.00 11.27 239 LYS C O 1
ATOM 6462 N N . ARG C 1 240 ? 56.485 56.259 35.250 1.00 9.87 240 ARG C N 1
ATOM 6463 C CA . ARG C 1 240 ? 57.412 56.166 36.369 1.00 10.65 240 ARG C CA 1
ATOM 6464 C C . ARG C 1 240 ? 56.681 56.096 37.697 1.00 9.42 240 ARG C C 1
ATOM 6465 O O . ARG C 1 240 ? 55.648 56.745 37.879 1.00 13.23 240 ARG C O 1
ATOM 6473 N N . TYR C 1 241 ? 57.214 55.273 38.598 1.00 8.82 241 TYR C N 1
ATOM 6474 C CA . TYR C 1 241 ? 56.710 55.119 39.961 1.00 11.41 241 TYR C CA 1
ATOM 6475 C C . TYR C 1 241 ? 57.837 55.461 40.918 1.00 7.24 241 TYR C C 1
ATOM 6476 O O . TYR C 1 241 ? 58.983 55.033 40.718 1.00 9.02 241 TYR C O 1
ATOM 6485 N N . GLY C 1 242 ? 57.515 56.213 41.965 1.00 8.35 242 GLY C N 1
ATOM 6486 C CA . GLY C 1 242 ? 58.504 56.568 42.961 1.00 8.10 242 GLY C CA 1
ATOM 6487 C C . GLY C 1 242 ? 57.914 56.659 44.356 1.00 10.05 242 GLY C C 1
ATOM 6488 O O . GLY C 1 242 ? 56.834 57.215 44.539 1.00 12.64 242 GLY C O 1
ATOM 6489 N N . VAL C 1 243 ? 58.621 56.085 45.331 1.00 9.65 243 VAL C N 1
ATOM 6490 C CA . VAL C 1 243 ? 58.322 56.296 46.752 1.00 8.78 243 VAL C CA 1
ATOM 6491 C C . VAL C 1 243 ? 59.306 57.372 47.257 1.00 9.35 243 VAL C C 1
ATOM 6492 O O . VAL C 1 243 ? 60.529 57.228 47.123 1.00 9.44 243 VAL C O 1
ATOM 6496 N N . LEU C 1 244 ? 58.776 58.470 47.782 1.00 8.09 244 LEU C N 1
ATOM 6497 C CA . LEU C 1 244 ? 59.603 59.631 48.105 1.00 6.72 244 LEU C CA 1
ATOM 6498 C C . LEU C 1 244 ? 59.986 59.577 49.578 1.00 6.28 244 LEU C C 1
ATOM 6499 O O . LEU C 1 244 ? 59.142 59.750 50.458 1.00 10.59 244 LEU C O 1
ATOM 6504 N N . THR C 1 245 ? 61.268 59.341 49.837 1.00 6.38 245 THR C N 1
ATOM 6505 C CA . THR C 1 245 ? 61.712 59.038 51.199 1.00 9.24 245 THR C CA 1
ATOM 6506 C C . THR C 1 245 ? 62.272 60.259 51.913 1.00 8.78 245 THR C C 1
ATOM 6507 O O . THR C 1 245 ? 62.939 60.127 52.939 1.00 8.68 245 THR C O 1
ATOM 6511 N N . ASP C 1 246 ? 61.994 61.433 51.356 1.00 9.96 246 ASP C N 1
ATOM 6512 C CA . ASP C 1 246 ? 62.478 62.701 51.893 1.00 7.97 246 ASP C CA 1
ATOM 6513 C C . ASP C 1 246 ? 62.228 62.801 53.398 1.00 7.95 246 ASP C C 1
ATOM 6514 O O . ASP C 1 246 ? 61.146 62.477 53.872 1.00 7.76 246 ASP C O 1
ATOM 6519 N N . THR C 1 247 ? 63.228 63.271 54.145 1.00 9.44 247 THR C N 1
ATOM 6520 C CA . THR C 1 247 ? 63.049 63.496 55.576 1.00 7.57 247 THR C CA 1
ATOM 6521 C C . THR C 1 247 ? 63.561 64.867 56.009 1.00 11.59 247 THR C C 1
ATOM 6522 O O . THR C 1 247 ? 64.481 65.428 55.400 1.00 8.13 247 THR C O 1
ATOM 6526 N N . TYR C 1 248 ? 62.959 65.398 57.069 1.00 10.30 248 TYR C N 1
ATOM 6527 C CA . TYR C 1 248 ? 63.435 66.633 57.678 1.00 10.17 248 TYR C CA 1
ATOM 6528 C C . TYR C 1 248 ? 64.094 66.299 59.015 1.00 12.00 248 TYR C C 1
ATOM 6529 O O . TYR C 1 248 ? 64.258 65.130 59.346 1.00 9.76 248 TYR C O 1
ATOM 6538 N N . ARG C 1 249 ? 64.512 67.316 59.759 1.00 10.70 249 ARG C N 1
ATOM 6539 C CA . ARG C 1 249 ? 65.236 67.071 61.000 1.00 7.88 249 ARG C CA 1
ATOM 6540 C C . ARG C 1 249 ? 64.577 67.865 62.112 1.00 12.15 249 ARG C C 1
ATOM 6541 O O . ARG C 1 249 ? 64.117 68.974 61.873 1.00 11.67 249 ARG C O 1
ATOM 6549 N N . SER C 1 250 ? 64.534 67.285 63.312 1.00 15.13 250 SER C N 1
ATOM 6550 C CA . SER C 1 250 ? 64.104 67.988 64.524 1.00 14.52 250 SER C CA 1
ATOM 6551 C C . SER C 1 250 ? 65.269 68.000 65.511 1.00 18.06 250 SER C C 1
ATOM 6552 O O . SER C 1 250 ? 66.146 67.135 65.460 1.00 12.23 250 SER C O 1
ATOM 6555 N N . VAL C 1 251 ? 65.285 68.987 66.401 1.00 22.65 251 VAL C N 1
ATOM 6556 C CA . VAL C 1 251 ? 66.355 69.110 67.380 1.00 24.21 251 VAL C CA 1
ATOM 6557 C C . VAL C 1 251 ? 66.037 68.263 68.600 1.00 25.97 251 VAL C C 1
ATOM 6558 O O . VAL C 1 251 ? 64.903 68.260 69.086 1.00 22.27 251 VAL C O 1
ATOM 6562 N N . ARG C 1 252 ? 67.038 67.544 69.095 1.00 31.16 252 ARG C N 1
ATOM 6563 C CA . ARG C 1 252 ? 66.851 66.695 70.267 1.00 40.93 252 ARG C CA 1
ATOM 6564 C C . ARG C 1 252 ? 66.476 67.540 71.480 1.00 36.24 252 ARG C C 1
ATOM 6565 O O . ARG C 1 252 ? 66.978 68.656 71.639 1.00 35.80 252 ARG C O 1
ATOM 6573 N N . LYS C 1 270 ? 74.114 71.267 68.210 1.00 70.08 270 LYS C N 1
ATOM 6574 C CA . LYS C 1 270 ? 73.368 70.369 69.083 1.00 66.31 270 LYS C CA 1
ATOM 6575 C C . LYS C 1 270 ? 73.303 68.965 68.497 1.00 54.23 270 LYS C C 1
ATOM 6576 O O . LYS C 1 270 ? 74.196 68.537 67.765 1.00 56.77 270 LYS C O 1
ATOM 6582 N N . ALA C 1 271 ? 72.233 68.257 68.835 1.00 38.69 271 ALA C N 1
ATOM 6583 C CA . ALA C 1 271 ? 71.965 66.942 68.275 1.00 30.09 271 ALA C CA 1
ATOM 6584 C C . ALA C 1 271 ? 70.615 66.959 67.568 1.00 21.73 271 ALA C C 1
ATOM 6585 O O . ALA C 1 271 ? 69.700 67.682 67.966 1.00 21.81 271 ALA C O 1
ATOM 6587 N N . TYR C 1 272 ? 70.495 66.151 66.527 1.00 16.39 272 TYR C N 1
ATOM 6588 C CA . TYR C 1 272 ? 69.301 66.169 65.681 1.00 16.39 272 TYR C CA 1
ATOM 6589 C C . TYR C 1 272 ? 68.832 64.758 65.394 1.00 15.32 272 TYR C C 1
ATOM 6590 O O . TYR C 1 272 ? 69.585 63.791 65.558 1.00 15.11 272 TYR C O 1
ATOM 6599 N N . GLU C 1 273 ? 67.584 64.632 64.962 1.00 14.81 273 GLU C N 1
ATOM 6600 C CA . GLU C 1 273 ? 67.095 63.327 64.556 1.00 17.19 273 GLU C CA 1
ATOM 6601 C C . GLU C 1 273 ? 66.236 63.434 63.304 1.00 15.25 273 GLU C C 1
ATOM 6602 O O . GLU C 1 273 ? 65.495 64.392 63.126 1.00 12.12 273 GLU C O 1
ATOM 6608 N N . ALA C 1 274 ? 66.366 62.448 62.426 1.00 8.98 274 ALA C N 1
ATOM 6609 C CA . ALA C 1 274 ? 65.566 62.395 61.221 1.00 7.95 274 ALA C CA 1
ATOM 6610 C C . ALA C 1 274 ? 64.069 62.244 61.565 1.00 11.38 274 ALA C C 1
ATOM 6611 O O . ALA C 1 274 ? 63.724 61.550 62.522 1.00 13.28 274 ALA C O 1
ATOM 6613 N N . ARG C 1 275 ? 63.198 62.914 60.801 1.00 8.95 275 ARG C N 1
ATOM 6614 C CA . ARG C 1 275 ? 61.748 62.840 60.969 1.00 9.77 275 ARG C CA 1
ATOM 6615 C C . ARG C 1 275 ? 61.094 62.614 59.611 1.00 11.41 275 ARG C C 1
ATOM 6616 O O . ARG C 1 275 ? 61.515 63.204 58.619 1.00 10.09 275 ARG C O 1
ATOM 6624 N N . THR C 1 276 ? 60.048 61.795 59.564 1.00 10.51 276 THR C N 1
ATOM 6625 C CA . THR C 1 276 ? 59.330 61.590 58.316 1.00 7.80 276 THR C CA 1
ATOM 6626 C C . THR C 1 276 ? 58.164 62.576 58.283 1.00 9.86 276 THR C C 1
ATOM 6627 O O . THR C 1 276 ? 57.500 62.793 59.287 1.00 11.71 276 THR C O 1
ATOM 6631 N N . PRO C 1 277 ? 57.948 63.221 57.138 1.00 11.93 277 PRO C N 1
ATOM 6632 C CA . PRO C 1 277 ? 56.879 64.222 57.034 1.00 7.05 277 PRO C CA 1
ATOM 6633 C C . PRO C 1 277 ? 55.503 63.629 57.339 1.00 11.46 277 PRO C C 1
ATOM 6634 O O . PRO C 1 277 ? 54.618 64.349 57.779 1.00 10.57 277 PRO C O 1
ATOM 6638 N N . SER C 1 278 ? 55.338 62.330 57.121 1.00 8.73 278 SER C N 1
ATOM 6639 C CA . SER C 1 278 ? 54.132 61.643 57.558 1.00 11.61 278 SER C CA 1
ATOM 6640 C C . SER C 1 278 ? 54.514 60.224 57.930 1.00 10.89 278 SER C C 1
ATOM 6641 O O . SER C 1 278 ? 55.665 59.829 57.746 1.00 11.86 278 SER C O 1
ATOM 6644 N N . ASP C 1 279 ? 53.568 59.451 58.459 1.00 11.81 279 ASP C N 1
ATOM 6645 C CA . ASP C 1 279 ? 53.879 58.066 58.799 1.00 9.46 279 ASP C CA 1
ATOM 6646 C C . ASP C 1 279 ? 53.688 57.102 57.629 1.00 13.49 279 ASP C C 1
ATOM 6647 O O . ASP C 1 279 ? 53.820 55.883 57.784 1.00 12.01 279 ASP C O 1
ATOM 6652 N N . HIS C 1 280 ? 53.381 57.671 56.466 1.00 11.38 280 HIS C N 1
ATOM 6653 C CA . HIS C 1 280 ? 53.522 56.992 55.175 1.00 10.40 280 HIS C CA 1
ATOM 6654 C C . HIS C 1 280 ? 54.495 57.807 54.304 1.00 13.66 280 HIS C C 1
ATOM 6655 O O . HIS C 1 280 ? 54.756 58.988 54.582 1.00 12.40 280 HIS C O 1
ATOM 6662 N N . PHE C 1 281 ? 55.020 57.188 53.247 1.00 10.37 281 PHE C N 1
ATOM 6663 C CA . PHE C 1 281 ? 55.725 57.934 52.208 1.00 11.00 281 PHE C CA 1
ATOM 6664 C C . PHE C 1 281 ? 54.735 58.215 51.088 1.00 13.50 281 PHE C C 1
ATOM 6665 O O . PHE C 1 281 ? 53.826 57.410 50.861 1.00 11.68 281 PHE C O 1
ATOM 6673 N N . PRO C 1 282 ? 54.896 59.355 50.394 1.00 11.73 282 PRO C N 1
ATOM 6674 C CA . PRO C 1 282 ? 54.059 59.613 49.222 1.00 11.51 282 PRO C CA 1
ATOM 6675 C C . PRO C 1 282 ? 54.429 58.667 48.090 1.00 9.68 282 PRO C C 1
ATOM 6676 O O . PRO C 1 282 ? 55.596 58.309 47.930 1.00 9.20 282 PRO C O 1
ATOM 6680 N N . VAL C 1 283 ? 53.431 58.269 47.311 1.00 12.31 283 VAL C N 1
ATOM 6681 C CA . VAL C 1 283 ? 53.667 57.522 46.086 1.00 8.30 283 VAL C CA 1
ATOM 6682 C C . VAL C 1 283 ? 53.401 58.503 44.949 1.00 9.05 283 VAL C C 1
ATOM 6683 O O . VAL C 1 283 ? 52.336 59.107 44.884 1.00 10.67 283 VAL C O 1
ATOM 6687 N N . LYS C 1 284 ? 54.396 58.700 44.095 1.00 6.97 284 LYS C N 1
ATOM 6688 C CA . LYS C 1 284 ? 54.265 59.609 42.967 1.00 6.99 284 LYS C CA 1
ATOM 6689 C C . LYS C 1 284 ? 54.343 58.812 41.675 1.00 7.62 284 LYS C C 1
ATOM 6690 O O . LYS C 1 284 ? 55.284 58.040 41.458 1.00 9.84 284 LYS C O 1
ATOM 6696 N N . VAL C 1 285 ? 53.362 59.034 40.809 1.00 9.65 285 VAL C N 1
ATOM 6697 C CA . VAL C 1 285 ? 53.267 58.311 39.548 1.00 8.47 285 VAL C CA 1
ATOM 6698 C C . VAL C 1 285 ? 53.109 59.295 38.399 1.00 11.54 285 VAL C C 1
ATOM 6699 O O . VAL C 1 285 ? 52.311 60.230 38.478 1.00 11.75 285 VAL C O 1
ATOM 6703 N N . GLU C 1 286 ? 53.916 59.094 37.362 1.00 9.47 286 GLU C N 1
ATOM 6704 C CA . GLU C 1 286 ? 53.876 59.915 36.161 1.00 11.24 286 GLU C CA 1
ATOM 6705 C C . GLU C 1 286 ? 53.220 59.106 35.054 1.00 10.93 286 GLU C C 1
ATOM 6706 O O . GLU C 1 286 ? 53.640 57.977 34.761 1.00 10.01 286 GLU C O 1
ATOM 6712 N N . LEU C 1 287 ? 52.170 59.685 34.481 1.00 10.18 287 LEU C N 1
ATOM 6713 C CA . LEU C 1 287 ? 51.297 58.996 33.531 1.00 10.26 287 LEU C CA 1
ATOM 6714 C C . LEU C 1 287 ? 51.282 59.746 32.224 1.00 8.79 287 LEU C C 1
ATOM 6715 O O . LEU C 1 287 ? 51.443 60.967 32.202 1.00 11.74 287 LEU C O 1
ATOM 6720 N N . VAL C 1 288 ? 51.061 59.023 31.131 1.00 12.36 288 VAL C N 1
ATOM 6721 C CA . VAL C 1 288 ? 50.759 59.667 29.856 1.00 11.70 288 VAL C CA 1
ATOM 6722 C C . VAL C 1 288 ? 49.497 59.035 29.269 1.00 10.04 288 VAL C C 1
ATOM 6723 O O . VAL C 1 288 ? 49.306 57.825 29.370 1.00 11.85 288 VAL C O 1
ATOM 6727 N N . PHE C 1 289 ? 48.653 59.854 28.653 1.00 11.07 289 PHE C N 1
ATOM 6728 C CA . PHE C 1 289 ? 47.452 59.344 27.995 1.00 12.39 289 PHE C CA 1
ATOM 6729 C C . PHE C 1 289 ? 47.396 59.846 26.559 1.00 13.53 289 PHE C C 1
ATOM 6730 O O . PHE C 1 289 ? 47.402 61.055 26.316 1.00 16.16 289 PHE C O 1
ATOM 6738 N N . ASP C 1 290 ? 47.370 58.916 25.608 1.00 11.60 290 ASP C N 1
ATOM 6739 C CA . ASP C 1 290 ? 47.288 59.283 24.192 1.00 9.34 290 ASP C CA 1
ATOM 6740 C C . ASP C 1 290 ? 45.830 59.229 23.755 1.00 12.36 290 ASP C C 1
ATOM 6741 O O . ASP C 1 290 ? 45.202 58.174 23.786 1.00 10.84 290 ASP C O 1
ATOM 6746 N N . LEU C 1 291 ? 45.284 60.375 23.369 1.00 12.22 291 LEU C N 1
ATOM 6747 C CA . LEU C 1 291 ? 43.869 60.418 23.033 1.00 12.15 291 LEU C CA 1
ATOM 6748 C C . LEU C 1 291 ? 43.584 59.553 21.808 1.00 16.67 291 LEU C C 1
ATOM 6749 O O . LEU C 1 291 ? 42.609 58.808 21.778 1.00 16.56 291 LEU C O 1
ATOM 6754 N N . GLU C 1 292 ? 44.448 59.640 20.803 1.00 15.82 292 GLU C N 1
ATOM 6755 C CA . GLU C 1 292 ? 44.201 58.926 19.553 1.00 14.75 292 GLU C CA 1
ATOM 6756 C C . GLU C 1 292 ? 44.221 57.421 19.752 1.00 17.29 292 GLU C C 1
ATOM 6757 O O . GLU C 1 292 ? 43.325 56.720 19.297 1.00 15.61 292 GLU C O 1
ATOM 6763 N N . HIS C 1 293 ? 45.246 56.930 20.446 1.00 12.51 293 HIS C N 1
ATOM 6764 C CA . HIS C 1 293 ? 45.474 55.500 20.564 1.00 10.41 293 HIS C CA 1
ATOM 6765 C C . HIS C 1 293 ? 45.812 55.085 21.994 1.00 15.48 293 HIS C C 1
ATOM 6766 O O . HIS C 1 293 ? 46.954 55.211 22.416 1.00 11.99 293 HIS C O 1
ATOM 6773 N N . HIS C 1 294 ? 44.822 54.589 22.728 1.00 13.71 294 HIS C N 1
ATOM 6774 C CA . HIS C 1 294 ? 45.027 54.189 24.117 1.00 14.28 294 HIS C CA 1
ATOM 6775 C C . HIS C 1 294 ? 44.388 52.847 24.423 1.00 18.63 294 HIS C C 1
ATOM 6776 O O . HIS C 1 294 ? 44.289 52.466 25.577 1.00 25.52 294 HIS C O 1
ATOM 6783 N N . HIS C 1 295 ? 43.929 52.134 23.402 1.00 20.26 295 HIS C N 1
ATOM 6784 C CA . HIS C 1 295 ? 43.260 50.859 23.651 1.00 26.57 295 HIS C CA 1
ATOM 6785 C C . HIS C 1 295 ? 44.268 49.721 23.720 1.00 25.51 295 HIS C C 1
ATOM 6786 O O . HIS C 1 295 ? 45.213 49.657 22.937 1.00 22.86 295 HIS C O 1
ATOM 6793 N N . HIS C 1 296 ? 44.074 48.835 24.685 1.00 24.61 296 HIS C N 1
ATOM 6794 C CA . HIS C 1 296 ? 44.899 47.649 24.798 1.00 27.98 296 HIS C CA 1
ATOM 6795 C C . HIS C 1 296 ? 44.079 46.479 24.311 1.00 29.07 296 HIS C C 1
ATOM 6796 O O . HIS C 1 296 ? 42.863 46.441 24.509 1.00 33.42 296 HIS C O 1
ATOM 6803 N N . HIS C 1 297 ? 44.737 45.533 23.656 1.00 18.91 297 HIS C N 1
ATOM 6804 C CA . HIS C 1 297 ? 44.038 44.373 23.131 1.00 20.93 297 HIS C CA 1
ATOM 6805 C C . HIS C 1 297 ? 45.032 43.335 22.636 1.00 19.95 297 HIS C C 1
ATOM 6806 O O . HIS C 1 297 ? 45.844 43.614 21.750 1.00 16.72 297 HIS C O 1
ATOM 6813 N N . HIS C 1 298 ? 44.964 42.136 23.210 1.00 15.88 298 HIS C N 1
ATOM 6814 C CA . HIS C 1 298 ? 45.850 41.048 22.814 1.00 21.33 298 HIS C CA 1
ATOM 6815 C C . HIS C 1 298 ? 45.065 39.801 22.424 1.00 31.39 298 HIS C C 1
ATOM 6816 O O . HIS C 1 298 ? 43.948 39.598 22.895 1.00 39.70 298 HIS C O 1
ATOM 6823 N N . GLN D 1 3 ? 71.935 25.854 56.030 1.00 59.07 3 GLN D N 1
ATOM 6824 C CA . GLN D 1 3 ? 70.922 26.898 56.148 1.00 58.00 3 GLN D CA 1
ATOM 6825 C C . GLN D 1 3 ? 70.205 27.182 54.822 1.00 45.85 3 GLN D C 1
ATOM 6826 O O . GLN D 1 3 ? 68.976 27.222 54.778 1.00 42.41 3 GLN D O 1
ATOM 6832 N N . PRO D 1 4 ? 70.967 27.400 53.739 1.00 37.43 4 PRO D N 1
ATOM 6833 C CA . PRO D 1 4 ? 70.264 27.457 52.455 1.00 34.10 4 PRO D CA 1
ATOM 6834 C C . PRO D 1 4 ? 69.736 26.069 52.113 1.00 29.26 4 PRO D C 1
ATOM 6835 O O . PRO D 1 4 ? 70.237 25.075 52.642 1.00 25.31 4 PRO D O 1
ATOM 6839 N N . THR D 1 5 ? 68.732 26.001 51.248 1.00 23.48 5 THR D N 1
ATOM 6840 C CA . THR D 1 5 ? 68.153 24.725 50.865 1.00 21.64 5 THR D CA 1
ATOM 6841 C C . THR D 1 5 ? 68.366 24.451 49.374 1.00 26.30 5 THR D C 1
ATOM 6842 O O . THR D 1 5 ? 68.089 25.313 48.543 1.00 20.71 5 THR D O 1
ATOM 6846 N N . SER D 1 6 ? 68.872 23.258 49.051 1.00 28.56 6 SER D N 1
ATOM 6847 C CA . SER D 1 6 ? 69.000 22.801 47.662 1.00 25.82 6 SER D CA 1
ATOM 6848 C C . SER D 1 6 ? 67.971 21.719 47.366 1.00 20.18 6 SER D C 1
ATOM 6849 O O . SER D 1 6 ? 67.824 20.787 48.153 1.00 15.44 6 SER D O 1
ATOM 6852 N N . LEU D 1 7 ? 67.269 21.836 46.238 1.00 18.97 7 LEU D N 1
ATOM 6853 C CA . LEU D 1 7 ? 66.324 20.808 45.807 1.00 19.95 7 LEU D CA 1
ATOM 6854 C C . LEU D 1 7 ? 66.485 20.506 44.327 1.00 13.30 7 LEU D C 1
ATOM 6855 O O . LEU D 1 7 ? 66.651 21.421 43.507 1.00 12.81 7 LEU D O 1
ATOM 6860 N N . THR D 1 8 ? 66.397 19.227 43.984 1.00 11.31 8 THR D N 1
ATOM 6861 C CA . THR D 1 8 ? 66.246 18.831 42.585 1.00 15.53 8 THR D CA 1
ATOM 6862 C C . THR D 1 8 ? 64.807 18.433 42.307 1.00 14.60 8 THR D C 1
ATOM 6863 O O . THR D 1 8 ? 64.279 17.486 42.917 1.00 10.09 8 THR D O 1
ATOM 6867 N N . VAL D 1 9 ? 64.166 19.149 41.393 1.00 12.68 9 VAL D N 1
ATOM 6868 C CA . VAL D 1 9 ? 62.766 18.864 41.078 1.00 12.46 9 VAL D CA 1
ATOM 6869 C C . VAL D 1 9 ? 62.663 18.451 39.624 1.00 12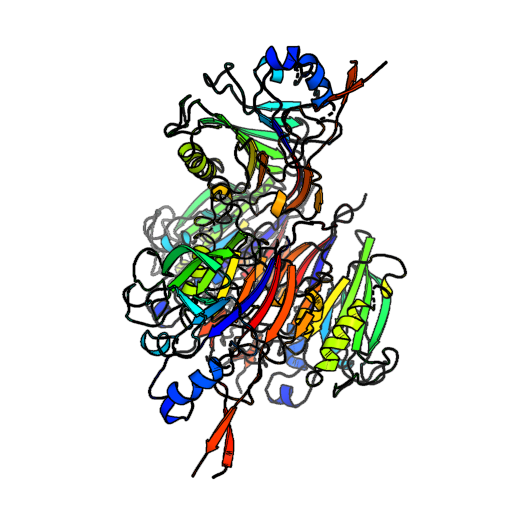.42 9 VAL D C 1
ATOM 6870 O O . VAL D 1 9 ? 63.567 18.739 38.836 1.00 7.79 9 VAL D O 1
ATOM 6874 N N . ALA D 1 10 ? 61.587 17.751 39.265 1.00 8.17 10 ALA D N 1
ATOM 6875 C CA . ALA D 1 10 ? 61.401 17.382 37.875 1.00 8.48 10 ALA D CA 1
ATOM 6876 C C . ALA D 1 10 ? 59.926 17.343 37.515 1.00 10.44 10 ALA D C 1
ATOM 6877 O O . ALA D 1 10 ? 59.069 17.367 38.384 1.00 10.02 10 ALA D O 1
ATOM 6879 N N . SER D 1 11 ? 59.659 17.297 36.215 1.00 10.08 11 SER D N 1
ATOM 6880 C CA . SER D 1 11 ? 58.317 17.083 35.698 1.00 9.16 11 SER D CA 1
ATOM 6881 C C . SER D 1 11 ? 58.450 15.980 34.646 1.00 8.65 11 SER D C 1
ATOM 6882 O O . SER D 1 11 ? 59.335 16.035 33.797 1.00 11.05 11 SER D O 1
ATOM 6885 N N . TYR D 1 12 ? 57.599 14.963 34.727 1.00 8.13 12 TYR D N 1
ATOM 6886 C CA . TYR D 1 12 ? 57.729 13.803 33.859 1.00 11.24 12 TYR D CA 1
ATOM 6887 C C . TYR D 1 12 ? 56.360 13.192 33.562 1.00 11.60 12 TYR D C 1
ATOM 6888 O O . TYR D 1 12 ? 55.711 12.634 34.447 1.00 10.06 12 TYR D O 1
ATOM 6897 N N . ASN D 1 13 ? 55.919 13.309 32.316 1.00 9.42 13 ASN D N 1
ATOM 6898 C CA . ASN D 1 13 ? 54.716 12.624 31.876 1.00 10.00 13 ASN D CA 1
ATOM 6899 C C . ASN D 1 13 ? 55.085 11.184 31.558 1.00 10.49 13 ASN D C 1
ATOM 6900 O O . ASN D 1 13 ? 55.833 10.935 30.610 1.00 11.49 13 ASN D O 1
ATOM 6905 N N . LEU D 1 14 ? 54.561 10.243 32.346 1.00 10.32 14 LEU D N 1
ATOM 6906 C CA . LEU D 1 14 ? 54.985 8.841 32.288 1.00 11.88 14 LEU D CA 1
ATOM 6907 C C . LEU D 1 14 ? 54.179 8.029 31.288 1.00 13.97 14 LEU D C 1
ATOM 6908 O O . LEU D 1 14 ? 54.475 6.859 31.057 1.00 11.74 14 LEU D O 1
ATOM 6913 N N . ARG D 1 15 ? 53.155 8.664 30.720 1.00 8.34 15 ARG D N 1
ATOM 6914 C CA . ARG D 1 15 ? 52.302 8.078 29.681 1.00 11.02 15 ARG D CA 1
ATOM 6915 C C . ARG D 1 15 ? 51.393 6.976 30.225 1.00 16.51 15 ARG D C 1
ATOM 6916 O O . ARG D 1 15 ? 51.867 5.993 30.784 1.00 14.47 15 ARG D O 1
ATOM 6924 N N . ASN D 1 16 ? 50.082 7.144 30.063 1.00 15.03 16 ASN D N 1
ATOM 6925 C CA . ASN D 1 16 ? 49.142 6.170 30.610 1.00 15.85 16 ASN D CA 1
ATOM 6926 C C . ASN D 1 16 ? 49.379 4.774 30.028 1.00 15.47 16 ASN D C 1
ATOM 6927 O O . ASN D 1 16 ? 49.768 4.631 28.876 1.00 15.74 16 ASN D O 1
ATOM 6932 N N . ALA D 1 17 ? 49.152 3.746 30.834 1.00 13.91 17 ALA D N 1
ATOM 6933 C CA . ALA D 1 17 ? 49.320 2.375 30.370 1.00 20.87 17 ALA D CA 1
ATOM 6934 C C . ALA D 1 17 ? 48.143 2.027 29.467 1.00 18.49 17 ALA D C 1
ATOM 6935 O O . ALA D 1 17 ? 46.996 2.226 29.846 1.00 21.08 17 ALA D O 1
ATOM 6937 N N . ASN D 1 18 ? 48.421 1.530 28.268 1.00 16.05 18 ASN D N 1
ATOM 6938 C CA . ASN D 1 18 ? 47.351 1.238 27.314 1.00 19.81 18 ASN D CA 1
ATOM 6939 C C . ASN D 1 18 ? 47.780 0.205 26.288 1.00 26.88 18 ASN D C 1
ATOM 6940 O O . ASN D 1 18 ? 48.977 0.029 26.030 1.00 22.62 18 ASN D O 1
ATOM 6945 N N . GLY D 1 19 ? 46.791 -0.462 25.695 1.00 22.69 19 GLY D N 1
ATOM 6946 C CA . GLY D 1 19 ? 47.040 -1.569 24.785 1.00 23.24 19 GLY D CA 1
ATOM 6947 C C . GLY D 1 19 ? 47.771 -1.221 23.503 1.00 22.08 19 GLY D C 1
ATOM 6948 O O . GLY D 1 19 ? 48.586 -2.008 23.025 1.00 24.02 19 GLY D O 1
ATOM 6949 N N . SER D 1 20 ? 47.476 -0.052 22.940 1.00 20.14 20 SER D N 1
ATOM 6950 C CA A SER D 1 20 ? 48.120 0.382 21.707 0.50 20.00 20 SER D CA 1
ATOM 6951 C CA B SER D 1 20 ? 48.115 0.395 21.711 0.50 19.98 20 SER D CA 1
ATOM 6952 C C . SER D 1 20 ? 49.625 0.568 21.888 1.00 25.07 20 SER D C 1
ATOM 6953 O O . SER D 1 20 ? 50.422 0.061 21.094 1.00 24.05 20 SER D O 1
ATOM 6958 N N . ASP D 1 21 ? 50.023 1.296 22.928 1.00 21.23 21 ASP D N 1
ATOM 6959 C CA . ASP D 1 21 ? 51.446 1.468 23.190 1.00 21.25 21 ASP D CA 1
ATOM 6960 C C . ASP D 1 21 ? 52.107 0.106 23.365 1.00 20.85 21 ASP D C 1
ATOM 6961 O O . ASP D 1 21 ? 53.195 -0.141 22.839 1.00 23.27 21 ASP D O 1
ATOM 6966 N N . SER D 1 22 ? 51.440 -0.779 24.097 1.00 19.23 22 SER D N 1
ATOM 6967 C CA . SER D 1 22 ? 51.968 -2.114 24.343 1.00 21.94 22 SER D CA 1
ATOM 6968 C C . SER D 1 22 ? 52.186 -2.884 23.048 1.00 26.62 22 SER D C 1
ATOM 6969 O O . SER D 1 22 ? 53.222 -3.535 22.874 1.00 27.60 22 SER D O 1
ATOM 6972 N N . ALA D 1 23 ? 51.216 -2.801 22.140 1.00 23.24 23 ALA D N 1
ATOM 6973 C CA . ALA D 1 23 ? 51.317 -3.491 20.857 1.00 24.26 23 ALA D CA 1
ATOM 6974 C C . ALA D 1 23 ? 52.458 -2.939 20.000 1.00 22.88 23 ALA D C 1
ATOM 6975 O O . ALA D 1 23 ? 53.030 -3.652 19.181 1.00 25.11 23 ALA D O 1
ATOM 6977 N N . ARG D 1 24 ? 52.791 -1.668 20.198 1.00 21.18 24 ARG D N 1
ATOM 6978 C CA . ARG D 1 24 ? 53.842 -1.028 19.419 1.00 22.69 24 ARG D CA 1
ATOM 6979 C C . ARG D 1 24 ? 55.225 -1.169 20.043 1.00 21.11 24 ARG D C 1
ATOM 6980 O O . ARG D 1 24 ? 56.211 -0.713 19.471 1.00 21.37 24 ARG D O 1
ATOM 6988 N N . GLY D 1 25 ? 55.299 -1.792 21.214 1.00 22.90 25 GLY D N 1
ATOM 6989 C CA . GLY D 1 25 ? 56.585 -2.066 21.833 1.00 20.97 25 GLY D CA 1
ATOM 6990 C C . GLY D 1 25 ? 57.011 -0.995 22.820 1.00 17.22 25 GLY D C 1
ATOM 6991 O O . GLY D 1 25 ? 58.175 -0.936 23.210 1.00 16.04 25 GLY D O 1
ATOM 6992 N N . ASP D 1 26 ? 56.060 -0.150 23.211 1.00 16.20 26 ASP D N 1
ATOM 6993 C CA . ASP D 1 26 ? 56.277 0.891 24.217 1.00 13.14 26 ASP D CA 1
ATOM 6994 C C . ASP D 1 26 ? 55.430 0.613 25.460 1.00 14.15 26 ASP D C 1
ATOM 6995 O O . ASP D 1 26 ? 54.934 1.538 26.111 1.00 13.11 26 ASP D O 1
ATOM 7000 N N . GLY D 1 27 ? 55.269 -0.665 25.789 1.00 14.18 27 GLY D N 1
ATOM 7001 C CA . GLY D 1 27 ? 54.433 -1.065 26.909 1.00 19.51 27 GLY D CA 1
ATOM 7002 C C . GLY D 1 27 ? 54.915 -0.555 28.259 1.00 19.08 27 GLY D C 1
ATOM 7003 O O . GLY D 1 27 ? 56.113 -0.482 28.513 1.00 19.24 27 GLY D O 1
ATOM 7004 N N . TRP D 1 28 ? 53.976 -0.209 29.130 1.00 16.66 28 TRP D N 1
ATOM 7005 C CA . TRP D 1 28 ? 54.310 0.230 30.488 1.00 17.17 28 TRP D CA 1
ATOM 7006 C C . TRP D 1 28 ? 55.221 -0.743 31.240 1.00 17.53 28 TRP D C 1
ATOM 7007 O O . TRP D 1 28 ? 56.183 -0.327 31.893 1.00 14.69 28 TRP D O 1
ATOM 7018 N N . GLY D 1 29 ? 54.904 -2.035 31.175 1.00 13.32 29 GLY D N 1
ATOM 7019 C CA . GLY D 1 29 ? 55.692 -3.035 31.874 1.00 13.00 29 GLY D CA 1
ATOM 7020 C C . GLY D 1 29 ? 57.157 -2.987 31.473 1.00 15.85 29 GLY D C 1
ATOM 7021 O O . GLY D 1 29 ? 58.043 -3.285 32.270 1.00 13.02 29 GLY D O 1
ATOM 7022 N N . GLN D 1 30 ? 57.415 -2.602 30.228 1.00 17.18 30 GLN D N 1
ATOM 7023 C CA . GLN D 1 30 ? 58.782 -2.531 29.721 1.00 14.41 30 GLN D CA 1
ATOM 7024 C C . GLN D 1 30 ? 59.448 -1.185 30.046 1.00 16.65 30 GLN D C 1
ATOM 7025 O O . GLN D 1 30 ? 60.669 -1.111 30.237 1.00 15.53 30 GLN D O 1
ATOM 7031 N N . ARG D 1 31 ? 58.641 -0.126 30.106 1.00 14.70 31 ARG D N 1
ATOM 7032 C CA . ARG D 1 31 ? 59.155 1.236 30.267 1.00 10.54 31 ARG D CA 1
ATOM 7033 C C . ARG D 1 31 ? 59.438 1.628 31.708 1.00 12.31 31 ARG D C 1
ATOM 7034 O O . ARG D 1 31 ? 60.420 2.303 31.987 1.00 14.32 31 ARG D O 1
ATOM 7042 N N . TYR D 1 32 ? 58.549 1.250 32.620 1.00 11.67 32 TYR D N 1
ATOM 7043 C CA . TYR D 1 32 ? 58.635 1.777 33.979 1.00 12.25 32 TYR D CA 1
ATOM 7044 C C . TYR D 1 32 ? 59.895 1.412 34.762 1.00 11.43 32 TYR D C 1
ATOM 7045 O O . TYR D 1 32 ? 60.379 2.221 35.551 1.00 13.52 32 TYR D O 1
ATOM 7054 N N . PRO D 1 33 ? 60.442 0.201 34.559 1.00 13.51 33 PRO D N 1
ATOM 7055 C CA . PRO D 1 33 ? 61.692 -0.028 35.291 1.00 12.67 33 PRO D CA 1
ATOM 7056 C C . PRO D 1 33 ? 62.781 0.951 34.851 1.00 12.44 33 PRO D C 1
ATOM 7057 O O . PRO D 1 33 ? 63.601 1.333 35.677 1.00 9.71 33 PRO D O 1
ATOM 7061 N N . VAL D 1 34 ? 62.764 1.376 33.590 1.00 9.96 34 VAL D N 1
ATOM 7062 C CA . VAL D 1 34 ? 63.775 2.322 33.096 1.00 9.67 34 VAL D CA 1
ATOM 7063 C C . VAL D 1 34 ? 63.499 3.717 33.642 1.00 12.75 34 VAL D C 1
ATOM 7064 O O . VAL D 1 34 ? 64.409 4.427 34.063 1.00 12.57 34 VAL D O 1
ATOM 7068 N N . ILE D 1 35 ? 62.230 4.111 33.623 1.00 9.63 35 ILE D N 1
ATOM 7069 C CA . ILE D 1 35 ? 61.823 5.355 34.252 1.00 10.96 35 ILE D CA 1
ATOM 7070 C C . ILE D 1 35 ? 62.300 5.427 35.711 1.00 11.93 35 ILE D C 1
ATOM 7071 O O . ILE D 1 35 ? 62.889 6.426 36.137 1.00 12.49 35 ILE D O 1
ATOM 7076 N N . ALA D 1 36 ? 62.059 4.361 36.467 1.00 9.74 36 ALA D N 1
ATOM 7077 C CA . ALA D 1 36 ? 62.417 4.344 37.879 1.00 11.47 36 ALA D CA 1
ATOM 7078 C C . ALA D 1 36 ? 63.923 4.530 38.036 1.00 13.45 36 ALA D C 1
ATOM 7079 O O . ALA D 1 36 ? 64.386 5.251 38.920 1.00 12.28 36 ALA D O 1
ATOM 7081 N N . GLN D 1 37 ? 64.694 3.873 37.175 1.00 10.67 37 GLN D N 1
ATOM 7082 C CA . GLN D 1 37 ? 66.145 4.032 37.200 1.00 11.98 37 GLN D CA 1
ATOM 7083 C C . GLN D 1 37 ? 66.577 5.473 36.913 1.00 12.31 37 GLN D C 1
ATOM 7084 O O . GLN D 1 37 ? 67.519 5.977 37.521 1.00 9.98 37 GLN D O 1
ATOM 7098 N N . VAL D 1 39 ? 64.795 8.215 37.579 1.00 10.24 39 VAL D N 1
ATOM 7099 C CA . VAL D 1 39 ? 64.481 8.967 38.787 1.00 12.15 39 VAL D CA 1
ATOM 7100 C C . VAL D 1 39 ? 65.610 8.831 39.811 1.00 12.16 39 VAL D C 1
ATOM 7101 O O . VAL D 1 39 ? 66.056 9.817 40.403 1.00 11.63 39 VAL D O 1
ATOM 7105 N N . GLN D 1 40 ? 66.086 7.608 40.006 1.00 7.07 40 GLN D N 1
ATOM 7106 C CA . GLN D 1 40 ? 67.164 7.380 40.969 1.00 10.49 40 GLN D CA 1
ATOM 7107 C C . GLN D 1 40 ? 68.499 7.928 40.461 1.00 11.96 40 GLN D C 1
ATOM 7108 O O . GLN D 1 40 ? 69.213 8.633 41.182 1.00 11.47 40 GLN D O 1
ATOM 7114 N N . TYR D 1 41 ? 68.835 7.617 39.216 1.00 8.80 41 TYR D N 1
ATOM 7115 C CA . TYR D 1 41 ? 70.160 7.990 38.723 1.00 9.74 41 TYR D CA 1
ATOM 7116 C C . TYR D 1 41 ? 70.297 9.500 38.636 1.00 9.47 41 TYR D C 1
ATOM 7117 O O . TYR D 1 41 ? 71.362 10.062 38.910 1.00 9.65 41 TYR D O 1
ATOM 7126 N N . HIS D 1 42 ? 69.213 10.163 38.256 1.00 6.34 42 HIS D N 1
ATOM 7127 C CA . HIS D 1 42 ? 69.270 11.599 38.044 1.00 9.00 42 HIS D CA 1
ATOM 7128 C C . HIS D 1 42 ? 68.854 12.350 39.308 1.00 8.56 42 HIS D C 1
ATOM 7129 O O . HIS D 1 42 ? 68.679 13.561 39.291 1.00 10.82 42 HIS D O 1
ATOM 7136 N N . ASP D 1 43 ? 68.720 11.604 40.407 1.00 13.16 43 ASP D N 1
ATOM 7137 C CA . ASP D 1 43 ? 68.520 12.185 41.732 1.00 9.25 43 ASP D CA 1
ATOM 7138 C C . ASP D 1 43 ? 67.350 13.167 41.834 1.00 10.19 43 ASP D C 1
ATOM 7139 O O . ASP D 1 43 ? 67.538 14.293 42.285 1.00 10.11 43 ASP D O 1
ATOM 7144 N N . PHE D 1 44 ? 66.152 12.752 41.436 1.00 8.43 44 PHE D N 1
ATOM 7145 C CA . PHE D 1 44 ? 64.975 13.593 41.634 1.00 7.33 44 PHE D CA 1
ATOM 7146 C C . PHE D 1 44 ? 64.604 13.580 43.127 1.00 12.00 44 PHE D C 1
ATOM 7147 O O . PHE D 1 44 ? 64.380 12.515 43.690 1.00 13.04 44 PHE D O 1
ATOM 7155 N N . ASP D 1 45 ? 64.523 14.739 43.767 1.00 9.15 45 ASP D N 1
ATOM 7156 C CA . ASP D 1 45 ? 64.088 14.778 45.179 1.00 7.19 45 ASP D CA 1
ATOM 7157 C C . ASP D 1 45 ? 62.565 14.752 45.253 1.00 6.77 45 ASP D C 1
ATOM 7158 O O . ASP D 1 45 ? 61.970 14.095 46.108 1.00 12.04 45 ASP D O 1
ATOM 7163 N N . ILE D 1 46 ? 61.946 15.508 44.363 1.00 11.60 46 ILE D N 1
ATOM 7164 C CA . ILE D 1 46 ? 60.494 15.578 44.289 1.00 10.71 46 ILE D CA 1
ATOM 7165 C C . ILE D 1 46 ? 60.121 15.893 42.855 1.00 9.84 46 ILE D C 1
ATOM 7166 O O . ILE D 1 46 ? 60.785 16.694 42.185 1.00 15.07 46 ILE D O 1
ATOM 7171 N N . PHE D 1 47 ? 59.082 15.240 42.355 1.00 8.98 47 PHE D N 1
ATOM 7172 C CA . PHE D 1 47 ? 58.737 15.444 40.962 1.00 11.20 47 PHE D CA 1
ATOM 7173 C C . PHE D 1 47 ? 57.270 15.203 40.683 1.00 8.56 47 PHE D C 1
ATOM 7174 O O . PHE D 1 47 ? 56.637 14.325 41.285 1.00 12.77 47 PHE D O 1
ATOM 7182 N N . GLY D 1 48 ? 56.722 16.015 39.785 1.00 12.14 48 GLY D N 1
ATOM 7183 C CA . GLY D 1 48 ? 55.350 15.846 39.360 1.00 11.26 48 GLY D CA 1
ATOM 7184 C C . GLY D 1 48 ? 55.302 14.877 38.200 1.00 13.40 48 GLY D C 1
ATOM 7185 O O . GLY D 1 48 ? 56.156 14.901 37.317 1.00 12.70 48 GLY D O 1
ATOM 7186 N N . THR D 1 49 ? 54.302 14.009 38.199 1.00 11.80 49 THR D N 1
ATOM 7187 C CA . THR D 1 49 ? 54.130 13.075 37.103 1.00 7.12 49 THR D CA 1
ATOM 7188 C C . THR D 1 49 ? 52.769 13.307 36.490 1.00 10.10 49 THR D C 1
ATOM 7189 O O . THR D 1 49 ? 51.888 13.902 37.122 1.00 13.60 49 THR D O 1
ATOM 7193 N N . GLN D 1 50 ? 52.588 12.832 35.265 1.00 8.06 50 GLN D N 1
ATOM 7194 C CA . GLN D 1 50 ? 51.277 12.884 34.634 1.00 10.76 50 GLN D CA 1
ATOM 7195 C C . GLN D 1 50 ? 50.948 11.560 33.963 1.00 12.76 50 GLN D C 1
ATOM 7196 O O . GLN D 1 50 ? 51.851 10.790 33.634 1.00 12.61 50 GLN D O 1
ATOM 7202 N N . GLU D 1 51 ? 49.649 11.298 33.819 1.00 10.04 51 GLU D N 1
ATOM 7203 C CA . GLU D 1 51 ? 49.097 10.161 33.061 1.00 9.31 51 GLU D CA 1
ATOM 7204 C C . GLU D 1 51 ? 49.005 8.806 33.768 1.00 13.72 51 GLU D C 1
ATOM 7205 O O . GLU D 1 51 ? 48.474 7.861 33.198 1.00 15.41 51 GLU D O 1
ATOM 7211 N N . CYS D 1 52 ? 49.501 8.703 34.997 1.00 14.54 52 CYS D N 1
ATOM 7212 C CA . CYS D 1 52 ? 49.504 7.403 35.672 1.00 15.04 52 CYS D CA 1
ATOM 7213 C C . CYS D 1 52 ? 48.137 6.994 36.219 1.00 15.32 52 CYS D C 1
ATOM 7214 O O . CYS D 1 52 ? 47.525 7.740 36.988 1.00 14.90 52 CYS D O 1
ATOM 7217 N N . PHE D 1 53 ? 47.679 5.805 35.839 1.00 14.78 53 PHE D N 1
ATOM 7218 C CA . PHE D 1 53 ? 46.582 5.163 36.565 1.00 13.54 53 PHE D CA 1
ATOM 7219 C C . PHE D 1 53 ? 47.138 4.613 37.875 1.00 16.06 53 PHE D C 1
ATOM 7220 O O . PHE D 1 53 ? 48.358 4.497 38.044 1.00 13.84 53 PHE D O 1
ATOM 7228 N N . LEU D 1 54 ? 46.249 4.274 38.804 1.00 12.77 54 LEU D N 1
ATOM 7229 C CA . LEU D 1 54 ? 46.671 3.772 40.110 1.00 11.41 54 LEU D CA 1
ATOM 7230 C C . LEU D 1 54 ? 47.643 2.594 40.007 1.00 10.66 54 LEU D C 1
ATOM 7231 O O . LEU D 1 54 ? 48.641 2.548 40.729 1.00 16.75 54 LEU D O 1
ATOM 7236 N N . HIS D 1 55 ? 47.365 1.636 39.127 1.00 14.25 55 HIS D N 1
ATOM 7237 C CA . HIS D 1 55 ? 48.247 0.469 39.064 1.00 17.17 55 HIS D CA 1
ATOM 7238 C C . HIS D 1 55 ? 49.659 0.885 38.671 1.00 17.00 55 HIS D C 1
ATOM 7239 O O . HIS D 1 55 ? 50.632 0.280 39.110 1.00 16.99 55 HIS D O 1
ATOM 7246 N N . GLN D 1 56 ? 49.769 1.937 37.867 1.00 15.38 56 GLN D N 1
ATOM 7247 C CA . GLN D 1 56 ? 51.080 2.455 37.463 1.00 15.36 56 GLN D CA 1
ATOM 7248 C C . GLN D 1 56 ? 51.806 3.098 38.635 1.00 18.52 56 GLN D C 1
ATOM 7249 O O . GLN D 1 56 ? 53.026 2.950 38.786 1.00 15.35 56 GLN D O 1
ATOM 7255 N N . LEU D 1 57 ? 51.053 3.814 39.465 1.00 14.42 57 LEU D N 1
ATOM 7256 C CA . LEU D 1 57 ? 51.624 4.454 40.645 1.00 12.86 57 LEU D CA 1
ATOM 7257 C C . LEU D 1 57 ? 52.154 3.404 41.615 1.00 17.85 57 LEU D C 1
ATOM 7258 O O . LEU D 1 57 ? 53.175 3.621 42.277 1.00 13.06 57 LEU D O 1
ATOM 7263 N N . LYS D 1 58 ? 51.458 2.272 41.711 1.00 17.37 58 LYS D N 1
ATOM 7264 C CA A LYS D 1 58 ? 51.898 1.190 42.584 0.50 21.32 58 LYS D CA 1
ATOM 7265 C CA B LYS D 1 58 ? 51.899 1.189 42.585 0.50 21.32 58 LYS D CA 1
ATOM 7266 C C . LYS D 1 58 ? 53.211 0.594 42.086 1.00 17.56 58 LYS D C 1
ATOM 7267 O O . LYS D 1 58 ? 54.115 0.324 42.873 1.00 16.02 58 LYS D O 1
ATOM 7278 N N . ASP D 1 59 ? 53.311 0.394 40.771 1.00 17.00 59 ASP D N 1
ATOM 7279 C CA . ASP D 1 59 ? 54.543 -0.129 40.187 1.00 17.11 59 ASP D CA 1
ATOM 7280 C C . ASP D 1 59 ? 55.700 0.809 40.486 1.00 13.08 59 ASP D C 1
ATOM 7281 O O . ASP D 1 59 ? 56.794 0.374 40.861 1.00 16.22 59 ASP D O 1
ATOM 7294 N N . LYS D 1 61 ? 55.941 3.066 43.001 1.00 13.89 61 LYS D N 1
ATOM 7295 C CA . LYS D 1 61 ? 56.318 3.010 44.416 1.00 13.93 61 LYS D CA 1
ATOM 7296 C C . LYS D 1 61 ? 57.182 1.793 44.678 1.00 19.57 61 LYS D C 1
ATOM 7297 O O . LYS D 1 61 ? 58.199 1.875 45.373 1.00 20.27 61 LYS D O 1
ATOM 7303 N N . GLU D 1 62 ? 56.773 0.657 44.123 1.00 18.55 62 GLU D N 1
ATOM 7304 C CA . GLU D 1 62 ? 57.503 -0.580 44.342 1.00 19.31 62 GLU D CA 1
ATOM 7305 C C . GLU D 1 62 ? 58.930 -0.454 43.825 1.00 18.03 62 GLU D C 1
ATOM 7306 O O . GLU D 1 62 ? 59.869 -0.976 44.428 1.00 15.51 62 GLU D O 1
ATOM 7312 N N . ALA D 1 63 ? 59.074 0.250 42.704 1.00 13.00 63 ALA D N 1
ATOM 7313 C CA . ALA D 1 63 ? 60.357 0.430 42.049 1.00 13.48 63 ALA D CA 1
ATOM 7314 C C . ALA D 1 63 ? 61.171 1.528 42.721 1.00 14.91 63 ALA D C 1
ATOM 7315 O O . ALA D 1 63 ? 62.363 1.638 42.487 1.00 13.75 63 ALA D O 1
ATOM 7317 N N . LEU D 1 64 ? 60.519 2.338 43.552 1.00 12.59 64 LEU D N 1
ATOM 7318 C CA . LEU D 1 64 ? 61.181 3.468 44.202 1.00 11.45 64 LEU D CA 1
ATOM 7319 C C . LEU D 1 64 ? 60.915 3.458 45.708 1.00 14.37 64 LEU D C 1
ATOM 7320 O O . LEU D 1 64 ? 60.183 4.309 46.219 1.00 15.69 64 LEU D O 1
ATOM 7325 N N . PRO D 1 65 ? 61.513 2.499 46.428 1.00 14.69 65 PRO D N 1
ATOM 7326 C CA . PRO D 1 65 ? 61.160 2.276 47.841 1.00 18.58 65 PRO D CA 1
ATOM 7327 C C . PRO D 1 65 ? 61.366 3.474 48.783 1.00 17.05 65 PRO D C 1
ATOM 7328 O O . PRO D 1 65 ? 60.700 3.542 49.818 1.00 23.76 65 PRO D O 1
ATOM 7332 N N . GLY D 1 66 ? 62.268 4.387 48.457 1.00 13.62 66 GLY D N 1
ATOM 7333 C CA . GLY D 1 66 ? 62.453 5.561 49.304 1.00 13.29 66 GLY D CA 1
ATOM 7334 C C . GLY D 1 66 ? 61.540 6.738 48.947 1.00 12.71 66 GLY D C 1
ATOM 7335 O O . GLY D 1 66 ? 61.718 7.840 49.452 1.00 15.23 66 GLY D O 1
ATOM 7336 N N . TYR D 1 67 ? 60.564 6.508 48.077 1.00 9.81 67 TYR D N 1
ATOM 7337 C CA . TYR D 1 67 ? 59.630 7.569 47.681 1.00 6.39 67 TYR D CA 1
ATOM 7338 C C . TYR D 1 67 ? 58.182 7.248 48.039 1.00 13.22 67 TYR D C 1
ATOM 7339 O O . TYR D 1 67 ? 57.801 6.085 48.114 1.00 12.94 67 TYR D O 1
ATOM 7348 N N . ASP D 1 68 ? 57.367 8.290 48.197 1.00 10.99 68 ASP D N 1
ATOM 7349 C CA . ASP D 1 68 ? 55.913 8.133 48.259 1.00 12.84 68 ASP D CA 1
ATOM 7350 C C . ASP D 1 68 ? 55.313 9.181 47.323 1.00 14.34 68 ASP D C 1
ATOM 7351 O O . ASP D 1 68 ? 56.047 9.953 46.713 1.00 12.67 68 ASP D O 1
ATOM 7356 N N . TYR D 1 69 ? 53.988 9.220 47.206 1.00 12.92 69 TYR D N 1
ATOM 7357 C CA . TYR D 1 69 ? 53.353 10.188 46.314 1.00 11.27 69 TYR D CA 1
ATOM 7358 C C . TYR D 1 69 ? 52.061 10.715 46.919 1.00 15.13 69 TYR D C 1
ATOM 7359 O O . TYR D 1 69 ? 51.495 10.096 47.825 1.00 13.43 69 TYR D O 1
ATOM 7368 N N . ILE D 1 70 ? 51.605 11.863 46.422 1.00 12.63 70 ILE D N 1
ATOM 7369 C CA . ILE D 1 70 ? 50.310 12.405 46.802 1.00 14.48 70 ILE D CA 1
ATOM 7370 C C . ILE D 1 70 ? 49.543 12.725 45.529 1.00 20.44 70 ILE D C 1
ATOM 7371 O O . ILE D 1 70 ? 50.147 12.912 44.471 1.00 15.81 70 ILE D O 1
ATOM 7376 N N . GLY D 1 71 ? 48.218 12.779 45.623 1.00 23.32 71 GLY D N 1
ATOM 7377 C CA . GLY D 1 71 ? 47.405 13.093 44.462 1.00 16.00 71 GLY D CA 1
ATOM 7378 C C . GLY D 1 71 ? 46.338 12.050 44.197 1.00 20.08 71 GLY D C 1
ATOM 7379 O O . GLY D 1 71 ? 46.607 10.843 44.200 1.00 17.16 71 GLY D O 1
ATOM 7380 N N . VAL D 1 72 ? 45.112 12.511 43.965 1.00 14.04 72 VAL D N 1
ATOM 7381 C CA . VAL D 1 72 ? 44.007 11.587 43.748 1.00 14.16 72 VAL D CA 1
ATOM 7382 C C . VAL D 1 72 ? 43.697 11.407 42.267 1.00 17.31 72 VAL D C 1
ATOM 7383 O O . VAL D 1 72 ? 44.178 12.170 41.429 1.00 20.12 72 VAL D O 1
ATOM 7387 N N . GLY D 1 73 ? 42.891 10.394 41.952 1.00 14.98 73 GLY D N 1
ATOM 7388 C CA . GLY D 1 73 ? 42.497 10.116 40.583 1.00 14.45 73 GLY D CA 1
ATOM 7389 C C . GLY D 1 73 ? 41.587 11.201 40.029 1.00 16.31 73 GLY D C 1
ATOM 7390 O O . GLY D 1 73 ? 40.709 11.682 40.729 1.00 19.85 73 GLY D O 1
ATOM 7391 N N . ARG D 1 74 ? 41.795 11.592 38.774 1.00 19.21 74 ARG D N 1
ATOM 7392 C CA . ARG D 1 74 ? 41.033 12.703 38.206 1.00 20.63 74 ARG D CA 1
ATOM 7393 C C . ARG D 1 74 ? 39.579 12.364 37.853 1.00 23.69 74 ARG D C 1
ATOM 7394 O O . ARG D 1 74 ? 38.749 13.269 37.750 1.00 24.05 74 ARG D O 1
ATOM 7402 N N . ASP D 1 75 ? 39.272 11.078 37.673 1.00 16.88 75 ASP D N 1
ATOM 7403 C CA . ASP D 1 75 ? 37.914 10.671 37.311 1.00 21.00 75 ASP D CA 1
ATOM 7404 C C . ASP D 1 75 ? 36.903 10.804 38.464 1.00 24.33 75 ASP D C 1
ATOM 7405 O O . ASP D 1 75 ? 35.787 11.275 38.254 1.00 22.52 75 ASP D O 1
ATOM 7410 N N . ASP D 1 76 ? 37.285 10.390 39.671 1.00 22.87 76 ASP D N 1
ATOM 7411 C CA . ASP D 1 76 ? 36.336 10.370 40.795 1.00 23.12 76 ASP D CA 1
ATOM 7412 C C . ASP D 1 76 ? 36.898 10.943 42.094 1.00 23.02 76 ASP D C 1
ATOM 7413 O O . ASP D 1 76 ? 36.260 10.866 43.151 1.00 22.41 76 ASP D O 1
ATOM 7418 N N . GLY D 1 77 ? 38.096 11.518 42.022 1.00 18.54 77 GLY D N 1
ATOM 7419 C CA . GLY D 1 77 ? 38.707 12.124 43.191 1.00 16.42 77 GLY D CA 1
ATOM 7420 C C . GLY D 1 77 ? 39.206 11.100 44.195 1.00 18.56 77 GLY D C 1
ATOM 7421 O O . GLY D 1 77 ? 39.595 11.454 45.309 1.00 15.36 77 GLY D O 1
ATOM 7422 N N . LYS D 1 78 ? 39.205 9.833 43.787 1.00 15.09 78 LYS D N 1
ATOM 7423 C CA . LYS D 1 78 ? 39.712 8.755 44.628 1.00 23.14 78 LYS D CA 1
ATOM 7424 C C . LYS D 1 78 ? 40.772 7.920 43.898 1.00 23.82 78 LYS D C 1
ATOM 7425 O O . LYS D 1 78 ? 41.930 8.332 43.811 1.00 21.46 78 LYS D O 1
ATOM 7431 N N . ASP D 1 79 ? 40.377 6.774 43.352 1.00 21.11 79 ASP D N 1
ATOM 7432 C CA . ASP D 1 79 ? 41.333 5.842 42.753 1.00 24.97 79 ASP D CA 1
ATOM 7433 C C . ASP D 1 79 ? 41.178 5.667 41.251 1.00 24.97 79 ASP D C 1
ATOM 7434 O O . ASP D 1 79 ? 41.972 4.960 40.629 1.00 26.82 79 ASP D O 1
ATOM 7439 N N . LYS D 1 80 ? 40.147 6.269 40.665 1.00 20.34 80 LYS D N 1
ATOM 7440 C CA . LYS D 1 80 ? 39.882 6.058 39.243 1.00 15.80 80 LYS D CA 1
ATOM 7441 C C . LYS D 1 80 ? 40.493 7.149 38.393 1.00 15.89 80 LYS D C 1
ATOM 7442 O O . LYS D 1 80 ? 40.438 8.321 38.753 1.00 17.87 80 LYS D O 1
ATOM 7448 N N . GLY D 1 81 ? 41.053 6.760 37.253 1.00 18.35 81 GLY D N 1
ATOM 7449 C CA . GLY D 1 81 ? 41.526 7.724 36.275 1.00 22.12 81 GLY D CA 1
ATOM 7450 C C . GLY D 1 81 ? 42.989 8.093 36.432 1.00 20.18 81 GLY D C 1
ATOM 7451 O O . GLY D 1 81 ? 43.639 7.692 37.390 1.00 21.77 81 GLY D O 1
ATOM 7452 N N . GLU D 1 82 ? 43.501 8.856 35.474 1.00 19.23 82 GLU D N 1
ATOM 7453 C CA . GLU D 1 82 ? 44.888 9.307 35.503 1.00 15.16 82 GLU D CA 1
ATOM 7454 C C . GLU D 1 82 ? 45.119 10.252 36.665 1.00 17.71 82 GLU D C 1
ATOM 7455 O O . GLU D 1 82 ? 44.180 10.870 37.165 1.00 15.16 82 GLU D O 1
ATOM 7461 N N . HIS D 1 83 ? 46.380 10.370 37.083 1.00 16.35 83 HIS D N 1
ATOM 7462 C CA . HIS D 1 83 ? 46.755 11.211 38.210 1.00 13.56 83 HIS D CA 1
ATOM 7463 C C . HIS D 1 83 ? 47.734 12.307 37.808 1.00 16.00 83 HIS D C 1
ATOM 7464 O O . HIS D 1 83 ? 48.464 12.185 36.818 1.00 14.71 83 HIS D O 1
ATOM 7471 N N . SER D 1 84 ? 47.752 13.369 38.602 1.00 11.22 84 SER D N 1
ATOM 7472 C CA . SER D 1 84 ? 48.836 14.340 38.579 1.00 13.92 84 SER D CA 1
ATOM 7473 C C . SER D 1 84 ? 49.632 14.137 39.868 1.00 9.23 84 SER D C 1
ATOM 7474 O O . SER D 1 84 ? 49.855 15.070 40.642 1.00 13.07 84 SER D O 1
ATOM 7477 N N . ALA D 1 85 ? 50.038 12.888 40.089 1.00 8.92 85 ALA D N 1
ATOM 7478 C CA . ALA D 1 85 ? 50.743 12.503 41.314 1.00 10.39 85 ALA D CA 1
ATOM 7479 C C . ALA D 1 85 ? 52.089 13.188 41.458 1.00 11.08 85 ALA D C 1
ATOM 7480 O O . ALA D 1 85 ? 52.839 13.320 40.498 1.00 13.42 85 ALA D O 1
ATOM 7482 N N . ILE D 1 86 ? 52.389 13.595 42.682 1.00 10.30 86 ILE D N 1
ATOM 7483 C CA . ILE D 1 86 ? 53.665 14.198 43.019 1.00 13.15 86 ILE D CA 1
ATOM 7484 C C . ILE D 1 86 ? 54.429 13.192 43.867 1.00 11.83 86 ILE D C 1
ATOM 7485 O O . ILE D 1 86 ? 53.941 12.781 44.909 1.00 13.18 86 ILE D O 1
ATOM 7490 N N . PHE D 1 87 ? 55.599 12.775 43.395 1.00 9.13 87 PHE D N 1
ATOM 7491 C CA . PHE D 1 87 ? 56.463 11.837 44.123 1.00 9.23 87 PHE D CA 1
ATOM 7492 C C . PHE D 1 87 ? 57.537 12.617 44.853 1.00 10.11 87 PHE D C 1
ATOM 7493 O O . PHE D 1 87 ? 57.992 13.645 44.363 1.00 15.13 87 PHE D O 1
ATOM 7501 N N . TYR D 1 88 ? 57.947 12.131 46.022 1.00 10.41 88 TYR D N 1
ATOM 7502 C CA . TYR D 1 88 ? 58.968 12.815 46.802 1.00 10.33 88 TYR D CA 1
ATOM 7503 C C . TYR D 1 88 ? 59.733 11.802 47.657 1.00 10.82 88 TYR D C 1
ATOM 7504 O O . TYR D 1 88 ? 59.205 10.740 47.993 1.00 9.56 88 TYR D O 1
ATOM 7513 N N . ARG D 1 89 ? 60.980 12.131 47.986 1.00 8.68 89 ARG D N 1
ATOM 7514 C CA . ARG D 1 89 ? 61.783 11.309 48.888 1.00 10.53 89 ARG D CA 1
ATOM 7515 C C . ARG D 1 89 ? 61.286 11.455 50.333 1.00 12.61 89 ARG D C 1
ATOM 7516 O O . ARG D 1 89 ? 61.247 12.555 50.883 1.00 13.62 89 ARG D O 1
ATOM 7524 N N . THR D 1 90 ? 60.914 10.339 50.943 1.00 12.09 90 THR D N 1
ATOM 7525 C CA . THR D 1 90 ? 60.323 10.380 52.281 1.00 13.02 90 THR D CA 1
ATOM 7526 C C . THR D 1 90 ? 61.363 10.680 53.356 1.00 14.26 90 THR D C 1
ATOM 7527 O O . THR D 1 90 ? 61.020 11.088 54.460 1.00 16.11 90 THR D O 1
ATOM 7531 N N . ASP D 1 91 ? 62.637 10.505 53.023 1.00 14.58 91 ASP D N 1
ATOM 7532 C CA . ASP D 1 91 ? 63.708 10.899 53.934 1.00 13.12 91 ASP D CA 1
ATOM 7533 C C . ASP D 1 91 ? 64.125 12.363 53.786 1.00 16.63 91 ASP D C 1
ATOM 7534 O O . ASP D 1 91 ? 65.006 12.842 54.501 1.00 16.35 91 ASP D O 1
ATOM 7539 N N . LYS D 1 92 ? 63.486 13.084 52.869 1.00 13.06 92 LYS D N 1
ATOM 7540 C CA . LYS D 1 92 ? 63.832 14.493 52.665 1.00 15.35 92 LYS D CA 1
ATOM 7541 C C . LYS D 1 92 ? 62.701 15.467 52.992 1.00 15.18 92 LYS D C 1
ATOM 7542 O O . LYS D 1 92 ? 62.958 16.633 53.293 1.00 17.20 92 LYS D O 1
ATOM 7548 N N . PHE D 1 93 ? 61.459 14.998 52.930 1.00 14.24 93 PHE D N 1
ATOM 7549 C CA . PHE D 1 93 ? 60.328 15.896 53.137 1.00 13.40 93 PHE D CA 1
ATOM 7550 C C . PHE D 1 93 ? 59.233 15.303 54.004 1.00 17.65 93 PHE D C 1
ATOM 7551 O O . PHE D 1 93 ? 58.945 14.104 53.926 1.00 14.98 93 PHE D O 1
ATOM 7559 N N . ASP D 1 94 ? 58.597 16.174 54.788 1.00 19.41 94 ASP D N 1
ATOM 7560 C CA . ASP D 1 94 ? 57.316 15.872 55.418 1.00 15.68 94 ASP D CA 1
ATOM 7561 C C . ASP D 1 94 ? 56.213 16.644 54.696 1.00 17.43 94 ASP D C 1
ATOM 7562 O O . ASP D 1 94 ? 56.433 17.764 54.237 1.00 18.65 94 ASP D O 1
ATOM 7567 N N . ILE D 1 95 ? 55.036 16.040 54.590 1.00 19.62 95 ILE D N 1
ATOM 7568 C CA . ILE D 1 95 ? 53.855 16.725 54.065 1.00 22.16 95 ILE D CA 1
ATOM 7569 C C . ILE D 1 95 ? 53.128 17.445 55.204 1.00 22.73 95 ILE D C 1
ATOM 7570 O O . ILE D 1 95 ? 52.752 16.819 56.193 1.00 22.58 95 ILE D O 1
ATOM 7575 N N . VAL D 1 96 ? 52.954 18.755 55.072 1.00 21.94 96 VAL D N 1
ATOM 7576 C CA . VAL D 1 96 ? 52.251 19.550 56.080 1.00 21.91 96 VAL D CA 1
ATOM 7577 C C . VAL D 1 96 ? 50.765 19.540 55.765 1.00 25.62 96 VAL D C 1
ATOM 7578 O O . VAL D 1 96 ? 49.928 19.385 56.647 1.00 25.66 96 VAL D O 1
ATOM 7582 N N . GLU D 1 97 ? 50.446 19.699 54.486 1.00 17.93 97 GLU D N 1
ATOM 7583 C CA . GLU D 1 97 ? 49.069 19.696 54.021 1.00 20.07 97 GLU D CA 1
ATOM 7584 C C . GLU D 1 97 ? 49.068 19.339 52.533 1.00 22.46 97 GLU D C 1
ATOM 7585 O O . GLU D 1 97 ? 50.077 19.537 51.855 1.00 20.01 97 GLU D O 1
ATOM 7591 N N . LYS D 1 98 ? 47.957 18.797 52.035 1.00 18.51 98 LYS D N 1
ATOM 7592 C CA . LYS D 1 98 ? 47.836 18.461 50.613 1.00 18.50 98 LYS D CA 1
ATOM 7593 C C . LYS D 1 98 ? 46.401 18.607 50.116 1.00 19.65 98 LYS D C 1
ATOM 7594 O O . LYS D 1 98 ? 45.461 18.568 50.906 1.00 18.64 98 LYS D O 1
ATOM 7600 N N . GLY D 1 99 ? 46.232 18.762 48.805 1.00 13.88 99 GLY D N 1
ATOM 7601 C CA . GLY D 1 99 ? 44.899 18.742 48.219 1.00 17.70 99 GLY D CA 1
ATOM 7602 C C . GLY D 1 99 ? 44.924 18.599 46.708 1.00 17.31 99 GLY D C 1
ATOM 7603 O O . GLY D 1 99 ? 45.989 18.392 46.110 1.00 15.67 99 GLY D O 1
ATOM 7604 N N . ASP D 1 100 ? 43.751 18.703 46.089 1.00 14.00 100 ASP D N 1
ATOM 7605 C CA . ASP D 1 100 ? 43.634 18.627 44.635 1.00 12.65 100 ASP D CA 1
ATOM 7606 C C . ASP D 1 100 ? 42.481 19.519 44.225 1.00 22.16 100 ASP D C 1
ATOM 7607 O O . ASP D 1 100 ? 41.575 19.774 45.019 1.00 20.41 100 ASP D O 1
ATOM 7612 N N . PHE D 1 101 ? 42.505 19.983 42.984 1.00 24.07 101 PHE D N 1
ATOM 7613 C CA . PHE D 1 101 ? 41.354 20.680 42.431 1.00 19.75 101 PHE D CA 1
ATOM 7614 C C . PHE D 1 101 ? 41.246 20.418 40.935 1.00 20.39 101 PHE D C 1
ATOM 7615 O O . PHE D 1 101 ? 42.250 20.139 40.260 1.00 17.17 101 PHE D O 1
ATOM 7623 N N . TRP D 1 102 ? 40.018 20.463 40.422 1.00 15.37 102 TRP D N 1
ATOM 7624 C CA . TRP D 1 102 ? 39.798 20.222 39.012 1.00 20.07 102 TRP D CA 1
ATOM 7625 C C . TRP D 1 102 ? 39.878 21.502 38.196 1.00 20.33 102 TRP D C 1
ATOM 7626 O O . TRP D 1 102 ? 39.587 22.598 38.684 1.00 19.23 102 TRP D O 1
ATOM 7637 N N . LEU D 1 103 ? 40.322 21.348 36.960 1.00 15.63 103 LEU D N 1
ATOM 7638 C CA . LEU D 1 103 ? 40.491 22.469 36.062 1.00 14.29 103 LEU D CA 1
ATOM 7639 C C . LEU D 1 103 ? 39.157 22.695 35.348 1.00 14.45 103 LEU D C 1
ATOM 7640 O O . LEU D 1 103 ? 38.943 22.230 34.229 1.00 21.27 103 LEU D O 1
ATOM 7645 N N . SER D 1 104 ? 38.262 23.412 36.021 1.00 14.19 104 SER D N 1
ATOM 7646 C CA . SER D 1 104 ? 36.912 23.614 35.530 1.00 17.36 104 SER D CA 1
ATOM 7647 C C . SER D 1 104 ? 36.200 24.730 36.280 1.00 20.71 104 SER D C 1
ATOM 7648 O O . SER D 1 104 ? 36.736 25.312 37.225 1.00 18.44 104 SER D O 1
ATOM 7651 N N . GLU D 1 105 ? 34.964 24.997 35.865 1.00 22.24 105 GLU D N 1
ATOM 7652 C CA . GLU D 1 105 ? 34.115 25.994 36.510 1.00 28.27 105 GLU D CA 1
ATOM 7653 C C . GLU D 1 105 ? 33.728 25.595 37.937 1.00 30.08 105 GLU D C 1
ATOM 7654 O O . GLU D 1 105 ? 33.276 26.430 38.720 1.00 28.33 105 GLU D O 1
ATOM 7660 N N . THR D 1 106 ? 33.898 24.316 38.266 1.00 24.43 106 THR D N 1
ATOM 7661 C CA . THR D 1 106 ? 33.652 23.821 39.620 1.00 22.21 106 THR D CA 1
ATOM 7662 C C . THR D 1 106 ? 34.843 22.993 40.071 1.00 23.72 106 THR D C 1
ATOM 7663 O O . THR D 1 106 ? 34.832 21.768 39.938 1.00 21.43 106 THR D O 1
ATOM 7667 N N . PRO D 1 107 ? 35.873 23.668 40.600 1.00 25.17 107 PRO D N 1
ATOM 7668 C CA . PRO D 1 107 ? 37.177 23.059 40.898 1.00 25.50 107 PRO D CA 1
ATOM 7669 C C . PRO D 1 107 ? 37.133 22.094 42.080 1.00 27.24 107 PRO D C 1
ATOM 7670 O O . PRO D 1 107 ? 38.025 21.262 42.215 1.00 24.09 107 PRO D O 1
ATOM 7674 N N . ASP D 1 108 ? 36.108 22.201 42.918 1.00 26.89 108 ASP D N 1
ATOM 7675 C CA . ASP D 1 108 ? 36.047 21.411 44.147 1.00 31.53 108 ASP D CA 1
ATOM 7676 C C . ASP D 1 108 ? 35.526 19.986 43.954 1.00 24.87 108 ASP D C 1
ATOM 7677 O O . ASP D 1 108 ? 35.525 19.202 44.894 1.00 27.11 108 ASP D O 1
ATOM 7682 N N . VAL D 1 109 ? 35.084 19.651 42.749 1.00 20.61 109 VAL D N 1
ATOM 7683 C CA . VAL D 1 109 ? 34.586 18.301 42.478 1.00 25.81 109 VAL D CA 1
ATOM 7684 C C . VAL D 1 109 ? 35.032 17.788 41.115 1.00 23.42 109 VAL D C 1
ATOM 7685 O O . VAL D 1 109 ? 35.303 18.572 40.214 1.00 24.51 109 VAL D O 1
ATOM 7689 N N . PRO D 1 110 ? 35.106 16.457 40.957 1.00 30.22 110 PRO D N 1
ATOM 7690 C CA . PRO D 1 110 ? 35.433 15.877 39.650 1.00 30.52 110 PRO D CA 1
ATOM 7691 C C . PRO D 1 110 ? 34.525 16.435 38.563 1.00 32.73 110 PRO D C 1
ATOM 7692 O O . PRO D 1 110 ? 33.310 16.254 38.625 1.00 32.94 110 PRO D O 1
ATOM 7696 N N . SER D 1 111 ? 35.114 17.100 37.575 1.00 33.88 111 SER D N 1
ATOM 7697 C CA . SER D 1 111 ? 34.340 17.754 36.526 1.00 32.07 111 SER D CA 1
ATOM 7698 C C . SER D 1 111 ? 35.210 18.041 35.311 1.00 33.18 111 SER D C 1
ATOM 7699 O O . SER D 1 111 ? 36.435 18.129 35.428 1.00 31.30 111 SER D O 1
ATOM 7702 N N . LYS D 1 112 ? 34.575 18.169 34.147 1.00 28.60 112 LYS D N 1
ATOM 7703 C CA . LYS D 1 112 ? 35.252 18.660 32.950 1.00 34.11 112 LYS D CA 1
ATOM 7704 C C . LYS D 1 112 ? 35.182 20.180 32.928 1.00 32.10 112 LYS D C 1
ATOM 7705 O O . LYS D 1 112 ? 34.282 20.771 33.525 1.00 30.13 112 LYS D O 1
ATOM 7711 N N . GLY D 1 113 ? 36.119 20.812 32.230 1.00 26.74 113 GLY D N 1
ATOM 7712 C CA . GLY D 1 113 ? 36.146 22.261 32.158 1.00 26.52 113 GLY D CA 1
ATOM 7713 C C . GLY D 1 113 ? 35.965 22.845 30.764 1.00 29.76 113 GLY D C 1
ATOM 7714 O O . GLY D 1 113 ? 36.640 22.454 29.811 1.00 29.08 113 GLY D O 1
ATOM 7715 N N . TRP D 1 114 ? 35.041 23.791 30.645 1.00 31.31 114 TRP D N 1
ATOM 7716 C CA . TRP D 1 114 ? 34.885 24.550 29.408 1.00 27.96 114 TRP D CA 1
ATOM 7717 C C . TRP D 1 114 ? 34.809 23.642 28.179 1.00 29.89 114 TRP D C 1
ATOM 7718 O O . TRP D 1 114 ? 33.875 22.845 28.060 1.00 35.98 114 TRP D O 1
ATOM 7729 N N . ASP D 1 115 ? 35.778 23.754 27.274 1.00 28.59 115 ASP D N 1
ATOM 7730 C CA . ASP D 1 115 ? 35.759 22.972 26.034 1.00 31.42 115 ASP D CA 1
ATOM 7731 C C . ASP D 1 115 ? 36.718 21.776 26.030 1.00 32.40 115 ASP D C 1
ATOM 7732 O O . ASP D 1 115 ? 37.043 21.239 24.968 1.00 30.18 115 ASP D O 1
ATOM 7737 N N . ALA D 1 116 ? 37.170 21.361 27.212 1.00 30.76 116 ALA D N 1
ATOM 7738 C CA . ALA D 1 116 ? 38.073 20.215 27.323 1.00 35.09 116 ALA D CA 1
ATOM 7739 C C . ALA D 1 116 ? 37.349 18.892 27.043 1.00 34.94 116 ALA D C 1
ATOM 7740 O O . ALA D 1 116 ? 36.159 18.753 27.332 1.00 27.01 116 ALA D O 1
ATOM 7742 N N . VAL D 1 117 ? 38.072 17.923 26.485 1.00 37.88 117 VAL D N 1
ATOM 7743 C CA . VAL D 1 117 ? 37.488 16.611 26.201 1.00 33.56 117 VAL D CA 1
ATOM 7744 C C . VAL D 1 117 ? 37.704 15.596 27.325 1.00 32.44 117 VAL D C 1
ATOM 7745 O O . VAL D 1 117 ? 37.106 14.520 27.307 1.00 35.84 117 VAL D O 1
ATOM 7749 N N . LEU D 1 118 ? 38.551 15.935 28.297 1.00 27.05 118 LEU D N 1
ATOM 7750 C CA . LEU D 1 118 ? 38.778 15.058 29.451 1.00 28.09 118 LEU D CA 1
ATOM 7751 C C . LEU D 1 118 ? 38.799 15.833 30.768 1.00 29.79 118 LEU D C 1
ATOM 7752 O O . LEU D 1 118 ? 39.095 17.027 30.783 1.00 29.59 118 LEU D O 1
ATOM 7757 N N . PRO D 1 119 ? 38.483 15.153 31.883 1.00 33.13 119 PRO D N 1
ATOM 7758 C CA . PRO D 1 119 ? 38.595 15.794 33.197 1.00 31.56 119 PRO D CA 1
ATOM 7759 C C . PRO D 1 119 ? 40.068 16.044 33.466 1.00 22.04 119 PRO D C 1
ATOM 7760 O O . PRO D 1 119 ? 40.878 15.210 33.083 1.00 21.98 119 PRO D O 1
ATOM 7764 N N . ARG D 1 120 ? 40.410 17.165 34.090 1.00 22.18 120 ARG D N 1
ATOM 7765 C CA . ARG D 1 120 ? 41.813 17.490 34.334 1.00 20.01 120 ARG D CA 1
ATOM 7766 C C . ARG D 1 120 ? 41.996 17.931 35.773 1.00 18.41 120 ARG D C 1
ATOM 7767 O O . ARG D 1 120 ? 41.151 18.646 36.333 1.00 16.91 120 ARG D O 1
ATOM 7775 N N . ILE D 1 121 ? 43.094 17.500 36.383 1.00 15.17 121 ILE D N 1
ATOM 7776 C CA . ILE D 1 121 ? 43.298 17.767 37.803 1.00 12.52 121 ILE D CA 1
ATOM 7777 C C . ILE D 1 121 ? 44.660 18.398 38.082 1.00 13.56 121 ILE D C 1
ATOM 7778 O O . ILE D 1 121 ? 45.632 18.144 37.370 1.00 16.59 121 ILE D O 1
ATOM 7783 N N . CYS D 1 122 ? 44.694 19.241 39.111 1.00 15.01 122 CYS D N 1
ATOM 7784 C CA . CYS D 1 122 ? 45.922 19.776 39.672 1.00 16.57 122 CYS D CA 1
ATOM 7785 C C . CYS D 1 122 ? 46.017 19.284 41.112 1.00 19.28 122 CYS D C 1
ATOM 7786 O O . CYS D 1 122 ? 45.079 19.463 41.901 1.00 17.55 122 CYS D O 1
ATOM 7789 N N . SER D 1 123 ? 47.134 18.639 41.432 1.00 13.97 123 SER D N 1
ATOM 7790 C CA . SER D 1 123 ? 47.423 18.190 42.792 1.00 14.64 123 SER D CA 1
ATOM 7791 C C . SER D 1 123 ? 48.557 19.016 43.379 1.00 13.67 123 SER D C 1
ATOM 7792 O O . SER D 1 123 ? 49.488 19.404 42.668 1.00 17.00 123 SER D O 1
ATOM 7795 N N . TRP D 1 124 ? 48.481 19.288 44.676 1.00 12.62 124 TRP D N 1
ATOM 7796 C CA . TRP D 1 124 ? 49.488 20.098 45.326 1.00 15.19 124 TRP D CA 1
ATOM 7797 C C . TRP D 1 124 ? 49.799 19.560 46.709 1.00 17.01 124 TRP D C 1
ATOM 7798 O O . TRP D 1 124 ? 49.021 18.799 47.293 1.00 18.36 124 TRP D O 1
ATOM 7809 N N . GLY D 1 125 ? 50.951 19.967 47.223 1.00 15.72 125 GLY D N 1
ATOM 7810 C CA . GLY D 1 125 ? 51.342 19.636 48.572 1.00 13.72 125 GLY D CA 1
ATOM 7811 C C . GLY D 1 125 ? 52.079 20.799 49.195 1.00 16.93 125 GLY D C 1
ATOM 7812 O O . GLY D 1 125 ? 52.775 21.557 48.518 1.00 14.46 125 GLY D O 1
ATOM 7813 N N . HIS D 1 126 ? 51.887 20.955 50.494 1.00 14.67 126 HIS D N 1
ATOM 7814 C CA . HIS D 1 126 ? 52.693 21.852 51.294 1.00 15.09 126 HIS D CA 1
ATOM 7815 C C . HIS D 1 126 ? 53.743 20.953 51.959 1.00 12.82 126 HIS D C 1
ATOM 7816 O O . HIS D 1 126 ? 53.403 20.079 52.760 1.00 19.39 126 HIS D O 1
ATOM 7823 N N . PHE D 1 127 ? 55.007 21.143 51.577 1.00 12.41 127 PHE D N 1
ATOM 7824 C CA . PHE D 1 127 ? 56.102 20.297 52.015 1.00 14.84 127 PHE D CA 1
ATOM 7825 C C . PHE D 1 127 ? 57.023 21.039 52.961 1.00 15.92 127 PHE D C 1
ATOM 7826 O O . PHE D 1 127 ? 57.123 22.262 52.918 1.00 19.11 127 PHE D O 1
ATOM 7834 N N . LYS D 1 128 ? 57.718 20.278 53.797 1.00 12.71 128 LYS D N 1
ATOM 7835 C CA . LYS D 1 128 ? 58.714 20.824 54.687 1.00 11.80 128 LYS D CA 1
ATOM 7836 C C . LYS D 1 128 ? 59.960 19.952 54.580 1.00 13.77 128 LYS D C 1
ATOM 7837 O O . LYS D 1 128 ? 59.876 18.730 54.702 1.00 16.05 128 LYS D O 1
ATOM 7843 N N . CYS D 1 129 ? 61.098 20.594 54.339 1.00 13.67 129 CYS D N 1
ATOM 7844 C CA . CYS D 1 129 ? 62.384 19.911 54.194 1.00 15.03 129 CYS D CA 1
ATOM 7845 C C . CYS D 1 129 ? 62.919 19.448 55.534 1.00 23.18 129 CYS D C 1
ATOM 7846 O O . CYS D 1 129 ? 62.909 20.205 56.507 1.00 21.24 129 CYS D O 1
ATOM 7849 N N . LYS D 1 130 ? 63.414 18.213 55.576 1.00 24.82 130 LYS D N 1
ATOM 7850 C CA . LYS D 1 130 ? 63.892 17.632 56.829 1.00 25.28 130 LYS D CA 1
ATOM 7851 C C . LYS D 1 130 ? 65.236 18.194 57.273 1.00 26.57 130 LYS D C 1
ATOM 7852 O O . LYS D 1 130 ? 65.516 18.246 58.463 1.00 33.81 130 LYS D O 1
ATOM 7858 N N . ASP D 1 131 ? 66.060 18.629 56.325 1.00 26.03 131 ASP D N 1
ATOM 7859 C CA . ASP D 1 131 ? 67.371 19.175 56.669 1.00 26.67 131 ASP D CA 1
ATOM 7860 C C . ASP D 1 131 ? 67.322 20.617 57.197 1.00 31.50 131 ASP D C 1
ATOM 7861 O O . ASP D 1 131 ? 68.029 20.959 58.146 1.00 31.73 131 ASP D O 1
ATOM 7866 N N . THR D 1 132 ? 66.486 21.456 56.599 1.00 26.34 132 THR D N 1
ATOM 7867 C CA . THR D 1 132 ? 66.524 22.885 56.897 1.00 26.16 132 THR D CA 1
ATOM 7868 C C . THR D 1 132 ? 65.211 23.440 57.455 1.00 24.96 132 THR D C 1
ATOM 7869 O O . THR D 1 132 ? 65.163 24.582 57.911 1.00 26.78 132 THR D O 1
ATOM 7873 N N . GLY D 1 133 ? 64.146 22.650 57.396 1.00 19.08 133 GLY D N 1
ATOM 7874 C CA . GLY D 1 133 ? 62.830 23.130 57.779 1.00 19.35 133 GLY D CA 1
ATOM 7875 C C . GLY D 1 133 ? 62.159 24.020 56.732 1.00 22.83 133 GLY D C 1
ATOM 7876 O O . GLY D 1 133 ? 61.017 24.445 56.922 1.00 20.62 133 GLY D O 1
ATOM 7877 N N . PHE D 1 134 ? 62.862 24.304 55.636 1.00 20.97 134 PHE D N 1
ATOM 7878 C CA . PHE D 1 134 ? 62.316 25.124 54.543 1.00 22.00 134 PHE D CA 1
ATOM 7879 C C . PHE D 1 134 ? 60.953 24.625 54.066 1.00 20.52 134 PHE D C 1
ATOM 7880 O O . PHE D 1 134 ? 60.782 23.436 53.795 1.00 19.09 134 PHE D O 1
ATOM 7888 N N . GLU D 1 135 ? 59.980 25.532 53.956 1.00 19.46 135 GLU D N 1
ATOM 7889 C CA . GLU D 1 135 ? 58.645 25.145 53.498 1.00 18.68 135 GLU D CA 1
ATOM 7890 C C . GLU D 1 135 ? 58.299 25.789 52.167 1.00 18.47 135 GLU D C 1
ATOM 7891 O O . GLU D 1 135 ? 58.692 26.926 51.878 1.00 18.94 135 GLU D O 1
ATOM 7897 N N . PHE D 1 136 ? 57.547 25.057 51.360 1.00 18.12 136 PHE D N 1
ATOM 7898 C CA . PHE D 1 136 ? 57.218 25.510 50.025 1.00 19.21 136 PHE D CA 1
ATOM 7899 C C . PHE D 1 136 ? 56.007 24.758 49.526 1.00 16.47 136 PHE D C 1
ATOM 7900 O O . PHE D 1 136 ? 55.654 23.714 50.068 1.00 20.79 136 PHE D O 1
ATOM 7908 N N . LEU D 1 137 ? 55.374 25.303 48.489 1.00 16.31 137 LEU D N 1
ATOM 7909 C CA . LEU D 1 137 ? 54.241 24.666 47.838 1.00 14.95 137 LEU D CA 1
ATOM 7910 C C . LEU D 1 137 ? 54.704 24.066 46.518 1.00 16.36 137 LEU D C 1
ATOM 7911 O O . LEU D 1 137 ? 55.534 24.645 45.830 1.00 21.00 137 LEU D O 1
ATOM 7916 N N . PHE D 1 138 ? 54.161 22.902 46.187 1.00 16.61 138 PHE D N 1
ATOM 7917 C CA . PHE D 1 138 ? 54.469 22.207 44.946 1.00 13.82 138 PHE D CA 1
ATOM 7918 C C . PHE D 1 138 ? 53.139 21.866 44.305 1.00 9.55 138 PHE D C 1
ATOM 7919 O O . PHE D 1 138 ? 52.326 21.150 44.899 1.00 12.95 138 PHE D O 1
ATOM 7927 N N . PHE D 1 139 ? 52.891 22.419 43.117 1.00 10.05 139 PHE D N 1
ATOM 7928 C CA . PHE D 1 139 ? 51.669 22.159 42.361 1.00 12.79 139 PHE D CA 1
ATOM 7929 C C . PHE D 1 139 ? 52.048 21.374 41.115 1.00 11.56 139 PHE D C 1
ATOM 7930 O O . PHE D 1 139 ? 53.092 21.621 40.523 1.00 11.20 139 PHE D O 1
ATOM 7938 N N . ASN D 1 140 ? 51.197 20.450 40.701 1.00 12.28 140 ASN D N 1
ATOM 7939 C CA . ASN D 1 140 ? 51.479 19.661 39.499 1.00 14.41 140 ASN D CA 1
ATOM 7940 C C . ASN D 1 140 ? 50.198 19.387 38.738 1.00 14.66 140 ASN D C 1
ATOM 7941 O O . ASN D 1 140 ? 49.173 19.066 39.340 1.00 15.88 140 ASN D O 1
ATOM 7946 N N . LEU D 1 141 ? 50.241 19.508 37.414 1.00 14.86 141 LEU D N 1
ATOM 7947 C CA . LEU D 1 141 ? 49.018 19.369 36.634 1.00 15.76 141 LEU D CA 1
ATOM 7948 C C . LEU D 1 141 ? 49.212 18.778 35.244 1.00 14.33 141 LEU D C 1
ATOM 7949 O O . LEU D 1 141 ? 50.333 18.623 34.745 1.00 13.19 141 LEU D O 1
ATOM 7954 N N . HIS D 1 142 ? 48.090 18.473 34.613 1.00 11.16 142 HIS D N 1
ATOM 7955 C CA . HIS D 1 142 ? 48.093 18.029 33.234 1.00 10.61 142 HIS D CA 1
ATOM 7956 C C . HIS D 1 142 ? 46.891 18.673 32.543 1.00 17.33 142 HIS D C 1
ATOM 7957 O O . HIS D 1 142 ? 45.752 18.310 32.811 1.00 17.11 142 HIS D O 1
ATOM 7972 N N . ASP D 1 144 ? 44.369 20.092 29.274 1.00 18.87 144 ASP D N 1
ATOM 7973 C CA . ASP D 1 144 ? 43.723 19.472 28.123 1.00 20.84 144 ASP D CA 1
ATOM 7974 C C . ASP D 1 144 ? 44.440 19.746 26.805 1.00 23.41 144 ASP D C 1
ATOM 7975 O O . ASP D 1 144 ? 44.950 20.845 26.575 1.00 21.90 144 ASP D O 1
ATOM 7980 N N . HIS D 1 145 ? 44.461 18.737 25.939 1.00 23.84 145 HIS D N 1
ATOM 7981 C CA A HIS D 1 145 ? 45.139 18.857 24.655 0.50 29.78 145 HIS D CA 1
ATOM 7982 C CA B HIS D 1 145 ? 45.132 18.837 24.649 0.50 29.81 145 HIS D CA 1
ATOM 7983 C C . HIS D 1 145 ? 44.248 19.510 23.597 1.00 32.47 145 HIS D C 1
ATOM 7984 O O . HIS D 1 145 ? 44.735 20.221 22.724 1.00 32.99 145 HIS D O 1
ATOM 7997 N N . ILE D 1 146 ? 42.942 19.287 23.689 1.00 34.90 146 ILE D N 1
ATOM 7998 C CA . ILE D 1 146 ? 42.017 19.841 22.703 1.00 34.89 146 ILE D CA 1
ATOM 7999 C C . ILE D 1 146 ? 41.425 21.201 23.085 1.00 30.99 146 ILE D C 1
ATOM 8000 O O . ILE D 1 146 ? 41.371 22.112 22.260 1.00 35.94 146 ILE D O 1
ATOM 8005 N N . GLY D 1 147 ? 40.974 21.333 24.326 1.00 25.78 147 GLY D N 1
ATOM 8006 C CA . GLY D 1 147 ? 40.249 22.515 24.749 1.00 23.80 147 GLY D CA 1
ATOM 8007 C C . GLY D 1 147 ? 41.116 23.747 24.877 1.00 29.98 147 GLY D C 1
ATOM 8008 O O . GLY D 1 147 ? 41.735 23.972 25.917 1.00 30.78 147 GLY D O 1
ATOM 8009 N N . LYS D 1 148 ? 41.159 24.556 23.822 1.00 29.67 148 LYS D N 1
ATOM 8010 C CA . LYS D 1 148 ? 41.966 25.769 23.838 1.00 29.33 148 LYS D CA 1
ATOM 8011 C C . LYS D 1 148 ? 41.455 26.758 24.879 1.00 24.14 148 LYS D C 1
ATOM 8012 O O . LYS D 1 148 ? 42.234 27.416 25.560 1.00 23.47 148 LYS D O 1
ATOM 8018 N N . LYS D 1 149 ? 40.139 26.863 25.008 1.00 26.73 149 LYS D N 1
ATOM 8019 C CA . LYS D 1 149 ? 39.549 27.773 25.981 1.00 28.22 149 LYS D CA 1
ATOM 8020 C C . LYS D 1 149 ? 39.797 27.253 27.395 1.00 22.25 149 LYS D C 1
ATOM 8021 O O . LYS D 1 149 ? 40.000 28.026 28.334 1.00 24.43 149 LYS D O 1
ATOM 8027 N N . ALA D 1 150 ? 39.782 25.934 27.539 1.00 21.28 150 ALA D N 1
ATOM 8028 C CA . ALA D 1 150 ? 40.003 25.314 28.838 1.00 22.80 150 ALA D CA 1
ATOM 8029 C C . ALA D 1 150 ? 41.402 25.622 29.358 1.00 21.26 150 ALA D C 1
ATOM 8030 O O . ALA D 1 150 ? 41.602 25.795 30.558 1.00 21.41 150 ALA D O 1
ATOM 8032 N N . ARG D 1 151 ? 42.370 25.698 28.448 1.00 18.57 151 ARG D N 1
ATOM 8033 C CA . ARG D 1 151 ? 43.742 26.002 28.841 1.00 22.06 151 ARG D CA 1
ATOM 8034 C C . ARG D 1 151 ? 43.892 27.425 29.364 1.00 22.65 151 ARG D C 1
ATOM 8035 O O . ARG D 1 151 ? 44.560 27.663 30.372 1.00 21.06 151 ARG D O 1
ATOM 8043 N N . VAL D 1 152 ? 43.277 28.377 28.674 1.00 18.47 152 VAL D N 1
ATOM 8044 C CA . VAL D 1 152 ? 43.358 29.763 29.099 1.00 19.38 152 VAL D CA 1
ATOM 8045 C C . VAL D 1 152 ? 42.687 29.921 30.455 1.00 20.06 152 VAL D C 1
ATOM 8046 O O . VAL D 1 152 ? 43.230 30.549 31.371 1.00 20.05 152 VAL D O 1
ATOM 8050 N N . GLU D 1 153 ? 41.499 29.343 30.582 1.00 19.92 153 GLU D N 1
ATOM 8051 C CA . GLU D 1 153 ? 40.755 29.444 31.830 1.00 23.71 153 GLU D CA 1
ATOM 8052 C C . GLU D 1 153 ? 41.505 28.711 32.937 1.00 24.32 153 GLU D C 1
ATOM 8053 O O . GLU D 1 153 ? 41.513 29.155 34.084 1.00 21.44 153 GLU D O 1
ATOM 8059 N N . SER D 1 154 ? 42.134 27.589 32.595 1.00 19.78 154 SER D N 1
ATOM 8060 C CA . SER D 1 154 ? 42.880 26.828 33.601 1.00 20.14 154 SER D CA 1
ATOM 8061 C C . SER D 1 154 ? 44.038 27.626 34.160 1.00 17.83 154 SER D C 1
ATOM 8062 O O . SER D 1 154 ? 44.294 27.589 35.363 1.00 18.34 154 SER D O 1
ATOM 8065 N N . ALA D 1 155 ? 44.742 28.351 33.294 1.00 13.25 155 ALA D N 1
ATOM 8066 C CA . ALA D 1 155 ? 45.863 29.159 33.764 1.00 18.27 155 ALA D CA 1
ATOM 8067 C C . ALA D 1 155 ? 45.396 30.135 34.831 1.00 19.40 155 ALA D C 1
ATOM 8068 O O . ALA D 1 155 ? 46.036 30.291 35.871 1.00 22.68 155 ALA D O 1
ATOM 8070 N N . PHE D 1 156 ? 44.265 30.784 34.571 1.00 21.79 156 PHE D N 1
ATOM 8071 C CA . PHE D 1 156 ? 43.729 31.791 35.487 1.00 19.74 156 PHE D CA 1
ATOM 8072 C C . PHE D 1 156 ? 43.337 31.151 36.814 1.00 20.19 156 PHE D C 1
ATOM 8073 O O . PHE D 1 156 ? 43.693 31.647 37.890 1.00 18.42 156 PHE D O 1
ATOM 8081 N N . LEU D 1 157 ? 42.594 30.055 36.720 1.00 18.50 157 LEU D N 1
ATOM 8082 C CA . LEU D 1 157 ? 42.170 29.288 37.887 1.00 18.39 157 LEU D CA 1
ATOM 8083 C C . LEU D 1 157 ? 43.374 28.835 38.695 1.00 18.78 157 LEU D C 1
ATOM 8084 O O . LEU D 1 157 ? 43.405 28.973 39.922 1.00 17.90 157 LEU D O 1
ATOM 8089 N N . VAL D 1 158 ? 44.367 28.269 38.017 1.00 15.47 158 VAL D N 1
ATOM 8090 C CA . VAL D 1 158 ? 45.552 27.794 38.733 1.00 12.71 158 VAL D CA 1
ATOM 8091 C C . VAL D 1 158 ? 46.220 28.936 39.493 1.00 14.18 158 VAL D C 1
ATOM 8092 O O . VAL D 1 158 ? 46.564 28.785 40.657 1.00 14.98 158 VAL D O 1
ATOM 8096 N N . GLN D 1 159 ? 46.377 30.088 38.848 1.00 18.97 159 GLN D N 1
ATOM 8097 C CA . GLN D 1 159 ? 46.945 31.250 39.529 1.00 18.19 159 GLN D CA 1
ATOM 8098 C C . GLN D 1 159 ? 46.106 31.683 40.733 1.00 18.42 159 GLN D C 1
ATOM 8099 O O . GLN D 1 159 ? 46.654 32.061 41.767 1.00 18.27 159 GLN D O 1
ATOM 8105 N N . GLU D 1 160 ? 44.780 31.646 40.603 1.00 23.06 160 GLU D N 1
ATOM 8106 C CA A GLU D 1 160 ? 43.928 32.028 41.719 0.50 24.02 160 GLU D CA 1
ATOM 8107 C CA B GLU D 1 160 ? 43.889 31.997 41.708 0.50 24.07 160 GLU D CA 1
ATOM 8108 C C . GLU D 1 160 ? 44.106 31.052 42.879 1.00 24.52 160 GLU D C 1
ATOM 8109 O O . GLU D 1 160 ? 44.262 31.476 44.026 1.00 21.51 160 GLU D O 1
ATOM 8120 N N . LYS D 1 161 ? 44.093 29.756 42.578 1.00 20.25 161 LYS D N 1
ATOM 8121 C CA . LYS D 1 161 ? 44.274 28.741 43.608 1.00 19.21 161 LYS D CA 1
ATOM 8122 C C . LYS D 1 161 ? 45.608 28.881 44.324 1.00 18.57 161 LYS D C 1
ATOM 8123 O O . LYS D 1 161 ? 45.686 28.702 45.534 1.00 21.60 161 LYS D O 1
ATOM 8137 N N . LYS D 1 163 ? 47.329 31.609 44.745 1.00 18.30 163 LYS D N 1
ATOM 8138 C CA . LYS D 1 163 ? 47.271 32.789 45.604 1.00 21.92 163 LYS D CA 1
ATOM 8139 C C . LYS D 1 163 ? 46.479 32.459 46.862 1.00 21.03 163 LYS D C 1
ATOM 8140 O O . LYS D 1 163 ? 46.867 32.827 47.965 1.00 26.95 163 LYS D O 1
ATOM 8146 N N . GLU D 1 164 ? 45.377 31.742 46.673 1.00 23.24 164 GLU D N 1
ATOM 8147 C CA . GLU D 1 164 ? 44.479 31.366 47.758 1.00 24.95 164 GLU D CA 1
ATOM 8148 C C . GLU D 1 164 ? 45.164 30.409 48.737 1.00 25.16 164 GLU D C 1
ATOM 8149 O O . GLU D 1 164 ? 45.174 30.638 49.947 1.00 22.37 164 GLU D O 1
ATOM 8155 N N . LEU D 1 165 ? 45.754 29.342 48.209 1.00 22.36 165 LEU D N 1
ATOM 8156 C CA . LEU D 1 165 ? 46.410 28.351 49.053 1.00 23.85 165 LEU D CA 1
ATOM 8157 C C . LEU D 1 165 ? 47.675 28.904 49.700 1.00 21.56 165 LEU D C 1
ATOM 8158 O O . LEU D 1 165 ? 48.107 28.427 50.749 1.00 23.51 165 LEU D O 1
ATOM 8163 N N . GLY D 1 166 ? 48.259 29.930 49.095 1.00 20.04 166 GLY D N 1
ATOM 8164 C CA . GLY D 1 166 ? 49.433 30.554 49.678 1.00 20.72 166 GLY D CA 1
ATOM 8165 C C . GLY D 1 166 ? 49.121 31.769 50.548 1.00 27.94 166 GLY D C 1
ATOM 8166 O O . GLY D 1 166 ? 50.030 32.386 51.118 1.00 25.37 166 GLY D O 1
ATOM 8167 N N . ARG D 1 167 ? 47.836 32.104 50.668 1.00 23.82 167 ARG D N 1
ATOM 8168 C CA . ARG D 1 167 ? 47.426 33.371 51.281 1.00 23.81 167 ARG D CA 1
ATOM 8169 C C . ARG D 1 167 ? 47.910 33.504 52.720 1.00 21.95 167 ARG D C 1
ATOM 8170 O O . ARG D 1 167 ? 47.594 32.670 53.574 1.00 22.76 167 ARG D O 1
ATOM 8178 N N . GLY D 1 168 ? 48.683 34.557 52.974 1.00 18.15 168 GLY D N 1
ATOM 8179 C CA . GLY D 1 168 ? 49.162 34.859 54.310 1.00 20.53 168 GLY D CA 1
ATOM 8180 C C . GLY D 1 168 ? 50.284 33.966 54.797 1.00 26.23 168 GLY D C 1
ATOM 8181 O O . GLY D 1 168 ? 50.743 34.104 55.935 1.00 30.34 168 GLY D O 1
ATOM 8182 N N . LYS D 1 169 ? 50.742 33.057 53.943 1.00 25.15 169 LYS D N 1
ATOM 8183 C CA . LYS D 1 169 ? 51.768 32.097 54.347 1.00 23.59 169 LYS D CA 1
ATOM 8184 C C . LYS D 1 169 ? 53.182 32.390 53.844 1.00 25.41 169 LYS D C 1
ATOM 8185 O O . LYS D 1 169 ? 54.138 31.791 54.328 1.00 28.37 169 LYS D O 1
ATOM 8191 N N . ASN D 1 170 ? 53.315 33.300 52.882 1.00 27.28 170 ASN D N 1
ATOM 8192 C CA . ASN D 1 170 ? 54.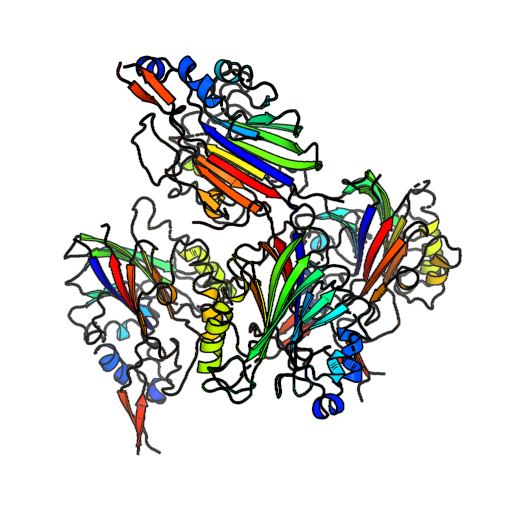632 33.679 52.355 1.00 32.83 170 ASN D CA 1
ATOM 8193 C C . ASN D 1 170 ? 55.513 32.480 51.962 1.00 32.40 170 ASN D C 1
ATOM 8194 O O . ASN D 1 170 ? 56.700 32.439 52.284 1.00 32.73 170 ASN D O 1
ATOM 8199 N N . LEU D 1 171 ? 54.923 31.519 51.251 1.00 28.69 171 LEU D N 1
ATOM 8200 C CA . LEU D 1 171 ? 55.617 30.301 50.827 1.00 24.59 171 LEU D CA 1
ATOM 8201 C C . LEU D 1 171 ? 56.051 30.348 49.361 1.00 24.89 171 LEU D C 1
ATOM 8202 O O . LEU D 1 171 ? 55.233 30.607 48.479 1.00 21.23 171 LEU D O 1
ATOM 8207 N N . PRO D 1 172 ? 57.335 30.076 49.091 1.00 21.02 172 PRO D N 1
ATOM 8208 C CA . PRO D 1 172 ? 57.769 29.944 47.698 1.00 20.17 172 PRO D CA 1
ATOM 8209 C C . PRO D 1 172 ? 57.062 28.758 47.055 1.00 17.24 172 PRO D C 1
ATOM 8210 O O . PRO D 1 172 ? 56.708 27.802 47.749 1.00 20.26 172 PRO D O 1
ATOM 8214 N N . ALA D 1 173 ? 56.853 28.816 45.746 1.00 20.42 173 ALA D N 1
ATOM 8215 C CA . ALA D 1 173 ? 56.048 27.805 45.070 1.00 16.27 173 ALA D CA 1
ATOM 8216 C C . ALA D 1 173 ? 56.736 27.231 43.839 1.00 15.28 173 ALA D C 1
ATOM 8217 O O . ALA D 1 173 ? 57.535 27.899 43.189 1.00 14.03 173 ALA D O 1
ATOM 8219 N N . ILE D 1 174 ? 56.383 25.991 43.520 1.00 13.92 174 ILE D N 1
ATOM 8220 C CA . ILE D 1 174 ? 56.843 25.339 42.306 1.00 12.83 174 ILE D CA 1
ATOM 8221 C C . ILE D 1 174 ? 55.608 24.783 41.630 1.00 12.81 174 ILE D C 1
ATOM 8222 O O . ILE D 1 174 ? 54.744 24.203 42.292 1.00 15.21 174 ILE D O 1
ATOM 8227 N N . LEU D 1 175 ? 55.519 24.981 40.319 1.00 14.77 175 LEU D N 1
ATOM 8228 C CA . LEU D 1 175 ? 54.417 24.473 39.514 1.00 13.15 175 LEU D CA 1
ATOM 8229 C C . LEU D 1 175 ? 54.980 23.690 38.333 1.00 11.45 175 LEU D C 1
ATOM 8230 O O . LEU D 1 175 ? 55.666 24.263 37.495 1.00 12.89 175 LEU D O 1
ATOM 8235 N N . THR D 1 176 ? 54.676 22.392 38.269 1.00 12.61 176 THR D N 1
ATOM 8236 C CA . THR D 1 176 ? 55.137 21.525 37.183 1.00 13.98 176 THR D CA 1
ATOM 8237 C C . THR D 1 176 ? 53.937 21.009 36.432 1.00 16.20 176 THR D C 1
ATOM 8238 O O . THR D 1 176 ? 52.812 21.046 36.936 1.00 17.39 176 THR D O 1
ATOM 8242 N N . GLY D 1 177 ? 54.163 20.503 35.227 1.00 10.08 177 GLY D N 1
ATOM 8243 C CA . GLY D 1 177 ? 53.075 19.890 34.518 1.00 11.55 177 GLY D CA 1
ATOM 8244 C C . GLY D 1 177 ? 53.301 19.720 33.042 1.00 14.72 177 GLY D C 1
ATOM 8245 O O . GLY D 1 177 ? 54.255 20.260 32.465 1.00 12.15 177 GLY D O 1
ATOM 8246 N N . ASP D 1 178 ? 52.412 18.932 32.448 1.00 9.83 178 ASP D N 1
ATOM 8247 C CA . ASP D 1 178 ? 52.291 18.835 31.012 1.00 11.41 178 ASP D CA 1
ATOM 8248 C C . ASP D 1 178 ? 51.169 19.807 30.673 1.00 10.10 178 ASP D C 1
ATOM 8249 O O . ASP D 1 178 ? 49.998 19.545 30.964 1.00 15.17 178 ASP D O 1
ATOM 8254 N N . PHE D 1 179 ? 51.535 20.954 30.113 1.00 12.58 179 PHE D N 1
ATOM 8255 C CA . PHE D 1 179 ? 50.574 22.040 29.893 1.00 13.67 179 PHE D CA 1
ATOM 8256 C C . PHE D 1 179 ? 49.943 21.939 28.515 1.00 17.66 179 PHE D C 1
ATOM 8257 O O . PHE D 1 179 ? 48.991 22.656 28.188 1.00 18.62 179 PHE D O 1
ATOM 8265 N N . ASN D 1 180 ? 50.467 21.035 27.702 1.00 10.32 180 ASN D N 1
ATOM 8266 C CA . ASN D 1 180 ? 49.922 20.853 26.370 1.00 18.27 180 ASN D CA 1
ATOM 8267 C C . ASN D 1 180 ? 49.925 22.136 25.539 1.00 24.21 180 ASN D C 1
ATOM 8268 O O . ASN D 1 180 ? 49.165 22.269 24.588 1.00 25.67 180 ASN D O 1
ATOM 8273 N N . VAL D 1 181 ? 50.770 23.085 25.925 1.00 24.79 181 VAL D N 1
ATOM 8274 C CA . VAL D 1 181 ? 51.028 24.266 25.110 1.00 25.13 181 VAL D CA 1
ATOM 8275 C C . VAL D 1 181 ? 52.455 24.696 25.305 1.00 22.54 181 VAL D C 1
ATOM 8276 O O . VAL D 1 181 ? 53.011 24.546 26.397 1.00 18.22 181 VAL D O 1
ATOM 8280 N N . ASP D 1 182 ? 53.047 25.249 24.251 1.00 20.29 182 ASP D N 1
ATOM 8281 C CA . ASP D 1 182 ? 54.447 25.623 24.319 1.00 13.38 182 ASP D CA 1
ATOM 8282 C C . ASP D 1 182 ? 54.668 27.060 24.776 1.00 15.20 182 ASP D C 1
ATOM 8283 O O . ASP D 1 182 ? 53.731 27.778 25.123 1.00 17.42 182 ASP D O 1
ATOM 8288 N N . GLN D 1 183 ? 55.926 27.464 24.808 1.00 14.78 183 GLN D N 1
ATOM 8289 C CA . GLN D 1 183 ? 56.304 28.727 25.412 1.00 13.72 183 GLN D CA 1
ATOM 8290 C C . GLN D 1 183 ? 55.858 29.956 24.598 1.00 18.28 183 GLN D C 1
ATOM 8291 O O . GLN D 1 183 ? 56.171 31.089 24.961 1.00 21.46 183 GLN D O 1
ATOM 8297 N N . THR D 1 184 ? 55.140 29.739 23.502 1.00 14.37 184 THR D N 1
ATOM 8298 C CA . THR D 1 184 ? 54.759 30.860 22.645 1.00 18.93 184 THR D CA 1
ATOM 8299 C C . THR D 1 184 ? 53.285 31.206 22.758 1.00 23.50 184 THR D C 1
ATOM 8300 O O . THR D 1 184 ? 52.811 32.129 22.090 1.00 22.22 184 THR D O 1
ATOM 8304 N N . HIS D 1 185 ? 52.558 30.472 23.596 1.00 22.00 185 HIS D N 1
ATOM 8305 C CA . HIS D 1 185 ? 51.110 30.658 23.680 1.00 22.44 185 HIS D CA 1
ATOM 8306 C C . HIS D 1 185 ? 50.602 31.402 24.916 1.00 22.99 185 HIS D C 1
ATOM 8307 O O . HIS D 1 185 ? 51.268 31.488 25.946 1.00 22.04 185 HIS D O 1
ATOM 8314 N N . GLN D 1 186 ? 49.398 31.939 24.782 1.00 23.40 186 GLN D N 1
ATOM 8315 C CA . GLN D 1 186 ? 48.777 32.764 25.813 1.00 26.77 186 GLN D CA 1
ATOM 8316 C C . GLN D 1 186 ? 48.763 32.097 27.186 1.00 19.16 186 GLN D C 1
ATOM 8317 O O . GLN D 1 186 ? 49.108 32.723 28.191 1.00 21.34 186 GLN D O 1
ATOM 8323 N N A SER D 1 187 ? 48.345 30.838 27.224 0.50 22.50 187 SER D N 1
ATOM 8324 N N B SER D 1 187 ? 48.376 30.825 27.223 0.50 22.48 187 SER D N 1
ATOM 8325 C CA A SER D 1 187 ? 48.263 30.104 28.481 0.50 24.42 187 SER D CA 1
ATOM 8326 C CA B SER D 1 187 ? 48.244 30.104 28.491 0.50 24.41 187 SER D CA 1
ATOM 8327 C C A SER D 1 187 ? 49.603 30.159 29.206 0.50 22.52 187 SER D C 1
ATOM 8328 C C B SER D 1 187 ? 49.583 29.891 29.204 0.50 22.45 187 SER D C 1
ATOM 8329 O O A SER D 1 187 ? 49.663 30.387 30.413 0.50 19.75 187 SER D O 1
ATOM 8330 O O B SER D 1 187 ? 49.614 29.663 30.408 0.50 20.34 187 SER D O 1
ATOM 8335 N N . TYR D 1 188 ? 50.682 29.971 28.456 1.00 21.73 188 TYR D N 1
ATOM 8336 C CA . TYR D 1 188 ? 52.021 29.977 29.044 1.00 18.57 188 TYR D CA 1
ATOM 8337 C C . TYR D 1 188 ? 52.369 31.361 29.573 1.00 23.44 188 TYR D C 1
ATOM 8338 O O . TYR D 1 188 ? 52.801 31.501 30.719 1.00 26.01 188 TYR D O 1
ATOM 8347 N N . ASP D 1 189 ? 52.171 32.387 28.748 1.00 21.80 189 ASP D N 1
ATOM 8348 C CA A ASP D 1 189 ? 52.466 33.764 29.140 0.50 22.30 189 ASP D CA 1
ATOM 8349 C CA B ASP D 1 189 ? 52.489 33.754 29.152 0.50 21.49 189 ASP D CA 1
ATOM 8350 C C . ASP D 1 189 ? 51.746 34.128 30.435 1.00 19.85 189 ASP D C 1
ATOM 8351 O O . ASP D 1 189 ? 52.285 34.840 31.285 1.00 25.01 189 ASP D O 1
ATOM 8360 N N . ALA D 1 190 ? 50.521 33.633 30.570 1.00 20.15 190 ALA D N 1
ATOM 8361 C CA . ALA D 1 190 ? 49.698 33.905 31.740 1.00 23.70 190 ALA D CA 1
ATOM 8362 C C . ALA D 1 190 ? 50.473 33.675 33.034 1.00 23.67 190 ALA D C 1
ATOM 8363 O O . ALA D 1 190 ? 50.362 34.447 33.989 1.00 22.66 190 ALA D O 1
ATOM 8365 N N . PHE D 1 191 ? 51.273 32.614 33.065 1.00 20.20 191 PHE D N 1
ATOM 8366 C CA . PHE D 1 191 ? 51.975 32.266 34.294 1.00 19.74 191 PHE D CA 1
ATOM 8367 C C . PHE D 1 191 ? 53.161 33.175 34.610 1.00 22.90 191 PHE D C 1
ATOM 8368 O O . PHE D 1 191 ? 53.510 33.368 35.779 1.00 24.43 191 PHE D O 1
ATOM 8376 N N . VAL D 1 192 ? 53.776 33.745 33.580 1.00 21.02 192 VAL D N 1
ATOM 8377 C CA . VAL D 1 192 ? 55.018 34.483 33.786 1.00 20.69 192 VAL D CA 1
ATOM 8378 C C . VAL D 1 192 ? 54.927 36.002 33.588 1.00 22.76 192 VAL D C 1
ATOM 8379 O O . VAL D 1 192 ? 55.849 36.729 33.957 1.00 20.90 192 VAL D O 1
ATOM 8383 N N . SER D 1 193 ? 53.824 36.473 33.009 1.00 29.06 193 SER D N 1
ATOM 8384 C CA . SER D 1 193 ? 53.756 37.849 32.505 1.00 34.79 193 SER D CA 1
ATOM 8385 C C . SER D 1 193 ? 53.752 38.941 33.580 1.00 38.24 193 SER D C 1
ATOM 8386 O O . SER D 1 193 ? 54.053 40.099 33.289 1.00 40.89 193 SER D O 1
ATOM 8389 N N . LYS D 1 194 ? 53.412 38.577 34.813 1.00 34.24 194 LYS D N 1
ATOM 8390 C CA . LYS D 1 194 ? 53.433 39.528 35.921 1.00 38.95 194 LYS D CA 1
ATOM 8391 C C . LYS D 1 194 ? 54.601 39.260 36.864 1.00 35.92 194 LYS D C 1
ATOM 8392 O O . LYS D 1 194 ? 54.762 39.943 37.873 1.00 34.27 194 LYS D O 1
ATOM 8398 N N . GLY D 1 195 ? 55.403 38.251 36.545 1.00 32.86 195 GLY D N 1
ATOM 8399 C CA . GLY D 1 195 ? 56.544 37.907 37.376 1.00 26.19 195 GLY D CA 1
ATOM 8400 C C . GLY D 1 195 ? 56.181 37.229 38.690 1.00 21.31 195 GLY D C 1
ATOM 8401 O O . GLY D 1 195 ? 56.958 37.264 39.648 1.00 23.49 195 GLY D O 1
ATOM 8402 N N . VAL D 1 196 ? 55.004 36.614 38.752 1.00 20.08 196 VAL D N 1
ATOM 8403 C CA . VAL D 1 196 ? 54.650 35.822 39.928 1.00 22.26 196 VAL D CA 1
ATOM 8404 C C . VAL D 1 196 ? 55.440 34.507 39.917 1.00 22.44 196 VAL D C 1
ATOM 8405 O O . VAL D 1 196 ? 55.905 34.042 40.955 1.00 21.09 196 VAL D O 1
ATOM 8409 N N . LEU D 1 197 ? 55.595 33.926 38.730 1.00 21.93 197 LEU D N 1
ATOM 8410 C CA . LEU D 1 197 ? 56.417 32.733 38.539 1.00 19.63 197 LEU D CA 1
ATOM 8411 C C . LEU D 1 197 ? 57.384 32.978 37.404 1.00 22.59 197 LEU D C 1
ATOM 8412 O O . LEU D 1 197 ? 57.119 33.806 36.535 1.00 17.12 197 LEU D O 1
ATOM 8417 N N . CYS D 1 198 ? 58.494 32.247 37.391 1.00 17.84 198 CYS D N 1
ATOM 8418 C CA A CYS D 1 198 ? 59.444 32.309 36.284 0.50 18.44 198 CYS D CA 1
ATOM 8419 C CA B CYS D 1 198 ? 59.393 32.315 36.247 0.50 18.05 198 CYS D CA 1
ATOM 8420 C C . CYS D 1 198 ? 59.593 30.935 35.627 1.00 17.86 198 CYS D C 1
ATOM 8421 O O . CYS D 1 198 ? 59.426 29.913 36.281 1.00 18.48 198 CYS D O 1
ATOM 8426 N N . ASP D 1 199 ? 59.920 30.909 34.342 1.00 18.06 199 ASP D N 1
ATOM 8427 C CA . ASP D 1 199 ? 60.137 29.646 33.648 1.00 13.75 199 ASP D CA 1
ATOM 8428 C C . ASP D 1 199 ? 61.600 29.212 33.872 1.00 14.19 199 ASP D C 1
ATOM 8429 O O . ASP D 1 199 ? 62.530 29.932 33.520 1.00 15.85 199 ASP D O 1
ATOM 8434 N N . SER D 1 200 ? 61.789 28.046 34.482 1.00 12.41 200 SER D N 1
ATOM 8435 C CA . SER D 1 200 ? 63.122 27.512 34.757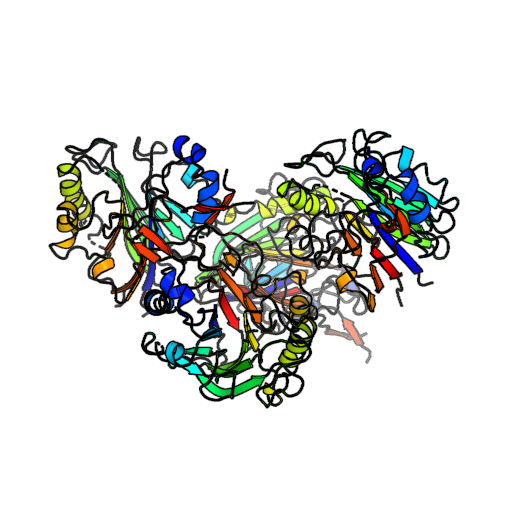 1.00 11.04 200 SER D CA 1
ATOM 8436 C C . SER D 1 200 ? 64.020 27.536 33.531 1.00 10.36 200 SER D C 1
ATOM 8437 O O . SER D 1 200 ? 65.228 27.760 33.632 1.00 15.87 200 SER D O 1
ATOM 8440 N N . TYR D 1 201 ? 63.433 27.275 32.372 1.00 8.37 201 TYR D N 1
ATOM 8441 C CA . TYR D 1 201 ? 64.205 27.212 31.143 1.00 11.90 201 TYR D CA 1
ATOM 8442 C C . TYR D 1 201 ? 64.894 28.544 30.896 1.00 15.04 201 TYR D C 1
ATOM 8443 O O . TYR D 1 201 ? 66.054 28.587 30.477 1.00 13.32 201 TYR D O 1
ATOM 8452 N N . GLU D 1 202 ? 64.168 29.628 31.155 1.00 15.92 202 GLU D N 1
ATOM 8453 C CA . GLU D 1 202 ? 64.683 30.976 30.919 1.00 19.49 202 GLU D CA 1
ATOM 8454 C C . GLU D 1 202 ? 65.585 31.469 32.039 1.00 20.28 202 GLU D C 1
ATOM 8455 O O . GLU D 1 202 ? 66.558 32.180 31.790 1.00 21.44 202 GLU D O 1
ATOM 8461 N N . LYS D 1 203 ? 65.268 31.080 33.269 1.00 19.21 203 LYS D N 1
ATOM 8462 C CA . LYS D 1 203 ? 65.944 31.624 34.444 1.00 20.40 203 LYS D CA 1
ATOM 8463 C C . LYS D 1 203 ? 67.207 30.879 34.891 1.00 20.02 203 LYS D C 1
ATOM 8464 O O . LYS D 1 203 ? 67.967 31.390 35.703 1.00 16.69 203 LYS D O 1
ATOM 8470 N N . CYS D 1 204 ? 67.434 29.676 34.373 1.00 16.09 204 CYS D N 1
ATOM 8471 C CA . CYS D 1 204 ? 68.576 28.872 34.819 1.00 15.50 204 CYS D CA 1
ATOM 8472 C C . CYS D 1 204 ? 69.939 29.533 34.549 1.00 17.00 204 CYS D C 1
ATOM 8473 O O . CYS D 1 204 ? 70.128 30.210 33.536 1.00 18.63 204 CYS D O 1
ATOM 8476 N N . ASP D 1 205 ? 70.885 29.328 35.459 1.00 11.90 205 ASP D N 1
ATOM 8477 C CA . ASP D 1 205 ? 72.270 29.726 35.225 1.00 15.99 205 ASP D CA 1
ATOM 8478 C C . ASP D 1 205 ? 72.852 28.899 34.088 1.00 15.79 205 ASP D C 1
ATOM 8479 O O . ASP D 1 205 ? 73.607 29.411 33.268 1.00 18.61 205 ASP D O 1
ATOM 8484 N N . TYR D 1 206 ? 72.507 27.612 34.056 1.00 13.96 206 TYR D N 1
ATOM 8485 C CA . TYR D 1 206 ? 73.027 26.696 33.041 1.00 15.45 206 TYR D CA 1
ATOM 8486 C C . TYR D 1 206 ? 71.886 25.918 32.394 1.00 13.27 206 TYR D C 1
ATOM 8487 O O . TYR D 1 206 ? 71.032 25.386 33.089 1.00 13.95 206 TYR D O 1
ATOM 8496 N N . ARG D 1 207 ? 71.869 25.862 31.064 1.00 11.27 207 ARG D N 1
ATOM 8497 C CA . ARG D 1 207 ? 70.819 25.162 30.337 1.00 11.92 207 ARG D CA 1
ATOM 8498 C C . ARG D 1 207 ? 71.369 23.994 29.528 1.00 14.61 207 ARG D C 1
ATOM 8499 O O . ARG D 1 207 ? 72.277 24.165 28.722 1.00 11.84 207 ARG D O 1
ATOM 8507 N N . TYR D 1 208 ? 70.786 22.818 29.721 1.00 9.17 208 TYR D N 1
ATOM 8508 C CA . TYR D 1 208 ? 71.131 21.652 28.925 1.00 8.92 208 TYR D CA 1
ATOM 8509 C C . TYR D 1 208 ? 69.864 21.139 28.256 1.00 8.63 208 TYR D C 1
ATOM 8510 O O . TYR D 1 208 ? 69.051 20.466 28.884 1.00 11.28 208 TYR D O 1
ATOM 8519 N N . ALA D 1 209 ? 69.689 21.466 26.982 1.00 9.96 209 ALA D N 1
ATOM 8520 C CA . ALA D 1 209 ? 68.442 21.138 26.289 1.00 10.90 209 ALA D CA 1
ATOM 8521 C C . ALA D 1 209 ? 68.684 20.684 24.843 1.00 13.54 209 ALA D C 1
ATOM 8522 O O . ALA D 1 209 ? 68.637 21.489 23.914 1.00 17.80 209 ALA D O 1
ATOM 8524 N N . LEU D 1 210 ? 68.937 19.393 24.660 1.00 8.96 210 LEU D N 1
ATOM 8525 C CA . LEU D 1 210 ? 69.229 18.856 23.335 1.00 8.16 210 LEU D CA 1
ATOM 8526 C C . LEU D 1 210 ? 67.942 18.569 22.577 1.00 9.44 210 LEU D C 1
ATOM 8527 O O . LEU D 1 210 ? 67.973 18.101 21.441 1.00 9.96 210 LEU D O 1
ATOM 8532 N N . ASN D 1 211 ? 66.814 18.848 23.217 1.00 9.57 211 ASN D N 1
ATOM 8533 C CA . ASN D 1 211 ? 65.515 18.626 22.603 1.00 10.46 211 ASN D CA 1
ATOM 8534 C C . ASN D 1 211 ? 64.437 19.402 23.345 1.00 10.50 211 ASN D C 1
ATOM 8535 O O . ASN D 1 211 ? 64.685 19.924 24.428 1.00 11.23 211 ASN D O 1
ATOM 8540 N N . GLY D 1 212 ? 63.254 19.483 22.741 1.00 8.43 212 GLY D N 1
ATOM 8541 C CA . GLY D 1 212 ? 62.047 19.908 23.436 1.00 7.98 212 GLY D CA 1
ATOM 8542 C C . GLY D 1 212 ? 61.550 18.757 24.300 1.00 12.83 212 GLY D C 1
ATOM 8543 O O . GLY D 1 212 ? 62.276 17.793 24.516 1.00 10.80 212 GLY D O 1
ATOM 8544 N N . THR D 1 213 ? 60.316 18.829 24.783 1.00 10.80 213 THR D N 1
ATOM 8545 C CA . THR D 1 213 ? 59.907 17.890 25.825 1.00 11.27 213 THR D CA 1
ATOM 8546 C C . THR D 1 213 ? 59.001 16.742 25.349 1.00 11.82 213 THR D C 1
ATOM 8547 O O . THR D 1 213 ? 58.850 15.732 26.039 1.00 12.31 213 THR D O 1
ATOM 8551 N N . PHE D 1 214 ? 58.397 16.882 24.176 1.00 10.62 214 PHE D N 1
ATOM 8552 C CA . PHE D 1 214 ? 57.553 15.807 23.661 1.00 10.23 214 PHE D CA 1
ATOM 8553 C C . PHE D 1 214 ? 58.289 15.058 22.550 1.00 12.79 214 PHE D C 1
ATOM 8554 O O . PHE D 1 214 ? 58.889 15.679 21.683 1.00 12.35 214 PHE D O 1
ATOM 8562 N N . ASN D 1 215 ? 58.247 13.731 22.578 1.00 10.65 215 ASN D N 1
ATOM 8563 C CA . ASN D 1 215 ? 58.924 12.942 21.550 1.00 11.30 215 ASN D CA 1
ATOM 8564 C C . ASN D 1 215 ? 58.018 11.927 20.828 1.00 13.73 215 ASN D C 1
ATOM 8565 O O . ASN D 1 215 ? 58.431 11.315 19.850 1.00 16.52 215 ASN D O 1
ATOM 8570 N N . ASN D 1 216 ? 56.794 11.743 21.319 1.00 13.50 216 ASN D N 1
ATOM 8571 C CA . ASN D 1 216 ? 55.840 10.808 20.693 1.00 10.62 216 ASN D CA 1
ATOM 8572 C C . ASN D 1 216 ? 56.386 9.387 20.511 1.00 14.86 216 ASN D C 1
ATOM 8573 O O . ASN D 1 216 ? 56.037 8.704 19.542 1.00 14.95 216 ASN D O 1
ATOM 8578 N N . PHE D 1 217 ? 57.226 8.940 21.442 1.00 10.87 217 PHE D N 1
ATOM 8579 C CA . PHE D 1 217 ? 57.898 7.632 21.346 1.00 14.11 217 PHE D CA 1
ATOM 8580 C C . PHE D 1 217 ? 58.836 7.469 20.137 1.00 15.67 217 PHE D C 1
ATOM 8581 O O . PHE D 1 217 ? 59.238 6.354 19.789 1.00 17.25 217 PHE D O 1
ATOM 8589 N N . ASP D 1 218 ? 59.194 8.584 19.514 1.00 14.09 218 ASP D N 1
ATOM 8590 C CA . ASP D 1 218 ? 60.073 8.568 18.352 1.00 12.56 218 ASP D CA 1
ATOM 8591 C C . ASP D 1 218 ? 61.456 9.050 18.787 1.00 11.94 218 ASP D C 1
ATOM 8592 O O . ASP D 1 218 ? 61.612 10.219 19.132 1.00 10.82 218 ASP D O 1
ATOM 8597 N N . PRO D 1 219 ? 62.459 8.144 18.790 1.00 15.83 219 PRO D N 1
ATOM 8598 C CA . PRO D 1 219 ? 63.808 8.438 19.302 1.00 17.34 219 PRO D CA 1
ATOM 8599 C C . PRO D 1 219 ? 64.586 9.360 18.373 1.00 16.08 219 PRO D C 1
ATOM 8600 O O . PRO D 1 219 ? 65.726 9.743 18.681 1.00 13.50 219 PRO D O 1
ATOM 8604 N N . ASN D 1 220 ? 63.976 9.687 17.237 1.00 12.81 220 ASN D N 1
ATOM 8605 C CA . ASN D 1 220 ? 64.581 10.547 16.229 1.00 10.55 220 ASN D CA 1
ATOM 8606 C C . ASN D 1 220 ? 63.939 11.921 16.155 1.00 10.77 220 ASN D C 1
ATOM 8607 O O . ASN D 1 220 ? 64.332 12.755 15.341 1.00 13.32 220 ASN D O 1
ATOM 8612 N N . SER D 1 221 ? 62.936 12.160 16.990 1.00 11.41 221 SER D N 1
ATOM 8613 C CA . SER D 1 221 ? 62.152 13.380 16.867 1.00 13.84 221 SER D CA 1
ATOM 8614 C C . SER D 1 221 ? 62.935 14.598 17.325 1.00 14.61 221 SER D C 1
ATOM 8615 O O . SER D 1 221 ? 63.830 14.503 18.171 1.00 11.39 221 SER D O 1
ATOM 8618 N N . PHE D 1 222 ? 62.594 15.756 16.776 1.00 10.62 222 PHE D N 1
ATOM 8619 C CA . PHE D 1 222 ? 63.143 16.984 17.326 1.00 7.44 222 PHE D CA 1
ATOM 8620 C C . PHE D 1 222 ? 62.117 18.088 17.294 1.00 13.06 222 PHE D C 1
ATOM 8621 O O . PHE D 1 222 ? 61.314 18.181 16.358 1.00 11.92 222 PHE D O 1
ATOM 8629 N N . THR D 1 223 ? 62.157 18.939 18.311 1.00 11.75 223 THR D N 1
ATOM 8630 C CA . THR D 1 223 ? 61.330 20.129 18.309 1.00 14.54 223 THR D CA 1
ATOM 8631 C C . THR D 1 223 ? 61.901 21.193 19.225 1.00 11.92 223 THR D C 1
ATOM 8632 O O . THR D 1 223 ? 62.652 20.890 20.161 1.00 13.41 223 THR D O 1
ATOM 8636 N N . GLU D 1 224 ? 61.549 22.444 18.949 1.00 10.67 224 GLU D N 1
ATOM 8637 C CA A GLU D 1 224 ? 61.939 23.485 19.893 0.50 11.65 224 GLU D CA 1
ATOM 8638 C CA B GLU D 1 224 ? 61.885 23.613 19.751 0.50 12.47 224 GLU D CA 1
ATOM 8639 C C . GLU D 1 224 ? 60.758 23.936 20.746 1.00 11.34 224 GLU D C 1
ATOM 8640 O O . GLU D 1 224 ? 60.908 24.789 21.630 1.00 13.58 224 GLU D O 1
ATOM 8651 N N . SER D 1 225 ? 59.605 23.304 20.548 1.00 12.75 225 SER D N 1
ATOM 8652 C CA . SER D 1 225 ? 58.480 23.496 21.462 1.00 13.58 225 SER D CA 1
ATOM 8653 C C . SER D 1 225 ? 58.732 22.777 22.794 1.00 14.82 225 SER D C 1
ATOM 8654 O O . SER D 1 225 ? 59.173 21.622 22.814 1.00 12.85 225 SER D O 1
ATOM 8657 N N . ARG D 1 226 ? 58.442 23.458 23.899 1.00 9.92 226 ARG D N 1
ATOM 8658 C CA . ARG D 1 226 ? 58.419 22.822 25.213 1.00 11.52 226 ARG D CA 1
ATOM 8659 C C . ARG D 1 226 ? 56.975 22.862 25.697 1.00 10.79 226 ARG D C 1
ATOM 8660 O O . ARG D 1 226 ? 56.404 23.938 25.820 1.00 9.80 226 ARG D O 1
ATOM 8668 N N . ILE D 1 227 ? 56.368 21.704 25.929 1.00 11.55 227 ILE D N 1
ATOM 8669 C CA . ILE D 1 227 ? 54.995 21.689 26.445 1.00 11.97 227 ILE D CA 1
ATOM 8670 C C . ILE D 1 227 ? 54.955 21.234 27.896 1.00 13.57 227 ILE D C 1
ATOM 8671 O O . ILE D 1 227 ? 53.898 21.239 28.535 1.00 12.71 227 ILE D O 1
ATOM 8676 N N . ASP D 1 228 ? 56.116 20.838 28.407 1.00 7.53 228 ASP D N 1
ATOM 8677 C CA . ASP D 1 228 ? 56.262 20.456 29.802 1.00 7.73 228 ASP D CA 1
ATOM 8678 C C . ASP D 1 228 ? 57.118 21.523 30.473 1.00 11.38 228 ASP D C 1
ATOM 8679 O O . ASP D 1 228 ? 58.217 21.813 29.997 1.00 14.33 228 ASP D O 1
ATOM 8684 N N . HIS D 1 229 ? 56.619 22.125 31.552 1.00 9.98 229 HIS D N 1
ATOM 8685 C CA . HIS D 1 229 ? 57.293 23.284 32.146 1.00 8.87 229 HIS D CA 1
ATOM 8686 C C . HIS D 1 229 ? 57.437 23.140 33.651 1.00 10.89 229 HIS D C 1
ATOM 8687 O O . HIS D 1 229 ? 56.630 22.480 34.300 1.00 12.25 229 HIS D O 1
ATOM 8694 N N . ILE D 1 230 ? 58.470 23.776 34.195 1.00 9.64 230 ILE D N 1
ATOM 8695 C CA . ILE D 1 230 ? 58.597 23.935 35.636 1.00 8.37 230 ILE D CA 1
ATOM 8696 C C . ILE D 1 230 ? 58.725 25.412 35.963 1.00 13.46 230 ILE D C 1
ATOM 8697 O O . ILE D 1 230 ? 59.751 26.027 35.673 1.00 11.95 230 ILE D O 1
ATOM 8702 N N . PHE D 1 231 ? 57.664 25.978 36.536 1.00 13.72 231 PHE D N 1
ATOM 8703 C CA . PHE D 1 231 ? 57.631 27.393 36.888 1.00 9.89 231 PHE D CA 1
ATOM 8704 C C . PHE D 1 231 ? 57.923 27.521 38.373 1.00 9.83 231 PHE D C 1
ATOM 8705 O O . PHE D 1 231 ? 57.431 26.723 39.165 1.00 11.09 231 PHE D O 1
ATOM 8713 N N . VAL D 1 232 ? 58.693 28.535 38.759 1.00 11.23 232 VAL D N 1
ATOM 8714 C CA . VAL D 1 232 ? 59.073 28.689 40.160 1.00 12.44 232 VAL D CA 1
ATOM 8715 C C . VAL D 1 232 ? 58.975 30.146 40.622 1.00 16.20 232 VAL D C 1
ATOM 8716 O O . VAL D 1 232 ? 59.114 31.062 39.818 1.00 16.90 232 VAL D O 1
ATOM 8720 N N . SER D 1 233 ? 58.748 30.356 41.919 1.00 18.57 233 SER D N 1
ATOM 8721 C CA . SER D 1 233 ? 58.786 31.709 42.479 1.00 19.42 233 SER D CA 1
ATOM 8722 C C . SER D 1 233 ? 60.131 32.369 42.195 1.00 21.64 233 SER D C 1
ATOM 8723 O O . SER D 1 233 ? 61.162 31.706 42.178 1.00 17.48 233 SER D O 1
ATOM 8726 N N . PRO D 1 234 ? 60.121 33.688 41.966 1.00 25.05 234 PRO D N 1
ATOM 8727 C CA . PRO D 1 234 ? 61.345 34.438 41.669 1.00 28.12 234 PRO D CA 1
ATOM 8728 C C . PRO D 1 234 ? 62.366 34.328 42.795 1.00 22.63 234 PRO D C 1
ATOM 8729 O O . PRO D 1 234 ? 63.556 34.555 42.572 1.00 25.70 234 PRO D O 1
ATOM 8733 N N . SER D 1 235 ? 61.906 33.984 43.992 1.00 23.38 235 SER D N 1
ATOM 8734 C CA . SER D 1 235 ? 62.803 33.857 45.133 1.00 20.95 235 SER D CA 1
ATOM 8735 C C . SER D 1 235 ? 63.749 32.657 45.009 1.00 26.07 235 SER D C 1
ATOM 8736 O O . SER D 1 235 ? 64.786 32.610 45.677 1.00 27.12 235 SER D O 1
ATOM 8739 N N . PHE D 1 236 ? 63.397 31.689 44.162 1.00 20.29 236 PHE D N 1
ATOM 8740 C CA . PHE D 1 236 ? 64.289 3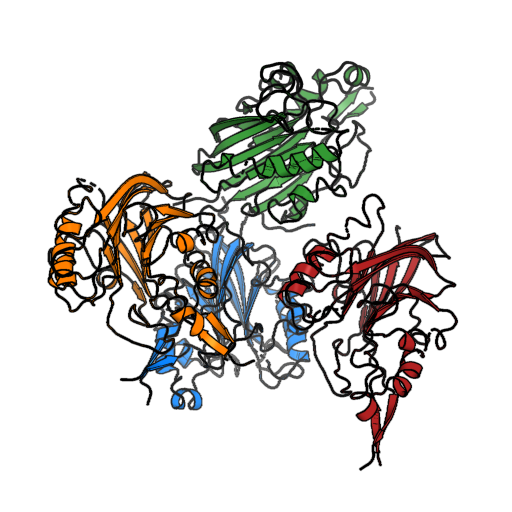0.555 43.925 1.00 17.28 236 PHE D CA 1
ATOM 8741 C C . PHE D 1 236 ? 65.436 30.976 43.026 1.00 16.89 236 PHE D C 1
ATOM 8742 O O . PHE D 1 236 ? 65.251 31.729 42.077 1.00 24.22 236 PHE D O 1
ATOM 8750 N N . HIS D 1 237 ? 66.626 30.494 43.350 1.00 16.91 237 HIS D N 1
ATOM 8751 C CA . HIS D 1 237 ? 67.766 30.547 42.461 1.00 19.14 237 HIS D CA 1
ATOM 8752 C C . HIS D 1 237 ? 67.727 29.263 41.609 1.00 19.12 237 HIS D C 1
ATOM 8753 O O . HIS D 1 237 ? 67.809 28.152 42.137 1.00 19.72 237 HIS D O 1
ATOM 8760 N N . VAL D 1 238 ? 67.554 29.420 40.302 1.00 13.32 238 VAL D N 1
ATOM 8761 C CA . VAL D 1 238 ? 67.534 28.277 39.391 1.00 17.35 238 VAL D CA 1
ATOM 8762 C C . VAL D 1 238 ? 68.947 28.007 38.897 1.00 15.15 238 VAL D C 1
ATOM 8763 O O . VAL D 1 238 ? 69.491 28.759 38.083 1.00 19.10 238 VAL D O 1
ATOM 8767 N N . LYS D 1 239 ? 69.561 26.946 39.409 1.00 14.40 239 LYS D N 1
ATOM 8768 C CA . LYS D 1 239 ? 70.944 26.661 39.071 1.00 15.05 239 LYS D CA 1
ATOM 8769 C C . LYS D 1 239 ? 71.077 26.060 37.682 1.00 12.99 239 LYS D C 1
ATOM 8770 O O . LYS D 1 239 ? 71.979 26.419 36.937 1.00 14.04 239 LYS D O 1
ATOM 8776 N N . ARG D 1 240 ? 70.199 25.125 37.343 1.00 11.46 240 ARG D N 1
ATOM 8777 C CA . ARG D 1 240 ? 70.405 24.354 36.128 1.00 12.51 240 ARG D CA 1
ATOM 8778 C C . ARG D 1 240 ? 69.109 23.703 35.657 1.00 12.64 240 ARG D C 1
ATOM 8779 O O . ARG D 1 240 ? 68.297 23.273 36.473 1.00 11.07 240 ARG D O 1
ATOM 8787 N N . TYR D 1 241 ? 68.920 23.669 34.338 1.00 9.72 241 TYR D N 1
ATOM 8788 C CA . TYR D 1 241 ? 67.753 23.064 33.699 1.00 8.97 241 TYR D CA 1
ATOM 8789 C C . TYR D 1 241 ? 68.277 22.013 32.742 1.00 8.17 241 TYR D C 1
ATOM 8790 O O . TYR D 1 241 ? 69.247 22.260 32.013 1.00 10.10 241 TYR D O 1
ATOM 8799 N N . GLY D 1 242 ? 67.649 20.848 32.731 1.00 10.66 242 GLY D N 1
ATOM 8800 C CA . GLY D 1 242 ? 68.060 19.795 31.821 1.00 11.81 242 GLY D CA 1
ATOM 8801 C C . GLY D 1 242 ? 66.879 19.035 31.253 1.00 10.09 242 GLY D C 1
ATOM 8802 O O . GLY D 1 242 ? 65.887 18.794 31.946 1.00 9.07 242 GLY D O 1
ATOM 8803 N N . VAL D 1 243 ? 66.977 18.674 29.977 1.00 6.29 243 VAL D N 1
ATOM 8804 C CA . VAL D 1 243 ? 66.036 17.727 29.379 1.00 11.69 243 VAL D CA 1
ATOM 8805 C C . VAL D 1 243 ? 66.800 16.427 29.209 1.00 10.27 243 VAL D C 1
ATOM 8806 O O . VAL D 1 243 ? 67.865 16.402 28.584 1.00 11.43 243 VAL D O 1
ATOM 8810 N N . LEU D 1 244 ? 66.286 15.345 29.789 1.00 6.61 244 LEU D N 1
ATOM 8811 C CA . LEU D 1 244 ? 67.047 14.093 29.811 1.00 11.53 244 LEU D CA 1
ATOM 8812 C C . LEU D 1 244 ? 66.658 13.169 28.661 1.00 9.42 244 LEU D C 1
ATOM 8813 O O . LEU D 1 244 ? 65.553 12.644 28.622 1.00 10.36 244 LEU D O 1
ATOM 8818 N N . THR D 1 245 ? 67.582 12.938 27.736 1.00 9.08 245 THR D N 1
ATOM 8819 C CA . THR D 1 245 ? 67.229 12.217 26.510 1.00 5.49 245 THR D CA 1
ATOM 8820 C C . THR D 1 245 ? 67.578 10.721 26.540 1.00 9.01 245 THR D C 1
ATOM 8821 O O . THR D 1 245 ? 67.544 10.054 25.499 1.00 9.45 245 THR D O 1
ATOM 8825 N N . ASP D 1 246 ? 67.897 10.202 27.729 1.00 8.94 246 ASP D N 1
ATOM 8826 C CA . ASP D 1 246 ? 68.294 8.802 27.898 1.00 9.75 246 ASP D CA 1
ATOM 8827 C C . ASP D 1 246 ? 67.362 7.861 27.146 1.00 10.23 246 ASP D C 1
ATOM 8828 O O . ASP D 1 246 ? 66.149 8.030 27.186 1.00 11.60 246 ASP D O 1
ATOM 8833 N N . THR D 1 247 ? 67.921 6.849 26.492 1.00 11.88 247 THR D N 1
ATOM 8834 C CA . THR D 1 247 ? 67.088 5.836 25.840 1.00 11.07 247 THR D CA 1
ATOM 8835 C C . THR D 1 247 ? 67.567 4.425 26.166 1.00 12.88 247 THR D C 1
ATOM 8836 O O . THR D 1 247 ? 68.753 4.210 26.430 1.00 10.09 247 THR D O 1
ATOM 8840 N N . TYR D 1 248 ? 66.633 3.470 26.153 1.00 13.38 248 TYR D N 1
ATOM 8841 C CA . TYR D 1 248 ? 66.967 2.055 26.297 1.00 12.65 248 TYR D CA 1
ATOM 8842 C C . TYR D 1 248 ? 66.819 1.391 24.926 1.00 12.81 248 TYR D C 1
ATOM 8843 O O . TYR D 1 248 ? 66.572 2.074 23.925 1.00 10.87 248 TYR D O 1
ATOM 8852 N N . ARG D 1 249 ? 66.985 0.074 24.871 1.00 13.07 249 ARG D N 1
ATOM 8853 C CA . ARG D 1 249 ? 66.900 -0.651 23.609 1.00 12.51 249 ARG D CA 1
ATOM 8854 C C . ARG D 1 249 ? 65.954 -1.848 23.705 1.00 14.73 249 ARG D C 1
ATOM 8855 O O . ARG D 1 249 ? 65.828 -2.471 24.757 1.00 15.04 249 ARG D O 1
ATOM 8863 N N . SER D 1 250 ? 65.299 -2.162 22.597 1.00 13.57 250 SER D N 1
ATOM 8864 C CA . SER D 1 250 ? 64.461 -3.360 22.505 1.00 14.31 250 SER D CA 1
ATOM 8865 C C . SER D 1 250 ? 64.761 -4.040 21.184 1.00 19.54 250 SER D C 1
ATOM 8866 O O . SER D 1 250 ? 65.607 -3.576 20.427 1.00 14.59 250 SER D O 1
ATOM 8869 N N . VAL D 1 251 ? 64.052 -5.127 20.901 1.00 28.96 251 VAL D N 1
ATOM 8870 C CA . VAL D 1 251 ? 64.293 -5.904 19.691 1.00 29.28 251 VAL D CA 1
ATOM 8871 C C . VAL D 1 251 ? 63.131 -5.804 18.721 1.00 34.13 251 VAL D C 1
ATOM 8872 O O . VAL D 1 251 ? 61.977 -6.011 19.099 1.00 32.83 251 VAL D O 1
ATOM 8876 N N . ARG D 1 252 ? 63.436 -5.488 17.469 1.00 36.99 252 ARG D N 1
ATOM 8877 C CA . ARG D 1 252 ? 62.419 -5.450 16.426 1.00 45.78 252 ARG D CA 1
ATOM 8878 C C . ARG D 1 252 ? 62.508 -6.726 15.600 1.00 49.56 252 ARG D C 1
ATOM 8879 O O . ARG D 1 252 ? 63.583 -7.315 15.480 1.00 50.81 252 ARG D O 1
ATOM 8887 N N . GLU D 1 253 ? 61.381 -7.158 15.042 1.00 53.46 253 GLU D N 1
ATOM 8888 C CA . GLU D 1 253 ? 61.347 -8.390 14.258 1.00 56.35 253 GLU D CA 1
ATOM 8889 C C . GLU D 1 253 ? 60.270 -8.368 13.179 1.00 57.39 253 GLU D C 1
ATOM 8890 O O . GLU D 1 253 ? 59.158 -7.898 13.410 1.00 55.28 253 GLU D O 1
ATOM 8896 N N . ASN D 1 254 ? 60.605 -8.893 12.004 1.00 61.26 254 ASN D N 1
ATOM 8897 C CA . ASN D 1 254 ? 59.685 -8.891 10.873 1.00 66.03 254 ASN D CA 1
ATOM 8898 C C . ASN D 1 254 ? 59.762 -10.183 10.060 1.00 67.58 254 ASN D C 1
ATOM 8899 O O . ASN D 1 254 ? 60.847 -10.640 9.699 1.00 68.16 254 ASN D O 1
ATOM 8904 N N . LYS D 1 270 ? 65.564 -9.675 12.660 1.00 46.63 270 LYS D N 1
ATOM 8905 C CA . LYS D 1 270 ? 65.655 -9.012 13.957 1.00 49.53 270 LYS D CA 1
ATOM 8906 C C . LYS D 1 270 ? 66.697 -7.899 13.954 1.00 46.10 270 LYS D C 1
ATOM 8907 O O . LYS D 1 270 ? 67.738 -8.011 13.308 1.00 50.33 270 LYS D O 1
ATOM 8913 N N . ALA D 1 271 ? 66.412 -6.829 14.689 1.00 39.26 271 ALA D N 1
ATOM 8914 C CA . ALA D 1 271 ? 67.353 -5.724 14.847 1.00 36.31 271 ALA D CA 1
ATOM 8915 C C . ALA D 1 271 ? 67.032 -4.938 16.120 1.00 32.32 271 ALA D C 1
ATOM 8916 O O . ALA D 1 271 ? 65.859 -4.787 16.472 1.00 31.29 271 ALA D O 1
ATOM 8918 N N . TYR D 1 272 ? 68.064 -4.441 16.806 1.00 25.18 272 TYR D N 1
ATOM 8919 C CA . TYR D 1 272 ? 67.852 -3.619 18.001 1.00 20.82 272 TYR D CA 1
ATOM 8920 C C . TYR D 1 272 ? 67.358 -2.237 17.599 1.00 16.52 272 TYR D C 1
ATOM 8921 O O . TYR D 1 272 ? 67.692 -1.739 16.529 1.00 17.58 272 TYR D O 1
ATOM 8930 N N . GLU D 1 273 ? 66.557 -1.614 18.454 1.00 16.14 273 GLU D N 1
ATOM 8931 C CA . GLU D 1 273 ? 66.121 -0.259 18.174 1.00 15.27 273 GLU D CA 1
ATOM 8932 C C . GLU D 1 273 ? 66.012 0.542 19.458 1.00 16.61 273 GLU D C 1
ATOM 8933 O O . GLU D 1 273 ? 65.729 -0.014 20.528 1.00 13.57 273 GLU D O 1
ATOM 8939 N N . ALA D 1 274 ? 66.243 1.845 19.341 1.00 12.56 274 ALA D N 1
ATOM 8940 C CA . ALA D 1 274 ? 66.140 2.758 20.476 1.00 8.77 274 ALA D CA 1
ATOM 8941 C C . ALA D 1 274 ? 64.683 2.949 20.868 1.00 16.16 274 ALA D C 1
ATOM 8942 O O . ALA D 1 274 ? 63.788 2.953 20.020 1.00 14.55 274 ALA D O 1
ATOM 8944 N N . ARG D 1 275 ? 64.457 3.089 22.167 1.00 11.46 275 ARG D N 1
ATOM 8945 C CA . ARG D 1 275 ? 63.135 3.292 22.725 1.00 10.59 275 ARG D CA 1
ATOM 8946 C C . ARG D 1 275 ? 63.226 4.406 23.759 1.00 13.98 275 ARG D C 1
ATOM 8947 O O . ARG D 1 275 ? 64.171 4.450 24.539 1.00 11.84 275 ARG D O 1
ATOM 8955 N N . THR D 1 276 ? 62.246 5.302 23.770 1.00 12.26 276 THR D N 1
ATOM 8956 C CA . THR D 1 276 ? 62.176 6.319 24.802 1.00 12.26 276 THR D CA 1
ATOM 8957 C C . THR D 1 276 ? 61.391 5.780 26.002 1.00 11.14 276 THR D C 1
ATOM 8958 O O . THR D 1 276 ? 60.383 5.091 25.836 1.00 12.44 276 THR D O 1
ATOM 8962 N N . PRO D 1 277 ? 61.878 6.059 27.220 1.00 11.27 277 PRO D N 1
ATOM 8963 C CA . PRO D 1 277 ? 61.231 5.553 28.434 1.00 11.80 277 PRO D CA 1
ATOM 8964 C C . PRO D 1 277 ? 59.788 6.048 28.576 1.00 13.17 277 PRO D C 1
ATOM 8965 O O . PRO D 1 277 ? 58.980 5.392 29.232 1.00 10.27 277 PRO D O 1
ATOM 8969 N N . SER D 1 278 ? 59.485 7.194 27.973 1.00 10.34 278 SER D N 1
ATOM 8970 C CA . SER D 1 278 ? 58.125 7.702 27.896 1.00 9.65 278 SER D CA 1
ATOM 8971 C C . SER D 1 278 ? 58.007 8.497 26.603 1.00 12.36 278 SER D C 1
ATOM 8972 O O . SER D 1 278 ? 58.999 8.683 25.899 1.00 13.77 278 SER D O 1
ATOM 8975 N N . ASP D 1 279 ? 56.812 8.978 26.277 1.00 12.08 279 ASP D N 1
ATOM 8976 C CA . ASP D 1 279 ? 56.672 9.754 25.042 1.00 7.23 279 ASP D CA 1
ATOM 8977 C C . ASP D 1 279 ? 56.906 11.243 25.297 1.00 12.41 279 ASP D C 1
ATOM 8978 O O . ASP D 1 279 ? 56.673 12.091 24.437 1.00 11.82 279 ASP D O 1
ATOM 8983 N N . HIS D 1 280 ? 57.390 11.549 26.494 1.00 10.03 280 HIS D N 1
ATOM 8984 C CA . HIS D 1 280 ? 57.942 12.864 26.785 1.00 9.20 280 HIS D CA 1
ATOM 8985 C C . HIS D 1 280 ? 59.340 12.622 27.326 1.00 12.72 280 HIS D C 1
ATOM 8986 O O . HIS D 1 280 ? 59.653 11.505 27.741 1.00 12.93 280 HIS D O 1
ATOM 8993 N N . PHE D 1 281 ? 60.181 13.654 27.323 1.00 10.93 281 PHE D N 1
ATOM 8994 C CA . PHE D 1 281 ? 61.419 13.609 28.100 1.00 10.53 281 PHE D CA 1
ATOM 8995 C C . PHE D 1 281 ? 61.167 14.279 29.440 1.00 9.37 281 PHE D C 1
ATOM 8996 O O . PHE D 1 281 ? 60.372 15.218 29.515 1.00 13.74 281 PHE D O 1
ATOM 9004 N N . PRO D 1 282 ? 61.851 13.813 30.505 1.00 8.88 282 PRO D N 1
ATOM 9005 C CA . PRO D 1 282 ? 61.781 14.485 31.808 1.00 8.42 282 PRO D CA 1
ATOM 9006 C C . PRO D 1 282 ? 62.472 15.831 31.767 1.00 9.57 282 PRO D C 1
ATOM 9007 O O . PRO D 1 282 ? 63.507 15.976 31.101 1.00 7.77 282 PRO D O 1
ATOM 9011 N N . VAL D 1 283 ? 61.915 16.802 32.482 1.00 6.81 283 VAL D N 1
ATOM 9012 C CA . VAL D 1 283 ? 62.590 18.075 32.701 1.00 6.38 283 VAL D CA 1
ATOM 9013 C C . VAL D 1 283 ? 63.090 18.087 34.136 1.00 5.76 283 VAL D C 1
ATOM 9014 O O . VAL D 1 283 ? 62.317 17.861 35.055 1.00 10.44 283 VAL D O 1
ATOM 9018 N N . LYS D 1 284 ? 64.390 18.315 34.323 1.00 9.07 284 LYS D N 1
ATOM 9019 C CA . LYS D 1 284 ? 64.985 18.306 35.652 1.00 8.16 284 LYS D CA 1
ATOM 9020 C C . LYS D 1 284 ? 65.563 19.673 35.952 1.00 8.94 284 LYS D C 1
ATOM 9021 O O . LYS D 1 284 ? 66.325 20.215 35.160 1.00 11.27 284 LYS D O 1
ATOM 9027 N N . VAL D 1 285 ? 65.218 20.217 37.111 1.00 9.98 285 VAL D N 1
ATOM 9028 C CA . VAL D 1 285 ? 65.659 21.556 37.481 1.00 9.55 285 VAL D CA 1
ATOM 9029 C C . VAL D 1 285 ? 66.260 21.523 38.877 1.00 12.36 285 VAL D C 1
ATOM 9030 O O . VAL D 1 285 ? 65.659 20.988 39.801 1.00 14.67 285 VAL D O 1
ATOM 9034 N N . GLU D 1 286 ? 67.446 22.090 39.027 1.00 9.85 286 GLU D N 1
ATOM 9035 C CA . GLU D 1 286 ? 68.107 22.146 40.327 1.00 12.25 286 GLU D CA 1
ATOM 9036 C C . GLU D 1 286 ? 67.959 23.554 40.895 1.00 15.42 286 GLU D C 1
ATOM 9037 O O . GLU D 1 286 ? 68.363 24.528 40.260 1.00 12.69 286 GLU D O 1
ATOM 9043 N N . LEU D 1 287 ? 67.347 23.652 42.074 1.00 14.67 287 LEU D N 1
ATOM 9044 C CA . LEU D 1 287 ? 67.036 24.936 42.686 1.00 9.46 287 LEU D CA 1
ATOM 9045 C C . LEU D 1 287 ? 67.836 25.127 43.965 1.00 13.42 287 LEU D C 1
ATOM 9046 O O . LEU D 1 287 ? 68.261 24.162 44.594 1.00 17.96 287 LEU D O 1
ATOM 9051 N N . VAL D 1 288 ? 68.034 26.386 44.343 1.00 19.32 288 VAL D N 1
ATOM 9052 C CA . VAL D 1 288 ? 68.535 26.721 45.673 1.00 19.05 288 VAL D CA 1
ATOM 9053 C C . VAL D 1 288 ? 67.705 27.879 46.213 1.00 22.15 288 VAL D C 1
ATOM 9054 O O . VAL D 1 288 ? 67.376 28.826 45.485 1.00 17.72 288 VAL D O 1
ATOM 9058 N N . PHE D 1 289 ? 67.336 27.784 47.482 1.00 21.88 289 PHE D N 1
ATOM 9059 C CA . PHE D 1 289 ? 66.703 28.896 48.165 1.00 21.81 289 PHE D CA 1
ATOM 9060 C C . PHE D 1 289 ? 67.692 29.375 49.221 1.00 27.81 289 PHE D C 1
ATOM 9061 O O . PHE D 1 289 ? 68.008 28.641 50.160 1.00 29.81 289 PHE D O 1
ATOM 9069 N N . ASP D 1 290 ? 68.195 30.594 49.060 1.00 32.36 290 ASP D N 1
ATOM 9070 C CA . ASP D 1 290 ? 69.240 31.112 49.942 1.00 36.10 290 ASP D CA 1
ATOM 9071 C C . ASP D 1 290 ? 69.017 32.591 50.250 1.00 41.57 290 ASP D C 1
ATOM 9072 O O . ASP D 1 290 ? 69.299 33.455 49.418 1.00 42.59 290 ASP D O 1
ATOM 9077 N N . LEU D 1 291 ? 68.523 32.871 51.452 1.00 45.73 291 LEU D N 1
ATOM 9078 C CA . LEU D 1 291 ? 68.208 34.238 51.871 1.00 52.51 291 LEU D CA 1
ATOM 9079 C C . LEU D 1 291 ? 69.411 35.187 51.867 1.00 60.51 291 LEU D C 1
ATOM 9080 O O . LEU D 1 291 ? 69.264 36.384 51.603 1.00 61.51 291 LEU D O 1
ATOM 9085 N N . GLU D 1 292 ? 70.594 34.655 52.160 1.00 64.97 292 GLU D N 1
ATOM 9086 C CA . GLU D 1 292 ? 71.817 35.451 52.107 1.00 67.48 292 GLU D CA 1
ATOM 9087 C C . GLU D 1 292 ? 72.508 35.303 50.756 1.00 63.56 292 GLU D C 1
ATOM 9088 O O . GLU D 1 292 ? 73.321 36.141 50.372 1.00 62.09 292 GLU D O 1
#

Sequence (1093 aa):
SYQPTSLTVASYNLRNANGSDSARGDGWGQRYPVIAQVQYHDFDIFGTQECFLHQLKDKEALPGYDYIGVGRDDGKDKGEHSAIFYRTDKFDIVEKGDFWLSETPDVPSKGWDAVLPRICSWGHFKCKDTGFEFLFFNLHDHIGKKARVESAFLVQEKKELGRGKNLPAILTGDFNVDQTHQSYDAFVSKGVLCDSSYEKCDYRYALNGTFNNFDPNSFTESRIDHIFVSPSFHVKRYGVLTDTYRSVREKAYEARTPSDHFPVKVELVFDLEHHHHHHYQPTSLTVASYNLRNANGSDSARGDGWGQRYPVIAQVQYHDFDIFGTQECFLHQLKDKEALPGYDYIGVGRDDGKDKGEHSAIFYRTDKFDIVEKGDFWLSETPDVPSKGWDAVLPRICSWGHFKCKDTGFEFLFFNLHDHHIGKKARVESAFLVQEKKELGRLPAILTGDFNVDQTHQSYDAFVSKGVLCDSYEKCDYRYALNGTFNNFDPNSFTESRIDHIFVSPSFHVKRYGVLTDTYRSVREKAYEARTPSDHFPVKVELVFDLSYQPTSLTVASYNLRNANGSDSARGDGWGQRYPVIAQVQYHDFDIFGTQECFLHQLKDKEALPGYDYIGVGRDDGKDKGEHSAIFYRTDKFDIVEKGDFWLSETPDVPSKGWDAVVLPRICSWGHFKCKDTGFEFLFFNLHDHIGKKARVESAFLVQEKKELGRGKNLPAILTGDFNVDQTHQSSYDAFVSKGVLCDSYEKCDYRYALNGTFNNFDPNSFTESRIDHIFVSPSFHVKRYGVLTDTYRSVRKAYEARTPSDHFPVKVELVFDLEHHHHHHQPTSLTVASYNLRNANGSSDSARGDGWGQRYPVIAQVQYHDFDIFGTQECFLHQLKKDKEALPGYDYIGVGRDDGKDKGEHSAIFYRTDKFDIVEKGDFWLSETPDVPSKGWDAVLPRICSWGHFKCKDTGFEFLFFNLHDHHIGKKARVESAFLVQEEKKELGRGKNLPAILTGDFNVDQTHQSSYDDAFVSKGVLCCDSYEKCDYRYALNGTFNNFDPNSFTEESRIDHIFVSPSFHVKRYGVLTDTYRSVRENKAYEARTPSDHFPVKVELVFDLE

Nearest PDB structures (foldseek):
  3mpr-assembly1_B  TM=1.003E+00  e=1.434E-65  Bacteroides thetaiotaomicron
  3mpr-assembly2_C  TM=9.948E-01  e=3.144E-62  Bacteroides thetaiotaomicron
  3mpr-assembly1_A  TM=1.000E+00  e=1.557E-61  Bacteroides thetaiotaomicron
  3mpr-assembly2_D  TM=9.939E-01  e=1.262E-60  Bacteroides thetaiotaomicron
  4c1r-assembly4_D  TM=9.958E-01  e=6.318E-58  Bacteroides thetaiotaomicron VPI-5482

Radius of gyration: 32.51 Å; Cα contacts (8 Å, |Δi|>4): 2850; chains: 4; bounding box: 78×88×89 Å

B-factor: mean 20.04, std 11.52, range [0.78, 144.98]

Solvent-accessible surface area: 43676 Å² total

Secondary structure (DSSP, 8-state):
----EEEEEEEEE-----HHHHHHT--HHHHHHHHH--TTTT-SEEEEESB-HHHHH--TTSTTEEEE---TTTSSSSS-B--EEEETTTEEEEEEEEEESSSSTTSS---TT-SS--EEEEEEEEETTT--EEEEEEE---S-HHHHHHHHHHHHH--GGGTTS---EEEEEE-SS-TTSHHHHHHHTTSSSEEHHHH-SEEE-SS-SB-TT-TT---S---EEEEE-TTSEEEEEEE----EEEE----EEEE-SSSB--EEEEEEE-SS----B-/---EEEEEEEEE-----HHHHHHT--HHHHHHHHH--TTTT-SEEEEESB-HHHHH---S-TTEEEE--BTTTSSSSS-B--EEEETTTEEEEEEEEEESSS-TTSS---TT-SS--EEEEEEEEETTT--EEEEEEE---S-HHHHHHHHHHHHH--TTT---EEEEEE-SS-TTSHHHHHHHTTSSSEEHHHH-SEEE-SS-SB-TT-TT---S---EEEEE-TTSEEEEEEE----EEEE----EEEE-SSSB--EEEEEEE--/----EEEEEEEEE-----HHHHHTT--HHHHHHHHH--TTTT-SEEEEESB-HHHHH--TTSTTEEEE--BTTTSSSSS-B--EEEETTTEEEEEEEEEESSS-TTSS---TT-SS--EEEEEEEEETTT--EEEEEEE---S-HHHHHHHHHHHHH--GGGTTS---EEEEEE-SS-TTSHHHHHHHTTSSSEEHHHH-SEEE-SS-SB-TT-TT---S---EEEEE-TTSEEEEEEE----EEEE---EEEE-SSSB--EEEEEEE-SSS---B-/--EEEEEEEEE-----HHHHHTT--HHHHHHHHH--TTTT-SEEEEESB-HHHHH--TT-TTEEEE--BTTTSSSSS-B--EEEETTTEEEEEEEEEESSS-TTSS---TT-SS--EEEEEEEEETTT--EEEEEEE---S-HHHHHHHHHHHHH---TTTTT---EEEEEE-SS-TTSHHHHHHHTTSSSEEHHHH-SEEE-SS-SB-TT-TT---S---EEEEE-TTSEEEEEEE----EEEEE---EEEEE-SSSB--EEEEEEE---